Protein AF-0000000076240934 (afdb_homodimer)

Radius of gyration: 33.59 Å; Cα contacts (8 Å, |Δi|>4): 1795; chains: 2; bounding box: 86×98×80 Å

InterPro domains:
  IPR002656 Acyltransferase 3 domain [PF01757] (243-639)
  IPR006621 Nose resistant-to-fluoxetine protein, N-terminal [PF20146] (22-89)
  IPR006621 Nose resistant-to-fluoxetine protein, N-terminal [SM00703] (3-111)
  IPR052728 Oxygen and lipid transport regulator [PTHR11161] (20-657)

Nearest PDB structures (foldseek):
  6kkk-assembly3_C  TM=2.268E-01  e=8.476E-01  Escherichia coli K-12
  8xq9-assembly1_A  TM=1.835E-01  e=4.775E-01  Strongylocentrotus purpuratus
  8xq8-assembly1_A  TM=1.627E-01  e=5.400E-01  Strongylocentrotus purpuratus
  8pd5-assembly1_A  TM=1.616E-01  e=1.129E+00  Strongylocentrotus purpuratus
  8pdv-assembly1_A  TM=1.552E-01  e=1.633E+00  Strongylocentrotus purpuratus

Sequence (1326 aa):
QIPSKQHQAANSRFGTDWFFDVDAWGKPPANIFWGNLKWNGAFDMCNRIPNAKYCLADMRVLGNKNQTYGQFGTCLPSDCSESDVFQLLNLTTPYVKGMVTFPADGIFNHSYGTPVLCNDKKDLPTDSIVFIVVLSLLGLLCFFGTAFEALQDCLTPDNLVPPQSLYNHQEYDQDPEEKAMQRAVNHTEDDKNDFNYSRFGTDRPAPPKMTRGNGLIQFLVCFSILKNTRTLISTSAPKDSIRSINGIRAISMTWVILGHVYFFGILTAPDNIVGVFKVNERFTFQAIANAYVSVDSFFFLSGFLVAYITLKKMDKMNGSLNFFAFVLHRFIRLTPSYMFAIFIQTSLYPYIVNSPDGLLVRAGAKNDQCHTHWWSNLLYINNIYPWKMAEECLGWSWYLANDMQFFVISPLFLFFMYRYKLKGALISIGSGILLSTIATIAIVAGKGLPSLISIAWLPGVPANDRAQVGIFGDDVYVKPWTRINPYLIGLLFGFLFSRKIYLTRKPNFAITFMGWAVATAIGMSIIYGPYSVFKPGGQLFDTAQNVLYGAFSRLAWALALAWVVYACQYRMGGWVNSFLSWSLWIPIGRLTYGAYLLHPIILNYYYKTMEKPWHFQDDTAIFAYLSVLMMSYMFAFLLSLLIDLPVYNLETMVTKNLSGGKKQIPSKQHQAANSRFGTDWFFDVDAWGKPPANIFWGNLKWNGAFDMCNRIPNAKYCLADMRVLGNKNQTYGQFGTCLPSDCSESDVFQLLNLTTPYVKGMVTFPADGIFNHSYGTPVLCNDKKDLPTDSIVFIVVLSLLGLLCFFGTAFEALQDCLTPDNLVPPQSLYNHQEYDQDPEEKAMQRAVNHTEDDKNDFNYSRFGTDRPAPPKMTRGNGLIQFLVCFSILKNTRTLISTSAPKDSIRSINGIRAISMTWVILGHVYFFGILTAPDNIVGVFKVNERFTFQAIANAYVSVDSFFFLSGFLVAYITLKKMDKMNGSLNFFAFVLHRFIRLTPSYMFAIFIQTSLYPYIVNSPDGLLVRAGAKNDQCHTHWWSNLLYINNIYPWKMAEECLGWSWYLANDMQFFVISPLFLFFMYRYKLKGALISIGSGILLSTIATIAIVAGKGLPSLISIAWLPGVPANDRAQVGIFGDDVYVKPWTRINPYLIGLLFGFLFSRKIYLTRKPNFAITFMGWAVATAIGMSIIYGPYSVFKPGGQLFDTAQNVLYGAFSRLAWALALAWVVYACQYRMGGWVNSFLSWSLWIPIGRLTYGAYLLHPIILNYYYKTMEKPWHFQDDTAIFAYLSVLMMSYMFAFLLSLLIDLPVYNLETMVTKNLSGGKK

Foldseek 3Di:
DPPPVVQVVCCVVVNDVCVLQVQQWFADDPLVVLQQQERAGHQPSLVPPPQKWKKKAKKWWDDPPDIDIHIIIGIGGNPQDQVNVVVVVVVCQVVRCVVDVRPPGTDGDRPPPDTIFIPDPDDADPLLVVLVVVVVVLVVLQVVLQVVVVVVCVPPVVPPPPPPPPPDPPDPPPDPVVVVVVCVPPPPDPVQPCLCPPLLAPPDDDPPPPDPDDPVSLLSNLQHLVVLVCSLQDLDHDPPDLLLLLLLLLVLLLLVLLLVLLVVLLVLRFSRNVVSQVVLQDLVCLSNLLSLLSLLSVLLQLLQSLQQRVLLSCVVVVNDDDLVSQLVVVLLQQQFLLVSLLSCQQRPLLPVFDASLSSVSVVCSVVQLCVPCVVCVSVLNQLPPPLFLVNGRDSLCLSVSLSSVCSSCVVVLSSQCNPVNLVSLCVVLVVLLVQLLVQQLCVCLVVVAFQRLSCLSHPPDDPVNVVSSSVCVRRASRDNSNSNLLSSLSNSLSSCVNVVPAPDPDDDPVCLVVLLVQLVVLQCCLSSVCSQQSHVVHDGDDSVRRSCSSRPSSNSNSVSVSSQSNCLVRVSNPVSVVSSSPSSSSSSSSLSSQLSSCLVSLSCSVQSNDNDGDDDDPVVSVVSSVVSVVVSSVVSSVSCSSRNSSSVSVVVVVVVVVVVVVD/DPCPVVQVVCCVVVNDVCVLQVQQWFADDPLVVLQQQERAGHQPSLVPPPQKWKKKFKWWWDDPPDIDIHIIIGIGGNPQDQVNVVVVVVVCQVVRCVVDVRPPGTDGDRDPPDTIFIPDPDDADPLLVVLVVVVVVLVVLQVVLQVVVVVVCVPPVVPPPPPPPPPDPPDPPPDPVVVVVVVVPPPPDVVQPCLCPPLLAPPDDPDPPPDPDDPVSLLSNLQHLVVLVCSLQDLDHDPPDLLLLLLLLLVLLLLVLLLVLLVVLLVLRFSRNVVSQVVLQDLVCLSNLLSLLSLLSVLLQLLQSLQQRVLLSCVVVVNDDDLVSQLVVVLLQQQFLLVSLLSCQQRPLLPVFDASLSSVSVVCSVVQLCVPCVVCVSVLNQLPPPLFLVNGRDSLCLSVSLSSVCSSCVVVLSSQCNPVNPVSLCVVLVVLLVQLLVQQLCVCLVVVAFQRLSCLSHPPDDPVNVVSSSVCVRRASRDNSNSNLSSSLSNSLSSCVNVVPAPDPDDDPVCLVVLLVQLVVLVCCLSSVCSQQSHVVHDGDDSVRRSCSSRPSSNSNSVSVSSQSNCLVRVSNPVSVVSSSPSSSSSSSSLSSQLSSCLVSLSCSVQSNDNHGDDDDPVVSVVSSVVSVVVSSVVSSVSCSSRNSSSVSVVVVVVVVVVVVVD

Solvent-accessible surface area (backbone atoms only — not comparable to full-atom values): 69601 Å² total; per-residue (Å²): 135,67,62,56,58,58,48,40,48,45,26,69,72,67,39,79,80,47,60,62,32,59,36,16,22,36,43,80,58,34,26,47,91,33,43,28,39,67,22,44,34,23,60,69,62,22,63,69,38,81,68,34,26,33,31,39,32,56,30,30,46,23,43,85,88,50,79,41,78,29,35,39,16,37,37,41,51,56,84,58,48,61,67,50,52,52,52,51,49,63,66,41,43,66,54,53,53,70,72,40,88,52,58,96,51,38,39,78,42,61,59,87,81,56,73,56,44,59,69,63,93,68,80,80,53,68,62,30,50,50,48,51,50,52,51,48,51,51,48,48,42,26,49,51,8,31,50,50,53,53,49,50,54,65,71,48,56,81,74,48,62,60,81,62,52,93,54,65,77,70,75,73,83,61,59,75,69,60,52,54,51,54,57,60,56,73,65,54,76,74,73,69,74,66,76,64,80,40,72,71,54,80,48,62,71,76,71,73,83,68,70,87,72,64,69,63,56,58,56,32,47,35,26,12,52,65,62,45,49,53,61,51,64,41,58,72,67,51,88,88,55,72,47,44,55,26,25,53,48,39,52,29,50,54,48,44,52,51,36,44,48,56,53,56,45,58,73,67,56,21,34,32,43,56,62,56,31,56,47,60,40,37,76,77,36,24,67,45,62,46,37,71,58,36,59,42,53,51,36,17,50,51,22,19,49,51,33,30,52,49,51,56,45,18,65,76,47,80,63,58,74,63,62,66,61,54,52,48,52,54,47,64,69,48,43,61,59,50,54,48,47,52,45,40,59,65,38,41,51,38,76,68,35,77,26,70,53,14,53,53,43,42,69,42,42,85,70,36,41,40,80,77,37,43,66,28,53,76,68,40,40,31,35,65,40,48,52,48,54,90,52,24,45,56,68,79,49,28,57,56,15,36,52,51,52,52,55,70,51,41,59,62,52,50,48,34,27,67,76,47,38,70,64,26,37,52,51,50,43,50,49,51,41,49,54,26,34,50,50,35,39,51,52,33,60,71,68,66,38,55,57,62,64,56,55,63,54,39,82,87,57,53,70,67,59,39,54,32,33,55,48,28,45,35,68,38,69,41,27,54,64,52,54,45,44,15,23,43,52,12,29,52,50,11,42,33,59,61,68,66,58,67,93,61,93,60,83,43,69,67,58,46,48,49,51,51,51,51,28,48,49,49,46,47,42,62,33,51,54,59,42,60,41,42,30,87,89,39,54,76,72,52,72,66,55,28,36,50,49,56,43,38,42,57,43,50,43,33,51,28,50,49,47,54,56,49,26,38,72,61,74,54,26,65,68,58,25,56,57,23,38,34,50,73,25,46,30,49,32,46,29,44,64,40,22,62,66,42,32,62,60,48,47,48,48,62,63,33,40,38,64,60,70,54,64,77,41,76,65,52,49,50,40,50,36,44,22,48,52,52,48,20,46,53,51,11,50,50,46,35,50,69,41,49,48,23,51,51,42,48,50,53,51,52,52,50,53,59,61,56,62,77,111,129,70,67,55,57,59,48,41,48,44,29,69,70,67,41,79,81,47,60,63,33,57,35,16,21,36,43,79,58,35,25,47,91,32,44,27,37,69,21,44,34,23,59,70,63,22,62,68,38,82,68,35,27,34,32,40,31,56,30,30,46,24,43,86,88,51,80,41,79,29,36,40,16,38,36,42,52,56,86,57,49,60,67,49,52,51,52,50,50,62,67,41,43,66,56,52,53,67,72,40,87,50,56,95,52,37,39,78,42,58,58,84,83,56,74,56,47,59,70,65,94,68,80,79,54,68,62,29,50,50,48,50,50,52,51,48,50,52,49,48,43,25,49,52,9,30,50,49,52,53,49,50,53,67,71,47,56,81,74,49,61,59,80,62,52,93,55,64,78,69,75,71,84,61,60,74,68,61,52,55,53,55,58,60,56,73,66,54,77,76,74,69,75,66,77,64,80,40,72,71,54,80,47,62,70,76,70,72,82,69,69,91,71,64,69,62,58,60,55,31,48,35,26,13,51,64,64,45,49,54,61,51,64,41,58,71,67,51,88,87,53,71,47,46,56,26,24,53,48,39,53,30,49,53,49,43,50,49,36,46,49,56,53,55,45,58,73,66,57,20,35,32,44,56,60,57,31,54,45,58,38,36,74,77,36,24,67,45,61,45,37,72,56,37,60,41,52,52,36,18,50,50,21,19,49,51,31,29,52,49,51,56,46,18,65,75,48,79,64,56,74,62,61,66,62,55,51,48,53,53,47,64,66,48,43,61,60,51,52,49,46,52,46,41,61,63,35,41,50,36,75,69,34,76,24,69,52,13,52,54,41,41,70,42,42,83,70,36,41,40,80,78,36,43,66,27,55,75,68,39,38,30,35,64,40,48,53,46,54,89,51,25,47,57,70,77,47,29,58,58,14,36,52,50,50,51,56,69,51,40,59,61,51,49,49,35,29,66,76,47,37,69,65,24,37,53,50,48,42,48,49,50,41,50,54,26,36,50,48,33,38,49,52,32,60,70,67,66,36,55,57,63,65,56,53,62,54,40,82,88,57,53,70,68,60,38,53,31,34,54,49,27,43,34,69,39,69,42,26,54,65,53,54,47,46,14,23,44,53,13,28,52,52,11,43,34,58,60,68,66,58,67,93,62,94,60,81,42,70,66,57,44,50,50,51,50,52,50,28,49,51,50,45,45,40,63,34,51,51,61,43,60,40,40,29,88,89,39,54,75,71,51,73,67,56,30,38,50,48,56,42,39,42,58,44,47,43,32,52,26,49,48,47,54,53,48,26,39,72,61,73,54,25,66,68,58,26,56,56,22,39,34,50,74,25,44,32,50,32,46,29,41,65,40,22,62,65,40,31,62,58,50,48,50,48,61,63,33,40,37,64,60,70,54,64,77,41,76,64,52,49,49,39,50,36,45,21,48,54,52,49,19,46,52,50,12,50,50,46,36,50,69,41,50,47,23,51,50,44,47,50,53,51,51,50,50,52,60,62,56,63,76,112

Structure (mmCIF, N/CA/C/O backbone):
data_AF-0000000076240934-model_v1
#
loop_
_entity.id
_entity.type
_entity.pdbx_description
1 polymer 'Nose resistant-to-fluoxetine protein N-terminal domain-containing protein'
#
loop_
_atom_site.group_PDB
_atom_site.id
_atom_site.type_symbol
_atom_site.label_atom_id
_atom_site.label_alt_id
_atom_site.label_comp_id
_atom_site.label_asym_id
_atom_site.label_entity_id
_atom_site.label_seq_id
_atom_site.pdbx_PDB_ins_code
_atom_site.Cartn_x
_atom_site.Cartn_y
_atom_site.Cartn_z
_atom_site.occupancy
_atom_site.B_iso_or_equiv
_atom_site.auth_seq_id
_atom_site.auth_comp_id
_atom_site.auth_asym_id
_atom_site.auth_atom_id
_atom_site.pdbx_PDB_model_num
ATOM 1 N N . GLN A 1 1 ? 6.699 -46.719 -20.438 1 21.45 1 GLN A N 1
ATOM 2 C CA . GLN A 1 1 ? 6.531 -47.438 -19.172 1 21.45 1 GLN A CA 1
ATOM 3 C C . GLN A 1 1 ? 7.418 -46.812 -18.094 1 21.45 1 GLN A C 1
ATOM 5 O O . GLN A 1 1 ? 8.391 -47.438 -17.656 1 21.45 1 GLN A O 1
ATOM 10 N N . ILE A 1 2 ? 7.812 -45.688 -18.078 1 30.09 2 ILE A N 1
ATOM 11 C CA . ILE A 1 2 ? 8.914 -45 -17.406 1 30.09 2 ILE A CA 1
ATOM 12 C C . ILE A 1 2 ? 8.789 -45.188 -15.891 1 30.09 2 ILE A C 1
ATOM 14 O O . ILE A 1 2 ? 9.695 -45.719 -15.242 1 30.09 2 ILE A O 1
ATOM 18 N N . PRO A 1 3 ? 8.68 -44.125 -14.961 1 37.72 3 PRO A N 1
ATOM 19 C CA . PRO A 1 3 ? 9.211 -44.406 -13.625 1 37.72 3 PRO A CA 1
ATOM 20 C C . PRO A 1 3 ? 8.336 -45.344 -12.82 1 37.72 3 PRO A C 1
ATOM 22 O O . PRO A 1 3 ? 8.312 -45.281 -11.586 1 37.72 3 PRO A O 1
ATOM 25 N N . SER A 1 4 ? 7.824 -46.312 -13.297 1 39.31 4 SER A N 1
ATOM 26 C CA . SER A 1 4 ? 7.297 -47.406 -12.508 1 39.31 4 SER A CA 1
ATOM 27 C C . SER A 1 4 ? 8.352 -47.969 -11.555 1 39.31 4 SER A C 1
ATOM 29 O O . SER A 1 4 ? 8.047 -48.281 -10.406 1 39.31 4 SER A O 1
ATOM 31 N N . LYS A 1 5 ? 9.547 -48.125 -12.086 1 39.06 5 LYS A N 1
ATOM 32 C CA . LYS A 1 5 ? 10.625 -48.719 -11.289 1 39.06 5 LYS A CA 1
ATOM 33 C C . LYS A 1 5 ? 11.094 -47.75 -10.203 1 39.06 5 LYS A C 1
ATOM 35 O O . LYS A 1 5 ? 11.398 -48.188 -9.086 1 39.06 5 LYS A O 1
ATOM 40 N N . GLN A 1 6 ? 11.227 -46.531 -10.5 1 38.06 6 GLN A N 1
ATOM 41 C CA . GLN A 1 6 ? 11.586 -45.562 -9.477 1 38.06 6 GLN A CA 1
ATOM 42 C C . GLN A 1 6 ? 10.438 -45.344 -8.492 1 38.06 6 GLN A C 1
ATOM 44 O O . GLN A 1 6 ? 10.664 -45.188 -7.289 1 38.06 6 GLN A O 1
ATOM 49 N N . HIS A 1 7 ? 9.211 -45.406 -8.984 1 43.03 7 HIS A N 1
ATOM 50 C CA . HIS A 1 7 ? 8.047 -45.531 -8.109 1 43.03 7 HIS A CA 1
ATOM 51 C C . HIS A 1 7 ? 8.109 -46.844 -7.312 1 43.03 7 HIS A C 1
ATOM 53 O O . HIS A 1 7 ? 7.824 -46.844 -6.113 1 43.03 7 HIS A O 1
ATOM 59 N N . GLN A 1 8 ? 8.43 -47.875 -8.07 1 41.97 8 GLN A N 1
ATOM 60 C CA . GLN A 1 8 ? 8.578 -49.188 -7.422 1 41.97 8 GLN A CA 1
ATOM 61 C C . GLN A 1 8 ? 9.781 -49.188 -6.484 1 41.97 8 GLN A C 1
ATOM 63 O O . GLN A 1 8 ? 9.719 -49.75 -5.383 1 41.97 8 GLN A O 1
ATOM 68 N N . ALA A 1 9 ? 10.844 -48.656 -6.949 1 40.72 9 ALA A N 1
ATOM 69 C CA . ALA A 1 9 ? 12.008 -48.625 -6.07 1 40.72 9 ALA A CA 1
ATOM 70 C C . ALA A 1 9 ? 11.758 -47.719 -4.867 1 40.72 9 ALA A C 1
ATOM 72 O O . ALA A 1 9 ? 12.133 -48.031 -3.742 1 40.72 9 ALA A O 1
ATOM 73 N N . ALA A 1 10 ? 11.195 -46.5 -5.102 1 42.06 10 ALA A N 1
ATOM 74 C CA . ALA A 1 10 ? 10.797 -45.656 -3.975 1 42.06 10 ALA A CA 1
ATOM 75 C C . ALA A 1 10 ? 9.695 -46.344 -3.158 1 42.06 10 ALA A C 1
ATOM 77 O O . ALA A 1 10 ? 9.719 -46.312 -1.925 1 42.06 10 ALA A O 1
ATOM 78 N N . ASN A 1 11 ? 8.664 -46.906 -3.852 1 44.22 11 ASN A N 1
ATOM 79 C CA . ASN A 1 11 ? 7.656 -47.656 -3.137 1 44.22 11 ASN A CA 1
ATOM 80 C C . ASN A 1 11 ? 8.273 -48.875 -2.418 1 44.22 11 ASN A C 1
ATOM 82 O O . ASN A 1 11 ? 7.848 -49.219 -1.316 1 44.22 11 ASN A O 1
ATOM 86 N N . SER A 1 12 ? 8.969 -49.625 -3.162 1 44 12 SER A N 1
ATOM 87 C CA . SER A 1 12 ? 9.594 -50.781 -2.508 1 44 12 SER A CA 1
ATOM 88 C C . SER A 1 12 ? 10.438 -50.344 -1.312 1 44 12 SER A C 1
ATOM 90 O O . SER A 1 12 ? 10.453 -51 -0.281 1 44 12 SER A O 1
ATOM 92 N N . ARG A 1 13 ? 11.25 -49.406 -1.612 1 39.97 13 ARG A N 1
ATOM 93 C CA . ARG A 1 13 ? 12.125 -49 -0.511 1 39.97 13 ARG A CA 1
ATOM 94 C C . ARG A 1 13 ? 11.359 -48.219 0.533 1 39.97 13 ARG A C 1
ATOM 96 O O . ARG A 1 13 ? 11.609 -48.344 1.733 1 39.97 13 ARG A O 1
ATOM 103 N N . PHE A 1 14 ? 10.508 -47.188 0.098 1 44.03 14 PHE A N 1
ATOM 104 C CA . PHE A 1 14 ? 9.977 -46.312 1.131 1 44.03 14 PHE A CA 1
ATOM 105 C C . PHE A 1 14 ? 8.477 -46.5 1.285 1 44.03 14 PHE A C 1
ATOM 107 O O . PHE A 1 14 ? 7.836 -45.844 2.098 1 44.03 14 PHE A O 1
ATOM 114 N N . GLY A 1 15 ? 7.793 -47.469 0.881 1 42.09 15 GLY A N 1
ATOM 115 C CA . GLY A 1 15 ? 6.395 -47.812 1.022 1 42.09 15 GLY A CA 1
ATOM 116 C C . GLY A 1 15 ? 5.457 -46.906 0.248 1 42.09 15 GLY A C 1
ATOM 117 O O . GLY A 1 15 ? 5.859 -45.844 -0.206 1 42.09 15 GLY A O 1
ATOM 118 N N . THR A 1 16 ? 4.133 -47.281 -0.23 1 44.44 16 THR A N 1
ATOM 119 C CA . THR A 1 16 ? 3.049 -46.812 -1.091 1 44.44 16 THR A CA 1
ATOM 120 C C . THR A 1 16 ? 2.699 -45.375 -0.785 1 44.44 16 THR A C 1
ATOM 122 O O . THR A 1 16 ? 2.174 -44.656 -1.644 1 44.44 16 THR A O 1
ATOM 125 N N . ASP A 1 17 ? 2.738 -44.875 0.308 1 44.69 17 ASP A N 1
ATOM 126 C CA . ASP A 1 17 ? 2.209 -43.594 0.748 1 44.69 17 ASP A CA 1
ATOM 127 C C . ASP A 1 17 ? 3.068 -42.438 0.231 1 44.69 17 ASP A C 1
ATOM 129 O O . ASP A 1 17 ? 2.766 -41.281 0.48 1 44.69 17 ASP A O 1
ATOM 133 N N . TRP A 1 18 ? 4.133 -42.656 -0.503 1 48.31 18 TRP A N 1
ATOM 134 C CA . TRP A 1 18 ? 5.16 -41.656 -0.823 1 48.31 18 TRP A CA 1
ATOM 135 C C . TRP A 1 18 ? 4.844 -40.969 -2.139 1 48.31 18 TRP A C 1
ATOM 137 O O . TRP A 1 18 ? 5.574 -40.062 -2.557 1 48.31 18 TRP A O 1
ATOM 147 N N . PHE A 1 19 ? 3.703 -41.375 -2.803 1 49.16 19 PHE A N 1
ATOM 148 C CA . PHE A 1 19 ? 3.18 -40.656 -3.973 1 49.16 19 PHE A CA 1
ATOM 149 C C . PHE A 1 19 ? 3.084 -39.156 -3.717 1 49.16 19 PHE A C 1
ATOM 151 O O . PHE A 1 19 ? 3.414 -38.375 -4.59 1 49.16 19 PHE A O 1
ATOM 158 N N . PHE A 1 20 ? 2.66 -38.844 -2.6 1 53.16 20 PHE A N 1
ATOM 159 C CA . PHE A 1 20 ? 2.531 -37.438 -2.285 1 53.16 20 PHE A CA 1
ATOM 160 C C . PHE A 1 20 ? 3.9 -36.781 -2.188 1 53.16 20 PHE A C 1
ATOM 162 O O . PHE A 1 20 ? 4.047 -35.594 -2.48 1 53.16 20 PHE A O 1
ATOM 169 N N . ASP A 1 21 ? 4.809 -37.625 -1.983 1 58.75 21 ASP A N 1
ATOM 170 C CA . ASP A 1 21 ? 6.156 -37.062 -1.892 1 58.75 21 ASP A CA 1
ATOM 171 C C . ASP A 1 21 ? 6.699 -36.719 -3.273 1 58.75 21 ASP A C 1
ATOM 173 O O . ASP A 1 21 ? 7.328 -35.656 -3.453 1 58.75 21 ASP A O 1
ATOM 177 N N . VAL A 1 22 ? 6.141 -37.469 -4.184 1 68.06 22 VAL A N 1
ATOM 178 C CA . VAL A 1 22 ? 6.625 -37.219 -5.539 1 68.06 22 VAL A CA 1
ATOM 179 C C . VAL A 1 22 ? 5.938 -36 -6.121 1 68.06 22 VAL A C 1
ATOM 181 O O . VAL A 1 22 ? 6.559 -35.219 -6.844 1 68.06 22 VAL A O 1
ATOM 184 N N . ASP A 1 23 ? 4.777 -35.781 -5.645 1 79.88 23 ASP A N 1
ATOM 185 C CA . ASP A 1 23 ? 4.047 -34.625 -6.125 1 79.88 23 ASP A CA 1
ATOM 186 C C . ASP A 1 23 ? 4.656 -33.312 -5.578 1 79.88 23 ASP A C 1
ATOM 188 O O . ASP A 1 23 ? 4.504 -32.25 -6.18 1 79.88 23 ASP A O 1
ATOM 192 N N . ALA A 1 24 ? 5.406 -33.562 -4.508 1 87 24 ALA A N 1
ATOM 193 C CA . ALA A 1 24 ? 5.973 -32.375 -3.857 1 87 24 ALA A CA 1
ATOM 194 C C . ALA A 1 24 ? 7.344 -32.031 -4.438 1 87 24 ALA A C 1
ATOM 196 O O . ALA A 1 24 ? 7.875 -30.953 -4.191 1 87 24 ALA A O 1
ATOM 197 N N . TRP A 1 25 ? 7.926 -32.938 -5.277 1 83.94 25 TRP A N 1
ATOM 198 C CA . TRP A 1 25 ? 9.266 -32.719 -5.82 1 83.94 25 TRP A CA 1
ATOM 199 C C . TRP A 1 25 ? 9.258 -31.625 -6.883 1 83.94 25 TRP A C 1
ATOM 201 O O . TRP A 1 25 ? 8.258 -31.422 -7.578 1 83.94 25 TRP A O 1
ATOM 211 N N . GLY A 1 26 ? 10.391 -30.953 -6.898 1 86.06 26 GLY A N 1
ATOM 212 C CA . GLY A 1 26 ? 10.562 -30.016 -7.996 1 86.06 26 GLY A CA 1
ATOM 213 C C . GLY A 1 26 ? 10.484 -30.688 -9.359 1 86.06 26 GLY A C 1
ATOM 214 O O . GLY A 1 26 ? 10.922 -31.812 -9.531 1 86.06 26 GLY A O 1
ATOM 215 N N . LYS A 1 27 ? 9.875 -29.969 -10.328 1 82.5 27 LYS A N 1
ATOM 216 C CA . LYS A 1 27 ? 9.758 -30.406 -11.711 1 82.5 27 LYS A CA 1
ATOM 217 C C . LYS A 1 27 ? 10.289 -29.344 -12.672 1 82.5 27 LYS A C 1
ATOM 219 O O . LYS A 1 27 ? 10.242 -28.156 -12.375 1 82.5 27 LYS A O 1
ATOM 224 N N . PRO A 1 28 ? 10.859 -29.812 -13.82 1 80.81 28 PRO A N 1
ATOM 225 C CA . PRO A 1 28 ? 11.266 -28.797 -14.812 1 80.81 28 PRO A CA 1
ATOM 226 C C . PRO A 1 28 ? 10.086 -27.984 -15.32 1 80.81 28 PRO A C 1
ATOM 228 O O . PRO A 1 28 ? 9.125 -28.531 -15.867 1 80.81 28 PRO A O 1
ATOM 231 N N . PRO A 1 29 ? 10.219 -26.734 -15.141 1 87.69 29 PRO A N 1
ATOM 232 C CA . PRO A 1 29 ? 9.133 -25.844 -15.578 1 87.69 29 PRO A CA 1
ATOM 233 C C . PRO A 1 29 ? 9.328 -25.359 -17.016 1 87.69 29 PRO A C 1
ATOM 235 O O . PRO A 1 29 ? 10.273 -25.766 -17.688 1 87.69 29 PRO A O 1
ATOM 238 N N . ALA A 1 30 ? 8.305 -24.609 -17.469 1 85.25 30 ALA A N 1
ATOM 239 C CA . ALA A 1 30 ? 8.484 -23.859 -18.703 1 85.25 30 ALA A CA 1
ATOM 240 C C . ALA A 1 30 ? 9.43 -22.688 -18.5 1 85.25 30 ALA A C 1
ATOM 242 O O . ALA A 1 30 ? 9.734 -22.312 -17.359 1 85.25 30 ALA A O 1
ATOM 243 N N . ASN A 1 31 ? 9.984 -22.156 -19.531 1 86.88 31 ASN A N 1
ATOM 244 C CA . ASN A 1 31 ? 10.773 -20.922 -19.516 1 86.88 31 ASN A CA 1
ATOM 245 C C . ASN A 1 31 ? 12.172 -21.156 -18.953 1 86.88 31 ASN A C 1
ATOM 247 O O . ASN A 1 31 ? 12.734 -20.297 -18.281 1 86.88 31 ASN A O 1
ATOM 251 N N . ILE A 1 32 ? 12.703 -22.312 -19.125 1 81.12 32 ILE A N 1
ATOM 252 C CA . ILE A 1 32 ? 14.023 -22.656 -18.609 1 81.12 32 ILE A CA 1
ATOM 253 C C . ILE A 1 32 ? 15.078 -21.781 -19.297 1 81.12 32 ILE A C 1
ATOM 255 O O . ILE A 1 32 ? 15.992 -21.281 -18.641 1 81.12 32 ILE A O 1
ATOM 259 N N . PHE A 1 33 ? 14.875 -21.484 -20.531 1 77.56 33 PHE A N 1
ATOM 260 C CA . PHE A 1 33 ? 15.867 -20.75 -21.297 1 77.56 33 PHE A CA 1
ATOM 261 C C . PHE A 1 33 ? 15.781 -19.25 -21 1 77.56 33 PHE A C 1
ATOM 263 O O . PHE A 1 33 ? 16.672 -18.484 -21.375 1 77.56 33 PHE A O 1
ATOM 270 N N . TRP A 1 34 ? 14.75 -18.938 -20.312 1 81.5 34 TRP A N 1
ATOM 271 C CA . TRP A 1 34 ? 14.633 -17.547 -19.891 1 81.5 34 TRP A CA 1
ATOM 272 C C . TRP A 1 34 ? 14.977 -17.406 -18.406 1 81.5 34 TRP A C 1
ATOM 274 O O . TRP A 1 34 ? 14.656 -16.391 -17.781 1 81.5 34 TRP A O 1
ATOM 284 N N . GLY A 1 35 ? 15.531 -18.422 -17.828 1 80.75 35 GLY A N 1
ATOM 285 C CA . GLY A 1 35 ? 16.109 -18.266 -16.5 1 80.75 35 GLY A CA 1
ATOM 286 C C . GLY A 1 35 ? 15.289 -18.938 -15.414 1 80.75 35 GLY A C 1
ATOM 287 O O . GLY A 1 35 ? 15.539 -18.734 -14.227 1 80.75 35 GLY A O 1
ATOM 288 N N . ASN A 1 36 ? 14.266 -19.734 -15.805 1 89.25 36 ASN A N 1
ATOM 289 C CA . ASN A 1 36 ? 13.484 -20.453 -14.805 1 89.25 36 ASN A CA 1
ATOM 290 C C . ASN A 1 36 ? 14.242 -21.672 -14.266 1 89.25 36 ASN A C 1
ATOM 292 O O . ASN A 1 36 ? 14 -22.797 -14.688 1 89.25 36 ASN A O 1
ATOM 296 N N . LEU A 1 37 ? 15.102 -21.375 -13.297 1 86.75 37 LEU A N 1
ATOM 297 C CA . LEU A 1 37 ? 16 -22.438 -12.844 1 86.75 37 LEU A CA 1
ATOM 298 C C . LEU A 1 37 ? 15.789 -22.734 -11.359 1 86.75 37 LEU A C 1
ATOM 300 O O . LEU A 1 37 ? 16.625 -23.391 -10.734 1 86.75 37 LEU A O 1
ATOM 304 N N . LYS A 1 38 ? 14.719 -22.219 -10.812 1 91.19 38 LYS A N 1
ATOM 305 C CA . LYS A 1 38 ? 14.344 -22.562 -9.438 1 91.19 38 LYS A CA 1
ATOM 306 C C . LYS A 1 38 ? 13.188 -23.562 -9.414 1 91.19 38 LYS A C 1
ATOM 308 O O . LYS A 1 38 ? 12.023 -23.172 -9.422 1 91.19 38 LYS A O 1
ATOM 313 N N . TRP A 1 39 ? 13.594 -24.781 -9.336 1 89.69 39 TRP A N 1
ATOM 314 C CA . TRP A 1 39 ? 12.602 -25.844 -9.289 1 89.69 39 TRP A CA 1
ATOM 315 C C . TRP A 1 39 ? 12.305 -26.25 -7.852 1 89.69 39 TRP A C 1
ATOM 317 O O . TRP A 1 39 ? 12.656 -27.359 -7.43 1 89.69 39 TRP A O 1
ATOM 327 N N . ASN A 1 40 ? 11.555 -25.453 -7.145 1 92.69 40 ASN A N 1
ATOM 328 C CA . ASN A 1 40 ? 11.422 -25.516 -5.695 1 92.69 40 ASN A CA 1
ATOM 329 C C . ASN A 1 40 ? 10.422 -26.594 -5.273 1 92.69 40 ASN A C 1
ATOM 331 O O . ASN A 1 40 ? 10.375 -26.984 -4.105 1 92.69 40 ASN A O 1
ATOM 335 N N . GLY A 1 41 ? 9.625 -27.078 -6.184 1 92 41 GLY A N 1
ATOM 336 C CA . GLY A 1 41 ? 8.609 -28.047 -5.789 1 92 41 GLY A CA 1
ATOM 337 C C . GLY A 1 41 ? 7.559 -27.469 -4.859 1 92 41 GLY A C 1
ATOM 338 O O . GLY A 1 41 ? 7.242 -26.281 -4.945 1 92 41 GLY A O 1
ATOM 339 N N . ALA A 1 42 ? 6.895 -28.359 -4.09 1 92.75 42 ALA A N 1
ATOM 340 C CA . ALA A 1 42 ? 5.824 -27.922 -3.195 1 92.75 42 ALA A CA 1
ATOM 341 C C . ALA A 1 42 ? 6.301 -27.906 -1.746 1 92.75 42 ALA A C 1
ATOM 343 O O . ALA A 1 42 ? 6.059 -28.844 -0.989 1 92.75 42 ALA A O 1
ATOM 344 N N . PHE A 1 43 ? 6.816 -26.797 -1.332 1 93.12 43 PHE A N 1
ATOM 345 C CA . PHE A 1 43 ? 7.418 -26.609 -0.018 1 93.12 43 PHE A CA 1
ATOM 346 C C . PHE A 1 43 ? 6.387 -26.797 1.085 1 93.12 43 PHE A C 1
ATOM 348 O O . PHE A 1 43 ? 6.617 -27.562 2.033 1 93.12 43 PHE A O 1
ATOM 355 N N . ASP A 1 44 ? 5.25 -26.172 0.983 1 89.5 44 ASP A N 1
ATOM 356 C CA . ASP A 1 44 ? 4.211 -26.219 2.006 1 89.5 44 ASP A CA 1
ATOM 357 C C . ASP A 1 44 ? 3.623 -27.609 2.129 1 89.5 44 ASP A C 1
ATOM 359 O O . ASP A 1 44 ? 3.396 -28.109 3.238 1 89.5 44 ASP A O 1
ATOM 363 N N . MET A 1 45 ? 3.346 -28.234 1.005 1 87.44 45 MET A N 1
ATOM 364 C CA . MET A 1 45 ? 2.824 -29.594 1.005 1 87.44 45 MET A CA 1
ATOM 365 C C . MET A 1 45 ? 3.783 -30.547 1.716 1 87.44 45 MET A C 1
ATOM 367 O O . MET A 1 45 ? 3.363 -31.344 2.553 1 87.44 45 MET A O 1
ATOM 371 N N . CYS A 1 46 ? 5.059 -30.453 1.368 1 89.69 46 CYS A N 1
ATOM 372 C CA . CYS A 1 46 ? 6.07 -31.328 1.947 1 89.69 46 CYS A CA 1
ATOM 373 C C . CYS A 1 46 ? 6.121 -31.188 3.463 1 89.69 46 CYS A C 1
ATOM 375 O O . CYS A 1 46 ? 6.234 -32.188 4.188 1 89.69 46 CYS A O 1
ATOM 377 N N . ASN A 1 47 ? 6.051 -29.984 3.922 1 88.12 47 ASN A N 1
ATOM 378 C CA . ASN A 1 47 ? 6.176 -29.719 5.352 1 88.12 47 ASN A CA 1
ATOM 379 C C . ASN A 1 47 ? 4.953 -30.203 6.125 1 88.12 47 ASN A C 1
ATOM 381 O O . ASN A 1 47 ? 5.004 -30.359 7.344 1 88.12 47 ASN A O 1
ATOM 385 N N . ARG A 1 48 ? 3.879 -30.5 5.484 1 83.94 48 ARG A N 1
ATOM 386 C CA . ARG A 1 48 ? 2.664 -30.953 6.148 1 83.94 48 ARG A CA 1
ATOM 387 C C . ARG A 1 48 ? 2.557 -32.469 6.105 1 83.94 48 ARG A C 1
ATOM 389 O O . ARG A 1 48 ? 1.688 -33.062 6.758 1 83.94 48 ARG A O 1
ATOM 396 N N . ILE A 1 49 ? 3.424 -33.094 5.285 1 82.94 49 ILE A N 1
ATOM 397 C CA . ILE A 1 49 ? 3.484 -34.562 5.262 1 82.94 49 ILE A CA 1
ATOM 398 C C . ILE A 1 49 ? 4.215 -35.062 6.5 1 82.94 49 ILE A C 1
ATOM 400 O O . ILE A 1 49 ? 5.352 -34.656 6.762 1 82.94 49 ILE A O 1
ATOM 404 N N . PRO A 1 50 ? 3.521 -35.812 7.262 1 84 50 PRO A N 1
ATOM 405 C CA . PRO A 1 50 ? 4.184 -36.312 8.461 1 84 50 PRO A CA 1
ATOM 406 C C . PRO A 1 50 ? 5.465 -37.094 8.148 1 84 50 PRO A C 1
ATOM 408 O O . PRO A 1 50 ? 5.52 -37.844 7.172 1 84 50 PRO A O 1
ATOM 411 N N . ASN A 1 51 ? 6.48 -36.906 8.859 1 84.75 51 ASN A N 1
ATOM 412 C CA . ASN A 1 51 ? 7.766 -37.594 8.773 1 84.75 51 ASN A CA 1
ATOM 413 C C . ASN A 1 51 ? 8.477 -37.281 7.461 1 84.75 51 ASN A C 1
ATOM 415 O O . ASN A 1 51 ? 9.133 -38.156 6.895 1 84.75 51 ASN A O 1
ATOM 419 N N . ALA A 1 52 ? 8.148 -36.219 6.867 1 86.88 52 ALA A N 1
ATOM 420 C CA . ALA A 1 52 ? 8.852 -35.75 5.668 1 86.88 52 ALA A CA 1
ATOM 421 C C . ALA A 1 52 ? 9.594 -34.469 5.934 1 86.88 52 ALA A C 1
ATOM 423 O O . ALA A 1 52 ? 9.289 -33.75 6.891 1 86.88 52 ALA A O 1
ATOM 424 N N . LYS A 1 53 ? 10.578 -34.25 5.164 1 88.12 53 LYS A N 1
ATOM 425 C CA . LYS A 1 53 ? 11.305 -33 5.254 1 88.12 53 LYS A CA 1
ATOM 426 C C . LYS A 1 53 ? 11.633 -32.438 3.863 1 88.12 53 LYS A C 1
ATOM 428 O O . LYS A 1 53 ? 11.945 -33.219 2.951 1 88.12 53 LYS A O 1
ATOM 433 N N . TYR A 1 54 ? 11.508 -31.219 3.746 1 91.5 54 TYR A N 1
ATOM 434 C CA . TYR A 1 54 ? 11.859 -30.531 2.506 1 91.5 54 TYR A CA 1
ATOM 435 C C . TYR A 1 54 ? 13.352 -30.25 2.438 1 91.5 54 TYR A C 1
ATOM 437 O O . TYR A 1 54 ? 13.953 -29.812 3.418 1 91.5 54 TYR A O 1
ATOM 445 N N . CYS A 1 55 ? 13.953 -30.578 1.325 1 89.31 55 CYS A N 1
ATOM 446 C CA . CYS A 1 55 ? 15.367 -30.312 1.113 1 89.31 55 CYS A CA 1
ATOM 447 C C . CYS A 1 55 ? 15.602 -29.594 -0.21 1 89.31 55 CYS A C 1
ATOM 449 O O . CYS A 1 55 ? 14.898 -29.844 -1.19 1 89.31 55 CYS A O 1
ATOM 451 N N . LEU A 1 56 ? 16.5 -28.688 -0.186 1 89.25 56 LEU A N 1
ATOM 452 C CA . LEU A 1 56 ? 16.859 -27.891 -1.353 1 89.25 56 LEU A CA 1
ATOM 453 C C . LEU A 1 56 ? 18.297 -28.203 -1.797 1 89.25 56 LEU A C 1
ATOM 455 O O . LEU A 1 56 ? 19.234 -28.094 -1.005 1 89.25 56 LEU A O 1
ATOM 459 N N . ALA A 1 57 ? 18.422 -28.594 -3.064 1 83.62 57 ALA A N 1
ATOM 460 C CA . ALA A 1 57 ? 19.734 -28.906 -3.623 1 83.62 57 ALA A CA 1
ATOM 461 C C . ALA A 1 57 ? 20.125 -27.906 -4.707 1 83.62 57 ALA A C 1
ATOM 463 O O . ALA A 1 57 ? 19.25 -27.375 -5.406 1 83.62 57 ALA A O 1
ATOM 464 N N . ASP A 1 58 ? 21.359 -27.672 -4.824 1 79.06 58 ASP A N 1
ATOM 465 C CA . ASP A 1 58 ? 21.875 -26.828 -5.91 1 79.06 58 ASP A CA 1
ATOM 466 C C . ASP A 1 58 ? 21.938 -27.609 -7.219 1 79.06 58 ASP A C 1
ATOM 468 O O . ASP A 1 58 ? 22.219 -28.812 -7.223 1 79.06 58 ASP A O 1
ATOM 472 N N . MET A 1 59 ? 21.562 -26.891 -8.25 1 76 59 MET A N 1
ATOM 473 C CA . MET A 1 59 ? 21.562 -27.516 -9.57 1 76 59 MET A CA 1
ATOM 474 C C . MET A 1 59 ? 22.375 -26.672 -10.555 1 76 59 MET A C 1
ATOM 476 O O . MET A 1 59 ? 22.375 -25.438 -10.484 1 76 59 MET A O 1
ATOM 480 N N . ARG A 1 60 ? 23.188 -27.328 -11.305 1 72.06 60 ARG A N 1
ATOM 481 C CA . ARG A 1 60 ? 23.938 -26.672 -12.375 1 72.06 60 ARG A CA 1
ATOM 482 C C . ARG A 1 60 ? 23.438 -27.109 -13.742 1 72.06 60 ARG A C 1
ATOM 484 O O . ARG A 1 60 ? 23.344 -28.312 -14.016 1 72.06 60 ARG A O 1
ATOM 491 N N . VAL A 1 61 ? 22.891 -26.156 -14.492 1 64.56 61 VAL A N 1
ATOM 492 C CA . VAL A 1 61 ? 22.422 -26.438 -15.852 1 64.56 61 VAL A CA 1
ATOM 493 C C . VAL A 1 61 ? 23.453 -25.953 -16.859 1 64.56 61 VAL A C 1
ATOM 495 O O . VAL A 1 61 ? 23.906 -24.797 -16.797 1 64.56 61 VAL A O 1
ATOM 498 N N . LEU A 1 62 ? 24.391 -26.828 -17.422 1 54.78 62 LEU A N 1
ATOM 499 C CA . LEU A 1 62 ? 25.562 -26.516 -18.234 1 54.78 62 LEU A CA 1
ATOM 500 C C . LEU A 1 62 ? 25.188 -26.344 -19.703 1 54.78 62 LEU A C 1
ATOM 502 O O . LEU A 1 62 ? 24.391 -27.125 -20.234 1 54.78 62 LEU A O 1
ATOM 506 N N . GLY A 1 63 ? 25.094 -25.141 -20.188 1 51.09 63 GLY A N 1
ATOM 507 C CA . GLY A 1 63 ? 25.234 -25 -21.625 1 51.09 63 GLY A CA 1
ATOM 508 C C . GLY A 1 63 ? 26.672 -24.922 -22.078 1 51.09 63 GLY A C 1
ATOM 509 O O . GLY A 1 63 ? 27.594 -24.844 -21.25 1 51.09 63 GLY A O 1
ATOM 510 N N . ASN A 1 64 ? 27.109 -25.266 -23.281 1 49.12 64 ASN A N 1
ATOM 511 C CA . ASN A 1 64 ? 28.453 -25.297 -23.844 1 49.12 64 ASN A CA 1
ATOM 512 C C . ASN A 1 64 ? 29.312 -24.172 -23.281 1 49.12 64 ASN A C 1
ATOM 514 O O . ASN A 1 64 ? 30.5 -24.375 -22.984 1 49.12 64 ASN A O 1
ATOM 518 N N . LYS A 1 65 ? 28.891 -22.969 -23.219 1 53.38 65 LYS A N 1
ATOM 519 C CA . LYS A 1 65 ? 29.766 -21.828 -22.922 1 53.38 65 LYS A CA 1
ATOM 520 C C . LYS A 1 65 ? 29.422 -21.203 -21.578 1 53.38 65 LYS A C 1
ATOM 522 O O . LYS A 1 65 ? 30.234 -20.469 -21.016 1 53.38 65 LYS A O 1
ATOM 527 N N . ASN A 1 66 ? 28.094 -21.453 -21.078 1 55.84 66 ASN A N 1
ATOM 528 C CA . ASN A 1 66 ? 27.781 -20.703 -19.859 1 55.84 66 ASN A CA 1
ATOM 529 C C . ASN A 1 66 ? 27.031 -21.578 -18.844 1 55.84 66 ASN A C 1
ATOM 531 O O . ASN A 1 66 ? 26.016 -22.188 -19.172 1 55.84 66 ASN A O 1
ATOM 535 N N . GLN A 1 67 ? 27.797 -21.875 -17.734 1 61.56 67 GLN A N 1
ATOM 536 C CA . GLN A 1 67 ? 27.188 -22.594 -16.625 1 61.56 67 GLN A CA 1
ATOM 537 C C . GLN A 1 67 ? 26.219 -21.703 -15.859 1 61.56 67 GLN A C 1
ATOM 539 O O . GLN A 1 67 ? 26.5 -20.516 -15.617 1 61.56 67 GLN A O 1
ATOM 544 N N . THR A 1 68 ? 24.906 -22.203 -15.828 1 71.62 68 THR A N 1
ATOM 545 C CA . THR A 1 68 ? 23.953 -21.469 -15.008 1 71.62 68 THR A CA 1
ATOM 546 C C . THR A 1 68 ? 23.531 -22.281 -13.789 1 71.62 68 THR A C 1
ATOM 548 O O . THR A 1 68 ? 23.422 -23.516 -13.867 1 71.62 68 THR A O 1
ATOM 551 N N . TYR A 1 69 ? 23.438 -21.625 -12.672 1 76.62 69 TYR A N 1
ATOM 552 C CA . TYR A 1 69 ? 23.109 -22.266 -11.406 1 76.62 69 TYR A CA 1
ATOM 553 C C . TYR A 1 69 ? 21.625 -22.141 -11.086 1 76.62 69 TYR A C 1
ATOM 555 O O . TYR A 1 69 ? 21 -21.141 -11.445 1 76.62 69 TYR A O 1
ATOM 563 N N . GLY A 1 70 ? 21.062 -23.266 -10.609 1 83.38 70 GLY A N 1
ATOM 564 C CA . GLY A 1 70 ? 19.672 -23.297 -10.18 1 83.38 70 GLY A CA 1
ATOM 565 C C . GLY A 1 70 ? 19.453 -24.047 -8.891 1 83.38 70 GLY A C 1
ATOM 566 O O . GLY A 1 70 ? 20.406 -24.312 -8.148 1 83.38 70 GLY A O 1
ATOM 567 N N . GLN A 1 71 ? 18.219 -24.156 -8.531 1 85.94 71 GLN A N 1
ATOM 568 C CA . GLN A 1 71 ? 17.859 -24.859 -7.305 1 85.94 71 GLN A CA 1
ATOM 569 C C . GLN A 1 71 ? 16.812 -25.953 -7.582 1 85.94 71 GLN A C 1
ATOM 571 O O . GLN A 1 71 ? 15.969 -25.797 -8.469 1 85.94 71 GLN A O 1
ATOM 576 N N . PHE A 1 72 ? 16.938 -27.016 -6.852 1 85.88 72 PHE A N 1
ATOM 577 C CA . PHE A 1 72 ? 16.047 -28.156 -6.988 1 85.88 72 PHE A CA 1
ATOM 578 C C . PHE A 1 72 ? 15.492 -28.578 -5.629 1 85.88 72 PHE A C 1
ATOM 580 O O . PHE A 1 72 ? 16.25 -29.016 -4.758 1 85.88 72 PHE A O 1
ATOM 587 N N . GLY A 1 73 ? 14.18 -28.422 -5.48 1 88.69 73 GLY A N 1
ATOM 588 C CA . GLY A 1 73 ? 13.523 -28.781 -4.234 1 88.69 73 GLY A CA 1
ATOM 589 C C . GLY A 1 73 ? 13.016 -30.219 -4.23 1 88.69 73 GLY A C 1
ATOM 590 O O . GLY A 1 73 ? 12.508 -30.703 -5.246 1 88.69 73 GLY A O 1
ATOM 591 N N . THR A 1 74 ? 13.219 -30.938 -3.066 1 85.25 74 THR A N 1
ATOM 592 C CA . THR A 1 74 ? 12.758 -32.312 -2.92 1 85.25 74 THR A CA 1
ATOM 593 C C . THR A 1 74 ? 12.078 -32.531 -1.57 1 85.25 74 THR A C 1
ATOM 595 O O . THR A 1 74 ? 12.219 -31.688 -0.667 1 85.25 74 THR A O 1
ATOM 598 N N . CYS A 1 75 ? 11.242 -33.5 -1.542 1 87.88 75 CYS A N 1
ATOM 599 C CA . CYS A 1 75 ? 10.562 -33.906 -0.32 1 87.88 75 CYS A CA 1
ATOM 600 C C . CYS A 1 75 ? 10.891 -35.344 0.019 1 87.88 75 CYS A C 1
ATOM 602 O O . CYS A 1 75 ? 10.547 -36.281 -0.738 1 87.88 75 CYS A O 1
ATOM 604 N N . LEU A 1 76 ? 11.562 -35.531 1.147 1 83.56 76 LEU A N 1
ATOM 605 C CA . LEU A 1 76 ? 12.047 -36.875 1.512 1 83.56 76 LEU A CA 1
ATOM 606 C C . LEU A 1 76 ? 11.703 -37.188 2.959 1 83.56 76 LEU A C 1
ATOM 608 O O . LEU A 1 76 ? 11.344 -36.312 3.732 1 83.56 76 LEU A O 1
ATOM 612 N N . PRO A 1 77 ? 11.797 -38.469 3.258 1 81.94 77 PRO A N 1
ATOM 613 C CA . PRO A 1 77 ? 11.578 -38.812 4.66 1 81.94 77 PRO A CA 1
ATOM 614 C C . PRO A 1 77 ? 12.57 -38.156 5.605 1 81.94 77 PRO A C 1
ATOM 616 O O . PRO A 1 77 ? 13.734 -37.969 5.254 1 81.94 77 PRO A O 1
ATOM 619 N N . SER A 1 78 ? 12.039 -37.844 6.738 1 82.88 78 SER A N 1
ATOM 620 C CA . SER A 1 78 ? 12.828 -37.062 7.711 1 82.88 78 SER A CA 1
ATOM 621 C C . SER A 1 78 ? 14.102 -37.812 8.094 1 82.88 78 SER A C 1
ATOM 623 O O . SER A 1 78 ? 15.086 -37.188 8.492 1 82.88 78 SER A O 1
ATOM 625 N N . ASP A 1 79 ? 14.141 -39.125 7.891 1 81.25 79 ASP A N 1
ATOM 626 C CA . ASP A 1 79 ? 15.281 -39.938 8.297 1 81.25 79 ASP A CA 1
ATOM 627 C C . ASP A 1 79 ? 16.375 -39.938 7.23 1 81.25 79 ASP A C 1
ATOM 629 O O . ASP A 1 79 ? 17.5 -40.375 7.484 1 81.25 79 ASP A O 1
ATOM 633 N N . CYS A 1 80 ? 16.016 -39.406 6.082 1 78.19 80 CYS A N 1
ATOM 634 C CA . CYS A 1 80 ? 17.016 -39.344 5.008 1 78.19 80 CYS A CA 1
ATOM 635 C C . CYS A 1 80 ? 18.078 -38.312 5.312 1 78.19 80 CYS A C 1
ATOM 637 O O . CYS A 1 80 ? 17.766 -37.188 5.75 1 78.19 80 CYS A O 1
ATOM 639 N N . SER A 1 81 ? 19.297 -38.719 5.164 1 76.38 81 SER A N 1
ATOM 640 C CA . SER A 1 81 ? 20.406 -37.781 5.332 1 76.38 81 SER A CA 1
ATOM 641 C C . SER A 1 81 ? 20.641 -36.938 4.066 1 76.38 81 SER A C 1
ATOM 643 O O . SER A 1 81 ? 20.062 -37.25 3.018 1 76.38 81 SER A O 1
ATOM 645 N N . GLU A 1 82 ? 21.5 -35.969 4.152 1 76.19 82 GLU A N 1
ATOM 646 C CA . GLU A 1 82 ? 21.859 -35.156 3 1 76.19 82 GLU A CA 1
ATOM 647 C C . GLU A 1 82 ? 22.516 -36 1.909 1 76.19 82 GLU A C 1
ATOM 649 O O . GLU A 1 82 ? 22.297 -35.75 0.719 1 76.19 82 GLU A O 1
ATOM 654 N N . SER A 1 83 ? 23.25 -36.906 2.393 1 73.56 83 SER A N 1
ATOM 655 C CA . SER A 1 83 ? 23.906 -37.812 1.439 1 73.56 83 SER A CA 1
ATOM 656 C C . SER A 1 83 ? 22.875 -38.656 0.7 1 73.56 83 SER A C 1
ATOM 658 O O . SER A 1 83 ? 23.047 -38.938 -0.489 1 73.56 83 SER A O 1
ATOM 660 N N . ASP A 1 84 ? 21.828 -38.969 1.388 1 73.88 84 ASP A N 1
ATOM 661 C CA . ASP A 1 84 ? 20.75 -39.75 0.766 1 73.88 84 ASP A CA 1
ATOM 662 C C . ASP A 1 84 ? 20.062 -38.938 -0.33 1 73.88 84 ASP A C 1
ATOM 664 O O . ASP A 1 84 ? 19.766 -39.469 -1.401 1 73.88 84 ASP A O 1
ATOM 668 N N . VAL A 1 85 ? 19.938 -37.75 -0.05 1 74.56 85 VAL A N 1
ATOM 669 C CA . VAL A 1 85 ? 19.266 -36.844 -0.997 1 74.56 85 VAL A CA 1
ATOM 670 C C . VAL A 1 85 ? 20.125 -36.688 -2.252 1 74.56 85 VAL A C 1
ATOM 672 O O . VAL A 1 85 ? 19.609 -36.75 -3.371 1 74.56 85 VAL A O 1
ATOM 675 N N . PHE A 1 86 ? 21.344 -36.594 -1.988 1 71.75 86 PHE A N 1
ATOM 676 C CA . PHE A 1 86 ? 22.281 -36.438 -3.1 1 71.75 86 PHE A CA 1
ATOM 677 C C . PHE A 1 86 ? 22.266 -37.688 -3.986 1 71.75 86 PHE A C 1
ATOM 679 O O . PHE A 1 86 ? 22.266 -37.594 -5.215 1 71.75 86 PHE A O 1
ATOM 686 N N . GLN A 1 87 ? 22.234 -38.75 -3.4 1 69.69 87 GLN A N 1
ATOM 687 C CA . GLN A 1 87 ? 22.203 -40 -4.148 1 69.69 87 GLN A CA 1
ATOM 688 C C . GLN A 1 87 ? 20.906 -40.156 -4.938 1 69.69 87 GLN A C 1
ATOM 690 O O . GLN A 1 87 ? 20.922 -40.594 -6.082 1 69.69 87 GLN A O 1
ATOM 695 N N . LEU A 1 88 ? 19.953 -39.75 -4.328 1 70.31 88 LEU A N 1
ATOM 696 C CA . LEU A 1 88 ? 18.656 -39.844 -4.992 1 70.31 88 LEU A CA 1
ATOM 697 C C . LEU A 1 88 ? 18.609 -38.906 -6.199 1 70.31 88 LEU A C 1
ATOM 699 O O . LEU A 1 88 ? 18.047 -39.281 -7.238 1 70.31 88 LEU A O 1
ATOM 703 N N . LEU A 1 89 ? 19.125 -37.781 -6.09 1 70.88 89 LEU A N 1
ATOM 704 C CA . LEU A 1 89 ? 19.125 -36.812 -7.188 1 70.88 89 LEU A CA 1
ATOM 705 C C . LEU A 1 89 ? 19.969 -37.312 -8.352 1 70.88 89 LEU A C 1
ATOM 707 O O . LEU A 1 89 ? 19.625 -37.094 -9.516 1 70.88 89 LEU A O 1
ATOM 711 N N . ASN A 1 90 ? 21 -37.938 -8.008 1 67.56 90 ASN A N 1
ATOM 712 C CA . ASN A 1 90 ? 21.844 -38.531 -9.055 1 67.56 90 ASN A CA 1
ATOM 713 C C . ASN A 1 90 ? 21.109 -39.625 -9.82 1 67.56 90 ASN A C 1
ATOM 715 O O . ASN A 1 90 ? 21.312 -39.781 -11.023 1 67.56 90 ASN A O 1
ATOM 719 N N . LEU A 1 91 ? 20.266 -40.219 -9.102 1 64 91 LEU A N 1
ATOM 720 C CA . LEU A 1 91 ? 19.484 -41.312 -9.734 1 64 91 LEU A CA 1
ATOM 721 C C . LEU A 1 91 ? 18.422 -40.719 -10.648 1 64 91 LEU A C 1
ATOM 723 O O . LEU A 1 91 ? 18.031 -41.344 -11.625 1 64 91 LEU A O 1
ATOM 727 N N . THR A 1 92 ? 18 -39.5 -10.359 1 63.47 92 THR A N 1
ATOM 728 C CA . THR A 1 92 ? 16.891 -38.906 -11.102 1 63.47 92 THR A CA 1
ATOM 729 C C . THR A 1 92 ? 17.422 -38.062 -12.266 1 63.47 92 THR A C 1
ATOM 731 O O . THR A 1 92 ? 16.641 -37.594 -13.109 1 63.47 92 THR A O 1
ATOM 734 N N . THR A 1 93 ? 18.703 -37.875 -12.359 1 66.12 93 THR A N 1
ATOM 735 C CA . THR A 1 93 ? 19.328 -37 -13.359 1 66.12 93 THR A CA 1
ATOM 736 C C . THR A 1 93 ? 18.953 -37.438 -14.773 1 66.12 93 THR A C 1
ATOM 738 O O . THR A 1 93 ? 18.578 -36.625 -15.609 1 66.12 93 THR A O 1
ATOM 741 N N . PRO A 1 94 ? 18.969 -38.719 -15.023 1 61.22 94 PRO A N 1
ATOM 742 C CA . PRO A 1 94 ? 18.578 -39.125 -16.375 1 61.22 94 PRO A CA 1
ATOM 743 C C . PRO A 1 94 ? 17.125 -38.812 -16.703 1 61.22 94 PRO A C 1
ATOM 745 O O . PRO A 1 94 ? 16.797 -38.469 -17.844 1 61.22 94 PRO A O 1
ATOM 748 N N . TYR A 1 95 ? 16.375 -38.844 -15.719 1 57.84 95 TYR A N 1
ATOM 749 C CA . TYR A 1 95 ? 14.961 -38.531 -15.891 1 57.84 95 TYR A CA 1
ATOM 750 C C . TYR A 1 95 ? 14.734 -37.062 -16.172 1 57.84 95 TYR A C 1
ATOM 752 O O . TYR A 1 95 ? 13.984 -36.688 -17.078 1 57.84 95 TYR A O 1
ATOM 760 N N . VAL A 1 96 ? 15.367 -36.344 -15.43 1 62.47 96 VAL A N 1
ATOM 761 C CA . VAL A 1 96 ? 15.219 -34.906 -15.594 1 62.47 96 VAL A CA 1
ATOM 762 C C . VAL A 1 96 ? 15.758 -34.469 -16.953 1 62.47 96 VAL A C 1
ATOM 764 O O . VAL A 1 96 ? 15.164 -33.625 -17.625 1 62.47 96 VAL A O 1
ATOM 767 N N . LYS A 1 97 ? 16.844 -35.062 -17.312 1 61.72 97 LYS A N 1
ATOM 768 C CA . LYS A 1 97 ? 17.422 -34.75 -18.625 1 61.72 97 LYS A CA 1
ATOM 769 C C . LYS A 1 97 ? 16.453 -35.156 -19.75 1 61.72 97 LYS A C 1
ATOM 771 O O . LYS A 1 97 ? 16.438 -34.5 -20.797 1 61.72 97 LYS A O 1
ATOM 776 N N . GLY A 1 98 ? 15.703 -36.156 -19.484 1 58.16 98 GLY A N 1
ATOM 777 C CA . GLY A 1 98 ? 14.75 -36.594 -20.484 1 58.16 98 GLY A CA 1
ATOM 778 C C . GLY A 1 98 ? 13.547 -35.688 -20.609 1 58.16 98 GLY A C 1
ATOM 779 O O . GLY A 1 98 ? 12.891 -35.656 -21.656 1 58.16 98 GLY A O 1
ATOM 780 N N . MET A 1 99 ? 13.328 -34.938 -19.578 1 58.16 99 MET A N 1
ATOM 781 C CA . MET A 1 99 ? 12.156 -34.094 -19.578 1 58.16 99 MET A CA 1
ATOM 782 C C . MET A 1 99 ? 12.469 -32.75 -20.234 1 58.16 99 MET A C 1
ATOM 784 O O . MET A 1 99 ? 11.555 -32.031 -20.672 1 58.16 99 MET A O 1
ATOM 788 N N . VAL A 1 100 ? 13.75 -32.344 -20.156 1 58.12 100 VAL A N 1
ATOM 789 C CA . VAL A 1 100 ? 14.117 -31.031 -20.656 1 58.12 100 VAL A CA 1
ATOM 790 C C . VAL A 1 100 ? 15.008 -31.172 -21.891 1 58.12 100 VAL A C 1
ATOM 792 O O . VAL A 1 100 ? 15.875 -32.062 -21.938 1 58.12 100 VAL A O 1
ATOM 795 N N . THR A 1 101 ? 14.477 -30.781 -23.047 1 50.62 101 THR A N 1
ATOM 796 C CA . THR A 1 101 ? 15.398 -30.719 -24.188 1 50.62 101 THR A CA 1
ATOM 797 C C . THR A 1 101 ? 16.562 -29.781 -23.875 1 50.62 101 THR A C 1
ATOM 799 O O . THR A 1 101 ? 16.422 -28.562 -23.953 1 50.62 101 THR A O 1
ATOM 802 N N . PHE A 1 102 ? 17.438 -30.359 -23.031 1 50.59 102 PHE A N 1
ATOM 803 C CA . PHE A 1 102 ? 18.625 -29.547 -22.781 1 50.59 102 PHE A CA 1
ATOM 804 C C . PHE A 1 102 ? 19.406 -29.328 -24.078 1 50.59 102 PHE A C 1
ATOM 806 O O . PHE A 1 102 ? 19.344 -30.156 -24.984 1 50.59 102 PHE A O 1
ATOM 813 N N . PRO A 1 103 ? 19.797 -28.078 -24.266 1 46.47 103 PRO A N 1
ATOM 814 C CA . PRO A 1 103 ? 20.719 -28.016 -25.391 1 46.47 103 PRO A CA 1
ATOM 815 C C . PRO A 1 103 ? 21.734 -29.156 -25.375 1 46.47 103 PRO A C 1
ATOM 817 O O . PRO A 1 103 ? 21.984 -29.766 -24.344 1 46.47 103 PRO A O 1
ATOM 820 N N . ALA A 1 104 ? 21.969 -29.703 -26.516 1 43.41 104 ALA A N 1
ATOM 821 C CA . ALA A 1 104 ? 22.891 -30.812 -26.703 1 43.41 104 ALA A CA 1
ATOM 822 C C . ALA A 1 104 ? 23.969 -30.844 -25.609 1 43.41 104 ALA A C 1
ATOM 824 O O . ALA A 1 104 ? 24.391 -31.906 -25.188 1 43.41 104 ALA A O 1
ATOM 825 N N . ASP A 1 105 ? 24.375 -29.719 -25.172 1 40.78 105 ASP A N 1
ATOM 826 C CA . ASP A 1 105 ? 25.469 -29.594 -24.219 1 40.78 105 ASP A CA 1
ATOM 827 C C . ASP A 1 105 ? 24.953 -29.328 -22.812 1 40.78 105 ASP A C 1
ATOM 829 O O . ASP A 1 105 ? 25.734 -28.969 -21.922 1 40.78 105 ASP A O 1
ATOM 833 N N . GLY A 1 106 ? 23.75 -29.297 -22.609 1 46.84 106 GLY A N 1
ATOM 834 C CA . GLY A 1 106 ? 23.234 -28.969 -21.281 1 46.84 106 GLY A CA 1
ATOM 835 C C . GLY A 1 106 ? 23.453 -30.062 -20.266 1 46.84 106 GLY A C 1
ATOM 836 O O . GLY A 1 106 ? 23.234 -31.25 -20.562 1 46.84 106 GLY A O 1
ATOM 837 N N . ILE A 1 107 ? 24.516 -30.016 -19.453 1 47.97 107 ILE A N 1
ATOM 838 C CA . ILE A 1 107 ? 24.828 -30.969 -18.406 1 47.97 107 ILE A CA 1
ATOM 839 C C . ILE A 1 107 ? 24.094 -30.594 -17.109 1 47.97 107 ILE A C 1
ATOM 841 O O . ILE A 1 107 ? 24.078 -29.438 -16.719 1 47.97 107 ILE A O 1
ATOM 845 N N . PHE A 1 108 ? 23.062 -31.297 -16.75 1 51.69 108 PHE A N 1
ATOM 846 C CA . PHE A 1 108 ? 22.578 -31.25 -15.383 1 51.69 108 PHE A CA 1
ATOM 847 C C . PHE A 1 108 ? 23.594 -31.859 -14.422 1 51.69 108 PHE A C 1
ATOM 849 O O . PHE A 1 108 ? 23.906 -33.062 -14.523 1 51.69 108 PHE A O 1
ATOM 856 N N . ASN A 1 109 ? 24.656 -31.047 -14.055 1 51.5 109 ASN A N 1
ATOM 857 C CA . ASN A 1 109 ? 25.578 -31.578 -13.055 1 51.5 109 ASN A CA 1
ATOM 858 C C . ASN A 1 109 ? 25.203 -31.125 -11.648 1 51.5 109 ASN A C 1
ATOM 860 O O . ASN A 1 109 ? 25.047 -29.922 -11.406 1 51.5 109 ASN A O 1
ATOM 864 N N . HIS A 1 110 ? 24.469 -31.984 -10.969 1 50.41 110 HIS A N 1
ATOM 865 C CA . HIS A 1 110 ? 24.375 -31.688 -9.547 1 50.41 110 HIS A CA 1
ATOM 866 C C . HIS A 1 110 ? 25.75 -31.641 -8.898 1 50.41 110 HIS A C 1
ATOM 868 O O . HIS A 1 110 ? 26.562 -32.531 -9.094 1 50.41 110 HIS A O 1
ATOM 874 N N . SER A 1 111 ? 26.391 -30.578 -8.844 1 45.28 111 SER A N 1
ATOM 875 C CA . SER A 1 111 ? 27.719 -30.531 -8.242 1 45.28 111 SER A CA 1
ATOM 876 C C . SER A 1 111 ? 27.75 -31.25 -6.902 1 45.28 111 SER A C 1
ATOM 878 O O . SER A 1 111 ? 26.875 -31.047 -6.055 1 45.28 111 SER A O 1
ATOM 880 N N . TYR A 1 112 ? 28.297 -32.469 -6.793 1 42.38 112 TYR A N 1
ATOM 881 C CA . TYR A 1 112 ? 28.625 -33.25 -5.605 1 42.38 112 TYR A CA 1
ATOM 882 C C . TYR A 1 112 ? 28.938 -32.344 -4.426 1 42.38 112 TYR A C 1
ATOM 884 O O . TYR A 1 112 ? 28.672 -32.688 -3.273 1 42.38 112 TYR A O 1
ATOM 892 N N . GLY A 1 113 ? 29.547 -31.172 -4.531 1 43.94 113 GLY A N 1
ATOM 893 C CA . GLY A 1 113 ? 30.109 -30.438 -3.404 1 43.94 113 GLY A CA 1
ATOM 894 C C . GLY A 1 113 ? 29.109 -29.516 -2.738 1 43.94 113 GLY A C 1
ATOM 895 O O . GLY A 1 113 ? 29.438 -28.844 -1.758 1 43.94 113 GLY A O 1
ATOM 896 N N . THR A 1 114 ? 28.047 -29.234 -3.367 1 52.72 114 THR A N 1
ATOM 897 C CA . THR A 1 114 ? 27.281 -28.156 -2.75 1 52.72 114 THR A CA 1
ATOM 898 C C . THR A 1 114 ? 26.25 -28.719 -1.788 1 52.72 114 THR A C 1
ATOM 900 O O . THR A 1 114 ? 25.531 -29.672 -2.117 1 52.72 114 THR A O 1
ATOM 903 N N . PRO A 1 115 ? 26.219 -28.297 -0.59 1 63.22 115 PRO A N 1
ATOM 904 C CA . PRO A 1 115 ? 25.422 -28.719 0.563 1 63.22 115 PRO A CA 1
ATOM 905 C C . PRO A 1 115 ? 23.922 -28.703 0.279 1 63.22 115 PRO A C 1
ATOM 907 O O . PRO A 1 115 ? 23.438 -27.844 -0.471 1 63.22 115 PRO A O 1
ATOM 910 N N . VAL A 1 116 ? 23.234 -29.859 0.252 1 81.19 116 VAL A N 1
ATOM 911 C CA . VAL A 1 116 ? 21.797 -29.984 0.398 1 81.19 116 VAL A CA 1
ATOM 912 C C . VAL A 1 116 ? 21.359 -29.359 1.721 1 81.19 116 VAL A C 1
ATOM 914 O O . VAL A 1 116 ? 21.984 -29.594 2.76 1 81.19 116 VAL A O 1
ATOM 917 N N . LEU A 1 117 ? 20.438 -28.375 1.558 1 86.19 117 LEU A N 1
ATOM 918 C CA . LEU A 1 117 ? 19.875 -27.734 2.742 1 86.19 117 LEU A CA 1
ATOM 919 C C . LEU A 1 117 ? 18.484 -28.266 3.037 1 86.19 117 LEU A C 1
ATOM 921 O O . LEU A 1 117 ? 17.609 -28.234 2.172 1 86.19 117 LEU A O 1
ATOM 925 N N . CYS A 1 118 ? 18.281 -28.812 4.16 1 88.12 118 CYS A N 1
ATOM 926 C CA . CYS A 1 118 ? 16.969 -29.344 4.516 1 88.12 118 CYS A CA 1
ATOM 927 C C . CYS A 1 118 ? 16.312 -28.5 5.59 1 88.12 118 CYS A C 1
ATOM 929 O O . CYS A 1 118 ? 16.984 -27.781 6.336 1 88.12 118 CYS A O 1
ATOM 931 N N . ASN A 1 119 ? 14.984 -28.484 5.539 1 87.56 119 ASN A N 1
ATOM 932 C CA . ASN A 1 119 ? 14.195 -27.703 6.492 1 87.56 119 ASN A CA 1
ATOM 933 C C . ASN A 1 119 ? 14.078 -28.422 7.836 1 87.56 119 ASN A C 1
ATOM 935 O O . ASN A 1 119 ? 13.039 -29 8.141 1 87.56 119 ASN A O 1
ATOM 939 N N . ASP A 1 120 ? 15.125 -28.344 8.57 1 78.94 120 ASP A N 1
ATOM 940 C CA . ASP A 1 120 ? 15.133 -28.922 9.906 1 78.94 120 ASP A CA 1
ATOM 941 C C . ASP A 1 120 ? 14.766 -27.891 10.969 1 78.94 120 ASP A C 1
ATOM 943 O O . ASP A 1 120 ? 15.055 -26.703 10.812 1 78.94 120 ASP A O 1
ATOM 947 N N . LYS A 1 121 ? 13.781 -28.281 11.766 1 69.69 121 LYS A N 1
ATOM 948 C CA . LYS A 1 121 ? 13.414 -27.359 12.844 1 69.69 121 LYS A CA 1
ATOM 949 C C . LYS A 1 121 ? 14.633 -26.984 13.68 1 69.69 121 LYS A C 1
ATOM 951 O O . LYS A 1 121 ? 15.258 -27.844 14.297 1 69.69 121 LYS A O 1
ATOM 956 N N . LYS A 1 122 ? 15.203 -25.875 13.469 1 72.25 122 LYS A N 1
ATOM 957 C CA . LYS A 1 122 ? 16.359 -25.469 14.25 1 72.25 122 LYS A CA 1
ATOM 958 C C . LYS A 1 122 ? 15.969 -24.453 15.328 1 72.25 122 LYS A C 1
ATOM 960 O O . LYS A 1 122 ? 15.023 -23.688 15.156 1 72.25 122 LYS A O 1
ATOM 965 N N . ASP A 1 123 ? 16.703 -24.594 16.391 1 83.62 123 ASP A N 1
ATOM 966 C CA . ASP A 1 123 ? 16.562 -23.672 17.516 1 83.62 123 ASP A CA 1
ATOM 967 C C . ASP A 1 123 ? 17.047 -22.266 17.125 1 83.62 123 ASP A C 1
ATOM 969 O O . ASP A 1 123 ? 17.938 -22.125 16.281 1 83.62 123 ASP A O 1
ATOM 973 N N . LEU A 1 124 ? 16.469 -21.359 17.641 1 89.06 124 LEU A N 1
ATOM 974 C CA . LEU A 1 124 ? 16.891 -19.969 17.438 1 89.06 124 LEU A CA 1
ATOM 975 C C . LEU A 1 124 ? 18.25 -19.719 18.078 1 89.06 124 LEU A C 1
ATOM 977 O O . LEU A 1 124 ? 18.516 -20.141 19.203 1 89.06 124 LEU A O 1
ATOM 981 N N . PRO A 1 125 ? 19.188 -19.141 17.375 1 90.31 125 PRO A N 1
ATOM 982 C CA . PRO A 1 125 ? 20.484 -18.797 17.953 1 90.31 125 PRO A CA 1
ATOM 983 C C . PRO A 1 125 ? 20.375 -17.797 19.109 1 90.31 125 PRO A C 1
ATOM 985 O O . PRO A 1 125 ? 19.312 -17.188 19.281 1 90.31 125 PRO A O 1
ATOM 988 N N . THR A 1 126 ? 21.391 -17.625 19.859 1 91.69 126 THR A N 1
ATOM 989 C CA . THR A 1 126 ? 21.422 -16.797 21.062 1 91.69 126 THR A CA 1
ATOM 990 C C . THR A 1 126 ? 21.156 -15.336 20.719 1 91.69 126 THR A C 1
ATOM 992 O O . THR A 1 126 ? 20.484 -14.633 21.453 1 91.69 126 THR A O 1
ATOM 995 N N . ASP A 1 127 ? 21.703 -14.906 19.641 1 90.62 127 ASP A N 1
ATOM 996 C CA . ASP A 1 127 ? 21.516 -13.5 19.266 1 90.62 127 ASP A CA 1
ATOM 997 C C . ASP A 1 127 ? 20.062 -13.203 18.953 1 90.62 127 ASP A C 1
ATOM 999 O O . ASP A 1 127 ? 19.562 -12.117 19.25 1 90.62 127 ASP A O 1
ATOM 1003 N N . SER A 1 128 ? 19.422 -14.141 18.344 1 92.81 128 SER A N 1
ATOM 1004 C CA . SER A 1 128 ? 18 -13.969 18.047 1 92.81 128 SER A CA 1
ATOM 1005 C C . SER A 1 128 ? 17.188 -13.914 19.328 1 92.81 128 SER A C 1
ATOM 1007 O O . SER A 1 128 ? 16.266 -13.102 19.453 1 92.81 128 SER A O 1
ATOM 1009 N N . ILE A 1 129 ? 17.531 -14.742 20.266 1 95.5 129 ILE A N 1
ATOM 1010 C CA . ILE A 1 129 ? 16.812 -14.758 21.531 1 95.5 129 ILE A CA 1
ATOM 1011 C C . ILE A 1 129 ? 17.031 -13.438 22.266 1 95.5 129 ILE A C 1
ATOM 1013 O O . ILE A 1 129 ? 16.094 -12.859 22.812 1 95.5 129 ILE A O 1
ATOM 1017 N N . VAL A 1 130 ? 18.25 -13.031 22.25 1 95.19 130 VAL A N 1
ATOM 1018 C CA . VAL A 1 130 ? 18.578 -11.758 22.891 1 95.19 130 VAL A CA 1
ATOM 1019 C C . VAL A 1 130 ? 17.766 -10.633 22.25 1 95.19 130 VAL A C 1
ATOM 1021 O O . VAL A 1 130 ? 17.234 -9.766 22.953 1 95.19 130 VAL A O 1
ATOM 1024 N N . PHE A 1 131 ? 17.734 -10.648 20.969 1 93.56 131 PHE A N 1
ATOM 1025 C CA . PHE A 1 131 ? 17 -9.602 20.266 1 93.56 131 PHE A CA 1
ATOM 1026 C C . PHE A 1 131 ? 15.523 -9.648 20.641 1 93.56 131 PHE A C 1
ATOM 1028 O O . PHE A 1 131 ? 14.891 -8.609 20.844 1 93.56 131 PHE A O 1
ATOM 1035 N N . ILE A 1 132 ? 14.969 -10.82 20.719 1 94.88 132 ILE A N 1
ATOM 1036 C CA . ILE A 1 132 ? 13.562 -10.984 21.062 1 94.88 132 ILE A CA 1
ATOM 1037 C C . ILE A 1 132 ? 13.312 -10.477 22.484 1 94.88 132 ILE A C 1
ATOM 1039 O O . ILE A 1 132 ? 12.289 -9.836 22.75 1 94.88 132 ILE A O 1
ATOM 1043 N N . VAL A 1 133 ? 14.242 -10.711 23.359 1 96.31 133 VAL A N 1
ATOM 1044 C CA . VAL A 1 133 ? 14.133 -10.242 24.734 1 96.31 133 VAL A CA 1
ATOM 1045 C C . VAL A 1 133 ? 14.18 -8.711 24.75 1 96.31 133 VAL A C 1
ATOM 1047 O O . VAL A 1 133 ? 13.383 -8.07 25.438 1 96.31 133 VAL A O 1
ATOM 1050 N N . VAL A 1 134 ? 15.109 -8.148 23.984 1 95.25 134 VAL A N 1
ATOM 1051 C CA . VAL A 1 134 ? 15.242 -6.695 23.922 1 95.25 134 VAL A CA 1
ATOM 1052 C C . VAL A 1 134 ? 13.953 -6.09 23.359 1 95.25 134 VAL A C 1
ATOM 1054 O O . VAL A 1 134 ? 13.453 -5.09 23.875 1 95.25 134 VAL A O 1
ATOM 1057 N N . LEU A 1 135 ? 13.461 -6.68 22.328 1 95.06 135 LEU A N 1
ATOM 1058 C CA . LEU A 1 135 ? 12.219 -6.215 21.719 1 95.06 135 LEU A CA 1
ATOM 1059 C C . LEU A 1 135 ? 11.062 -6.309 22.719 1 95.06 135 LEU A C 1
ATOM 1061 O O . LEU A 1 135 ? 10.211 -5.418 22.766 1 95.06 135 LEU A O 1
ATOM 1065 N N . SER A 1 136 ? 11.047 -7.375 23.484 1 96.38 136 SER A N 1
ATOM 1066 C CA . SER A 1 136 ? 9.992 -7.57 24.469 1 96.38 136 SER A CA 1
ATOM 1067 C C . SER A 1 136 ? 10.09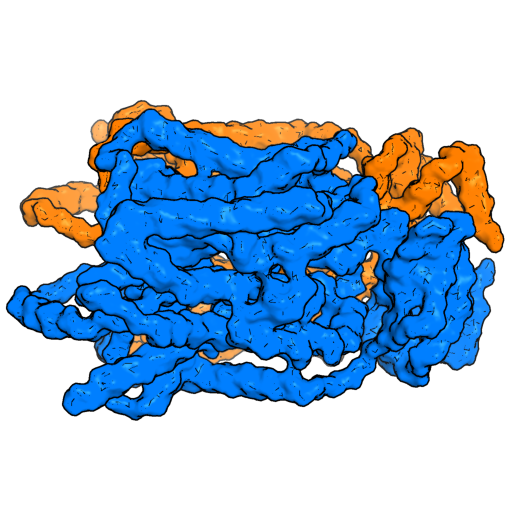4 -6.539 25.594 1 96.38 136 SER A C 1
ATOM 1069 O O . SER A 1 136 ? 9.078 -6.035 26.078 1 96.38 136 SER A O 1
ATOM 1071 N N . LEU A 1 137 ? 11.273 -6.289 25.984 1 96.19 137 LEU A N 1
ATOM 1072 C CA . LEU A 1 137 ? 11.484 -5.289 27.016 1 96.19 137 LEU A CA 1
ATOM 1073 C C . LEU A 1 137 ? 11.062 -3.906 26.531 1 96.19 137 LEU A C 1
ATOM 1075 O O . LEU A 1 137 ? 10.453 -3.143 27.281 1 96.19 137 LEU A O 1
ATOM 1079 N N . LEU A 1 138 ? 11.453 -3.584 25.312 1 95.75 138 LEU A N 1
ATOM 1080 C CA . LEU A 1 138 ? 11.023 -2.314 24.75 1 95.75 138 LEU A CA 1
ATOM 1081 C C . LEU A 1 138 ? 9.508 -2.254 24.641 1 95.75 138 LEU A C 1
ATOM 1083 O O . LEU A 1 138 ? 8.898 -1.208 24.891 1 95.75 138 LEU A O 1
ATOM 1087 N N . GLY A 1 139 ? 8.922 -3.396 24.234 1 95.94 139 GLY A N 1
ATOM 1088 C CA . GLY A 1 139 ? 7.473 -3.479 24.188 1 95.94 139 GLY A CA 1
ATOM 1089 C C . GLY A 1 139 ? 6.82 -3.271 25.531 1 95.94 139 GLY A C 1
ATOM 1090 O O . GLY A 1 139 ? 5.785 -2.611 25.641 1 95.94 139 GLY A O 1
ATOM 1091 N N . LEU A 1 140 ? 7.441 -3.789 26.562 1 96.12 140 LEU A N 1
ATOM 1092 C CA . LEU A 1 140 ? 6.934 -3.637 27.922 1 96.12 140 LEU A CA 1
ATOM 1093 C C . LEU A 1 140 ? 7.035 -2.186 28.375 1 96.12 140 LEU A C 1
ATOM 1095 O O . LEU A 1 140 ? 6.129 -1.676 29.047 1 96.12 140 LEU A O 1
ATOM 1099 N N . LEU A 1 141 ? 8.133 -1.561 28.031 1 95.56 141 LEU A N 1
ATOM 1100 C CA . LEU A 1 141 ? 8.289 -0.149 28.359 1 95.56 141 LEU A CA 1
ATOM 1101 C C . LEU A 1 141 ? 7.211 0.691 27.688 1 95.56 141 LEU A C 1
ATOM 1103 O O . LEU A 1 141 ? 6.637 1.591 28.297 1 95.56 141 LEU A O 1
ATOM 1107 N N . CYS A 1 142 ? 6.965 0.408 26.469 1 95.31 142 CYS A N 1
ATOM 1108 C CA . CYS A 1 142 ? 5.918 1.12 25.734 1 95.31 142 CYS A CA 1
ATOM 1109 C C . CYS A 1 142 ? 4.551 0.858 26.359 1 95.31 142 CYS A C 1
ATOM 1111 O O . CYS A 1 142 ? 3.725 1.767 26.453 1 95.31 142 CYS A O 1
ATOM 1113 N N . PHE A 1 143 ? 4.371 -0.427 26.766 1 94.88 143 PHE A N 1
ATOM 1114 C CA . PHE A 1 143 ? 3.1 -0.8 27.375 1 94.88 143 PHE A CA 1
ATOM 1115 C C . PHE A 1 143 ? 2.877 -0.035 28.688 1 94.88 143 PHE A C 1
ATOM 1117 O O . PHE A 1 143 ? 1.817 0.562 28.875 1 94.88 143 PHE A O 1
ATOM 1124 N N . PHE A 1 144 ? 3.818 0.017 29.531 1 93.69 144 PHE A N 1
ATOM 1125 C CA . PHE A 1 144 ? 3.688 0.683 30.812 1 93.69 144 PHE A CA 1
ATOM 1126 C C . PHE A 1 144 ? 3.637 2.197 30.641 1 93.69 144 PHE A C 1
ATOM 1128 O O . PHE A 1 144 ? 2.895 2.883 31.344 1 93.69 144 PHE A O 1
ATOM 1135 N N . GLY A 1 145 ? 4.504 2.697 29.719 1 92.44 145 GLY A N 1
ATOM 1136 C CA . GLY A 1 145 ? 4.43 4.121 29.438 1 92.44 145 GLY A CA 1
ATOM 1137 C C . GLY A 1 145 ? 3.062 4.559 28.953 1 92.44 145 GLY A C 1
ATOM 1138 O O . GLY A 1 145 ? 2.553 5.602 29.359 1 92.44 145 GLY A O 1
ATOM 1139 N N . THR A 1 146 ? 2.467 3.762 28.141 1 91.69 146 THR A N 1
ATOM 1140 C CA . THR A 1 146 ? 1.147 4.059 27.594 1 91.69 146 THR A CA 1
ATOM 1141 C C . THR A 1 146 ? 0.071 3.92 28.672 1 91.69 146 THR A C 1
ATOM 1143 O O . THR A 1 146 ? -0.842 4.746 28.75 1 91.69 146 THR A O 1
ATOM 1146 N N . ALA A 1 147 ? 0.162 2.846 29.469 1 88.62 147 ALA A N 1
ATOM 1147 C CA . ALA A 1 147 ? -0.806 2.598 30.531 1 88.62 147 ALA A CA 1
ATOM 1148 C C . ALA A 1 147 ? -0.798 3.732 31.547 1 88.62 147 ALA A C 1
ATOM 1150 O O . ALA A 1 147 ? -1.855 4.168 32 1 88.62 147 ALA A O 1
ATOM 1151 N N . PHE A 1 148 ? 0.316 4.191 31.859 1 86.5 148 PHE A N 1
ATOM 1152 C CA . PHE A 1 148 ? 0.436 5.266 32.844 1 86.5 148 PHE A CA 1
ATOM 1153 C C . PHE A 1 148 ? -0.175 6.555 32.312 1 86.5 148 PHE A C 1
ATOM 1155 O O . PHE A 1 148 ? -0.853 7.277 33.031 1 86.5 148 PHE A O 1
ATOM 1162 N N . GLU A 1 149 ? 0.171 6.844 31.078 1 83.81 149 GLU A N 1
ATOM 1163 C CA . GLU A 1 149 ? -0.412 8.039 30.469 1 83.81 149 GLU A CA 1
ATOM 1164 C C . GLU A 1 149 ? -1.932 7.938 30.391 1 83.81 149 GLU A C 1
ATOM 1166 O O . GLU A 1 149 ? -2.643 8.906 30.656 1 83.81 149 GLU A O 1
ATOM 1171 N N . ALA A 1 150 ? -2.434 6.797 30.047 1 79.81 150 ALA A N 1
ATOM 1172 C CA . ALA A 1 150 ? -3.873 6.578 29.953 1 79.81 150 ALA A CA 1
ATOM 1173 C C . ALA A 1 150 ? -4.539 6.703 31.312 1 79.81 150 ALA A C 1
ATOM 1175 O O . ALA A 1 150 ? -5.637 7.258 31.422 1 79.81 150 ALA A O 1
ATOM 1176 N N . LEU A 1 151 ? -3.893 6.152 32.312 1 76.38 151 LEU A N 1
ATOM 1177 C CA . LEU A 1 151 ? -4.418 6.223 33.688 1 76.38 151 LEU A CA 1
ATOM 1178 C C . LEU A 1 151 ? -4.418 7.66 34.188 1 76.38 151 LEU A C 1
ATOM 1180 O O . LEU A 1 151 ? -5.348 8.086 34.875 1 76.38 151 LEU A O 1
ATOM 1184 N N . GLN A 1 152 ? -3.408 8.367 33.906 1 74.62 152 GLN A N 1
ATOM 1185 C CA . GLN A 1 152 ? -3.332 9.773 34.281 1 74.62 152 GLN A CA 1
ATOM 1186 C C . GLN A 1 152 ? -4.434 10.594 33.625 1 74.62 152 GLN A C 1
ATOM 1188 O O . GLN A 1 152 ? -5.008 11.492 34.25 1 74.62 152 GLN A O 1
ATOM 1193 N N . ASP A 1 153 ? -4.672 10.281 32.375 1 69.75 153 ASP A N 1
ATOM 1194 C CA . ASP A 1 153 ? -5.727 10.969 31.641 1 69.75 153 ASP A CA 1
ATOM 1195 C C . ASP A 1 153 ? -7.098 10.672 32.25 1 69.75 153 ASP A C 1
ATOM 1197 O O . ASP A 1 153 ? -7.984 11.531 32.25 1 69.75 153 ASP A O 1
ATOM 1201 N N . CYS A 1 154 ? -7.289 9.469 32.719 1 64.25 154 CYS A N 1
ATOM 1202 C CA . CYS A 1 154 ? -8.562 9.062 33.312 1 64.25 154 CYS A CA 1
ATOM 1203 C C . CYS A 1 154 ? -8.758 9.695 34.688 1 64.25 154 CYS A C 1
ATOM 1205 O O . CYS A 1 154 ? -9.883 10.055 35.062 1 64.25 154 CYS A O 1
ATOM 1207 N N . LEU A 1 155 ? -7.711 9.789 35.531 1 61.53 155 LEU A N 1
ATOM 1208 C CA . LEU A 1 155 ? -7.805 10.258 36.906 1 61.53 155 LEU A CA 1
ATOM 1209 C C . LEU A 1 155 ? -7.867 11.781 36.938 1 61.53 155 LEU A C 1
ATOM 1211 O O . LEU A 1 155 ? -8.398 12.359 37.906 1 61.53 155 LEU A O 1
ATOM 1215 N N . THR A 1 156 ? -7.176 12.57 36.219 1 53.78 156 THR A N 1
ATOM 1216 C CA . THR A 1 156 ? -7.246 14.031 36.219 1 53.78 156 THR A CA 1
ATOM 1217 C C . THR A 1 156 ? -8.109 14.539 35.062 1 53.78 156 THR A C 1
ATOM 1219 O O . THR A 1 156 ? -7.586 15.016 34.062 1 53.78 156 THR A O 1
ATOM 1222 N N . PRO A 1 157 ? -9.367 14.188 35.219 1 46.91 157 PRO A N 1
ATOM 1223 C CA . PRO A 1 157 ? -10.242 14.547 34.125 1 46.91 157 PRO A CA 1
ATOM 1224 C C . PRO A 1 157 ? -10.195 16.031 33.781 1 46.91 157 PRO A C 1
ATOM 1226 O O . PRO A 1 157 ? -10.445 16.422 32.625 1 46.91 157 PRO A O 1
ATOM 1229 N N . ASP A 1 158 ? -10.227 17 34.875 1 42.22 158 ASP A N 1
ATOM 1230 C CA . ASP A 1 158 ? -10.438 18.438 34.688 1 42.22 158 ASP A CA 1
ATOM 1231 C C . ASP A 1 158 ? -9.359 19.031 33.781 1 42.22 158 ASP A C 1
ATOM 1233 O O . ASP A 1 158 ? -9.539 20.125 33.219 1 42.22 158 ASP A O 1
ATOM 1237 N N . ASN A 1 159 ? -8.203 18.75 34.125 1 34.25 159 ASN A N 1
ATOM 1238 C CA . ASN A 1 159 ? -7.137 19.453 33.406 1 34.25 159 ASN A CA 1
ATOM 1239 C C . ASN A 1 159 ? -7.09 19.031 31.938 1 34.25 159 ASN A C 1
ATOM 1241 O O . ASN A 1 159 ? -6.055 19.172 31.281 1 34.25 159 ASN A O 1
ATOM 1245 N N . LEU A 1 160 ? -7.844 18.125 31.703 1 34.41 160 LEU A N 1
ATOM 1246 C CA . LEU A 1 160 ? -7.773 17.75 30.297 1 34.41 160 LEU A CA 1
ATOM 1247 C C . LEU A 1 160 ? -8.117 18.938 29.391 1 34.41 160 LEU A C 1
ATOM 1249 O O . LEU A 1 160 ? -9.234 19.453 29.453 1 34.41 160 LEU A O 1
ATOM 1253 N N . VAL A 1 161 ? -7.18 19.797 29.25 1 32.5 161 VAL A N 1
ATOM 1254 C CA . VAL A 1 161 ? -7.277 20.75 28.156 1 32.5 161 VAL A CA 1
ATOM 1255 C C . VAL A 1 161 ? -8.156 20.172 27.047 1 32.5 161 VAL A C 1
ATOM 1257 O O . VAL A 1 161 ? -7.977 19.031 26.641 1 32.5 161 VAL A O 1
ATOM 1260 N N . PRO A 1 162 ? -9.469 20.484 27.078 1 31.31 162 PRO A N 1
ATOM 1261 C CA . PRO A 1 162 ? -10.141 20.016 25.859 1 31.31 162 PRO A CA 1
ATOM 1262 C C . PRO A 1 162 ? -9.172 19.75 24.719 1 31.31 162 PRO A C 1
ATOM 1264 O O . PRO A 1 162 ? -8.117 20.391 24.641 1 31.31 162 PRO A O 1
ATOM 1267 N N . PRO A 1 163 ? -9.078 18.5 24.359 1 30.67 163 PRO A N 1
ATOM 1268 C CA . PRO A 1 163 ? -8.18 18.5 23.203 1 30.67 163 PRO A CA 1
ATOM 1269 C C . PRO A 1 163 ? -8.203 19.812 22.438 1 30.67 163 PRO A C 1
ATOM 1271 O O . PRO A 1 163 ? -9.266 20.234 21.969 1 30.67 163 PRO A O 1
ATOM 1274 N N . GLN A 1 164 ? -7.656 20.938 22.984 1 28.02 164 GLN A N 1
ATOM 1275 C CA . GLN A 1 164 ? -7.43 22.078 22.109 1 28.02 164 GLN A CA 1
ATOM 1276 C C . GLN A 1 164 ? -7.352 21.641 20.656 1 28.02 164 GLN A C 1
ATOM 1278 O O . GLN A 1 164 ? -6.648 20.688 20.312 1 28.02 164 GLN A O 1
ATOM 1283 N N . SER A 1 165 ? -8.445 21.734 19.984 1 29.98 165 SER A N 1
ATOM 1284 C CA . SER A 1 165 ? -8.398 21.703 18.516 1 29.98 165 SER A CA 1
ATOM 1285 C C . SER A 1 165 ? -7.012 22.062 18 1 29.98 165 SER A C 1
ATOM 1287 O O . SER A 1 165 ? -6.465 23.109 18.359 1 29.98 165 SER A O 1
ATOM 1289 N N . LEU A 1 166 ? -6.109 21.078 17.891 1 30.28 166 LEU A N 1
ATOM 1290 C CA . LEU A 1 166 ? -4.844 21.406 17.234 1 30.28 166 LEU A CA 1
ATOM 1291 C C . LEU A 1 166 ? -4.977 22.688 16.422 1 30.28 166 LEU A C 1
ATOM 1293 O O . LEU A 1 166 ? -3.992 23.172 15.852 1 30.28 166 LEU A O 1
ATOM 1297 N N . TYR A 1 167 ? -6.23 23.031 16.031 1 27.78 167 TYR A N 1
ATOM 1298 C CA . TYR A 1 167 ? -6.422 24.219 15.211 1 27.78 167 TYR A CA 1
ATOM 1299 C C . TYR A 1 167 ? -6.551 25.469 16.078 1 27.78 167 TYR A C 1
ATOM 1301 O O . TYR A 1 167 ? -6.277 26.578 15.609 1 27.78 167 TYR A O 1
ATOM 1309 N N . ASN A 1 168 ? -7.441 25.562 17.172 1 27.45 168 ASN A N 1
ATOM 1310 C CA . ASN A 1 168 ? -7.832 26.906 17.609 1 27.45 168 ASN A CA 1
ATOM 1311 C C . ASN A 1 168 ? -6.754 27.547 18.469 1 27.45 168 ASN A C 1
ATOM 1313 O O . ASN A 1 168 ? -6.461 27.062 19.562 1 27.45 168 ASN A O 1
ATOM 1317 N N . HIS A 1 169 ? -5.801 28.203 17.938 1 27.28 169 HIS A N 1
ATOM 1318 C CA . HIS A 1 169 ? -5.023 29.266 18.578 1 27.28 169 HIS A CA 1
ATOM 1319 C C . HIS A 1 169 ? -5.93 30.219 19.344 1 27.28 169 HIS A C 1
ATOM 1321 O O . HIS A 1 169 ? -6.137 31.359 18.906 1 27.28 169 HIS A O 1
ATOM 1327 N N . GLN A 1 170 ? -7.023 29.922 19.875 1 26.27 170 GLN A N 1
ATOM 1328 C CA . GLN A 1 170 ? -7.586 31.031 20.641 1 26.27 170 GLN A CA 1
ATOM 1329 C C . GLN A 1 170 ? -6.629 31.484 21.734 1 26.27 170 GLN A C 1
ATOM 1331 O O . GLN A 1 170 ? -6.141 30.672 22.516 1 26.27 170 GLN A O 1
ATOM 1336 N N . GLU A 1 171 ? -6.078 32.719 21.547 1 26.88 171 GLU A N 1
ATOM 1337 C CA . GLU A 1 171 ? -5.434 33.594 22.5 1 26.88 171 GLU A CA 1
ATOM 1338 C C . GLU A 1 171 ? -6.23 33.688 23.797 1 26.88 171 GLU A C 1
ATOM 1340 O O . GLU A 1 171 ? -7.387 34.125 23.797 1 26.88 171 GLU A O 1
ATOM 1345 N N . TYR A 1 172 ? -6.266 32.844 24.672 1 26.67 172 TYR A N 1
ATOM 1346 C CA . TYR A 1 172 ? -6.707 33.25 26 1 26.67 172 TYR A CA 1
ATOM 1347 C C . TYR A 1 172 ? -6.285 34.688 26.328 1 26.67 172 TYR A C 1
ATOM 1349 O O . TYR A 1 172 ? -5.133 35.062 26.094 1 26.67 172 TYR A O 1
ATOM 1357 N N . ASP A 1 173 ? -7.219 35.656 26.375 1 26.67 173 ASP A N 1
ATOM 1358 C CA . ASP A 1 173 ? -7.121 37 26.891 1 26.67 173 ASP A CA 1
ATOM 1359 C C . ASP A 1 173 ? -6.387 37.031 28.234 1 26.67 173 ASP A C 1
ATOM 1361 O O . ASP A 1 173 ? -7.012 36.969 29.297 1 26.67 173 ASP A O 1
ATOM 1365 N N . GLN A 1 174 ? -5.469 36.156 28.469 1 27.83 174 GLN A N 1
ATOM 1366 C CA . GLN A 1 174 ? -4.727 36.562 29.656 1 27.83 174 GLN A CA 1
ATOM 1367 C C . GLN A 1 174 ? -4.242 38 29.516 1 27.83 174 GLN A C 1
ATOM 1369 O O . GLN A 1 174 ? -4.055 38.5 28.406 1 27.83 174 GLN A O 1
ATOM 1374 N N . ASP A 1 175 ? -4.434 38.812 30.594 1 27.91 175 ASP A N 1
ATOM 1375 C CA . ASP A 1 175 ? -4.051 40.219 30.719 1 27.91 175 ASP A CA 1
ATOM 1376 C C . ASP A 1 175 ? -2.736 40.5 30 1 27.91 175 ASP A C 1
ATOM 1378 O O . ASP A 1 175 ? -1.857 39.625 29.938 1 27.91 175 ASP A O 1
ATOM 1382 N N . PRO A 1 176 ? -2.773 41.531 29.078 1 31.59 176 PRO A N 1
ATOM 1383 C CA . PRO A 1 176 ? -1.59 41.938 28.328 1 31.59 176 PRO A CA 1
ATOM 1384 C C . PRO A 1 176 ? -0.312 41.906 29.156 1 31.59 176 PRO A C 1
ATOM 1386 O O . PRO A 1 176 ? 0.775 41.688 28.625 1 31.59 176 PRO A O 1
ATOM 1389 N N . GLU A 1 177 ? -0.476 42.281 30.422 1 28.19 177 GLU A N 1
ATOM 1390 C CA . GLU A 1 177 ? 0.69 42.469 31.281 1 28.19 177 GLU A CA 1
ATOM 1391 C C . GLU A 1 177 ? 1.412 41.156 31.547 1 28.19 177 GLU A C 1
ATOM 1393 O O . GLU A 1 177 ? 2.645 41.125 31.578 1 28.19 177 GLU A O 1
ATOM 1398 N N . GLU A 1 178 ? 0.571 40.125 31.891 1 28.81 178 GLU A N 1
ATOM 1399 C CA . GLU A 1 178 ? 1.28 38.938 32.344 1 28.81 178 GLU A CA 1
ATOM 1400 C C . GLU A 1 178 ? 1.867 38.156 31.156 1 28.81 178 GLU A C 1
ATOM 1402 O O . GLU A 1 178 ? 2.756 37.312 31.344 1 28.81 178 GLU A O 1
ATOM 1407 N N . LYS A 1 179 ? 1.38 38.219 29.953 1 35.88 179 LYS A N 1
ATOM 1408 C CA . LYS A 1 179 ? 1.988 37.594 28.781 1 35.88 179 LYS A CA 1
ATOM 1409 C C . LYS A 1 179 ? 3.328 38.219 28.438 1 35.88 179 LYS A C 1
ATOM 1411 O O . LYS A 1 179 ? 4.223 37.562 27.922 1 35.88 179 LYS A O 1
ATOM 1416 N N . ALA A 1 180 ? 3.447 39.469 28.531 1 30.28 180 ALA A N 1
ATOM 1417 C CA . ALA A 1 180 ? 4.727 40.156 28.328 1 30.28 180 ALA A CA 1
ATOM 1418 C C . ALA A 1 180 ? 5.797 39.594 29.266 1 30.28 180 ALA A C 1
ATOM 1420 O O . ALA A 1 180 ? 6.953 39.438 28.875 1 30.28 180 ALA A O 1
ATOM 1421 N N . MET A 1 181 ? 5.375 39.375 30.562 1 26.61 181 MET A N 1
ATOM 1422 C CA . MET A 1 181 ? 6.383 38.875 31.484 1 26.61 181 MET A CA 1
ATOM 1423 C C . MET A 1 181 ? 6.75 37.438 31.172 1 26.61 181 MET A C 1
ATOM 1425 O O . MET A 1 181 ? 7.918 37.062 31.281 1 26.61 181 MET A O 1
ATOM 1429 N N . GLN A 1 182 ? 5.695 36.562 30.875 1 27.78 182 GLN A N 1
ATOM 1430 C CA . GLN A 1 182 ? 6.082 35.156 30.703 1 27.78 182 GLN A CA 1
ATOM 1431 C C . GLN A 1 182 ? 6.762 34.938 29.359 1 27.78 182 GLN A C 1
ATOM 1433 O O . GLN A 1 182 ? 7.492 33.969 29.172 1 27.78 182 GLN A O 1
ATOM 1438 N N . ARG A 1 183 ? 6.406 35.562 28.188 1 31.11 183 ARG A N 1
ATOM 1439 C CA . ARG A 1 183 ? 7.211 35.531 26.969 1 31.11 183 ARG A CA 1
ATOM 1440 C C . ARG A 1 183 ? 8.633 36.031 27.234 1 31.11 183 ARG A C 1
ATOM 1442 O O . ARG A 1 183 ? 9.57 35.625 26.547 1 31.11 183 ARG A O 1
ATOM 1449 N N . ALA A 1 184 ? 8.828 37.125 27.953 1 29.27 184 ALA A N 1
ATOM 1450 C CA . ALA A 1 184 ? 10.141 37.688 28.266 1 29.27 184 ALA A CA 1
ATOM 1451 C C . ALA A 1 184 ? 10.984 36.688 29.062 1 29.27 184 ALA A C 1
ATOM 1453 O O . ALA A 1 184 ? 12.211 36.688 28.969 1 29.27 184 ALA A O 1
ATOM 1454 N N . VAL A 1 185 ? 10.375 36 30.125 1 27.58 185 VAL A N 1
ATOM 1455 C CA . VAL A 1 185 ? 11.258 35.156 30.922 1 27.58 185 VAL A CA 1
ATOM 1456 C C . VAL A 1 185 ? 11.672 33.938 30.109 1 27.58 185 VAL A C 1
ATOM 1458 O O . VAL A 1 185 ? 12.828 33.531 30.156 1 27.58 185 VAL A O 1
ATOM 1461 N N . ASN A 1 186 ? 10.695 33.094 29.562 1 27.38 186 ASN A N 1
ATOM 1462 C CA . ASN A 1 186 ? 11.172 31.797 29.125 1 27.38 186 ASN A CA 1
ATOM 1463 C C . ASN A 1 186 ? 11.859 31.859 27.766 1 27.38 186 ASN A C 1
ATOM 1465 O O . ASN A 1 186 ? 12.18 30.828 27.172 1 27.38 186 ASN A O 1
ATOM 1469 N N . HIS A 1 187 ? 11.711 32.844 26.922 1 28.73 187 HIS A N 1
ATOM 1470 C CA . HIS A 1 187 ? 12.523 33 25.734 1 28.73 187 HIS A CA 1
ATOM 1471 C C . HIS A 1 187 ? 14 33.156 26.078 1 28.73 187 HIS A C 1
ATOM 1473 O O . HIS A 1 187 ? 14.805 33.531 25.234 1 28.73 187 HIS A O 1
ATOM 1479 N N . THR A 1 188 ? 14.305 33.344 27.391 1 27.77 188 THR A N 1
ATOM 1480 C CA . THR A 1 188 ? 15.719 33.656 27.562 1 27.77 188 THR A CA 1
ATOM 1481 C C . THR A 1 188 ? 16.578 32.562 26.875 1 27.77 188 THR A C 1
ATOM 1483 O O . THR A 1 188 ? 17.406 32.906 26.016 1 27.77 188 THR A O 1
ATOM 1486 N N . GLU A 1 189 ? 17.594 31.953 27.766 1 29.2 189 GLU A N 1
ATOM 1487 C CA . GLU A 1 189 ? 18.859 31.297 27.547 1 29.2 189 GLU A CA 1
ATOM 1488 C C . GLU A 1 189 ? 18.672 29.906 26.938 1 29.2 189 GLU A C 1
ATOM 1490 O O . GLU A 1 189 ? 19.625 29.25 26.516 1 29.2 189 GLU A O 1
ATOM 1495 N N . ASP A 1 190 ? 17.516 29.312 27.062 1 31.14 190 ASP A N 1
ATOM 1496 C CA . ASP A 1 190 ? 17.375 27.875 26.828 1 31.14 190 ASP A CA 1
ATOM 1497 C C . ASP A 1 190 ? 17.297 27.578 25.328 1 31.14 190 ASP A C 1
ATOM 1499 O O . ASP A 1 190 ? 17.266 26.406 24.922 1 31.14 190 ASP A O 1
ATOM 1503 N N . ASP A 1 191 ? 16.922 28.469 24.531 1 33.94 191 ASP A N 1
ATOM 1504 C CA . ASP A 1 191 ? 16.859 28.266 23.078 1 33.94 191 ASP A CA 1
ATOM 1505 C C . ASP A 1 191 ? 18.25 28.219 22.469 1 33.94 191 ASP A C 1
ATOM 1507 O O . ASP A 1 191 ? 18.406 28.109 21.25 1 33.94 191 ASP A O 1
ATOM 1511 N N . LYS A 1 192 ? 19.234 28.531 23.188 1 34.47 192 LYS A N 1
ATOM 1512 C CA . LYS A 1 192 ? 20.562 28.641 22.609 1 34.47 192 LYS A CA 1
ATOM 1513 C C . LYS A 1 192 ? 21.062 27.297 22.078 1 34.47 192 LYS A C 1
ATOM 1515 O O . LYS A 1 192 ? 21.875 27.25 21.156 1 34.47 192 LYS A O 1
ATOM 1520 N N . ASN A 1 193 ? 20.984 26.203 22.844 1 32.12 193 ASN A N 1
ATOM 1521 C CA . ASN A 1 193 ? 21.766 25.031 22.469 1 32.12 193 ASN A CA 1
ATOM 1522 C C . ASN A 1 193 ? 20.922 24.031 21.688 1 32.12 193 ASN A C 1
ATOM 1524 O O . ASN A 1 193 ? 21.297 22.859 21.531 1 32.12 193 ASN A O 1
ATOM 1528 N N . ASP A 1 194 ? 19.672 24.328 21.453 1 34.97 194 ASP A N 1
ATOM 1529 C CA . ASP A 1 194 ? 19 23.156 20.891 1 34.97 194 ASP A CA 1
ATOM 1530 C C . ASP A 1 194 ? 19.219 23.062 19.391 1 34.97 194 ASP A C 1
ATOM 1532 O O . ASP A 1 194 ? 18.781 23.922 18.625 1 34.97 194 ASP A O 1
ATOM 1536 N N . PHE A 1 195 ? 20.312 22.516 19 1 33.41 195 PHE A N 1
ATOM 1537 C CA . PHE A 1 195 ? 20.562 22.109 17.625 1 33.41 195 PHE A CA 1
ATOM 1538 C C . PHE A 1 195 ? 19.484 21.125 17.156 1 33.41 195 PHE A C 1
ATOM 1540 O O . PHE A 1 195 ? 19.719 19.922 17.109 1 33.41 195 PHE A O 1
ATOM 1547 N N . ASN A 1 196 ? 18.219 21.297 17.484 1 35.28 196 ASN A N 1
ATOM 1548 C CA . ASN A 1 196 ? 17.297 20.219 17.125 1 35.28 196 ASN A CA 1
ATOM 1549 C C . ASN A 1 196 ? 17.109 20.109 15.617 1 35.28 196 ASN A C 1
ATOM 1551 O O . ASN A 1 196 ? 16.328 20.859 15.023 1 35.28 196 ASN A O 1
ATOM 1555 N N . TYR A 1 197 ? 18.203 19.766 14.953 1 35.94 197 TYR A N 1
ATOM 1556 C CA . TYR A 1 197 ? 18.047 19.297 13.586 1 35.94 197 TYR A CA 1
ATOM 1557 C C . TYR A 1 197 ? 17.031 18.172 13.516 1 35.94 197 TYR A C 1
ATOM 1559 O O . TYR A 1 197 ? 17.391 17 13.438 1 35.94 197 TYR A O 1
ATOM 1567 N N . SER A 1 198 ? 15.953 18.156 14.32 1 40.66 198 SER A N 1
ATOM 1568 C CA . SER A 1 198 ? 15.164 16.938 14.508 1 40.66 198 SER A CA 1
ATOM 1569 C C . SER A 1 198 ? 14.445 16.547 13.227 1 40.66 198 SER A C 1
ATOM 1571 O O . SER A 1 198 ? 13.922 17.391 12.508 1 40.66 198 SER A O 1
ATOM 1573 N N . ARG A 1 199 ? 14.938 15.477 12.75 1 43.16 199 ARG A N 1
ATOM 1574 C CA . ARG A 1 199 ? 14.125 14.789 11.75 1 43.16 199 ARG A CA 1
ATOM 1575 C C . ARG A 1 199 ? 12.641 15.016 12 1 43.16 199 ARG A C 1
ATOM 1577 O O . ARG A 1 199 ? 11.82 14.852 11.094 1 43.16 199 ARG A O 1
ATOM 1584 N N . PHE A 1 200 ? 12.312 15.305 13.258 1 41.75 200 PHE A N 1
ATOM 1585 C CA . PHE A 1 200 ? 10.914 15.469 13.625 1 41.75 200 PHE A CA 1
ATOM 1586 C C . PHE A 1 200 ? 10.531 16.938 13.672 1 41.75 200 PHE A C 1
ATOM 1588 O O . PHE A 1 200 ? 9.438 17.297 14.109 1 41.75 200 PHE A O 1
ATOM 1595 N N . GLY A 1 201 ? 11.211 17.797 12.945 1 38.81 201 GLY A N 1
ATOM 1596 C CA . GLY A 1 201 ? 10.867 19.203 12.812 1 38.81 201 GLY A CA 1
ATOM 1597 C C . GLY A 1 201 ? 10.859 19.938 14.141 1 38.81 201 GLY A C 1
ATOM 1598 O O . GLY A 1 201 ? 10.961 19.312 15.203 1 38.81 201 GLY A O 1
ATOM 1599 N N . THR A 1 202 ? 11.117 21.312 14.219 1 35.47 202 THR A N 1
ATOM 1600 C CA . THR A 1 202 ? 11.195 22.219 15.359 1 35.47 202 THR A CA 1
ATOM 1601 C C . THR A 1 202 ? 9.836 22.328 16.047 1 35.47 202 THR A C 1
ATOM 1603 O O . THR A 1 202 ? 9.695 23.062 17.031 1 35.47 202 THR A O 1
ATOM 1606 N N . ASP A 1 203 ? 8.766 21.984 15.445 1 35.34 203 ASP A N 1
ATOM 1607 C CA . ASP A 1 203 ? 7.449 22.359 15.938 1 35.34 203 ASP A CA 1
ATOM 1608 C C . ASP A 1 203 ? 7.016 21.469 17.094 1 35.34 203 ASP A C 1
ATOM 1610 O O . ASP A 1 203 ? 6.32 20.469 16.891 1 35.34 203 ASP A O 1
ATOM 1614 N N . ARG A 1 204 ? 7.758 21.484 18.094 1 38.44 204 ARG A N 1
ATOM 1615 C CA . ARG A 1 204 ? 7.398 20.672 19.25 1 38.44 204 ARG A CA 1
ATOM 1616 C C . ARG A 1 204 ? 6.105 21.172 19.891 1 38.44 204 ARG A C 1
ATOM 1618 O O . ARG A 1 204 ? 5.98 22.359 20.219 1 38.44 204 ARG A O 1
ATOM 1625 N N . PRO A 1 205 ? 5.035 20.594 19.75 1 35.91 205 PRO A N 1
ATOM 1626 C CA . PRO A 1 205 ? 4.082 21.016 20.781 1 35.91 205 PRO A CA 1
ATOM 1627 C C . PRO A 1 205 ? 4.715 21.094 22.172 1 35.91 205 PRO A C 1
ATOM 1629 O O . PRO A 1 205 ? 5.707 20.406 22.438 1 35.91 205 PRO A O 1
ATOM 1632 N N . ALA A 1 206 ? 4.41 22.172 22.969 1 33.75 206 ALA A N 1
ATOM 1633 C CA . ALA A 1 206 ? 4.887 22.375 24.344 1 33.75 206 ALA A CA 1
ATOM 1634 C C . ALA A 1 206 ? 4.902 21.047 25.109 1 33.75 206 ALA A C 1
ATOM 1636 O O . ALA A 1 206 ? 3.965 20.25 25 1 33.75 206 ALA A O 1
ATOM 1637 N N . PRO A 1 207 ? 6.09 20.531 25.375 1 36.03 207 PRO A N 1
ATOM 1638 C CA . PRO A 1 207 ? 6.066 19.328 26.219 1 36.03 207 PRO A CA 1
ATOM 1639 C C . PRO A 1 207 ? 4.965 19.359 27.266 1 36.03 207 PRO A C 1
ATOM 1641 O O . PRO A 1 207 ? 4.633 20.438 27.797 1 36.03 207 PRO A O 1
ATOM 1644 N N . PRO A 1 208 ? 4.008 18.5 27.234 1 35.53 208 PRO A N 1
ATOM 1645 C CA . PRO A 1 208 ? 3.109 18.562 28.391 1 35.53 208 PRO A CA 1
ATOM 1646 C C . PRO A 1 208 ? 3.846 18.875 29.688 1 35.53 208 PRO A C 1
ATOM 1648 O O . PRO A 1 208 ? 5 18.469 29.859 1 35.53 208 PRO A O 1
ATOM 1651 N N . LYS A 1 209 ? 3.461 19.984 30.375 1 36.31 209 LYS A N 1
ATOM 1652 C CA . LYS A 1 209 ? 3.967 20.312 31.703 1 36.31 209 LYS A CA 1
ATOM 1653 C C . LYS A 1 209 ? 4.16 19.062 32.531 1 36.31 209 LYS A C 1
ATOM 1655 O O . LYS A 1 209 ? 3.188 18.453 33 1 36.31 209 LYS A O 1
ATOM 1660 N N . MET A 1 210 ? 5.113 18.297 32.156 1 39.38 210 MET A N 1
ATOM 1661 C CA . MET A 1 210 ? 5.422 17.219 33.094 1 39.38 210 MET A CA 1
ATOM 1662 C C . MET A 1 210 ? 5.539 17.75 34.531 1 39.38 210 MET A C 1
ATOM 1664 O O . MET A 1 210 ? 6.332 18.641 34.781 1 39.38 210 MET A O 1
ATOM 1668 N N . THR A 1 211 ? 4.594 17.75 35.281 1 39.5 211 THR A N 1
ATOM 1669 C CA . THR A 1 211 ? 4.684 18.047 36.719 1 39.5 211 THR A CA 1
ATOM 1670 C C . THR A 1 211 ? 6.008 17.562 37.281 1 39.5 211 THR A C 1
ATOM 1672 O O . THR A 1 211 ? 6.574 16.578 36.812 1 39.5 211 THR A O 1
ATOM 1675 N N . ARG A 1 212 ? 6.809 18.312 38.094 1 41.41 212 ARG A N 1
ATOM 1676 C CA . ARG A 1 212 ? 8.016 18.188 38.906 1 41.41 212 ARG A CA 1
ATOM 1677 C C . ARG A 1 212 ? 8.211 16.75 39.375 1 41.41 212 ARG A C 1
ATOM 1679 O O . ARG A 1 212 ? 9.141 16.469 40.125 1 41.41 212 ARG A O 1
ATOM 1686 N N . GLY A 1 213 ? 7.234 15.781 39.438 1 49.81 213 GLY A N 1
ATOM 1687 C CA . GLY A 1 213 ? 7.48 14.742 40.438 1 49.81 213 GLY A CA 1
ATOM 1688 C C . GLY A 1 213 ? 8.484 13.703 39.969 1 49.81 213 GLY A C 1
ATOM 1689 O O . GLY A 1 213 ? 9.352 14 39.156 1 49.81 213 GLY A O 1
ATOM 1690 N N . ASN A 1 214 ? 8.164 12.148 39.875 1 68.75 214 ASN A N 1
ATOM 1691 C CA . ASN A 1 214 ? 8.906 10.898 40.031 1 68.75 214 ASN A CA 1
ATOM 1692 C C . ASN A 1 214 ? 9.633 10.531 38.719 1 68.75 214 ASN A C 1
ATOM 1694 O O . ASN A 1 214 ? 9.016 10.484 37.656 1 68.75 214 ASN A O 1
ATOM 1698 N N . GLY A 1 215 ? 10.977 10.844 38.656 1 80.12 215 GLY A N 1
ATOM 1699 C CA . GLY A 1 215 ? 11.914 10.484 37.594 1 80.12 215 GLY A CA 1
ATOM 1700 C C . GLY A 1 215 ? 11.516 9.227 36.844 1 80.12 215 GLY A C 1
ATOM 1701 O O . GLY A 1 215 ? 11.648 9.156 35.625 1 80.12 215 GLY A O 1
ATOM 1702 N N . LEU A 1 216 ? 10.914 8.383 37.531 1 85.25 216 LEU A N 1
ATOM 1703 C CA . LEU A 1 216 ? 10.531 7.109 36.938 1 85.25 216 LEU A CA 1
ATOM 1704 C C . LEU A 1 216 ? 9.328 7.285 36 1 85.25 216 LEU A C 1
ATOM 1706 O O . LEU A 1 216 ? 9.258 6.672 34.938 1 85.25 216 LEU A O 1
ATOM 1710 N N . ILE A 1 217 ? 8.492 8.07 36.406 1 84.06 217 ILE A N 1
ATOM 1711 C CA . ILE A 1 217 ? 7.301 8.289 35.625 1 84.06 217 ILE A CA 1
ATOM 1712 C C . ILE A 1 217 ? 7.672 9.047 34.344 1 84.06 217 ILE A C 1
ATOM 1714 O O . ILE A 1 217 ? 7.168 8.727 33.25 1 84.06 217 ILE A O 1
ATOM 1718 N N . GLN A 1 218 ? 8.57 9.945 34.5 1 86.69 218 GLN A N 1
ATOM 1719 C CA . GLN A 1 218 ? 9.016 10.703 33.344 1 86.69 218 GLN A CA 1
ATOM 1720 C C . GLN A 1 218 ? 9.742 9.805 32.344 1 86.69 218 GLN A C 1
ATO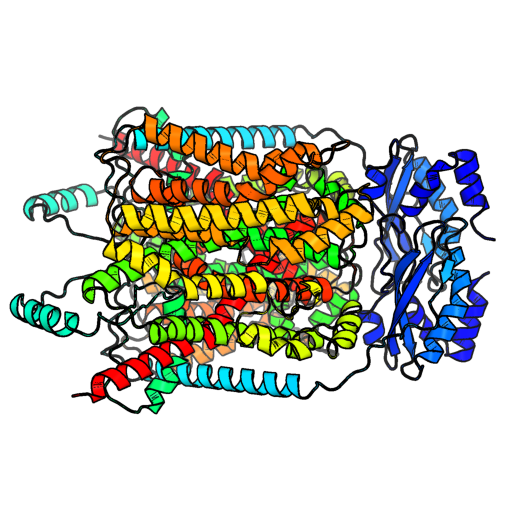M 1722 O O . GLN A 1 218 ? 9.586 9.961 31.125 1 86.69 218 GLN A O 1
ATOM 1727 N N . PHE A 1 219 ? 10.414 8.93 32.969 1 91.25 219 PHE A N 1
ATOM 1728 C CA . PHE A 1 219 ? 11.141 7.977 32.156 1 91.25 219 PHE A CA 1
ATOM 1729 C C . PHE A 1 219 ? 10.172 7.094 31.359 1 91.25 219 PHE A C 1
ATOM 1731 O O . PHE A 1 219 ? 10.336 6.895 30.156 1 91.25 219 PHE A O 1
ATOM 1738 N N . LEU A 1 220 ? 9.148 6.613 31.984 1 90.81 220 LEU A N 1
ATOM 1739 C CA . LEU A 1 220 ? 8.211 5.695 31.359 1 90.81 220 LEU A CA 1
ATOM 1740 C C . LEU A 1 220 ? 7.375 6.414 30.297 1 90.81 220 LEU A C 1
ATOM 1742 O O . LEU A 1 220 ? 7.047 5.832 29.266 1 90.81 220 LEU A O 1
ATOM 1746 N N . VAL A 1 221 ? 7.121 7.625 30.484 1 89.81 221 VAL A N 1
ATOM 1747 C CA . VAL A 1 221 ? 6.266 8.383 29.578 1 89.81 221 VAL A CA 1
ATOM 1748 C C . VAL A 1 221 ? 7.016 8.664 28.266 1 89.81 221 VAL A C 1
ATOM 1750 O O . VAL A 1 221 ? 6.398 8.914 27.234 1 89.81 221 VAL A O 1
ATOM 1753 N N . CYS A 1 222 ? 8.328 8.648 28.359 1 93.06 222 CYS A N 1
ATOM 1754 C CA . CYS A 1 222 ? 9.125 8.805 27.141 1 93.06 222 CYS A CA 1
ATOM 1755 C C . CYS A 1 222 ? 8.812 7.711 26.141 1 93.06 222 CYS A C 1
ATOM 1757 O O . CYS A 1 222 ? 9.016 7.891 24.938 1 93.06 222 CYS A O 1
ATOM 1759 N N . PHE A 1 223 ? 8.219 6.582 26.688 1 95.69 223 PHE A N 1
ATOM 1760 C CA . PHE A 1 223 ? 7.957 5.426 25.844 1 95.69 223 PHE A CA 1
ATOM 1761 C C . PHE A 1 223 ? 6.473 5.305 25.531 1 95.69 223 PHE A C 1
ATOM 1763 O O . PHE A 1 223 ? 6.035 4.316 24.938 1 95.69 223 PHE A O 1
ATOM 1770 N N . SER A 1 224 ? 5.695 6.293 25.906 1 93.88 224 SER A N 1
ATOM 1771 C CA . SER A 1 224 ? 4.25 6.223 25.703 1 93.88 224 SER A CA 1
ATOM 1772 C C . SER A 1 224 ? 3.9 6.27 24.219 1 93.88 224 SER A C 1
ATOM 1774 O O . SER A 1 224 ? 4.262 7.223 23.516 1 93.88 224 SER A O 1
ATOM 1776 N N . ILE A 1 225 ? 3.148 5.262 23.781 1 93.31 225 ILE A N 1
ATOM 1777 C CA . ILE A 1 225 ? 2.756 5.164 22.375 1 93.31 225 ILE A CA 1
ATOM 1778 C C . ILE A 1 225 ? 1.76 6.27 22.047 1 93.31 225 ILE A C 1
ATOM 1780 O O . ILE A 1 225 ? 1.774 6.812 20.938 1 93.31 225 ILE A O 1
ATOM 1784 N N . LEU A 1 226 ? 0.979 6.684 22.922 1 87 226 LEU A N 1
ATOM 1785 C CA . LEU A 1 226 ? -0.032 7.711 22.703 1 87 226 LEU A CA 1
ATOM 1786 C C . LEU A 1 226 ? 0.617 9.062 22.438 1 87 226 LEU A C 1
ATOM 1788 O O . LEU A 1 226 ? 0.343 9.695 21.406 1 87 226 LEU A O 1
ATOM 1792 N N . LYS A 1 227 ? 1.46 9.414 23.281 1 87.38 227 LYS A N 1
ATOM 1793 C CA . LYS A 1 227 ? 2.162 10.688 23.156 1 87.38 227 LYS A CA 1
ATOM 1794 C C . LYS A 1 227 ? 3.014 10.711 21.891 1 87.38 227 LYS A C 1
ATOM 1796 O O . LYS A 1 227 ? 2.971 11.68 21.125 1 87.38 227 LYS A O 1
ATOM 1801 N N . ASN A 1 228 ? 3.691 9.641 21.703 1 93.19 228 ASN A N 1
ATOM 1802 C CA . ASN A 1 228 ? 4.629 9.578 20.578 1 93.19 228 ASN A CA 1
ATOM 1803 C C . ASN A 1 228 ? 3.902 9.516 19.25 1 93.19 228 ASN A C 1
ATOM 1805 O O . ASN A 1 228 ? 4.387 10.039 18.25 1 93.19 228 ASN A O 1
ATOM 1809 N N . THR A 1 229 ? 2.752 8.852 19.219 1 90.88 229 THR A N 1
ATOM 1810 C CA . THR A 1 229 ? 1.97 8.805 17.984 1 90.88 229 THR A CA 1
ATOM 1811 C C . THR A 1 229 ? 1.448 10.188 17.609 1 90.88 229 THR A C 1
ATOM 1813 O O . THR A 1 229 ? 1.476 10.578 16.453 1 90.88 229 THR A O 1
ATOM 1816 N N . ARG A 1 230 ? 1.059 10.945 18.578 1 84.69 230 ARG A N 1
ATOM 1817 C CA . ARG A 1 230 ? 0.575 12.297 18.344 1 84.69 230 ARG A CA 1
ATOM 1818 C C . ARG A 1 230 ? 1.683 13.188 17.781 1 84.69 230 ARG A C 1
ATOM 1820 O O . ARG A 1 230 ? 1.444 13.992 16.891 1 84.69 230 ARG A O 1
ATOM 1827 N N . THR A 1 231 ? 2.791 12.93 18.312 1 88 231 THR A N 1
ATOM 1828 C CA . THR A 1 231 ? 3.941 13.695 17.859 1 88 231 THR A CA 1
ATOM 1829 C C . THR A 1 231 ? 4.309 13.32 16.422 1 88 231 THR A C 1
ATOM 1831 O O . THR A 1 231 ? 4.598 14.195 15.602 1 88 231 THR A O 1
ATOM 1834 N N . LEU A 1 232 ? 4.254 12.133 16.172 1 90.62 232 LEU A N 1
ATOM 1835 C CA . LEU A 1 232 ? 4.68 11.617 14.875 1 90.62 232 LEU A CA 1
ATOM 1836 C C . LEU A 1 232 ? 3.703 12.023 13.781 1 90.62 232 LEU A C 1
ATOM 1838 O O . LEU A 1 232 ? 4.109 12.312 12.656 1 90.62 232 LEU A O 1
ATOM 1842 N N . ILE A 1 233 ? 2.43 12.102 14.094 1 87.25 233 ILE A N 1
ATOM 1843 C CA . ILE A 1 233 ? 1.429 12.297 13.047 1 87.25 233 ILE A CA 1
ATOM 1844 C C . ILE A 1 233 ? 1.042 13.773 12.977 1 87.25 233 ILE A C 1
ATOM 1846 O O . ILE A 1 233 ? 0.241 14.172 12.133 1 87.25 233 ILE A O 1
ATOM 1850 N N . SER A 1 234 ? 1.629 14.586 13.781 1 84.31 234 SER A N 1
ATOM 1851 C CA . SER A 1 234 ? 1.324 16.016 13.781 1 84.31 234 SER A CA 1
ATOM 1852 C C . SER A 1 234 ? 1.693 16.672 12.453 1 84.31 234 SER A C 1
ATOM 1854 O O . SER A 1 234 ? 2.727 16.344 11.867 1 84.31 234 SER A O 1
ATOM 1856 N N . THR A 1 235 ? 0.827 17.531 11.953 1 82.94 235 THR A N 1
ATOM 1857 C CA . THR A 1 235 ? 1.078 18.219 10.695 1 82.94 235 THR A CA 1
ATOM 1858 C C . THR A 1 235 ? 1.414 19.688 10.938 1 82.94 235 THR A C 1
ATOM 1860 O O . THR A 1 235 ? 1.45 20.484 10 1 82.94 235 THR A O 1
ATOM 1863 N N . SER A 1 236 ? 1.696 20.016 12.148 1 78.88 236 SER A N 1
ATOM 1864 C CA . SER A 1 236 ? 2.043 21.375 12.5 1 78.88 236 SER A CA 1
ATOM 1865 C C . SER A 1 236 ? 3.514 21.672 12.219 1 78.88 236 SER A C 1
ATOM 1867 O O . SER A 1 236 ? 4.367 20.797 12.398 1 78.88 236 SER A O 1
ATOM 1869 N N . ALA A 1 237 ? 3.801 22.797 11.602 1 79.75 237 ALA A N 1
ATOM 1870 C CA . ALA A 1 237 ? 5.168 23.234 11.328 1 79.75 237 ALA A CA 1
ATOM 1871 C C . ALA A 1 237 ? 5.359 24.703 11.719 1 79.75 237 ALA A C 1
ATOM 1873 O O . ALA A 1 237 ? 4.422 25.5 11.648 1 79.75 237 ALA A O 1
ATOM 1874 N N . PRO A 1 238 ? 6.57 24.938 12.148 1 76.19 238 PRO A N 1
ATOM 1875 C CA . PRO A 1 238 ? 6.836 26.344 12.461 1 76.19 238 PRO A CA 1
ATOM 1876 C C . PRO A 1 238 ? 6.676 27.25 11.25 1 76.19 238 PRO A C 1
ATOM 1878 O O . PRO A 1 238 ? 6.785 26.797 10.109 1 76.19 238 PRO A O 1
ATOM 1881 N N . LYS A 1 239 ? 6.426 28.484 11.539 1 72.5 239 LYS A N 1
ATOM 1882 C CA . LYS A 1 239 ? 6.164 29.484 10.508 1 72.5 239 LYS A CA 1
ATOM 1883 C C . LYS A 1 239 ? 7.367 29.641 9.578 1 72.5 239 LYS A C 1
ATOM 1885 O O . LYS A 1 239 ? 7.207 29.828 8.375 1 72.5 239 LYS A O 1
ATOM 1890 N N . ASP A 1 240 ? 8.578 29.484 10.086 1 76.56 240 ASP A N 1
ATOM 1891 C CA . ASP A 1 240 ? 9.773 29.734 9.289 1 76.56 240 ASP A CA 1
ATOM 1892 C C . ASP A 1 240 ? 10.305 28.438 8.672 1 76.56 240 ASP A C 1
ATOM 1894 O O . ASP A 1 240 ? 11.406 28.422 8.117 1 76.56 240 ASP A O 1
ATOM 1898 N N . SER A 1 241 ? 9.469 27.5 8.633 1 83.88 241 SER A N 1
ATOM 1899 C CA . SER A 1 241 ? 9.945 26.234 8.102 1 83.88 241 SER A CA 1
ATOM 1900 C C . SER A 1 241 ? 9.805 26.172 6.586 1 83.88 241 SER A C 1
ATOM 1902 O O . SER A 1 241 ? 8.883 26.766 6.02 1 83.88 241 SER A O 1
ATOM 1904 N N . ILE A 1 242 ? 10.812 25.656 5.973 1 90 242 ILE A N 1
ATOM 1905 C CA . ILE A 1 242 ? 10.758 25.422 4.535 1 90 242 ILE A CA 1
ATOM 1906 C C . ILE A 1 242 ? 9.977 24.141 4.25 1 90 242 ILE A C 1
ATOM 1908 O O . ILE A 1 242 ? 10.562 23.047 4.176 1 90 242 ILE A O 1
ATOM 1912 N N . ARG A 1 243 ? 8.797 24.234 3.951 1 89 243 ARG A N 1
ATOM 1913 C CA . ARG A 1 243 ? 7.867 23.109 3.922 1 89 243 ARG A CA 1
ATOM 1914 C C . ARG A 1 243 ? 8.07 22.266 2.668 1 89 243 ARG A C 1
ATOM 1916 O O . ARG A 1 243 ? 7.762 21.062 2.664 1 89 243 ARG A O 1
ATOM 1923 N N . SER A 1 244 ? 8.594 22.891 1.593 1 94.31 244 SER A N 1
ATOM 1924 C CA . SER A 1 244 ? 8.742 22.172 0.332 1 94.31 244 SER A CA 1
ATOM 1925 C C . SER A 1 244 ? 9.734 21.016 0.468 1 94.31 244 SER A C 1
ATOM 1927 O O . SER A 1 244 ? 9.672 20.047 -0.289 1 94.31 244 SER A O 1
ATOM 1929 N N . ILE A 1 245 ? 10.586 21.078 1.41 1 95.12 245 ILE A N 1
ATOM 1930 C CA . ILE A 1 245 ? 11.617 20.062 1.623 1 95.12 245 ILE A CA 1
ATOM 1931 C C . ILE A 1 245 ? 10.969 18.734 2.02 1 95.12 245 ILE A C 1
ATOM 1933 O O . ILE A 1 245 ? 11.445 17.672 1.641 1 95.12 245 ILE A O 1
ATOM 1937 N N . ASN A 1 246 ? 9.844 18.844 2.723 1 94.31 246 ASN A N 1
ATOM 1938 C CA . ASN A 1 246 ? 9.156 17.641 3.156 1 94.31 246 ASN A CA 1
ATOM 1939 C C . ASN A 1 246 ? 8.625 16.828 1.971 1 94.31 246 ASN A C 1
ATOM 1941 O O . ASN A 1 246 ? 8.719 15.602 1.951 1 94.31 246 ASN A O 1
ATOM 1945 N N . GLY A 1 247 ? 8.109 17.516 1.046 1 95.94 247 GLY A N 1
ATOM 1946 C CA . GLY A 1 247 ? 7.641 16.844 -0.154 1 95.94 247 GLY A CA 1
ATOM 1947 C C . GLY A 1 247 ? 8.758 16.188 -0.951 1 95.94 247 GLY A C 1
ATOM 1948 O O . GLY A 1 247 ? 8.609 15.07 -1.438 1 95.94 247 GLY A O 1
ATOM 1949 N N . ILE A 1 248 ? 9.883 16.875 -1.044 1 97.25 248 ILE A N 1
ATOM 1950 C CA . ILE A 1 248 ? 11.023 16.359 -1.79 1 97.25 248 ILE A CA 1
ATOM 1951 C C . ILE A 1 248 ? 11.555 15.102 -1.119 1 97.25 248 ILE A C 1
ATOM 1953 O O . ILE A 1 248 ? 11.859 14.109 -1.793 1 97.25 248 ILE A O 1
ATOM 1957 N N . ARG A 1 249 ? 11.578 15.109 0.181 1 96.56 249 ARG A N 1
ATOM 1958 C CA . ARG A 1 249 ? 12.047 13.945 0.935 1 96.56 249 ARG A CA 1
ATOM 1959 C C . ARG A 1 249 ? 11.156 12.734 0.688 1 96.56 249 ARG A C 1
ATOM 1961 O O . ARG A 1 249 ? 11.648 11.641 0.407 1 96.56 249 ARG A O 1
ATOM 1968 N N . ALA A 1 250 ? 9.891 12.992 0.842 1 96.38 250 ALA A N 1
ATOM 1969 C CA . ALA A 1 250 ? 8.93 11.898 0.71 1 96.38 250 ALA A CA 1
ATOM 1970 C C . ALA A 1 250 ? 8.961 11.305 -0.694 1 96.38 250 ALA A C 1
ATOM 1972 O O . ALA A 1 250 ? 9.016 10.078 -0.854 1 96.38 250 ALA A O 1
ATOM 1973 N N . ILE A 1 251 ? 9 12.117 -1.691 1 96.69 251 ILE A N 1
ATOM 1974 C CA . ILE A 1 251 ? 8.969 11.656 -3.076 1 96.69 251 ILE A CA 1
ATOM 1975 C C . ILE A 1 251 ? 10.273 10.953 -3.418 1 96.69 251 ILE A C 1
ATOM 1977 O O . ILE A 1 251 ? 10.273 9.93 -4.105 1 96.69 251 ILE A O 1
ATOM 1981 N N . SER A 1 252 ? 11.352 11.477 -2.941 1 97.69 252 SER A N 1
ATOM 1982 C CA . SER A 1 252 ? 12.648 10.859 -3.197 1 97.69 252 SER A CA 1
ATOM 1983 C C . SER A 1 252 ? 12.734 9.477 -2.57 1 97.69 252 SER A C 1
ATOM 1985 O O . SER A 1 252 ? 13.289 8.547 -3.168 1 97.69 252 SER A O 1
ATOM 1987 N N . MET A 1 253 ? 12.172 9.336 -1.381 1 97.88 253 MET A N 1
ATOM 1988 C CA . MET A 1 253 ? 12.211 8.039 -0.718 1 97.88 253 MET A CA 1
ATOM 1989 C C . MET A 1 253 ? 11.359 7.016 -1.467 1 97.88 253 MET A C 1
ATOM 1991 O O . MET A 1 253 ? 11.75 5.852 -1.591 1 97.88 253 MET A O 1
ATOM 1995 N N . THR A 1 254 ? 10.219 7.457 -1.923 1 97.44 254 THR A N 1
ATOM 1996 C CA . THR A 1 254 ? 9.375 6.574 -2.721 1 97.44 254 THR A CA 1
ATOM 1997 C C . THR A 1 254 ? 10.102 6.137 -3.99 1 97.44 254 THR A C 1
ATOM 1999 O O . THR A 1 254 ? 9.961 4.992 -4.426 1 97.44 254 THR A O 1
ATOM 2002 N N . TRP A 1 255 ? 10.844 7.043 -4.539 1 98 255 TRP A N 1
ATOM 2003 C CA . TRP A 1 255 ? 11.617 6.773 -5.75 1 98 255 TRP A CA 1
ATOM 2004 C C . TRP A 1 255 ? 12.734 5.773 -5.473 1 98 255 TRP A C 1
ATOM 2006 O O . TRP A 1 255 ? 12.969 4.859 -6.27 1 98 255 TRP A O 1
ATOM 2016 N N . VAL A 1 256 ? 13.367 5.887 -4.344 1 97.88 256 VAL A N 1
ATOM 2017 C CA . VAL A 1 256 ? 14.414 4.957 -3.936 1 97.88 256 VAL A CA 1
ATOM 2018 C C . VAL A 1 256 ? 13.828 3.553 -3.785 1 97.88 256 VAL A C 1
ATOM 2020 O O . VAL A 1 256 ? 14.398 2.58 -4.289 1 97.88 256 VAL A O 1
ATOM 2023 N N . ILE A 1 257 ? 12.719 3.463 -3.168 1 98.19 257 ILE A N 1
ATOM 2024 C CA . ILE A 1 257 ? 12.086 2.168 -2.949 1 98.19 257 ILE A CA 1
ATOM 2025 C C . ILE A 1 257 ? 11.703 1.548 -4.293 1 98.19 257 ILE A C 1
ATOM 2027 O O . ILE A 1 257 ? 11.891 0.348 -4.504 1 98.19 257 ILE A O 1
ATOM 2031 N N . LEU A 1 258 ? 11.25 2.41 -5.188 1 97.69 258 LEU A N 1
ATOM 2032 C CA . LEU A 1 258 ? 10.875 1.934 -6.516 1 97.69 258 LEU A CA 1
ATOM 2033 C C . LEU A 1 258 ? 12.07 1.316 -7.234 1 97.69 258 LEU A C 1
ATOM 2035 O O . LEU A 1 258 ? 11.961 0.227 -7.801 1 97.69 258 LEU A O 1
ATOM 2039 N N . GLY A 1 259 ? 13.156 2.021 -7.234 1 95.69 259 GLY A N 1
ATOM 2040 C CA . GLY A 1 259 ? 14.359 1.485 -7.848 1 95.69 259 GLY A CA 1
ATOM 2041 C C . GLY A 1 259 ? 14.82 0.185 -7.223 1 95.69 259 GLY A C 1
ATOM 2042 O O . GLY A 1 259 ? 15.227 -0.743 -7.926 1 95.69 259 GLY A O 1
ATOM 2043 N N . HIS A 1 260 ? 14.695 0.07 -5.934 1 97.06 260 HIS A N 1
ATOM 2044 C CA . HIS A 1 260 ? 15.188 -1.098 -5.211 1 97.06 260 HIS A CA 1
ATOM 2045 C C . HIS A 1 260 ? 14.258 -2.293 -5.398 1 97.06 260 HIS A C 1
ATOM 2047 O O . HIS A 1 260 ? 14.688 -3.441 -5.246 1 97.06 260 HIS A O 1
ATOM 2053 N N . VAL A 1 261 ? 13.031 -2.055 -5.727 1 96.5 261 VAL A N 1
ATOM 2054 C CA . VAL A 1 261 ? 12.141 -3.162 -6.043 1 96.5 261 VAL A CA 1
ATOM 2055 C C . VAL A 1 261 ? 12.68 -3.938 -7.242 1 96.5 261 VAL A C 1
ATOM 2057 O O . VAL A 1 261 ? 12.711 -5.172 -7.227 1 96.5 261 VAL A O 1
ATOM 2060 N N . TYR A 1 262 ? 13.117 -3.201 -8.25 1 93.06 262 TYR A N 1
ATOM 2061 C CA . TYR A 1 262 ? 13.656 -3.83 -9.445 1 93.06 262 TYR A CA 1
ATOM 2062 C C . TYR A 1 262 ? 15.039 -4.41 -9.188 1 93.06 262 TYR A C 1
ATOM 2064 O O . TYR A 1 262 ? 15.336 -5.535 -9.602 1 93.06 262 TYR A O 1
ATOM 2072 N N . PHE A 1 263 ? 15.828 -3.701 -8.461 1 91.94 263 PHE A N 1
ATOM 2073 C CA . PHE A 1 263 ? 17.188 -4.141 -8.195 1 91.94 263 PHE A CA 1
ATOM 2074 C C . PHE A 1 263 ? 17.188 -5.434 -7.383 1 91.94 263 PHE A C 1
ATOM 2076 O O . PHE A 1 263 ? 17.844 -6.41 -7.766 1 91.94 263 PHE A O 1
ATOM 2083 N N . PHE A 1 264 ? 16.484 -5.457 -6.293 1 93.56 264 PHE A N 1
ATOM 2084 C CA . PHE A 1 264 ? 16.422 -6.641 -5.449 1 93.56 264 PHE A CA 1
ATOM 2085 C C . PHE A 1 264 ? 15.688 -7.773 -6.148 1 93.56 264 PHE A C 1
ATOM 2087 O O . PHE A 1 264 ? 15.969 -8.953 -5.91 1 93.56 264 PHE A O 1
ATOM 2094 N N . GLY A 1 265 ? 14.742 -7.41 -6.984 1 91.81 265 GLY A N 1
ATOM 2095 C CA . GLY A 1 265 ? 14.055 -8.422 -7.777 1 91.81 265 GLY A CA 1
ATOM 2096 C C . GLY A 1 265 ? 14.984 -9.18 -8.703 1 91.81 265 GLY A C 1
ATOM 2097 O O . GLY A 1 265 ? 14.875 -10.398 -8.836 1 91.81 265 GLY A O 1
ATOM 2098 N N . ILE A 1 266 ? 15.898 -8.516 -9.273 1 87 266 ILE A N 1
ATOM 2099 C CA . ILE A 1 266 ? 16.859 -9.133 -10.18 1 87 266 ILE A CA 1
ATOM 2100 C C . ILE A 1 266 ? 17.797 -10.039 -9.391 1 87 266 ILE A C 1
ATOM 2102 O O . ILE A 1 266 ? 18.141 -11.133 -9.852 1 87 266 ILE A O 1
ATOM 2106 N N . LEU A 1 267 ? 18.094 -9.617 -8.203 1 86.5 267 LEU A N 1
ATOM 2107 C CA . LEU A 1 267 ? 19.047 -10.352 -7.383 1 86.5 267 LEU A CA 1
ATOM 2108 C C . LEU A 1 267 ? 18.453 -11.672 -6.914 1 86.5 267 LEU A C 1
ATOM 2110 O O . LEU A 1 267 ? 19.188 -12.578 -6.512 1 86.5 267 LEU A O 1
ATOM 2114 N N . THR A 1 268 ? 17.109 -11.828 -6.957 1 87.06 268 THR A N 1
ATOM 2115 C CA . THR A 1 268 ? 16.484 -13.055 -6.496 1 87.06 268 THR A CA 1
ATOM 2116 C C . THR A 1 268 ? 16.422 -14.086 -7.621 1 87.06 268 THR A C 1
ATOM 2118 O O . THR A 1 268 ? 15.938 -15.203 -7.418 1 87.06 268 THR A O 1
ATOM 2121 N N . ALA A 1 269 ? 16.859 -13.805 -8.742 1 83.56 269 ALA A N 1
ATOM 2122 C CA . ALA A 1 269 ? 16.828 -14.711 -9.891 1 83.56 269 ALA A CA 1
ATOM 2123 C C . ALA A 1 269 ? 15.391 -15.094 -10.242 1 83.56 269 ALA A C 1
ATOM 2125 O O . ALA A 1 269 ? 14.992 -16.25 -10.086 1 83.56 269 ALA A O 1
ATOM 2126 N N . PRO A 1 270 ? 14.68 -14.141 -10.766 1 90.5 270 PRO A N 1
ATOM 2127 C CA . PRO A 1 270 ? 13.305 -14.43 -11.172 1 90.5 270 PRO A CA 1
ATOM 2128 C C . PRO A 1 270 ? 13.219 -15.547 -12.211 1 90.5 270 PRO A C 1
ATOM 2130 O O . PRO A 1 270 ? 14.234 -15.922 -12.805 1 90.5 270 PRO A O 1
ATOM 2133 N N . ASP A 1 271 ? 12.047 -16.125 -12.375 1 92.44 271 ASP A N 1
ATOM 2134 C CA . ASP A 1 271 ? 11.875 -17.266 -13.273 1 92.44 271 ASP A CA 1
ATOM 2135 C C . ASP A 1 271 ? 11.852 -16.812 -14.734 1 92.44 271 ASP A C 1
ATOM 2137 O O . ASP A 1 271 ? 11.758 -17.641 -15.641 1 92.44 271 ASP A O 1
ATOM 2141 N N . ASN A 1 272 ? 11.953 -15.516 -15 1 90.56 272 ASN A N 1
ATOM 2142 C CA . ASN A 1 272 ? 12.008 -14.953 -16.344 1 90.56 272 ASN A CA 1
ATOM 2143 C C . ASN A 1 272 ? 12.953 -13.758 -16.406 1 90.56 272 ASN A C 1
ATOM 2145 O O . ASN A 1 272 ? 12.57 -12.68 -16.859 1 90.56 272 ASN A O 1
ATOM 2149 N N . ILE A 1 273 ? 14.148 -13.961 -16.016 1 85.06 273 ILE A N 1
ATOM 2150 C CA . ILE A 1 273 ? 15.141 -12.914 -15.852 1 85.06 273 ILE A CA 1
ATOM 2151 C C . ILE A 1 273 ? 15.336 -12.172 -17.172 1 85.06 273 ILE A C 1
ATOM 2153 O O . ILE A 1 273 ? 15.617 -10.969 -17.188 1 85.06 273 ILE A O 1
ATOM 2157 N N . VAL A 1 274 ? 15.172 -12.812 -18.281 1 80.38 274 VAL A N 1
ATOM 2158 C CA . VAL A 1 274 ? 15.312 -12.18 -19.594 1 80.38 274 VAL A CA 1
ATOM 2159 C C . VAL A 1 274 ? 14.266 -11.086 -19.75 1 80.38 274 VAL A C 1
ATOM 2161 O O . VAL A 1 274 ? 14.539 -10.031 -20.328 1 80.38 274 VAL A O 1
ATOM 2164 N N . GLY A 1 275 ? 13.086 -11.398 -19.234 1 78.25 275 GLY A N 1
ATOM 2165 C CA . GLY A 1 275 ? 12.039 -10.391 -19.266 1 78.25 275 GLY A CA 1
ATOM 2166 C C . GLY A 1 275 ? 12.391 -9.141 -18.484 1 78.25 275 GLY A C 1
ATOM 2167 O O . GLY A 1 275 ? 12.039 -8.031 -18.891 1 78.25 275 GLY A O 1
ATOM 2168 N N . VAL A 1 276 ? 13.164 -9.289 -17.469 1 81.25 276 VAL A N 1
ATOM 2169 C CA . VAL A 1 276 ? 13.57 -8.164 -16.625 1 81.25 276 VAL A CA 1
ATOM 2170 C C . VAL A 1 276 ? 14.586 -7.301 -17.375 1 81.25 276 VAL A C 1
ATOM 2172 O O . VAL A 1 276 ? 14.508 -6.07 -17.328 1 81.25 276 VAL A O 1
ATOM 2175 N N . PHE A 1 277 ? 15.469 -7.957 -18.078 1 79.75 277 PHE A N 1
ATOM 2176 C CA . PHE A 1 277 ? 16.516 -7.23 -18.797 1 79.75 277 PHE A CA 1
ATOM 2177 C C . PHE A 1 277 ? 15.922 -6.43 -19.953 1 79.75 277 PHE A C 1
ATOM 2179 O O . PHE A 1 277 ? 16.391 -5.332 -20.25 1 79.75 277 PHE A O 1
ATOM 2186 N N . LYS A 1 278 ? 14.891 -6.895 -20.469 1 82.5 278 LYS A N 1
ATOM 2187 C CA . LYS A 1 278 ? 14.281 -6.23 -21.625 1 82.5 278 LYS A CA 1
ATOM 2188 C C . LYS A 1 278 ? 13.594 -4.93 -21.219 1 82.5 278 LYS A C 1
ATOM 2190 O O . LYS A 1 278 ? 13.461 -4.008 -22.016 1 82.5 278 LYS A O 1
ATOM 2195 N N . VAL A 1 279 ? 13.25 -4.867 -20.031 1 86.69 279 VAL A N 1
ATOM 2196 C CA . VAL A 1 279 ? 12.562 -3.67 -19.547 1 86.69 279 VAL A CA 1
ATOM 2197 C C . VAL A 1 279 ? 13.539 -2.498 -19.5 1 86.69 279 VAL A C 1
ATOM 2199 O O . VAL A 1 279 ? 13.141 -1.341 -19.656 1 86.69 279 VAL A O 1
ATOM 2202 N N . ASN A 1 280 ? 14.812 -2.826 -19.344 1 87 280 ASN A N 1
ATOM 2203 C CA . ASN A 1 280 ? 15.852 -1.807 -19.266 1 87 280 ASN A CA 1
ATOM 2204 C C . ASN A 1 280 ? 16 -1.051 -20.578 1 87 280 ASN A C 1
ATOM 2206 O O . ASN A 1 280 ? 16.578 0.035 -20.609 1 87 280 ASN A O 1
ATOM 2210 N N . GLU A 1 281 ? 15.445 -1.608 -21.641 1 89.69 281 GLU A N 1
ATOM 2211 C CA . GLU A 1 281 ? 15.57 -1.002 -22.953 1 89.69 281 GLU A CA 1
ATOM 2212 C C . GLU A 1 281 ? 14.43 -0.017 -23.219 1 89.69 281 GLU A C 1
ATOM 2214 O O . GLU A 1 281 ? 14.461 0.729 -24.203 1 89.69 281 GLU A O 1
ATOM 2219 N N . ARG A 1 282 ? 13.531 0.003 -22.328 1 92 282 ARG A N 1
ATOM 2220 C CA . ARG A 1 282 ? 12.375 0.875 -22.516 1 92 282 ARG A CA 1
ATOM 2221 C C . ARG A 1 282 ? 12.711 2.314 -22.141 1 92 282 ARG A C 1
ATOM 2223 O O . ARG A 1 282 ? 13.422 2.557 -21.156 1 92 282 ARG A O 1
ATOM 2230 N N . PHE A 1 283 ? 12.219 3.248 -22.859 1 94.94 283 PHE A N 1
ATOM 2231 C CA . PHE A 1 283 ? 12.43 4.668 -22.609 1 94.94 283 PHE A CA 1
ATOM 2232 C C . PHE A 1 283 ? 11.883 5.059 -21.234 1 94.94 283 PHE A C 1
ATOM 2234 O O . PHE A 1 283 ? 12.547 5.77 -20.484 1 94.94 283 PHE A O 1
ATOM 2241 N N . THR A 1 284 ? 10.719 4.523 -20.953 1 93.94 284 THR A N 1
ATOM 2242 C CA . THR A 1 284 ? 10.055 4.887 -19.703 1 93.94 284 THR A CA 1
ATOM 2243 C C . THR A 1 284 ? 10.828 4.336 -18.5 1 93.94 284 THR A C 1
ATOM 2245 O O . THR A 1 284 ? 10.727 4.867 -17.391 1 93.94 284 THR A O 1
ATOM 2248 N N . PHE A 1 285 ? 11.594 3.346 -18.703 1 94.5 285 PHE A N 1
ATOM 2249 C CA . PHE A 1 285 ? 12.289 2.682 -17.609 1 94.5 285 PHE A CA 1
ATOM 2250 C C . PHE A 1 285 ? 13.523 3.467 -17.188 1 94.5 285 PHE A C 1
ATOM 2252 O O . PHE A 1 285 ? 14.117 3.191 -16.141 1 94.5 285 PHE A O 1
ATOM 2259 N N . GLN A 1 286 ? 13.875 4.5 -17.969 1 95.12 286 GLN A N 1
ATOM 2260 C CA . GLN A 1 286 ? 15.008 5.344 -17.609 1 95.12 286 GLN A CA 1
ATOM 2261 C C . GLN A 1 286 ? 14.789 6.016 -16.25 1 95.12 286 GLN A C 1
ATOM 2263 O O . GLN A 1 286 ? 15.734 6.242 -15.508 1 95.12 286 GLN A O 1
ATOM 2268 N N . ALA A 1 287 ? 13.523 6.266 -15.969 1 95.25 287 ALA A N 1
ATOM 2269 C CA . ALA A 1 287 ? 13.172 6.895 -14.695 1 95.25 287 ALA A CA 1
ATOM 2270 C C . ALA A 1 287 ? 13.484 5.973 -13.523 1 95.25 287 ALA A C 1
ATOM 2272 O O . ALA A 1 287 ? 13.641 6.43 -12.391 1 95.25 287 ALA A O 1
ATOM 2273 N N . ILE A 1 288 ? 13.609 4.742 -13.82 1 94.25 288 ILE A N 1
ATOM 2274 C CA . ILE A 1 288 ? 13.914 3.762 -12.781 1 94.25 288 ILE A CA 1
ATOM 2275 C C . ILE A 1 288 ? 15.391 3.365 -12.859 1 94.25 288 ILE A C 1
ATOM 2277 O O . ILE A 1 288 ? 16.078 3.344 -11.844 1 94.25 288 ILE A O 1
ATOM 2281 N N . ALA A 1 289 ? 15.859 3.156 -14.062 1 91.69 289 ALA A N 1
ATOM 2282 C CA . ALA A 1 289 ? 17.234 2.703 -14.273 1 91.69 289 ALA A CA 1
ATOM 2283 C C . ALA A 1 289 ? 18.234 3.764 -13.828 1 91.69 289 ALA A C 1
ATOM 2285 O O . ALA A 1 289 ? 19.344 3.438 -13.398 1 91.69 289 ALA A O 1
ATOM 2286 N N . ASN A 1 290 ? 17.828 5.016 -13.867 1 91.38 290 ASN A N 1
ATOM 2287 C CA . ASN A 1 290 ? 18.734 6.105 -13.539 1 91.38 290 ASN A CA 1
ATOM 2288 C C . ASN A 1 290 ? 18.297 6.848 -12.281 1 91.38 290 ASN A C 1
ATOM 2290 O O . ASN A 1 290 ? 18.609 8.023 -12.102 1 91.38 290 ASN A O 1
ATOM 2294 N N . ALA A 1 291 ? 17.594 6.145 -11.477 1 89.56 291 ALA A N 1
ATOM 2295 C CA . ALA A 1 291 ? 17.047 6.738 -10.266 1 89.56 291 ALA A CA 1
ATOM 2296 C C . ALA A 1 291 ? 18.125 6.898 -9.195 1 89.56 291 ALA A C 1
ATOM 2298 O O . ALA A 1 291 ? 17.828 7.27 -8.055 1 89.56 291 ALA A O 1
ATOM 2299 N N . TYR A 1 292 ? 19.344 6.734 -9.484 1 91.19 292 TYR A N 1
ATOM 2300 C CA . TYR A 1 292 ? 20.422 6.801 -8.508 1 91.19 292 TYR A CA 1
ATOM 2301 C C . TYR A 1 292 ? 20.578 8.211 -7.949 1 91.19 292 TYR A C 1
ATOM 2303 O O . TYR A 1 292 ? 21.078 8.398 -6.84 1 91.19 292 TYR A O 1
ATOM 2311 N N . VAL A 1 293 ? 20.062 9.164 -8.656 1 94.38 293 VAL A N 1
ATOM 2312 C CA . VAL A 1 293 ? 20.172 10.555 -8.234 1 94.38 293 VAL A CA 1
ATOM 2313 C C . VAL A 1 293 ? 19.188 10.828 -7.098 1 94.38 293 VAL A C 1
ATOM 2315 O O . VAL A 1 293 ? 19.266 11.867 -6.434 1 94.38 293 VAL A O 1
ATOM 2318 N N . SER A 1 294 ? 18.266 9.883 -6.848 1 95.44 294 SER A N 1
ATOM 2319 C CA . SER A 1 294 ? 17.328 10.055 -5.742 1 95.44 294 SER A CA 1
ATOM 2320 C C . SER A 1 294 ? 18.047 10.195 -4.41 1 95.44 294 SER A C 1
ATOM 2322 O O . SER A 1 294 ? 17.625 10.953 -3.541 1 95.44 294 SER A O 1
ATOM 2324 N N . VAL A 1 295 ? 19.172 9.531 -4.27 1 96.25 295 VAL A N 1
ATOM 2325 C CA . VAL A 1 295 ? 19.969 9.602 -3.049 1 96.25 295 VAL A CA 1
ATOM 2326 C C . VAL A 1 295 ? 20.641 10.969 -2.957 1 96.25 295 VAL A C 1
ATOM 2328 O O . VAL A 1 295 ? 20.812 11.508 -1.862 1 96.25 295 VAL A O 1
ATOM 2331 N N . ASP A 1 296 ? 21 11.523 -4.066 1 97.88 296 ASP A N 1
ATOM 2332 C CA . ASP A 1 296 ? 21.656 12.836 -4.109 1 97.88 296 ASP A CA 1
ATOM 2333 C C . ASP A 1 296 ? 20.703 13.93 -3.633 1 97.88 296 ASP A C 1
ATOM 2335 O O . ASP A 1 296 ? 21.156 14.953 -3.096 1 97.88 296 ASP A O 1
ATOM 2339 N N . SER A 1 297 ? 19.406 13.68 -3.811 1 98.19 297 SER A N 1
ATOM 2340 C CA . SER A 1 297 ? 18.438 14.617 -3.262 1 98.19 297 SER A CA 1
ATOM 2341 C C . SER A 1 297 ? 18.562 14.719 -1.746 1 98.19 297 SER A C 1
ATOM 2343 O O . SER A 1 297 ? 18.422 15.805 -1.18 1 98.19 297 SER A O 1
ATOM 2345 N N . PHE A 1 298 ? 18.859 13.648 -1.142 1 97.88 298 PHE A N 1
ATOM 2346 C CA . PHE A 1 298 ? 18.984 13.633 0.312 1 97.88 298 PHE A CA 1
ATOM 2347 C C . PHE A 1 298 ? 20.266 14.328 0.759 1 97.88 298 PHE A C 1
ATOM 2349 O O . PHE A 1 298 ? 20.281 15 1.789 1 97.88 298 PHE A O 1
ATOM 2356 N N . PHE A 1 299 ? 21.359 14.148 -0.003 1 98.5 299 PHE A N 1
ATOM 2357 C CA . PHE A 1 299 ? 22.594 14.867 0.311 1 98.5 299 PHE A CA 1
ATOM 2358 C C . PHE A 1 299 ? 22.375 16.375 0.223 1 98.5 299 PHE A C 1
ATOM 2360 O O . PHE A 1 299 ? 22.812 17.125 1.101 1 98.5 299 PHE A O 1
ATOM 2367 N N . PHE A 1 300 ? 21.688 16.766 -0.845 1 98.38 300 PHE A N 1
ATOM 2368 C CA . PHE A 1 300 ? 21.391 18.172 -1.027 1 98.38 300 PHE A CA 1
ATOM 2369 C C . PHE A 1 300 ? 20.594 18.719 0.154 1 98.38 300 PHE A C 1
ATOM 2371 O O . PHE A 1 300 ? 20.922 19.766 0.704 1 98.38 300 PHE A O 1
ATOM 2378 N N . LEU A 1 301 ? 19.578 17.969 0.578 1 97.75 301 LEU A N 1
ATOM 2379 C CA . LEU A 1 301 ? 18.703 18.406 1.658 1 97.75 301 LEU A CA 1
ATOM 2380 C C . LEU A 1 301 ? 19.453 18.438 2.986 1 97.75 301 LEU A C 1
ATOM 2382 O O . LEU A 1 301 ? 19.25 19.344 3.799 1 97.75 301 LEU A O 1
ATOM 2386 N N . SER A 1 302 ? 20.281 17.484 3.201 1 97.56 302 SER A N 1
ATOM 2387 C CA . SER A 1 302 ? 21.078 17.438 4.426 1 97.56 302 SER A CA 1
ATOM 2388 C C . SER A 1 302 ? 22 18.641 4.527 1 97.56 302 SER A C 1
ATOM 2390 O O . SER A 1 302 ? 22.047 19.297 5.57 1 97.56 302 SER A O 1
ATOM 2392 N N . GLY A 1 303 ? 22.703 18.906 3.434 1 98.31 303 GLY A N 1
ATOM 2393 C CA . GLY A 1 303 ? 23.562 20.078 3.422 1 98.31 303 GLY A CA 1
ATOM 2394 C C . GLY A 1 303 ? 22.797 21.375 3.625 1 98.31 303 GLY A C 1
ATOM 2395 O O . GLY A 1 303 ? 23.234 22.25 4.379 1 98.31 303 GLY A O 1
ATOM 2396 N N . PHE A 1 304 ? 21.688 21.453 2.971 1 97.69 304 PHE A N 1
ATOM 2397 C CA . PHE A 1 304 ? 20.844 22.641 3.053 1 97.69 304 PHE A CA 1
ATOM 2398 C C . PHE A 1 304 ? 20.422 22.891 4.492 1 97.69 304 PHE A C 1
ATOM 2400 O O . PHE A 1 304 ? 20.547 24.016 4.992 1 97.69 304 PHE A O 1
ATOM 2407 N N . LEU A 1 305 ? 19.969 21.906 5.164 1 95.12 305 LEU A N 1
ATOM 2408 C CA . LEU A 1 305 ? 19.422 22.047 6.512 1 95.12 305 LEU A CA 1
ATOM 2409 C C . LEU A 1 305 ? 20.531 22.344 7.516 1 95.12 305 LEU A C 1
ATOM 2411 O O . LEU A 1 305 ? 20.344 23.125 8.453 1 95.12 305 LEU A O 1
ATOM 2415 N N . VAL A 1 306 ? 21.656 21.672 7.301 1 96.75 306 VAL A N 1
ATOM 2416 C CA . VAL A 1 306 ? 22.781 21.906 8.203 1 96.75 306 VAL A CA 1
ATOM 2417 C C . VAL A 1 306 ? 23.188 23.375 8.164 1 96.75 306 VAL A C 1
ATOM 2419 O O . VAL A 1 306 ? 23.344 24 9.211 1 96.75 306 VAL A O 1
ATOM 2422 N N . ALA A 1 307 ? 23.328 23.891 7 1 97.25 307 ALA A N 1
ATOM 2423 C CA . ALA A 1 307 ? 23.75 25.281 6.867 1 97.25 307 ALA A CA 1
ATOM 2424 C C . ALA A 1 307 ? 22.641 26.234 7.34 1 97.25 307 ALA A C 1
ATOM 2426 O O . ALA A 1 307 ? 22.906 27.172 8.078 1 97.25 307 ALA A O 1
ATOM 2427 N N . TYR A 1 308 ? 21.438 26 6.973 1 94.75 308 TYR A N 1
ATOM 2428 C CA . TYR A 1 308 ? 20.312 26.875 7.281 1 94.75 308 TYR A CA 1
ATOM 2429 C C . TYR A 1 308 ? 20.109 26.984 8.789 1 94.75 308 TYR A C 1
ATOM 2431 O O . TYR A 1 308 ? 19.984 28.078 9.32 1 94.75 308 TYR A O 1
ATOM 2439 N N . ILE A 1 309 ? 20.156 25.906 9.461 1 91.88 309 ILE A N 1
ATOM 2440 C CA . ILE A 1 309 ? 19.828 25.844 10.883 1 91.88 309 ILE A CA 1
ATOM 2441 C C . ILE A 1 309 ? 21.047 26.266 11.711 1 91.88 309 ILE A C 1
ATOM 2443 O O . ILE A 1 309 ? 20.938 27.062 12.633 1 91.88 309 ILE A O 1
ATOM 2447 N N . THR A 1 310 ? 22.188 25.75 11.398 1 94.5 310 THR A N 1
ATOM 2448 C CA . THR A 1 310 ? 23.375 25.969 12.211 1 94.5 310 THR A CA 1
ATOM 2449 C C . THR A 1 310 ? 23.844 27.422 12.109 1 94.5 310 THR A C 1
ATOM 2451 O O . THR A 1 310 ? 24.297 28 13.094 1 94.5 310 THR A O 1
ATOM 2454 N N . LEU A 1 311 ? 23.75 28 10.984 1 95 311 LEU A N 1
ATOM 2455 C CA . LEU A 1 311 ? 24.172 29.391 10.844 1 95 311 LEU A CA 1
ATOM 2456 C C . LEU A 1 311 ? 23.25 30.312 11.633 1 95 311 LEU A C 1
ATOM 2458 O O . LEU A 1 311 ? 23.719 31.297 12.234 1 95 311 LEU A O 1
ATOM 2462 N N . LYS A 1 312 ? 22 30.047 11.609 1 90.75 312 LYS A N 1
ATOM 2463 C CA . LYS A 1 312 ? 21.062 30.828 12.422 1 90.75 312 LYS A CA 1
ATOM 2464 C C . LYS A 1 312 ? 21.375 30.688 13.906 1 90.75 312 LYS A C 1
ATOM 2466 O O . LYS A 1 312 ? 21.266 31.656 14.664 1 90.75 312 LYS A O 1
ATOM 2471 N N . LYS A 1 313 ? 21.781 29.562 14.258 1 90.25 313 LYS A N 1
ATOM 2472 C CA . LYS A 1 313 ? 22.156 29.312 15.641 1 90.25 313 LYS A CA 1
ATOM 2473 C C . LYS A 1 313 ? 23.469 30.016 15.984 1 90.25 313 LYS A C 1
ATOM 2475 O O . LYS A 1 313 ? 23.625 30.562 17.078 1 90.25 313 LYS A O 1
ATOM 2480 N N . MET A 1 314 ? 24.391 29.953 15.125 1 92.88 314 MET A N 1
ATOM 2481 C CA . MET A 1 314 ? 25.672 30.625 15.328 1 92.88 314 MET A CA 1
ATOM 2482 C C . MET A 1 314 ? 25.484 32.125 15.477 1 92.88 314 MET A C 1
ATOM 2484 O O . MET A 1 314 ? 26.203 32.781 16.234 1 92.88 314 MET A O 1
ATOM 2488 N N . ASP A 1 315 ? 24.531 32.625 14.75 1 92.12 315 ASP A N 1
ATOM 2489 C CA . ASP A 1 315 ? 24.219 34.031 14.875 1 92.12 315 ASP A CA 1
ATOM 2490 C C . ASP A 1 315 ? 23.766 34.375 16.297 1 92.12 315 ASP A C 1
ATOM 2492 O O . ASP A 1 315 ? 24.125 35.438 16.828 1 92.12 315 ASP A O 1
ATOM 2496 N N . LYS A 1 316 ? 23.047 33.531 16.844 1 89.94 316 LYS A N 1
ATOM 2497 C CA . LYS A 1 316 ? 22.531 33.719 18.203 1 89.94 316 LYS A CA 1
ATOM 2498 C C . LYS A 1 316 ? 23.625 33.5 19.234 1 89.94 316 LYS A C 1
ATOM 2500 O O . LYS A 1 316 ? 23.562 34.062 20.344 1 89.94 316 LYS A O 1
ATOM 2505 N N . MET A 1 317 ? 24.672 32.75 18.906 1 91.31 317 MET A N 1
ATOM 2506 C CA . MET A 1 317 ? 25.734 32.406 19.844 1 91.31 317 MET A CA 1
ATOM 2507 C C . MET A 1 317 ? 27.031 33.125 19.5 1 91.31 317 MET A C 1
ATOM 2509 O O . MET A 1 317 ? 28.109 32.625 19.812 1 91.31 317 MET A O 1
ATOM 2513 N N . ASN A 1 318 ? 26.969 34.125 18.953 1 90.69 318 ASN A N 1
ATOM 2514 C CA . ASN A 1 318 ? 28.109 34.969 18.578 1 90.69 318 ASN A CA 1
ATOM 2515 C C . ASN A 1 318 ? 29.172 34.156 17.812 1 90.69 318 ASN A C 1
ATOM 2517 O O . ASN A 1 318 ? 30.359 34.281 18.094 1 90.69 318 ASN A O 1
ATOM 2521 N N . GLY A 1 319 ? 28.703 33.188 17.031 1 87.25 319 GLY A N 1
ATOM 2522 C CA . GLY A 1 319 ? 29.578 32.438 16.141 1 87.25 319 GLY A CA 1
ATOM 2523 C C . GLY A 1 319 ? 30.156 31.188 16.75 1 87.25 319 GLY A C 1
ATOM 2524 O O . GLY A 1 319 ? 30.828 30.406 16.062 1 87.25 319 GLY A O 1
ATOM 2525 N N . SER A 1 320 ? 29.922 30.953 17.953 1 89.31 320 SER A N 1
ATOM 2526 C CA . SER A 1 320 ? 30.484 29.781 18.625 1 89.31 320 SER A CA 1
ATOM 2527 C C . SER A 1 320 ? 29.688 28.516 18.297 1 89.31 320 SER A C 1
ATOM 2529 O O . SER A 1 320 ? 28.469 28.562 18.188 1 89.31 320 SER A O 1
ATOM 2531 N N . LEU A 1 321 ? 30.422 27.453 17.922 1 90.38 321 LEU A N 1
ATOM 2532 C CA . LEU A 1 321 ? 29.859 26.141 17.656 1 90.38 321 LEU A CA 1
ATOM 2533 C C . LEU A 1 321 ? 30.594 25.062 18.438 1 90.38 321 LEU A C 1
ATOM 2535 O O . LEU A 1 321 ? 31.797 24.875 18.266 1 90.38 321 LEU A O 1
ATOM 2539 N N . ASN A 1 322 ? 29.906 24.422 19.406 1 90.56 322 ASN A N 1
ATOM 2540 C CA . ASN A 1 322 ? 30.484 23.281 20.094 1 90.56 322 ASN A CA 1
ATOM 2541 C C . ASN A 1 322 ? 30.516 22.031 19.219 1 90.56 322 ASN A C 1
ATOM 2543 O O . ASN A 1 322 ? 29.516 21.312 19.125 1 90.56 322 ASN A O 1
ATOM 2547 N N . PHE A 1 323 ? 31.656 21.766 18.703 1 92.75 323 PHE A N 1
ATOM 2548 C CA . PHE A 1 323 ? 31.812 20.703 17.734 1 92.75 323 PHE A CA 1
ATOM 2549 C C . PHE A 1 323 ? 31.391 19.359 18.312 1 92.75 323 PHE A C 1
ATOM 2551 O O . PHE A 1 323 ? 30.703 18.578 17.641 1 92.75 323 PHE A O 1
ATOM 2558 N N . PHE A 1 324 ? 31.797 19.047 19.469 1 93.38 324 PHE A N 1
ATOM 2559 C CA . PHE A 1 324 ? 31.516 17.766 20.078 1 93.38 324 PHE A CA 1
ATOM 2560 C C . PHE A 1 324 ? 30.031 17.578 20.312 1 93.38 324 PHE A C 1
ATOM 2562 O O . PHE A 1 324 ? 29.469 16.531 20 1 93.38 324 PHE A O 1
ATOM 2569 N N . ALA A 1 325 ? 29.406 18.562 20.844 1 89.44 325 ALA A N 1
ATOM 2570 C CA . ALA A 1 325 ? 27.969 18.5 21.047 1 89.44 325 ALA A CA 1
ATOM 2571 C C . ALA A 1 325 ? 27.219 18.391 19.734 1 89.44 325 ALA A C 1
ATOM 2573 O O . ALA A 1 325 ? 26.203 17.703 19.625 1 89.44 325 ALA A O 1
ATOM 2574 N N . PHE A 1 326 ? 27.859 19.125 18.797 1 92.19 326 PHE A N 1
ATOM 2575 C CA . PHE A 1 326 ? 27.281 19.141 17.453 1 92.19 326 PHE A CA 1
ATOM 2576 C C . PHE A 1 326 ? 27.266 17.734 16.859 1 92.19 326 PHE A C 1
ATOM 2578 O O . PHE A 1 326 ? 26.219 17.266 16.422 1 92.19 326 PHE A O 1
ATOM 2585 N N . VAL A 1 327 ? 28.281 17.016 16.938 1 94.69 327 VAL A N 1
ATOM 2586 C CA . VAL A 1 327 ? 28.422 15.695 16.344 1 94.69 327 VAL A CA 1
ATOM 2587 C C . VAL A 1 327 ? 27.703 14.656 17.219 1 94.69 327 VAL A C 1
ATOM 2589 O O . VAL A 1 327 ? 27.078 13.734 16.703 1 94.69 327 VAL A O 1
ATOM 2592 N N . LEU A 1 328 ? 27.766 14.797 18.5 1 92.75 328 LEU A N 1
ATOM 2593 C CA . LEU A 1 328 ? 27.156 13.844 19.422 1 92.75 328 LEU A CA 1
ATOM 2594 C C . LEU A 1 328 ? 25.641 13.82 19.281 1 92.75 328 LEU A C 1
ATOM 2596 O O . LEU A 1 328 ? 25.031 12.758 19.344 1 92.75 328 LEU A O 1
ATOM 2600 N N . HIS A 1 329 ? 25.094 14.938 19.141 1 90.38 329 HIS A N 1
ATOM 2601 C CA . HIS A 1 329 ? 23.656 15.039 18.969 1 90.38 329 HIS A CA 1
ATOM 2602 C C . HIS A 1 329 ? 23.172 14.242 17.75 1 90.38 329 HIS A C 1
ATOM 2604 O O . HIS A 1 329 ? 22.219 13.477 17.844 1 90.38 329 HIS A O 1
ATOM 2610 N N . ARG A 1 330 ? 23.797 14.438 16.703 1 92.81 330 ARG A N 1
ATOM 2611 C CA . ARG A 1 330 ? 23.422 13.711 15.484 1 92.81 330 ARG A CA 1
ATOM 2612 C C . ARG A 1 330 ? 23.672 12.219 15.641 1 92.81 330 ARG A C 1
ATOM 2614 O O . ARG A 1 330 ? 22.859 11.398 15.188 1 92.81 330 ARG A O 1
ATOM 2621 N N . PHE A 1 331 ? 24.797 11.898 16.297 1 95.62 331 PHE A N 1
ATOM 2622 C CA . PHE A 1 331 ? 25.141 10.5 16.531 1 95.62 331 PHE A CA 1
ATOM 2623 C C . PHE A 1 331 ? 24.047 9.797 17.328 1 95.62 331 PHE A C 1
ATOM 2625 O O . PHE A 1 331 ? 23.625 8.695 16.984 1 95.62 331 PHE A O 1
ATOM 2632 N N . ILE A 1 332 ? 23.547 10.445 18.328 1 94.19 332 ILE A N 1
ATOM 2633 C CA . ILE A 1 332 ? 22.547 9.867 19.219 1 94.19 332 ILE A CA 1
ATOM 2634 C C . ILE A 1 332 ? 21.203 9.773 18.484 1 94.19 332 ILE A C 1
ATOM 2636 O O . ILE A 1 332 ? 20.438 8.828 18.688 1 94.19 332 ILE A O 1
ATOM 2640 N N . ARG A 1 333 ? 21.031 10.625 17.562 1 91.62 333 ARG A N 1
ATOM 2641 C CA . ARG A 1 333 ? 19.75 10.688 16.844 1 91.62 333 ARG A CA 1
ATOM 2642 C C . ARG A 1 333 ? 19.672 9.609 15.773 1 91.62 333 ARG A C 1
ATOM 2644 O O . ARG A 1 333 ? 18.594 9.086 15.484 1 91.62 333 ARG A O 1
ATOM 2651 N N . LEU A 1 334 ? 20.734 9.203 15.258 1 95.5 334 LEU A N 1
ATOM 2652 C CA . LEU A 1 334 ? 20.719 8.32 14.102 1 95.5 334 LEU A CA 1
ATOM 2653 C C . LEU A 1 334 ? 21.078 6.891 14.5 1 95.5 334 LEU A C 1
ATOM 2655 O O . LEU A 1 334 ? 20.516 5.934 13.977 1 95.5 334 LEU A O 1
ATOM 2659 N N . THR A 1 335 ? 21.922 6.719 15.414 1 97.5 335 THR A N 1
ATOM 2660 C CA . THR A 1 335 ? 22.656 5.469 15.625 1 97.5 335 THR A CA 1
ATOM 2661 C C . THR A 1 335 ? 21.734 4.41 16.234 1 97.5 335 THR A C 1
ATOM 2663 O O . THR A 1 335 ? 21.781 3.238 15.852 1 97.5 335 THR A O 1
ATOM 2666 N N . PRO A 1 336 ? 20.891 4.762 17.219 1 96.56 336 PRO A N 1
ATOM 2667 C CA . PRO A 1 336 ? 20.062 3.709 17.812 1 96.56 336 PRO A CA 1
ATOM 2668 C C . PRO A 1 336 ? 19.203 2.977 16.797 1 96.56 336 PRO A C 1
ATOM 2670 O O . PRO A 1 336 ? 19.203 1.742 16.766 1 96.56 336 PRO A O 1
ATOM 2673 N N . SER A 1 337 ? 18.516 3.648 15.969 1 97.25 337 SER A N 1
ATOM 2674 C CA . SER A 1 337 ? 17.703 3.016 14.938 1 97.25 337 SER A CA 1
ATOM 2675 C C . SER A 1 337 ? 18.562 2.271 13.922 1 97.25 337 SER A C 1
ATOM 2677 O O . SER A 1 337 ? 18.172 1.228 13.406 1 97.25 337 SER A O 1
ATOM 2679 N N . TYR A 1 338 ? 19.766 2.824 13.648 1 97.75 338 TYR A N 1
ATOM 2680 C CA . TYR A 1 338 ? 20.703 2.201 12.727 1 97.75 338 TYR A CA 1
ATOM 2681 C C . TYR A 1 338 ? 21.156 0.847 13.258 1 97.75 338 TYR A C 1
ATOM 2683 O O . TYR A 1 338 ? 21.125 -0.151 12.531 1 97.75 338 TYR A O 1
ATOM 2691 N N . MET A 1 339 ? 21.5 0.803 14.484 1 96.5 339 MET A N 1
ATOM 2692 C CA . MET A 1 339 ? 21.938 -0.44 15.109 1 96.5 339 MET A CA 1
ATOM 2693 C C . MET A 1 339 ? 20.781 -1.432 15.227 1 96.5 339 MET A C 1
ATOM 2695 O O . MET A 1 339 ? 20.984 -2.639 15.078 1 96.5 339 MET A O 1
ATOM 2699 N N . PHE A 1 340 ? 19.656 -0.914 15.508 1 96.06 340 PHE A N 1
ATOM 2700 C CA . PHE A 1 340 ? 18.484 -1.772 15.578 1 96.06 340 PHE A CA 1
ATOM 2701 C C . PHE A 1 340 ? 18.219 -2.436 14.234 1 96.06 340 PHE A C 1
ATOM 2703 O O . PHE A 1 340 ? 17.875 -3.619 14.172 1 96.06 340 PHE A O 1
ATOM 2710 N N . ALA A 1 341 ? 18.328 -1.703 13.188 1 96.75 341 ALA A N 1
ATOM 2711 C CA . ALA A 1 341 ? 18.141 -2.254 11.844 1 96.75 341 ALA A CA 1
ATOM 2712 C C . ALA A 1 341 ? 19.156 -3.359 11.562 1 96.75 341 ALA A C 1
ATOM 2714 O O . ALA A 1 341 ? 18.828 -4.375 10.945 1 96.75 341 ALA A O 1
ATOM 2715 N N . ILE A 1 342 ? 20.391 -3.127 11.977 1 96.31 342 ILE A N 1
ATOM 2716 C CA . ILE A 1 342 ? 21.422 -4.137 11.805 1 96.31 342 ILE A CA 1
ATOM 2717 C C . ILE A 1 342 ? 21.047 -5.402 12.57 1 96.31 342 ILE A C 1
ATOM 2719 O O . ILE A 1 342 ? 21.203 -6.512 12.062 1 96.31 342 ILE A O 1
ATOM 2723 N N . PHE A 1 343 ? 20.531 -5.195 13.719 1 94.62 343 PHE A N 1
ATOM 2724 C CA . PHE A 1 343 ? 20.125 -6.328 14.547 1 94.62 343 PHE A CA 1
ATOM 2725 C C . PHE A 1 343 ? 18.969 -7.082 13.906 1 94.62 343 PHE A C 1
ATOM 2727 O O . PHE A 1 343 ? 18.906 -8.312 13.961 1 94.62 343 PHE A O 1
ATOM 2734 N N . ILE A 1 344 ? 18.016 -6.395 13.344 1 95.19 344 ILE A N 1
ATOM 2735 C CA . ILE A 1 344 ? 16.906 -7.031 12.633 1 95.19 344 ILE A CA 1
ATOM 2736 C C . ILE A 1 344 ? 17.453 -7.863 11.469 1 95.19 344 ILE A C 1
ATOM 2738 O O . ILE A 1 344 ? 17.047 -9.008 11.273 1 95.19 344 ILE A O 1
ATOM 2742 N N . GLN A 1 345 ? 18.406 -7.316 10.781 1 94.19 345 GLN A N 1
ATOM 2743 C CA . GLN A 1 345 ? 18.969 -7.953 9.602 1 94.19 345 GLN A CA 1
ATOM 2744 C C . GLN A 1 345 ? 19.719 -9.234 9.969 1 94.19 345 GLN A C 1
ATOM 2746 O O . GLN A 1 345 ? 19.656 -10.227 9.25 1 94.19 345 GLN A O 1
ATOM 2751 N N . THR A 1 346 ? 20.359 -9.266 11.086 1 93 346 THR A N 1
ATOM 2752 C CA . THR A 1 346 ? 21.266 -10.359 11.422 1 93 346 THR A CA 1
ATOM 2753 C C . THR A 1 346 ? 20.562 -11.391 12.305 1 93 346 THR A C 1
ATOM 2755 O O . THR A 1 346 ? 20.797 -12.594 12.18 1 93 346 THR A O 1
ATOM 2758 N N . SER A 1 347 ? 19.672 -10.922 13.148 1 92.69 347 SER A N 1
ATOM 2759 C CA . SER A 1 347 ? 19.219 -11.805 14.219 1 92.69 347 SER A CA 1
ATOM 2760 C C . SER A 1 347 ? 17.75 -12.164 14.047 1 92.69 347 SER A C 1
ATOM 2762 O O . SER A 1 347 ? 17.25 -13.125 14.648 1 92.69 347 SER A O 1
ATOM 2764 N N . LEU A 1 348 ? 17.062 -11.477 13.312 1 92.5 348 LEU A N 1
ATOM 2765 C CA . LEU A 1 348 ? 15.633 -11.75 13.211 1 92.5 348 LEU A CA 1
ATOM 2766 C C . LEU A 1 348 ? 15.273 -12.211 11.797 1 92.5 348 LEU A C 1
ATOM 2768 O O . LEU A 1 348 ? 14.695 -13.281 11.617 1 92.5 348 LEU A O 1
ATOM 2772 N N . TYR A 1 349 ? 15.703 -11.469 10.797 1 92.81 349 TYR A N 1
ATOM 2773 C CA . TYR A 1 349 ? 15.312 -11.664 9.406 1 92.81 349 TYR A CA 1
ATOM 2774 C C . TYR A 1 349 ? 15.617 -13.086 8.945 1 92.81 349 TYR A C 1
ATOM 2776 O O . TYR A 1 349 ? 14.742 -13.773 8.414 1 92.81 349 TYR A O 1
ATOM 2784 N N . PRO A 1 350 ? 16.766 -13.664 9.203 1 92.44 350 PRO A N 1
ATOM 2785 C CA . PRO A 1 350 ? 17.078 -14.992 8.672 1 92.44 350 PRO A CA 1
ATOM 2786 C C . PRO A 1 350 ? 16.203 -16.094 9.281 1 92.44 350 PRO A C 1
ATOM 2788 O O . PRO A 1 350 ? 16.047 -17.156 8.688 1 92.44 350 PRO A O 1
ATOM 2791 N N . TYR A 1 351 ? 15.539 -15.773 10.398 1 91.19 351 TYR A N 1
ATOM 2792 C CA . TYR A 1 351 ? 14.859 -16.844 11.117 1 91.19 351 TYR A CA 1
ATOM 2793 C C . TYR A 1 351 ? 13.352 -16.672 11.031 1 91.19 351 TYR A C 1
ATOM 2795 O O . TYR A 1 351 ? 12.594 -17.516 11.523 1 91.19 351 TYR A O 1
ATOM 2803 N N . ILE A 1 352 ? 12.938 -15.68 10.375 1 91 352 ILE A N 1
ATOM 2804 C CA . ILE A 1 352 ? 11.5 -15.5 10.195 1 91 352 ILE A CA 1
ATOM 2805 C C . ILE A 1 352 ? 11.102 -15.938 8.789 1 91 352 ILE A C 1
ATOM 2807 O O . ILE A 1 352 ? 9.922 -16.203 8.531 1 91 352 ILE A O 1
ATOM 2811 N N . VAL A 1 353 ? 12.023 -16.016 7.863 1 91.81 353 VAL A N 1
ATOM 2812 C CA . VAL A 1 353 ? 11.75 -16.422 6.488 1 91.81 353 VAL A CA 1
ATOM 2813 C C . VAL A 1 353 ? 11.711 -17.953 6.398 1 91.81 353 VAL A C 1
ATOM 2815 O O . VAL A 1 353 ? 12.695 -18.625 6.695 1 91.81 353 VAL A O 1
ATOM 2818 N N . ASN A 1 354 ? 10.57 -18.484 6.137 1 90.56 354 ASN A N 1
ATOM 2819 C CA . ASN A 1 354 ? 10.383 -19.922 5.977 1 90.56 354 ASN A CA 1
ATOM 2820 C C . ASN A 1 354 ? 9.93 -20.266 4.562 1 90.56 354 ASN A C 1
ATOM 2822 O O . ASN A 1 354 ? 8.734 -20.359 4.293 1 90.56 354 ASN A O 1
ATOM 2826 N N . SER A 1 355 ? 10.805 -20.547 3.695 1 94.44 355 SER A N 1
ATOM 2827 C CA . SER A 1 355 ? 10.633 -20.828 2.273 1 94.44 355 SER A CA 1
ATOM 2828 C C . SER A 1 355 ? 11.867 -21.5 1.691 1 94.44 355 SER A C 1
ATOM 2830 O O . SER A 1 355 ? 12.883 -21.641 2.375 1 94.44 355 SER A O 1
ATOM 2832 N N . PRO A 1 356 ? 11.789 -22 0.485 1 93.56 356 PRO A N 1
ATOM 2833 C CA . PRO A 1 356 ? 13 -22.578 -0.113 1 93.56 356 PRO A CA 1
ATOM 2834 C C . PRO A 1 356 ? 14.188 -21.609 -0.09 1 93.56 356 PRO A C 1
ATOM 2836 O O . PRO A 1 356 ? 15.281 -21.984 0.35 1 93.56 356 PRO A O 1
ATOM 2839 N N . ASP A 1 357 ? 13.969 -20.344 -0.481 1 93.12 357 ASP A N 1
ATOM 2840 C CA . ASP A 1 357 ? 15.031 -19.344 -0.411 1 93.12 357 ASP A CA 1
ATOM 2841 C C . ASP A 1 357 ? 15.391 -19.031 1.038 1 93.12 357 ASP A C 1
ATOM 2843 O O . ASP A 1 357 ? 16.516 -18.609 1.324 1 93.12 357 ASP A O 1
ATOM 2847 N N . GLY A 1 358 ? 14.422 -19.234 1.912 1 92.06 358 GLY A N 1
ATOM 2848 C CA . GLY A 1 358 ? 14.68 -19.016 3.328 1 92.06 358 GLY A CA 1
ATOM 2849 C C . GLY A 1 358 ? 15.75 -19.953 3.881 1 92.06 358 GLY A C 1
ATOM 2850 O O . GLY A 1 358 ? 16.5 -19.578 4.789 1 92.06 358 GLY A O 1
ATOM 2851 N N . LEU A 1 359 ? 15.844 -21.156 3.348 1 91.12 359 LEU A N 1
ATOM 2852 C CA . LEU A 1 359 ? 16.875 -22.109 3.754 1 91.12 359 LEU A CA 1
ATOM 2853 C C . LEU A 1 359 ? 18.266 -21.578 3.414 1 91.12 359 LEU A C 1
ATOM 2855 O O . LEU A 1 359 ? 19.203 -21.734 4.195 1 91.12 359 LEU A O 1
ATOM 2859 N N . LEU A 1 360 ? 18.281 -20.953 2.254 1 89.69 360 LEU A N 1
ATOM 2860 C CA . LEU A 1 360 ? 19.547 -20.359 1.834 1 89.69 360 LEU A CA 1
ATOM 2861 C C . LEU A 1 360 ? 19.922 -19.172 2.729 1 89.69 360 LEU A C 1
ATOM 2863 O O . LEU A 1 360 ? 21.078 -19.016 3.09 1 89.69 360 LEU A O 1
ATOM 2867 N N . VAL A 1 361 ? 18.953 -18.391 3.033 1 91.44 361 VAL A N 1
ATOM 2868 C CA . VAL A 1 361 ? 19.172 -17.219 3.895 1 91.44 361 VAL A CA 1
ATOM 2869 C C . VAL A 1 361 ? 19.641 -17.688 5.27 1 91.44 361 VAL A C 1
ATOM 2871 O O . VAL A 1 361 ? 20.594 -17.125 5.82 1 91.44 361 VAL A O 1
ATOM 2874 N N . ARG A 1 362 ? 19.031 -18.688 5.805 1 89.94 362 ARG A N 1
ATOM 2875 C CA . ARG A 1 362 ? 19.375 -19.203 7.121 1 89.94 362 ARG A CA 1
ATOM 2876 C C . ARG A 1 362 ? 20.781 -19.797 7.117 1 89.94 362 ARG A C 1
ATOM 2878 O O . ARG A 1 362 ? 21.547 -19.625 8.062 1 89.94 362 ARG A O 1
ATOM 2885 N N . ALA A 1 363 ? 21.062 -20.531 6.047 1 86.69 363 ALA A N 1
ATOM 2886 C CA . ALA A 1 363 ? 22.375 -21.156 5.922 1 86.69 363 ALA A CA 1
ATOM 2887 C C . ALA A 1 363 ? 23.484 -20.094 5.863 1 86.69 363 ALA A C 1
ATOM 2889 O O . ALA A 1 363 ? 24.594 -20.312 6.355 1 86.69 363 ALA A O 1
ATOM 2890 N N . GLY A 1 364 ? 23.125 -18.938 5.273 1 86.31 364 GLY A N 1
ATOM 2891 C CA . GLY A 1 364 ? 24.109 -17.875 5.137 1 86.31 364 GLY A CA 1
ATOM 2892 C C . GLY A 1 364 ? 24.125 -16.922 6.312 1 86.31 364 GLY A C 1
ATOM 2893 O O . GLY A 1 364 ? 24.969 -16.016 6.375 1 86.31 364 GLY A O 1
ATOM 2894 N N . ALA A 1 365 ? 23.281 -17.141 7.219 1 85 365 ALA A N 1
ATOM 2895 C CA . ALA A 1 365 ? 23.094 -16.188 8.305 1 85 365 ALA A CA 1
ATOM 2896 C C . ALA A 1 365 ? 24.359 -16.047 9.148 1 85 365 ALA A C 1
ATOM 2898 O O . ALA A 1 365 ? 24.719 -14.938 9.539 1 85 365 ALA A O 1
ATOM 2899 N N . LYS A 1 366 ? 25.047 -17.141 9.383 1 80.25 366 LYS A N 1
ATOM 2900 C CA . LYS A 1 366 ? 26.234 -17.109 10.234 1 80.25 366 LYS A CA 1
ATOM 2901 C C . LYS A 1 366 ? 27.406 -16.422 9.531 1 80.25 366 LYS A C 1
ATOM 2903 O O . LYS A 1 366 ? 28.281 -15.859 10.188 1 80.25 366 LYS A O 1
ATOM 2908 N N . ASN A 1 367 ? 27.312 -16.391 8.234 1 80.06 367 ASN A N 1
ATOM 2909 C CA . ASN A 1 367 ? 28.391 -15.797 7.461 1 80.06 367 ASN A CA 1
ATOM 2910 C C . ASN A 1 367 ? 28.016 -14.406 6.949 1 80.06 367 ASN A C 1
ATOM 2912 O O . ASN A 1 367 ? 28.688 -13.875 6.055 1 80.06 367 ASN A O 1
ATOM 2916 N N . ASP A 1 368 ? 27.016 -13.922 7.496 1 85.38 368 ASP A N 1
ATOM 2917 C CA . ASP A 1 368 ? 26.609 -12.578 7.105 1 85.38 368 ASP A CA 1
ATOM 2918 C C . ASP A 1 368 ? 27.703 -11.562 7.398 1 85.38 368 ASP A C 1
ATOM 2920 O O . ASP A 1 368 ? 28.375 -11.648 8.43 1 85.38 368 ASP A O 1
ATOM 2924 N N . GLN A 1 369 ? 27.891 -10.562 6.555 1 88.5 369 GLN A N 1
ATOM 2925 C CA . GLN A 1 369 ? 28.938 -9.547 6.66 1 88.5 369 GLN A CA 1
ATOM 2926 C C . GLN A 1 369 ? 28.766 -8.711 7.926 1 88.5 369 GLN A C 1
ATOM 2928 O O . GLN A 1 369 ? 29.734 -8.148 8.438 1 88.5 369 GLN A O 1
ATOM 2933 N N . CYS A 1 370 ? 27.625 -8.664 8.398 1 91.12 370 CYS A N 1
ATOM 2934 C CA . CYS A 1 370 ? 27.344 -7.816 9.555 1 91.12 370 CYS A CA 1
ATOM 2935 C C . CYS A 1 370 ? 27.953 -8.391 10.82 1 91.12 370 CYS A C 1
ATOM 2937 O O . CYS A 1 370 ? 28.219 -7.656 11.773 1 91.12 370 CYS A O 1
ATOM 2939 N N . HIS A 1 371 ? 28.234 -9.68 10.891 1 89.5 371 HIS A N 1
ATOM 2940 C CA . HIS A 1 371 ? 28.875 -10.273 12.062 1 89.5 371 HIS A CA 1
ATOM 2941 C C . HIS A 1 371 ? 30.312 -9.82 12.188 1 89.5 371 HIS A C 1
ATOM 2943 O O . HIS A 1 371 ? 30.828 -9.656 13.297 1 89.5 371 HIS A O 1
ATOM 2949 N N . THR A 1 372 ? 30.844 -9.508 11.086 1 90.44 372 THR A N 1
ATOM 2950 C CA . THR A 1 372 ? 32.25 -9.156 11.078 1 90.44 372 THR A CA 1
ATOM 2951 C C . THR A 1 372 ? 32.438 -7.641 11.031 1 90.44 372 THR A C 1
ATOM 2953 O O . THR A 1 372 ? 33.375 -7.105 11.617 1 90.44 372 THR A O 1
ATOM 2956 N N . HIS A 1 373 ? 31.547 -6.945 10.344 1 94.25 373 HIS A N 1
ATOM 2957 C CA . HIS A 1 373 ? 31.859 -5.559 10.008 1 94.25 373 HIS A CA 1
ATOM 2958 C C . HIS A 1 373 ? 30.844 -4.605 10.633 1 94.25 373 HIS A C 1
ATOM 2960 O O . HIS A 1 373 ? 30.797 -3.424 10.281 1 94.25 373 HIS A O 1
ATOM 2966 N N . TRP A 1 374 ? 30.016 -5.023 11.562 1 93.5 374 TRP A N 1
ATOM 2967 C CA . TRP A 1 374 ? 29 -4.16 12.141 1 93.5 374 TRP A CA 1
ATOM 2968 C C . TRP A 1 374 ? 29.625 -2.928 12.781 1 93.5 374 TRP A C 1
ATOM 2970 O O . TRP A 1 374 ? 29.016 -1.852 12.805 1 93.5 374 TRP A O 1
ATOM 2980 N N . TRP A 1 375 ? 30.844 -2.996 13.367 1 95.5 375 TRP A N 1
ATOM 2981 C CA . TRP A 1 375 ? 31.5 -1.908 14.078 1 95.5 375 TRP A CA 1
ATOM 2982 C C . TRP A 1 375 ? 31.844 -0.762 13.133 1 95.5 375 TRP A C 1
ATOM 2984 O O . TRP A 1 375 ? 31.891 0.399 13.547 1 95.5 375 TRP A O 1
ATOM 2994 N N . SER A 1 376 ? 32.125 -1.083 11.867 1 97.19 376 SER A N 1
ATOM 2995 C CA . SER A 1 376 ? 32.375 -0.026 10.891 1 97.19 376 SER A CA 1
ATOM 2996 C C . SER A 1 376 ? 31.109 0.829 10.68 1 97.19 376 SER A C 1
ATOM 2998 O O . SER A 1 376 ? 31.219 2.027 10.406 1 97.19 376 SER A O 1
ATOM 3000 N N . ASN A 1 377 ? 29.984 0.153 10.742 1 97.44 377 ASN A N 1
ATOM 3001 C CA . ASN A 1 377 ? 28.719 0.888 10.648 1 97.44 377 ASN A CA 1
ATOM 3002 C C . ASN A 1 377 ? 28.5 1.776 11.867 1 97.44 377 ASN A C 1
ATOM 3004 O O . ASN A 1 377 ? 28 2.896 11.742 1 97.44 377 ASN A O 1
ATOM 3008 N N . LEU A 1 378 ? 28.875 1.293 13.008 1 96.88 378 LEU A N 1
ATOM 3009 C CA . LEU A 1 378 ? 28.75 2.07 14.234 1 96.88 378 LEU A CA 1
ATOM 3010 C C . LEU A 1 378 ? 29.594 3.338 14.164 1 96.88 378 LEU A C 1
ATOM 3012 O O . LEU A 1 378 ? 29.188 4.395 14.648 1 96.88 378 LEU A O 1
ATOM 3016 N N . LEU A 1 379 ? 30.703 3.244 13.492 1 97.38 379 LEU A N 1
ATOM 3017 C CA . LEU A 1 379 ? 31.625 4.371 13.391 1 97.38 379 LEU A CA 1
ATOM 3018 C C . LEU A 1 379 ? 31.359 5.188 12.133 1 97.38 379 LEU A C 1
ATOM 3020 O O . LEU A 1 379 ? 32 6.207 11.891 1 97.38 379 LEU A O 1
ATOM 3024 N N . TYR A 1 380 ? 30.453 4.77 11.328 1 97.94 380 TYR A N 1
ATOM 3025 C CA . TYR A 1 380 ? 30.062 5.441 10.094 1 97.94 380 TYR A CA 1
ATOM 3026 C C . TYR A 1 380 ? 31.25 5.523 9.125 1 97.94 380 TYR A C 1
ATOM 3028 O O . TYR A 1 380 ? 31.5 6.578 8.539 1 97.94 380 TYR A O 1
ATOM 3036 N N . ILE A 1 381 ? 32.031 4.422 8.992 1 97.88 381 ILE A N 1
ATOM 3037 C CA . ILE A 1 381 ? 33.125 4.352 8.039 1 97.88 381 ILE A CA 1
ATOM 3038 C C . ILE A 1 381 ? 32.969 3.117 7.156 1 97.88 381 ILE A C 1
ATOM 3040 O O . ILE A 1 381 ? 33.938 2.611 6.598 1 97.88 381 ILE A O 1
ATOM 3044 N N . ASN A 1 382 ? 31.766 2.572 7.125 1 97 382 ASN A N 1
ATOM 3045 C CA . ASN A 1 382 ? 31.5 1.333 6.398 1 97 382 ASN A CA 1
ATOM 3046 C C . ASN A 1 382 ? 31.703 1.511 4.895 1 97 382 ASN A C 1
ATOM 3048 O O . ASN A 1 382 ? 31.844 0.529 4.164 1 97 382 ASN A O 1
ATOM 3052 N N . ASN A 1 383 ? 31.672 2.76 4.367 1 96.62 383 ASN A N 1
ATOM 3053 C CA . ASN A 1 383 ? 31.922 3.004 2.949 1 96.62 383 ASN A CA 1
ATOM 3054 C C . ASN A 1 383 ? 33.406 3.029 2.641 1 96.62 383 ASN A C 1
ATOM 3056 O O . ASN A 1 383 ? 33.812 3.014 1.475 1 96.62 383 ASN A O 1
ATOM 3060 N N . ILE A 1 384 ? 34.25 3.055 3.666 1 96.69 384 ILE A N 1
ATOM 3061 C CA . ILE A 1 384 ? 35.719 3.082 3.518 1 96.69 384 ILE A CA 1
ATOM 3062 C C . ILE A 1 384 ? 36.281 1.745 3.959 1 96.69 384 ILE A C 1
ATOM 3064 O O . ILE A 1 384 ? 37.25 1.26 3.367 1 96.69 384 ILE A O 1
ATOM 3068 N N . TYR A 1 385 ? 35.594 1.209 4.949 1 95.62 385 TYR A N 1
ATOM 3069 C CA . TYR A 1 385 ? 36 -0.104 5.43 1 95.62 385 TYR A CA 1
ATOM 3070 C C . TYR A 1 385 ? 34.812 -0.973 5.766 1 95.62 385 TYR A C 1
ATOM 3072 O O . TYR A 1 385 ? 34.031 -0.653 6.672 1 95.62 385 TYR A O 1
ATOM 3080 N N . PRO A 1 386 ? 34.812 -2.164 5.191 1 94.94 386 PRO A N 1
ATOM 3081 C CA . PRO A 1 386 ? 35.656 -2.699 4.109 1 94.94 386 PRO A CA 1
ATOM 3082 C C . PRO A 1 386 ? 35.531 -1.886 2.822 1 94.94 386 PRO A C 1
ATOM 3084 O O . PRO A 1 386 ? 34.562 -1.133 2.646 1 94.94 386 PRO A O 1
ATOM 3087 N N . TRP A 1 387 ? 36.469 -2.062 1.996 1 94.31 387 TRP A N 1
ATOM 3088 C CA . TRP A 1 387 ? 36.562 -1.23 0.801 1 94.31 387 TRP A CA 1
ATOM 3089 C C . TRP A 1 387 ? 35.5 -1.61 -0.213 1 94.31 387 TRP A C 1
ATOM 3091 O O . TRP A 1 387 ? 34.906 -0.742 -0.876 1 94.31 387 TRP A O 1
ATOM 3101 N N . LYS A 1 388 ? 35.25 -2.914 -0.278 1 93.38 388 LYS A N 1
ATOM 3102 C CA . LYS A 1 388 ? 34.312 -3.416 -1.26 1 93.38 388 LYS A CA 1
ATOM 3103 C C . LYS A 1 388 ? 32.875 -3.293 -0.747 1 93.38 388 LYS A C 1
ATOM 3105 O O . LYS A 1 388 ? 32.562 -3.664 0.392 1 93.38 388 LYS A O 1
ATOM 3110 N N . MET A 1 389 ? 32 -2.854 -1.585 1 90.75 389 MET A N 1
ATOM 3111 C CA . MET A 1 389 ? 30.609 -2.666 -1.233 1 90.75 389 MET A CA 1
ATOM 3112 C C . MET A 1 389 ? 29.969 -3.992 -0.837 1 90.75 389 MET A C 1
ATOM 3114 O O . MET A 1 389 ? 29.125 -4.035 0.072 1 90.75 389 MET A O 1
ATOM 3118 N N . ALA A 1 390 ? 30.344 -5.07 -1.493 1 88 390 ALA A N 1
ATOM 3119 C CA . ALA A 1 390 ? 29.766 -6.391 -1.274 1 88 390 ALA A CA 1
ATOM 3120 C C . ALA A 1 390 ? 30.078 -6.902 0.131 1 88 390 ALA A C 1
ATOM 3122 O O . ALA A 1 390 ? 29.391 -7.789 0.64 1 88 390 ALA A O 1
ATOM 3123 N N . GLU A 1 391 ? 31.047 -6.254 0.771 1 91.94 391 GLU A N 1
ATOM 3124 C CA . GLU A 1 391 ? 31.469 -6.715 2.084 1 91.94 391 GLU A CA 1
ATOM 3125 C C . GLU A 1 391 ? 30.891 -5.855 3.197 1 91.94 391 GLU A C 1
ATOM 3127 O O . GLU A 1 391 ? 31.094 -6.133 4.379 1 91.94 391 GLU A O 1
ATOM 3132 N N . GLU A 1 392 ? 30.125 -4.93 2.797 1 93.12 392 GLU A N 1
ATOM 3133 C CA . GLU A 1 392 ? 29.516 -4.07 3.799 1 93.12 392 GLU A CA 1
ATOM 3134 C C . GLU A 1 392 ? 28.391 -4.797 4.539 1 93.12 392 GLU A C 1
ATOM 3136 O O . GLU A 1 392 ? 27.75 -5.684 3.98 1 93.12 392 GLU A O 1
ATOM 3141 N N . CYS A 1 393 ? 28.156 -4.488 5.789 1 93.31 393 CYS A N 1
ATOM 3142 C CA . CYS A 1 393 ? 27.094 -5.078 6.594 1 93.31 393 CYS A CA 1
ATOM 3143 C C . CYS A 1 393 ? 25.734 -4.781 5.992 1 93.31 393 CYS A C 1
ATOM 3145 O O . CYS A 1 393 ? 25.016 -5.699 5.59 1 93.31 393 CYS A O 1
ATOM 3147 N N . LEU A 1 394 ? 25.328 -3.594 5.949 1 94.06 394 LEU A N 1
ATOM 3148 C CA . LEU A 1 394 ? 24.125 -3.129 5.25 1 94.06 394 LEU A CA 1
ATOM 3149 C C . LEU A 1 394 ? 24.5 -2.395 3.967 1 94.06 394 LEU A C 1
ATOM 3151 O O . LEU A 1 394 ? 24.828 -1.207 4 1 94.06 394 LEU A O 1
ATOM 3155 N N . GLY A 1 395 ? 24.359 -3.107 2.873 1 91.88 395 GLY A N 1
ATOM 3156 C CA . GLY A 1 395 ? 24.828 -2.613 1.592 1 91.88 395 GLY A CA 1
ATOM 3157 C C . GLY A 1 395 ? 24.312 -1.232 1.249 1 91.88 395 GLY A C 1
ATOM 3158 O O . GLY A 1 395 ? 24.969 -0.466 0.55 1 91.88 395 GLY A O 1
ATOM 3159 N N . TRP A 1 396 ? 23.156 -0.813 1.724 1 94.62 396 TRP A N 1
ATOM 3160 C CA . TRP A 1 396 ? 22.562 0.467 1.357 1 94.62 396 TRP A CA 1
ATOM 3161 C C . TRP A 1 396 ? 22.938 1.55 2.361 1 94.62 396 TRP A C 1
ATOM 3163 O O . TRP A 1 396 ? 22.641 2.729 2.154 1 94.62 396 TRP A O 1
ATOM 3173 N N . SER A 1 397 ? 23.719 1.215 3.398 1 96.88 397 SER A N 1
ATOM 3174 C CA . SER A 1 397 ? 24 2.17 4.465 1 96.88 397 SER A CA 1
ATOM 3175 C C . SER A 1 397 ? 25.234 3.01 4.141 1 96.88 397 SER A C 1
ATOM 3177 O O . SER A 1 397 ? 25.656 3.838 4.949 1 96.88 397 SER A O 1
ATOM 3179 N N . TRP A 1 398 ? 25.828 2.836 2.965 1 97.19 398 TRP A N 1
ATOM 3180 C CA . TRP A 1 398 ? 26.922 3.709 2.557 1 97.19 398 TRP A CA 1
ATOM 3181 C C . TRP A 1 398 ? 26.484 5.172 2.584 1 97.19 398 TRP A C 1
ATOM 3183 O O . TRP A 1 398 ? 27.297 6.059 2.881 1 97.19 398 TRP A O 1
ATOM 3193 N N . TYR A 1 399 ? 25.297 5.43 2.221 1 97.19 399 TYR A N 1
ATOM 3194 C CA . TYR A 1 399 ? 24.75 6.785 2.242 1 97.19 399 TYR A CA 1
ATOM 3195 C C . TYR A 1 399 ? 24.891 7.406 3.629 1 97.19 399 TYR A C 1
ATOM 3197 O O . TYR A 1 399 ? 25.266 8.57 3.758 1 97.19 399 TYR A O 1
ATOM 3205 N N . LEU A 1 400 ? 24.562 6.648 4.664 1 97.19 400 LEU A N 1
ATOM 3206 C CA . LEU A 1 400 ? 24.609 7.152 6.031 1 97.19 400 LEU A CA 1
ATOM 3207 C C . LEU A 1 400 ? 26.047 7.488 6.434 1 97.19 400 LEU A C 1
ATOM 3209 O O . LEU A 1 400 ? 26.281 8.453 7.16 1 97.19 400 LEU A O 1
ATOM 3213 N N . ALA A 1 401 ? 26.922 6.645 6.027 1 98.12 401 ALA A N 1
ATOM 3214 C CA . ALA A 1 401 ? 28.328 6.918 6.289 1 98.12 401 ALA A CA 1
ATOM 3215 C C . ALA A 1 401 ? 28.766 8.234 5.648 1 98.12 401 ALA A C 1
ATOM 3217 O O . ALA A 1 401 ? 29.375 9.078 6.305 1 98.12 401 ALA A O 1
ATOM 3218 N N . ASN A 1 402 ? 28.406 8.406 4.414 1 98.31 402 ASN A N 1
ATOM 3219 C CA . ASN A 1 402 ? 28.719 9.656 3.719 1 98.31 402 ASN A CA 1
ATOM 3220 C C . ASN A 1 402 ? 28.062 10.852 4.406 1 98.31 402 ASN A C 1
ATOM 3222 O O . ASN A 1 402 ? 28.719 11.875 4.621 1 98.31 402 ASN A O 1
ATOM 3226 N N . ASP A 1 403 ? 26.844 10.719 4.719 1 97.69 403 ASP A N 1
ATOM 3227 C CA . ASP A 1 403 ? 26.094 11.82 5.328 1 97.69 403 ASP A CA 1
ATOM 3228 C C . ASP A 1 403 ? 26.734 12.25 6.648 1 97.69 403 ASP A C 1
ATOM 3230 O O . ASP A 1 403 ? 26.859 13.445 6.926 1 97.69 403 ASP A O 1
ATOM 3234 N N . MET A 1 404 ? 27.094 11.266 7.449 1 97.88 404 MET A N 1
ATOM 3235 C CA . MET A 1 404 ? 27.75 11.562 8.719 1 97.88 404 MET A CA 1
ATOM 3236 C C . MET A 1 404 ? 29.109 12.188 8.5 1 97.88 404 MET A C 1
ATOM 3238 O O . MET A 1 404 ? 29.5 13.133 9.195 1 97.88 404 MET A O 1
ATOM 3242 N N . GLN A 1 405 ? 29.828 11.68 7.586 1 98.19 405 GLN A N 1
ATOM 3243 C CA . GLN A 1 405 ? 31.156 12.227 7.277 1 98.19 405 GLN A CA 1
ATOM 3244 C C . GLN A 1 405 ? 31.047 13.664 6.785 1 98.19 405 GLN A C 1
ATOM 3246 O O . GLN A 1 405 ? 31.828 14.523 7.199 1 98.19 405 GLN A O 1
ATOM 3251 N N . PHE A 1 406 ? 30.125 13.922 5.883 1 98.44 406 PHE A N 1
ATOM 3252 C CA . PHE A 1 406 ? 29.891 15.281 5.418 1 98.44 406 PHE A CA 1
ATOM 3253 C C . PHE A 1 406 ? 29.484 16.188 6.574 1 98.44 406 PHE A C 1
ATOM 3255 O O . PHE A 1 406 ? 29.922 17.328 6.656 1 98.44 406 PHE A O 1
ATOM 3262 N N . PHE A 1 407 ? 28.688 15.664 7.461 1 97.62 407 PHE A N 1
ATOM 3263 C CA . PHE A 1 407 ? 28.219 16.406 8.625 1 97.62 407 PHE A CA 1
ATOM 3264 C C . PHE A 1 407 ? 29.375 16.797 9.531 1 97.62 407 PHE A C 1
ATOM 3266 O O . PHE A 1 407 ? 29.453 17.922 10.008 1 97.62 407 PHE A O 1
ATOM 3273 N N . VAL A 1 408 ? 30.25 15.898 9.727 1 97.5 408 VAL A N 1
ATOM 3274 C CA . VAL A 1 408 ? 31.406 16.094 10.609 1 97.5 408 VAL A CA 1
ATOM 3275 C C . VAL A 1 408 ? 32.312 17.156 10.031 1 97.5 408 VAL A C 1
ATOM 3277 O O . VAL A 1 408 ? 32.938 17.938 10.773 1 97.5 408 VAL A O 1
ATOM 3280 N N . ILE A 1 409 ? 32.375 17.25 8.742 1 97.06 409 ILE A N 1
ATOM 3281 C CA . ILE A 1 409 ? 33.312 18.188 8.109 1 97.06 409 ILE A CA 1
ATOM 3282 C C . ILE A 1 409 ? 32.594 19.516 7.871 1 97.06 409 ILE A C 1
ATOM 3284 O O . ILE A 1 409 ? 33.25 20.547 7.617 1 97.06 409 ILE A O 1
ATOM 3288 N N . SER A 1 410 ? 31.359 19.578 7.969 1 97.56 410 SER A N 1
ATOM 3289 C CA . SER A 1 410 ? 30.547 20.734 7.602 1 97.56 410 SER A CA 1
ATOM 3290 C C . SER A 1 410 ? 30.938 21.969 8.406 1 97.56 410 SER A C 1
ATOM 3292 O O . SER A 1 410 ? 30.859 23.094 7.914 1 97.56 410 SER A O 1
ATOM 3294 N N . PRO A 1 411 ? 31.406 21.828 9.75 1 96.38 411 PRO A N 1
ATOM 3295 C CA . PRO A 1 411 ? 31.781 23.016 10.523 1 96.38 411 PRO A CA 1
ATOM 3296 C C . PRO A 1 411 ? 32.906 23.812 9.875 1 96.38 411 PRO A C 1
ATOM 3298 O O . PRO A 1 411 ? 33 25.031 10.055 1 96.38 411 PRO A O 1
ATOM 3301 N N . LEU A 1 412 ? 33.688 23.109 9.094 1 96 412 LEU A N 1
ATOM 3302 C CA . LEU A 1 412 ? 34.75 23.812 8.367 1 96 412 LEU A CA 1
ATOM 3303 C C . LEU A 1 412 ? 34.156 24.797 7.363 1 96 412 LEU A C 1
ATOM 3305 O O . LEU A 1 412 ? 34.594 25.938 7.289 1 96 412 LEU A O 1
ATOM 3309 N N . PHE A 1 413 ? 33.219 24.406 6.629 1 97.75 413 PHE A N 1
ATOM 3310 C CA . PHE A 1 413 ? 32.562 25.25 5.645 1 97.75 413 PHE A CA 1
ATOM 3311 C C . PHE A 1 413 ? 31.719 26.328 6.332 1 97.75 413 PHE A C 1
ATOM 3313 O O . PHE A 1 413 ? 31.719 27.484 5.895 1 97.75 413 PHE A O 1
ATOM 3320 N N . LEU A 1 414 ? 31.062 25.953 7.387 1 97.25 414 LEU A N 1
ATOM 3321 C CA . LEU A 1 414 ? 30.203 26.875 8.125 1 97.25 414 LEU A CA 1
ATOM 3322 C C . LEU A 1 414 ? 31.016 28.016 8.727 1 97.25 414 LEU A C 1
ATOM 3324 O O . LEU A 1 414 ? 30.562 29.156 8.781 1 97.25 414 LEU A O 1
ATOM 3328 N N . PHE A 1 415 ? 32.219 27.641 9.141 1 95.69 415 PHE A N 1
ATOM 3329 C CA . PHE A 1 415 ? 33.094 28.656 9.703 1 95.69 415 PHE A CA 1
ATOM 3330 C C . PHE A 1 415 ? 33.438 29.719 8.672 1 95.69 415 PHE A C 1
ATOM 3332 O O . PHE A 1 415 ? 33.344 30.922 8.953 1 95.69 415 PHE A O 1
ATOM 3339 N N . PHE A 1 416 ? 33.781 29.281 7.512 1 96.44 416 PHE A N 1
ATOM 3340 C CA . PHE A 1 416 ? 34.125 30.219 6.453 1 96.44 416 PHE A CA 1
ATOM 3341 C C . PHE A 1 416 ? 32.906 31.031 6.035 1 96.44 416 PHE A C 1
ATOM 3343 O O . PHE A 1 416 ? 33.031 32.219 5.719 1 96.44 416 PHE A O 1
ATOM 3350 N N . MET A 1 417 ? 31.766 30.453 6.004 1 96.62 417 MET A N 1
ATOM 3351 C CA . MET A 1 417 ? 30.531 31.141 5.633 1 96.62 417 MET A CA 1
ATOM 3352 C C . MET A 1 417 ? 30.172 32.188 6.672 1 96.62 417 MET A C 1
ATOM 3354 O O . MET A 1 417 ? 29.672 33.281 6.324 1 96.62 417 MET A O 1
ATOM 3358 N N . TYR A 1 418 ? 30.375 31.797 7.902 1 95.5 418 TYR A N 1
ATOM 3359 C CA . TYR A 1 418 ? 30.047 32.719 8.984 1 95.5 418 TYR A CA 1
ATOM 3360 C C . TYR A 1 418 ? 31.016 33.906 9 1 95.5 418 TYR A C 1
ATOM 3362 O O . TYR A 1 418 ? 30.594 35.062 9.133 1 95.5 418 TYR A O 1
ATOM 3370 N N . ARG A 1 419 ? 32.281 33.688 8.867 1 94.94 419 ARG A N 1
ATOM 3371 C CA . ARG A 1 419 ? 33.312 34.719 9.039 1 94.94 419 ARG A CA 1
ATOM 3372 C C . ARG A 1 419 ? 33.406 35.625 7.812 1 94.94 419 ARG A C 1
ATOM 3374 O O . ARG A 1 419 ? 33.562 36.844 7.945 1 94.94 419 ARG A O 1
ATOM 3381 N N . TYR A 1 420 ? 33.344 34.969 6.613 1 96.25 420 TYR A N 1
ATOM 3382 C CA . TYR A 1 420 ? 33.625 35.75 5.406 1 96.25 420 TYR A CA 1
ATOM 3383 C C . TYR A 1 420 ? 32.375 35.875 4.539 1 96.25 420 TYR A C 1
ATOM 3385 O O . TYR A 1 420 ? 32.469 36.281 3.377 1 96.25 420 TYR A O 1
ATOM 3393 N N . LYS A 1 421 ? 31.266 35.406 4.988 1 95.12 421 LYS A N 1
ATOM 3394 C CA . LYS A 1 421 ? 29.953 35.625 4.379 1 95.12 421 LYS A CA 1
ATOM 3395 C C . LYS A 1 421 ? 29.922 35.031 2.961 1 95.12 421 LYS A C 1
ATOM 3397 O O . LYS A 1 421 ? 30.312 33.906 2.738 1 95.12 421 LYS A O 1
ATOM 3402 N N . LEU A 1 422 ? 29.547 35.781 2.008 1 95.38 422 LEU A N 1
ATOM 3403 C CA . LEU A 1 422 ? 29.344 35.25 0.654 1 95.38 422 LEU A CA 1
ATOM 3404 C C . LEU A 1 422 ? 30.672 34.875 0.021 1 95.38 422 LEU A C 1
ATOM 3406 O O . LEU A 1 422 ? 30.734 33.844 -0.688 1 95.38 422 LEU A O 1
ATOM 3410 N N . LYS A 1 423 ? 31.719 35.656 0.214 1 96.69 423 LYS A N 1
ATOM 3411 C CA . LYS A 1 423 ? 33.031 35.312 -0.328 1 96.69 423 LYS A CA 1
ATOM 3412 C C . LYS A 1 423 ? 33.531 34 0.248 1 96.69 423 LYS A C 1
ATOM 3414 O O . LYS A 1 423 ? 34.094 33.156 -0.48 1 96.69 423 LYS A O 1
ATOM 3419 N N . GLY A 1 424 ? 33.406 33.812 1.521 1 96.5 424 GLY A N 1
ATOM 3420 C CA . GLY A 1 424 ? 33.781 32.562 2.162 1 96.5 424 GLY A CA 1
ATOM 3421 C C . GLY A 1 424 ? 33 31.375 1.671 1 96.5 424 GLY A C 1
ATOM 3422 O O . GLY A 1 424 ? 33.531 30.281 1.498 1 96.5 424 GLY A O 1
ATOM 3423 N N . ALA A 1 425 ? 31.734 31.641 1.522 1 97.38 425 ALA A N 1
ATOM 3424 C CA . ALA A 1 425 ? 30.859 30.578 1.041 1 97.38 425 ALA A CA 1
ATOM 3425 C C . ALA A 1 425 ? 31.266 30.125 -0.36 1 97.38 425 ALA A C 1
ATOM 3427 O O . ALA A 1 425 ? 31.422 28.938 -0.614 1 97.38 425 ALA A O 1
ATOM 3428 N N . LEU A 1 426 ? 31.484 31.016 -1.286 1 97.25 426 LEU A N 1
ATOM 3429 C CA . LEU A 1 426 ? 31.766 30.703 -2.684 1 97.25 426 LEU A CA 1
ATOM 3430 C C . LEU A 1 426 ? 33.156 30.047 -2.824 1 97.25 426 LEU A C 1
ATOM 3432 O O . LEU A 1 426 ? 33.312 29.109 -3.596 1 97.25 426 LEU A O 1
ATOM 3436 N N . ILE A 1 427 ? 34.094 30.516 -2.041 1 97.44 427 ILE A N 1
ATOM 3437 C CA . ILE A 1 427 ? 35.438 29.984 -2.143 1 97.44 427 ILE A CA 1
ATOM 3438 C C . ILE A 1 427 ? 35.5 28.594 -1.521 1 97.44 427 ILE A C 1
ATOM 3440 O O . ILE A 1 427 ? 36.094 27.672 -2.1 1 97.44 427 ILE A O 1
ATOM 3444 N N . SER A 1 428 ? 34.969 28.484 -0.36 1 97.75 428 SER A N 1
ATOM 3445 C CA . SER A 1 428 ? 35.031 27.188 0.31 1 97.75 428 SER A CA 1
ATOM 3446 C C . SER A 1 428 ? 34.219 26.125 -0.46 1 97.75 428 SER A C 1
ATOM 3448 O O . SER A 1 428 ? 34.75 25.031 -0.722 1 97.75 428 SER A O 1
ATOM 3450 N N . ILE A 1 429 ? 33 26.453 -0.816 1 98.25 429 ILE A N 1
ATOM 3451 C CA . ILE A 1 429 ? 32.156 25.5 -1.542 1 98.25 429 ILE A CA 1
ATOM 3452 C C . ILE A 1 429 ? 32.75 25.266 -2.934 1 98.25 429 ILE A C 1
ATOM 3454 O O . ILE A 1 429 ? 32.781 24.109 -3.398 1 98.25 429 ILE A O 1
ATOM 3458 N N . GLY A 1 430 ? 33.125 26.312 -3.633 1 98.12 430 GLY A N 1
ATOM 3459 C CA . GLY A 1 430 ? 33.75 26.172 -4.945 1 98.12 430 GLY A CA 1
ATOM 3460 C C . GLY A 1 430 ? 34.969 25.281 -4.938 1 98.12 430 GLY A C 1
ATOM 3461 O O . GLY A 1 430 ? 35.156 24.453 -5.848 1 98.12 430 GLY A O 1
ATOM 3462 N N . SER A 1 431 ? 35.812 25.469 -3.939 1 98 431 SER A N 1
ATOM 3463 C CA . SER A 1 431 ? 37 24.625 -3.809 1 98 431 SER A CA 1
ATOM 3464 C C . SER A 1 431 ? 36.594 23.172 -3.547 1 98 431 SER A C 1
ATOM 3466 O O . SER A 1 431 ? 37.25 22.25 -4.082 1 98 431 SER A O 1
ATOM 3468 N N . GLY A 1 432 ? 35.656 22.969 -2.674 1 98.12 432 GLY A N 1
ATOM 3469 C CA . GLY A 1 432 ? 35.188 21.625 -2.418 1 98.12 432 GLY A CA 1
ATOM 3470 C C . GLY A 1 432 ? 34.656 20.938 -3.658 1 98.12 432 GLY A C 1
ATOM 3471 O O . GLY A 1 432 ? 34.969 19.781 -3.92 1 98.12 432 GLY A O 1
ATOM 3472 N N . ILE A 1 433 ? 33.844 21.641 -4.41 1 98.44 433 ILE A N 1
ATOM 3473 C CA . ILE A 1 433 ? 33.25 21.094 -5.637 1 98.44 433 ILE A CA 1
ATOM 3474 C C . ILE A 1 433 ? 34.344 20.781 -6.637 1 98.44 433 ILE A C 1
ATOM 3476 O O . ILE A 1 433 ? 34.344 19.719 -7.277 1 98.44 433 ILE A O 1
ATOM 3480 N N . LEU A 1 434 ? 35.312 21.688 -6.75 1 98.06 434 LEU A N 1
ATOM 3481 C CA . LEU A 1 434 ? 36.406 21.5 -7.684 1 98.06 434 LEU A CA 1
ATOM 3482 C C . LEU A 1 434 ? 37.219 20.266 -7.316 1 98.06 434 LEU A C 1
ATOM 3484 O O . LEU A 1 434 ? 37.562 19.453 -8.188 1 98.06 434 LEU A O 1
ATOM 3488 N N . LEU A 1 435 ? 37.562 20.125 -6.062 1 98 435 LEU A N 1
ATOM 3489 C CA . LEU A 1 435 ? 38.375 19 -5.609 1 98 435 LEU A CA 1
ATOM 3490 C C . LEU A 1 435 ? 37.625 17.688 -5.824 1 98 435 LEU A C 1
ATOM 3492 O O . LEU A 1 435 ? 38.219 16.688 -6.27 1 98 435 LEU A O 1
ATOM 3496 N N . SER A 1 436 ? 36.375 17.625 -5.461 1 98.12 436 SER A N 1
ATOM 3497 C CA . SER A 1 436 ? 35.562 16.422 -5.637 1 98.12 436 SER A CA 1
ATOM 3498 C C . SER A 1 436 ? 35.406 16.078 -7.113 1 98.12 436 SER A C 1
ATOM 3500 O O . SER A 1 436 ? 35.5 14.898 -7.484 1 98.12 436 SER A O 1
ATOM 3502 N N . THR A 1 437 ? 35.188 17.047 -7.973 1 98 437 THR A N 1
ATOM 3503 C CA . THR A 1 437 ? 35.031 16.828 -9.406 1 98 437 THR A CA 1
ATOM 3504 C C . THR A 1 437 ? 36.312 16.328 -10.023 1 98 437 THR A C 1
ATOM 3506 O O . THR A 1 437 ? 36.312 15.398 -10.844 1 98 437 THR A O 1
ATOM 3509 N N . ILE A 1 438 ? 37.438 16.906 -9.625 1 97.81 438 ILE A N 1
ATOM 3510 C CA . ILE A 1 438 ? 38.719 16.469 -10.117 1 97.81 438 ILE A CA 1
ATOM 3511 C C . ILE A 1 438 ? 39 15.039 -9.688 1 97.81 438 ILE A C 1
ATOM 3513 O O . ILE A 1 438 ? 39.5 14.227 -10.477 1 97.81 438 ILE A O 1
ATOM 3517 N N . ALA A 1 439 ? 38.719 14.734 -8.461 1 97.75 439 ALA A N 1
ATOM 3518 C CA . ALA A 1 439 ? 38.875 13.367 -7.969 1 97.75 439 ALA A CA 1
ATOM 3519 C C . ALA A 1 439 ? 38.062 12.383 -8.773 1 97.75 439 ALA A C 1
ATOM 3521 O O . ALA A 1 439 ? 38.531 11.305 -9.141 1 97.75 439 ALA A O 1
ATOM 3522 N N . THR A 1 440 ? 36.812 12.727 -9.078 1 97.69 440 THR A N 1
ATOM 3523 C CA . THR A 1 440 ? 35.906 11.859 -9.836 1 97.69 440 THR A CA 1
ATOM 3524 C C . THR A 1 440 ? 36.438 11.648 -11.258 1 97.69 440 THR A C 1
ATOM 3526 O O . THR A 1 440 ? 36.469 10.523 -11.758 1 97.69 440 THR A O 1
ATOM 3529 N N . ILE A 1 441 ? 36.875 12.773 -11.875 1 97.62 441 ILE A N 1
ATOM 3530 C CA . ILE A 1 441 ? 37.406 12.703 -13.234 1 97.62 441 ILE A CA 1
ATOM 3531 C C . ILE A 1 441 ? 38.656 11.828 -13.266 1 97.62 441 ILE A C 1
ATOM 3533 O O . ILE A 1 441 ? 38.812 10.977 -14.141 1 97.62 441 ILE A O 1
ATOM 3537 N N . ALA A 1 442 ? 39.469 11.992 -12.312 1 97.44 442 ALA A N 1
ATOM 3538 C CA . ALA A 1 442 ? 40.75 11.25 -12.258 1 97.44 442 ALA A CA 1
ATOM 3539 C C . ALA A 1 442 ? 40.5 9.75 -12.125 1 97.44 442 ALA A C 1
ATOM 3541 O O . ALA A 1 442 ? 41.125 8.945 -12.805 1 97.44 442 ALA A O 1
ATOM 3542 N N . ILE A 1 443 ? 39.562 9.32 -11.289 1 97.25 443 ILE A N 1
ATOM 3543 C CA . ILE A 1 443 ? 39.312 7.906 -11.039 1 97.25 443 ILE A CA 1
ATOM 3544 C C . ILE A 1 443 ? 38.562 7.305 -12.219 1 97.25 443 ILE A C 1
ATOM 3546 O O . ILE A 1 443 ? 38.906 6.23 -12.703 1 97.25 443 ILE A O 1
ATOM 3550 N N . VAL A 1 444 ? 37.531 7.984 -12.727 1 96.31 444 VAL A N 1
ATOM 3551 C CA . VAL A 1 444 ? 36.688 7.469 -13.805 1 96.31 444 VAL A CA 1
ATOM 3552 C C . VAL A 1 444 ? 37.5 7.387 -15.094 1 96.31 444 VAL A C 1
ATOM 3554 O O . VAL A 1 444 ? 37.469 6.371 -15.797 1 96.31 444 VAL A O 1
ATOM 3557 N N . ALA A 1 445 ? 38.25 8.469 -15.406 1 95.88 445 ALA A N 1
ATOM 3558 C CA . ALA A 1 445 ? 39.062 8.484 -16.625 1 95.88 445 ALA A CA 1
ATOM 3559 C C . ALA A 1 445 ? 40.281 7.578 -16.469 1 95.88 445 ALA A C 1
ATOM 3561 O O . ALA A 1 445 ? 40.656 6.875 -17.422 1 95.88 445 ALA A O 1
ATOM 3562 N N . GLY A 1 446 ? 40.875 7.613 -15.375 1 94.81 446 GLY A N 1
ATOM 3563 C CA . GLY A 1 446 ? 42.062 6.832 -15.148 1 94.81 446 GLY A CA 1
ATOM 3564 C C . GLY A 1 446 ? 41.844 5.336 -15.203 1 94.81 446 GLY A C 1
ATOM 3565 O O . GLY A 1 446 ? 42.625 4.594 -15.766 1 94.81 446 GLY A O 1
ATOM 3566 N N . LYS A 1 447 ? 40.75 4.867 -14.711 1 94.12 447 LYS A N 1
ATOM 3567 C CA . LYS A 1 447 ? 40.469 3.438 -14.656 1 94.12 447 LYS A CA 1
ATOM 3568 C C . LYS A 1 447 ? 39.469 3.035 -15.742 1 94.12 447 LYS A C 1
ATOM 3570 O O . LYS A 1 447 ? 39.188 1.85 -15.914 1 94.12 447 LYS A O 1
ATOM 3575 N N . GLY A 1 448 ? 39 3.951 -16.469 1 92.06 448 GLY A N 1
ATOM 3576 C CA . GLY A 1 448 ? 38.031 3.662 -17.531 1 92.06 448 GLY A CA 1
ATOM 3577 C C . GLY A 1 448 ? 36.75 3.064 -17.016 1 92.06 448 GLY A C 1
ATOM 3578 O O . GLY A 1 448 ? 36.25 2.088 -17.562 1 92.06 448 GLY A O 1
ATOM 3579 N N . LEU A 1 449 ? 36.25 3.605 -15.945 1 94.31 449 LEU A N 1
ATOM 3580 C CA . LEU A 1 449 ? 35.062 3.049 -15.289 1 94.31 449 LEU A CA 1
ATOM 3581 C C . LEU A 1 449 ? 33.781 3.592 -15.922 1 94.31 449 LEU A C 1
ATOM 3583 O O . LEU A 1 449 ? 33.719 4.773 -16.266 1 94.31 449 LEU A O 1
ATOM 3587 N N . PRO A 1 450 ? 32.812 2.709 -16.141 1 92.5 450 PRO A N 1
ATOM 3588 C CA . PRO A 1 450 ? 31.531 3.197 -16.641 1 92.5 450 PRO A CA 1
ATOM 3589 C C . PRO A 1 450 ? 30.734 3.973 -15.578 1 92.5 450 PRO A C 1
ATOM 3591 O O . PRO A 1 450 ? 30.656 3.537 -14.43 1 92.5 450 PRO A O 1
ATOM 3594 N N . SER A 1 451 ? 30.141 5.043 -15.977 1 91.19 451 SER A N 1
ATOM 3595 C CA . SER A 1 451 ? 29.422 5.891 -15.039 1 91.19 451 SER A CA 1
ATOM 3596 C C . SER A 1 451 ? 27.938 5.504 -14.961 1 91.19 451 SER A C 1
ATOM 3598 O O . SER A 1 451 ? 27.234 5.898 -14.023 1 91.19 451 SER A O 1
ATOM 3600 N N . LEU A 1 452 ? 27.5 4.77 -15.906 1 91.06 452 LEU A N 1
ATOM 3601 C CA . LEU A 1 452 ? 26.125 4.266 -15.883 1 91.06 452 LEU A CA 1
ATOM 3602 C C . LEU A 1 452 ? 26.062 2.883 -15.242 1 91.06 452 LEU A C 1
ATOM 3604 O O . LEU A 1 452 ? 26.391 1.884 -15.891 1 91.06 452 LEU A O 1
ATOM 3608 N N . ILE A 1 453 ? 25.531 2.852 -14.086 1 87.38 453 ILE A N 1
ATOM 3609 C CA . ILE A 1 453 ? 25.531 1.63 -13.289 1 87.38 453 ILE A CA 1
ATOM 3610 C C . ILE A 1 453 ? 24.562 0.618 -13.898 1 87.38 453 ILE A C 1
ATOM 3612 O O . ILE A 1 453 ? 24.812 -0.59 -13.852 1 87.38 453 ILE A O 1
ATOM 3616 N N . SER A 1 454 ? 23.547 1.048 -14.523 1 86.94 454 SER A N 1
ATOM 3617 C CA . SER A 1 454 ? 22.453 0.188 -14.977 1 86.94 454 SER A CA 1
ATOM 3618 C C . SER A 1 454 ? 22.844 -0.596 -16.219 1 86.94 454 SER A C 1
ATOM 3620 O O . SER A 1 454 ? 22.125 -1.492 -16.656 1 86.94 454 SER A O 1
ATOM 3622 N N . ILE A 1 455 ? 24.062 -0.342 -16.797 1 86.12 455 ILE A N 1
ATOM 3623 C CA . ILE A 1 455 ? 24.5 -1.088 -17.984 1 86.12 455 ILE A CA 1
ATOM 3624 C C . ILE A 1 455 ? 24.812 -2.533 -17.594 1 86.12 455 ILE A C 1
ATOM 3626 O O . ILE A 1 455 ? 24.891 -3.41 -18.453 1 86.12 455 ILE A O 1
ATOM 3630 N N . ALA A 1 456 ? 24.969 -2.756 -16.266 1 82.38 456 ALA A N 1
ATOM 3631 C CA . ALA A 1 456 ? 25.266 -4.09 -15.758 1 82.38 456 ALA A CA 1
ATOM 3632 C C . ALA A 1 456 ? 24.141 -5.07 -16.094 1 82.38 456 ALA A C 1
ATOM 3634 O O . ALA A 1 456 ? 24.375 -6.277 -16.203 1 82.38 456 ALA A O 1
ATOM 3635 N N . TRP A 1 457 ? 22.969 -4.594 -16.391 1 80.31 457 TRP A N 1
ATOM 3636 C CA . TRP A 1 457 ? 21.828 -5.473 -16.594 1 80.31 457 TRP A CA 1
ATOM 3637 C C . TRP A 1 457 ? 21.312 -5.379 -18.016 1 80.31 457 TRP A C 1
ATOM 3639 O O . TRP A 1 457 ? 20.219 -5.852 -18.328 1 80.31 457 TRP A O 1
ATOM 3649 N N . LEU A 1 458 ? 22.094 -4.754 -18.828 1 80.38 458 LEU A N 1
ATOM 3650 C CA . LEU A 1 458 ? 21.75 -4.691 -20.25 1 80.38 458 LEU A CA 1
ATOM 3651 C C . LEU A 1 458 ? 22.203 -5.957 -20.969 1 80.38 458 LEU A C 1
ATOM 3653 O O . LEU A 1 458 ? 23.281 -6.473 -20.719 1 80.38 458 LEU A O 1
ATOM 3657 N N . PRO A 1 459 ? 21.297 -6.434 -21.781 1 74 459 PRO A N 1
ATOM 3658 C CA . PRO A 1 459 ? 21.703 -7.609 -22.547 1 74 459 PRO A CA 1
ATOM 3659 C C . PRO A 1 459 ? 22.875 -7.332 -23.484 1 74 459 PRO A C 1
ATOM 3661 O O . PRO A 1 459 ? 22.969 -6.242 -24.047 1 74 459 PRO A O 1
ATOM 3664 N N . GLY A 1 460 ? 23.797 -8.195 -23.594 1 71.12 460 GLY A N 1
ATOM 3665 C CA . GLY A 1 460 ? 24.875 -8.094 -24.578 1 71.12 460 GLY A CA 1
ATOM 3666 C C . GLY A 1 460 ? 26.094 -7.387 -24.062 1 71.12 460 GLY A C 1
ATOM 3667 O O . GLY A 1 460 ? 27.125 -7.312 -24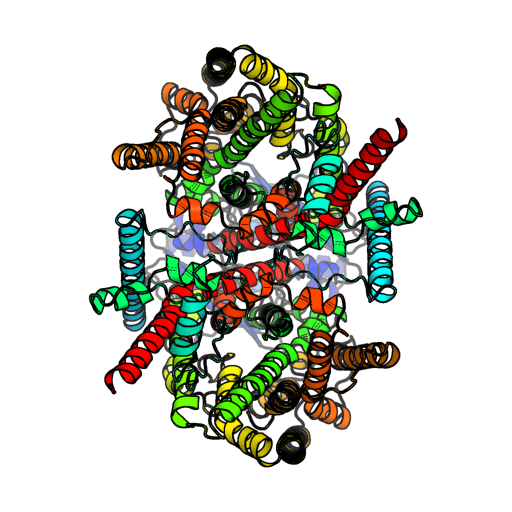.75 1 71.12 460 GLY A O 1
ATOM 3668 N N . VAL A 1 461 ? 26.016 -6.844 -22.844 1 77.62 461 VAL A N 1
ATOM 3669 C CA . VAL A 1 461 ? 27.172 -6.164 -22.281 1 77.62 461 VAL A CA 1
ATOM 3670 C C . VAL A 1 461 ? 28.234 -7.191 -21.906 1 77.62 461 VAL A C 1
ATOM 3672 O O . VAL A 1 461 ? 27.938 -8.188 -21.25 1 77.62 461 VAL A O 1
ATOM 3675 N N . PRO A 1 462 ? 29.391 -6.941 -22.391 1 78.06 462 PRO A N 1
ATOM 3676 C CA . PRO A 1 462 ? 30.484 -7.879 -22.094 1 78.06 462 PRO A CA 1
ATOM 3677 C C . PRO A 1 462 ? 30.75 -8.031 -20.594 1 78.06 462 PRO A C 1
ATOM 3679 O O . PRO A 1 462 ? 30.5 -7.105 -19.828 1 78.06 462 PRO A O 1
ATOM 3682 N N . ALA A 1 463 ? 31.266 -9.195 -20.203 1 77.94 463 ALA A N 1
ATOM 3683 C CA . ALA A 1 463 ? 31.531 -9.539 -18.812 1 77.94 463 ALA A CA 1
ATOM 3684 C C . ALA A 1 463 ? 32.5 -8.539 -18.172 1 77.94 463 ALA A C 1
ATOM 3686 O O . ALA A 1 463 ? 32.344 -8.188 -17 1 77.94 463 ALA A O 1
ATOM 3687 N N . ASN A 1 464 ? 33.438 -8.055 -18.938 1 81.31 464 ASN A N 1
ATOM 3688 C CA . ASN A 1 464 ? 34.438 -7.113 -18.422 1 81.31 464 ASN A CA 1
ATOM 3689 C C . ASN A 1 464 ? 33.781 -5.789 -18.016 1 81.31 464 ASN A C 1
ATOM 3691 O O . ASN A 1 464 ? 34.125 -5.203 -17 1 81.31 464 ASN A O 1
ATOM 3695 N N . ASP A 1 465 ? 32.844 -5.348 -18.812 1 81.19 465 ASP A N 1
ATOM 3696 C CA . ASP A 1 465 ? 32.156 -4.109 -18.5 1 81.19 465 ASP A CA 1
ATOM 3697 C C . ASP A 1 465 ? 31.297 -4.266 -17.234 1 81.19 465 ASP A C 1
ATOM 3699 O O . ASP A 1 465 ? 31.188 -3.338 -16.438 1 81.19 465 ASP A O 1
ATOM 3703 N N . ARG A 1 466 ? 30.797 -5.402 -17.078 1 83.62 466 ARG A N 1
ATOM 3704 C CA . ARG A 1 466 ? 30 -5.672 -15.883 1 83.62 466 ARG A CA 1
ATOM 3705 C C . ARG A 1 466 ? 30.875 -5.641 -14.633 1 83.62 466 ARG A C 1
ATOM 3707 O O . ARG A 1 466 ? 30.469 -5.113 -13.602 1 83.62 466 ARG A O 1
ATOM 3714 N N . ALA A 1 467 ? 32.031 -6.18 -14.812 1 87.38 467 ALA A N 1
ATOM 3715 C CA . ALA A 1 467 ? 32.969 -6.156 -13.703 1 87.38 467 ALA A CA 1
ATOM 3716 C C . ALA A 1 467 ? 33.375 -4.73 -13.367 1 87.38 467 ALA A C 1
ATOM 3718 O O . ALA A 1 467 ? 33.594 -4.391 -12.203 1 87.38 467 ALA A O 1
ATOM 3719 N N . GLN A 1 468 ? 33.5 -3.938 -14.367 1 90.81 468 GLN A N 1
ATOM 3720 C CA . GLN A 1 468 ? 33.906 -2.547 -14.18 1 90.81 468 GLN A CA 1
ATOM 3721 C C . GLN A 1 468 ? 32.812 -1.755 -13.453 1 90.81 468 GLN A C 1
ATOM 3723 O O . GLN A 1 468 ? 33.125 -0.823 -12.703 1 90.81 468 GLN A O 1
ATOM 3728 N N . VAL A 1 469 ? 31.609 -2.15 -13.648 1 90.62 469 VAL A N 1
ATOM 3729 C CA . VAL A 1 469 ? 30.531 -1.505 -12.914 1 90.62 469 VAL A CA 1
ATOM 3730 C C . VAL A 1 469 ? 30.688 -1.747 -11.422 1 90.62 469 VAL A C 1
ATOM 3732 O O . VAL A 1 469 ? 30.438 -0.853 -10.609 1 90.62 469 VAL A O 1
ATOM 3735 N N . GLY A 1 470 ? 31.078 -2.959 -11.086 1 91.5 470 GLY A N 1
ATOM 3736 C CA . GLY A 1 470 ? 31.375 -3.264 -9.695 1 91.5 470 GLY A CA 1
ATOM 3737 C C . GLY A 1 470 ? 32.469 -2.408 -9.109 1 91.5 470 GLY A C 1
ATOM 3738 O O . GLY A 1 470 ? 32.375 -1.932 -7.98 1 91.5 470 GLY A O 1
ATOM 3739 N N . ILE A 1 471 ? 33.5 -2.158 -9.875 1 94.19 471 ILE A N 1
ATOM 3740 C CA . ILE A 1 471 ? 34.625 -1.337 -9.438 1 94.19 471 ILE A CA 1
ATOM 3741 C C . ILE A 1 471 ? 34.156 0.117 -9.297 1 94.19 471 ILE A C 1
ATOM 3743 O O . ILE A 1 471 ? 34.594 0.819 -8.375 1 94.19 471 ILE A O 1
ATOM 3747 N N . PHE A 1 472 ? 33.344 0.514 -10.188 1 94.75 472 PHE A N 1
ATOM 3748 C CA . PHE A 1 472 ? 32.781 1.853 -10.078 1 94.75 472 PHE A CA 1
ATOM 3749 C C . PHE A 1 472 ? 32.031 2.018 -8.766 1 94.75 472 PHE A C 1
ATOM 3751 O O . PHE A 1 472 ? 32.125 3.064 -8.117 1 94.75 472 PHE A O 1
ATOM 3758 N N . GLY A 1 473 ? 31.328 0.996 -8.414 1 93.75 473 GLY A N 1
ATOM 3759 C CA . GLY A 1 473 ? 30.609 1.015 -7.148 1 93.75 473 GLY A CA 1
ATOM 3760 C C . GLY A 1 473 ? 31.531 1.145 -5.949 1 93.75 473 GLY A C 1
ATOM 3761 O O . GLY A 1 473 ? 31.281 1.951 -5.051 1 93.75 473 GLY A O 1
ATOM 3762 N N . ASP A 1 474 ? 32.625 0.483 -5.992 1 95.31 474 ASP A N 1
ATOM 3763 C CA . ASP A 1 474 ? 33.562 0.412 -4.879 1 95.31 474 ASP A CA 1
ATOM 3764 C C . ASP A 1 474 ? 34.406 1.688 -4.777 1 95.31 474 ASP A C 1
ATOM 3766 O O . ASP A 1 474 ? 34.688 2.174 -3.678 1 95.31 474 ASP A O 1
ATOM 3770 N N . ASP A 1 475 ? 34.688 2.281 -5.93 1 95.94 475 ASP A N 1
ATOM 3771 C CA . ASP A 1 475 ? 35.719 3.318 -5.922 1 95.94 475 ASP A CA 1
ATOM 3772 C C . ASP A 1 475 ? 35.094 4.707 -6.086 1 95.94 475 ASP A C 1
ATOM 3774 O O . ASP A 1 475 ? 35.75 5.715 -5.785 1 95.94 475 ASP A O 1
ATOM 3778 N N . VAL A 1 476 ? 33.938 4.73 -6.59 1 95.69 476 VAL A N 1
ATOM 3779 C CA . VAL A 1 476 ? 33.406 6.047 -6.934 1 95.69 476 VAL A CA 1
ATOM 3780 C C . VAL A 1 476 ? 32.031 6.234 -6.285 1 95.69 476 VAL A C 1
ATOM 3782 O O . VAL A 1 476 ? 31.812 7.199 -5.543 1 95.69 476 VAL A O 1
ATOM 3785 N N . TYR A 1 477 ? 31.156 5.336 -6.453 1 95.06 477 TYR A N 1
ATOM 3786 C CA . TYR A 1 477 ? 29.75 5.512 -6.121 1 95.06 477 TYR A CA 1
ATOM 3787 C C . TYR A 1 477 ? 29.562 5.707 -4.621 1 95.06 477 TYR A C 1
ATOM 3789 O O . TYR A 1 477 ? 28.703 6.477 -4.195 1 95.06 477 TYR A O 1
ATOM 3797 N N . VAL A 1 478 ? 30.359 5.082 -3.766 1 96.62 478 VAL A N 1
ATOM 3798 C CA . VAL A 1 478 ? 30.031 5.074 -2.344 1 96.62 478 VAL A CA 1
ATOM 3799 C C . VAL A 1 478 ? 31.062 5.879 -1.568 1 96.62 478 VAL A C 1
ATOM 3801 O O . VAL A 1 478 ? 30.953 6.035 -0.349 1 96.62 478 VAL A O 1
ATOM 3804 N N . LYS A 1 479 ? 32.031 6.426 -2.205 1 97.81 479 LYS A N 1
ATOM 3805 C CA . LYS A 1 479 ? 33.125 7.117 -1.506 1 97.81 479 LYS A CA 1
ATOM 3806 C C . LYS A 1 479 ? 32.781 8.586 -1.282 1 97.81 479 LYS A C 1
ATOM 3808 O O . LYS A 1 479 ? 32.219 9.234 -2.16 1 97.81 479 LYS A O 1
ATOM 3813 N N . PRO A 1 480 ? 33.125 9.148 -0.156 1 97.62 480 PRO A N 1
ATOM 3814 C CA . PRO A 1 480 ? 32.719 10.508 0.214 1 97.62 480 PRO A CA 1
ATOM 3815 C C . PRO A 1 480 ? 33.312 11.578 -0.682 1 97.62 480 PRO A C 1
ATOM 3817 O O . PRO A 1 480 ? 32.688 12.609 -0.942 1 97.62 480 PRO A O 1
ATOM 3820 N N . TRP A 1 481 ? 34.594 11.359 -1.213 1 97.44 481 TRP A N 1
ATOM 3821 C CA . TRP A 1 481 ? 35.281 12.414 -1.964 1 97.44 481 TRP A CA 1
ATOM 3822 C C . TRP A 1 481 ? 34.719 12.516 -3.379 1 97.44 481 TRP A C 1
ATOM 3824 O O . TRP A 1 481 ? 35 13.484 -4.09 1 97.44 481 TRP A O 1
ATOM 3834 N N . THR A 1 482 ? 33.875 11.609 -3.777 1 97.06 482 THR A N 1
ATOM 3835 C CA . THR A 1 482 ? 33.25 11.68 -5.102 1 97.06 482 THR A CA 1
ATOM 3836 C C . THR A 1 482 ? 31.75 11.945 -4.988 1 97.06 482 THR A C 1
ATOM 3838 O O . THR A 1 482 ? 31.078 12.109 -6.004 1 97.06 482 THR A O 1
ATOM 3841 N N . ARG A 1 483 ? 31.188 12.008 -3.756 1 97 483 ARG A N 1
ATOM 3842 C CA . ARG A 1 483 ? 29.734 12.086 -3.59 1 97 483 ARG A CA 1
ATOM 3843 C C . ARG A 1 483 ? 29.328 13.383 -2.908 1 97 483 ARG A C 1
ATOM 3845 O O . ARG A 1 483 ? 28.141 13.672 -2.775 1 97 483 ARG A O 1
ATOM 3852 N N . ILE A 1 484 ? 30.203 14.25 -2.533 1 98.38 484 ILE A N 1
ATOM 3853 C CA . ILE A 1 484 ? 29.922 15.344 -1.611 1 98.38 484 ILE A CA 1
ATOM 3854 C C . ILE A 1 484 ? 29.312 16.516 -2.373 1 98.38 484 ILE A C 1
ATOM 3856 O O . ILE A 1 484 ? 28.75 17.438 -1.768 1 98.38 484 ILE A O 1
ATOM 3860 N N . ASN A 1 485 ? 29.344 16.562 -3.721 1 98.31 485 ASN A N 1
ATOM 3861 C CA . ASN A 1 485 ? 28.938 17.703 -4.527 1 98.31 485 ASN A CA 1
ATOM 3862 C C . ASN A 1 485 ? 27.5 18.141 -4.191 1 98.31 485 ASN A C 1
ATOM 3864 O O . ASN A 1 485 ? 27.25 19.312 -3.934 1 98.31 485 ASN A O 1
ATOM 3868 N N . PRO A 1 486 ? 26.531 17.219 -4.172 1 98.62 486 PRO A N 1
ATOM 3869 C CA . PRO A 1 486 ? 25.172 17.656 -3.846 1 98.62 486 PRO A CA 1
ATOM 3870 C C . PRO A 1 486 ? 25.062 18.25 -2.443 1 98.62 486 PRO A C 1
ATOM 3872 O O . PRO A 1 486 ? 24.328 19.219 -2.23 1 98.62 486 PRO A O 1
ATOM 3875 N N . TYR A 1 487 ? 25.781 17.734 -1.511 1 98.75 487 TYR A N 1
ATOM 3876 C CA . TYR A 1 487 ? 25.797 18.25 -0.144 1 98.75 487 TYR A CA 1
ATOM 3877 C C . TYR A 1 487 ? 26.328 19.672 -0.099 1 98.75 487 TYR A C 1
ATOM 3879 O O . TYR A 1 487 ? 25.781 20.516 0.606 1 98.75 487 TYR A O 1
ATOM 3887 N N . LEU A 1 488 ? 27.391 19.922 -0.869 1 98.75 488 LEU A N 1
ATOM 3888 C CA . LEU A 1 488 ? 28 21.25 -0.909 1 98.75 488 LEU A CA 1
ATOM 3889 C C . LEU A 1 488 ? 27.047 22.281 -1.517 1 98.75 488 LEU A C 1
ATOM 3891 O O . LEU A 1 488 ? 26.953 23.406 -1.047 1 98.75 488 LEU A O 1
ATOM 3895 N N . ILE A 1 489 ? 26.344 21.844 -2.529 1 98.56 489 ILE A N 1
ATOM 3896 C CA . ILE A 1 489 ? 25.328 22.734 -3.094 1 98.56 489 ILE A CA 1
ATOM 3897 C C . ILE A 1 489 ? 24.25 23.016 -2.049 1 98.56 489 ILE A C 1
ATOM 3899 O O . ILE A 1 489 ? 23.75 24.141 -1.948 1 98.56 489 ILE A O 1
ATOM 3903 N N . GLY A 1 490 ? 23.891 22 -1.307 1 98.56 490 GLY A N 1
ATOM 3904 C CA . GLY A 1 490 ? 22.953 22.203 -0.207 1 98.56 490 GLY A CA 1
ATOM 3905 C C . GLY A 1 490 ? 23.438 23.203 0.82 1 98.56 490 GLY A C 1
ATOM 3906 O O . GLY A 1 490 ? 22.688 24.094 1.224 1 98.56 490 GLY A O 1
ATOM 3907 N N . LEU A 1 491 ? 24.719 23.109 1.183 1 98.5 491 LEU A N 1
ATOM 3908 C CA . LEU A 1 491 ? 25.297 24.047 2.125 1 98.5 491 LEU A CA 1
ATOM 3909 C C . LEU A 1 491 ? 25.219 25.484 1.595 1 98.5 491 LEU A C 1
ATOM 3911 O O . LEU A 1 491 ? 24.859 26.406 2.334 1 98.5 491 LEU A O 1
ATOM 3915 N N . LEU A 1 492 ? 25.5 25.625 0.36 1 97.88 492 LEU A N 1
ATOM 3916 C CA . LEU A 1 492 ? 25.5 26.938 -0.255 1 97.88 492 LEU A CA 1
ATOM 3917 C C . LEU A 1 492 ? 24.109 27.562 -0.218 1 97.88 492 LEU A C 1
ATOM 3919 O O . LEU A 1 492 ? 23.953 28.719 0.176 1 97.88 492 LEU A O 1
ATOM 3923 N N . PHE A 1 493 ? 23.172 26.781 -0.574 1 96.81 493 PHE A N 1
ATOM 3924 C CA . PHE A 1 493 ? 21.828 27.328 -0.646 1 96.81 493 PHE A CA 1
ATOM 3925 C C . PHE A 1 493 ? 21.234 27.5 0.748 1 96.81 493 PHE A C 1
ATOM 3927 O O . PHE A 1 493 ? 20.406 28.391 0.977 1 96.81 493 PHE A O 1
ATOM 3934 N N . GLY A 1 494 ? 21.609 26.594 1.671 1 96.44 494 GLY A N 1
ATOM 3935 C CA . GLY A 1 494 ? 21.25 26.844 3.059 1 96.44 494 GLY A CA 1
ATOM 3936 C C . GLY A 1 494 ? 21.766 28.156 3.59 1 96.44 494 GLY A C 1
ATOM 3937 O O . GLY A 1 494 ? 21.062 28.875 4.312 1 96.44 494 GLY A O 1
ATOM 3938 N N . PHE A 1 495 ? 22.953 28.5 3.184 1 96.75 495 PHE A N 1
ATOM 3939 C CA . PHE A 1 495 ? 23.562 29.766 3.543 1 96.75 495 PHE A CA 1
ATOM 3940 C C . PHE A 1 495 ? 22.797 30.938 2.926 1 96.75 495 PHE A C 1
ATOM 3942 O O . PHE A 1 495 ? 22.469 31.906 3.613 1 96.75 495 PHE A O 1
ATOM 3949 N N . LEU A 1 496 ? 22.484 30.797 1.669 1 95.12 496 LEU A N 1
ATOM 3950 C CA . LEU A 1 496 ? 21.766 31.875 0.977 1 95.12 496 LEU A CA 1
ATOM 3951 C C . LEU A 1 496 ? 20.422 32.125 1.622 1 95.12 496 LEU A C 1
ATOM 3953 O O . LEU A 1 496 ? 20 33.281 1.77 1 95.12 496 LEU A O 1
ATOM 3957 N N . PHE A 1 497 ? 19.75 31.109 2.043 1 93.44 497 PHE A N 1
ATOM 3958 C CA . PHE A 1 497 ? 18.453 31.234 2.672 1 93.44 497 PHE A CA 1
ATOM 3959 C C . PHE A 1 497 ? 18.578 31.828 4.07 1 93.44 497 PHE A C 1
ATOM 3961 O O . PHE A 1 497 ? 17.75 32.656 4.48 1 93.44 497 PHE A O 1
ATOM 3968 N N . SER A 1 498 ? 19.609 31.406 4.75 1 92.56 498 SER A N 1
ATOM 3969 C CA . SER A 1 498 ? 19.797 31.891 6.113 1 92.56 498 SER A CA 1
ATOM 3970 C C . SER A 1 498 ? 20.094 33.375 6.133 1 92.56 498 SER A C 1
ATOM 3972 O O . SER A 1 498 ? 19.703 34.094 7.066 1 92.56 498 SER A O 1
ATOM 3974 N N . ARG A 1 499 ? 20.734 33.844 5.074 1 92.12 499 ARG A N 1
ATOM 3975 C CA . ARG A 1 499 ? 21.125 35.25 4.988 1 92.12 499 ARG A CA 1
ATOM 3976 C C . ARG A 1 499 ? 20.094 36.062 4.188 1 92.12 499 ARG A C 1
ATOM 3978 O O . ARG A 1 499 ? 20.266 37.25 3.973 1 92.12 499 ARG A O 1
ATOM 3985 N N . LYS A 1 500 ? 18.984 35.375 3.729 1 87.56 500 LYS A N 1
ATOM 3986 C CA . LYS A 1 500 ? 17.906 36 2.951 1 87.56 500 LYS A CA 1
ATOM 3987 C C . LYS A 1 500 ? 18.469 36.719 1.722 1 87.56 500 LYS A C 1
ATOM 3989 O O . LYS A 1 500 ? 18.109 37.875 1.441 1 87.56 500 LYS A O 1
ATOM 3994 N N . ILE A 1 501 ? 19.406 36.062 1.248 1 83.69 501 ILE A N 1
ATOM 3995 C CA . ILE A 1 501 ? 19.969 36.562 -0.003 1 83.69 501 ILE A CA 1
ATOM 3996 C C . ILE A 1 501 ? 19.109 36.094 -1.175 1 83.69 501 ILE A C 1
ATOM 3998 O O . ILE A 1 501 ? 18.938 34.906 -1.384 1 83.69 501 ILE A O 1
ATOM 4002 N N . TYR A 1 502 ? 18.516 37.062 -1.875 1 76.31 502 TYR A N 1
ATOM 4003 C CA . TYR A 1 502 ? 17.547 36.75 -2.938 1 76.31 502 TYR A CA 1
ATOM 4004 C C . TYR A 1 502 ? 18.203 36.875 -4.309 1 76.31 502 TYR A C 1
ATOM 4006 O O . TYR A 1 502 ? 19.094 37.719 -4.508 1 76.31 502 TYR A O 1
ATOM 4014 N N . LEU A 1 503 ? 17.906 35.969 -5.113 1 65.94 503 LEU A N 1
ATOM 4015 C CA . LEU A 1 503 ? 18.344 36.125 -6.5 1 65.94 503 LEU A CA 1
ATOM 4016 C C . LEU A 1 503 ? 17.594 37.25 -7.191 1 65.94 503 LEU A C 1
ATOM 4018 O O . LEU A 1 503 ? 18.156 37.969 -8.008 1 65.94 503 LEU A O 1
ATOM 4022 N N . THR A 1 504 ? 16.25 37.281 -6.988 1 65.62 504 THR A N 1
ATOM 4023 C CA . THR A 1 504 ? 15.422 38.375 -7.488 1 65.62 504 THR A CA 1
ATOM 4024 C C . THR A 1 504 ? 14.461 38.844 -6.41 1 65.62 504 THR A C 1
ATOM 4026 O O . THR A 1 504 ? 13.945 38.062 -5.617 1 65.62 504 THR A O 1
ATOM 4029 N N . ARG A 1 505 ? 14.391 40.094 -6.191 1 62.09 505 ARG A N 1
ATOM 4030 C CA . ARG A 1 505 ? 13.523 40.719 -5.188 1 62.09 505 ARG A CA 1
ATOM 4031 C C . ARG A 1 505 ? 12.055 40.469 -5.512 1 62.09 505 ARG A C 1
ATOM 4033 O O . ARG A 1 505 ? 11.258 40.188 -4.617 1 62.09 505 ARG A O 1
ATOM 4040 N N . LYS A 1 506 ? 11.703 40.562 -6.867 1 70.81 506 LYS A N 1
ATOM 4041 C CA . LYS A 1 506 ? 10.32 40.344 -7.281 1 70.81 506 LYS A CA 1
ATOM 4042 C C . LYS A 1 506 ? 10.227 39.219 -8.305 1 70.81 506 LYS A C 1
ATOM 4044 O O . LYS A 1 506 ? 11.047 39.125 -9.211 1 70.81 506 LYS A O 1
ATOM 4049 N N . PRO A 1 507 ? 9.281 38.344 -8.055 1 75.31 507 PRO A N 1
ATOM 4050 C CA . PRO A 1 507 ? 9.102 37.281 -9.047 1 75.31 507 PRO A CA 1
ATOM 4051 C C . PRO A 1 507 ? 8.836 37.812 -10.445 1 75.31 507 PRO A C 1
ATOM 4053 O O . PRO A 1 507 ? 8.055 38.781 -10.609 1 75.31 507 PRO A O 1
ATOM 4056 N N . ASN A 1 508 ? 9.742 37.625 -11.32 1 81.06 508 ASN A N 1
ATOM 4057 C CA . ASN A 1 508 ? 9.609 37.969 -12.734 1 81.06 508 ASN A CA 1
ATOM 4058 C C . ASN A 1 508 ? 9.289 36.75 -13.578 1 81.06 508 ASN A C 1
ATOM 4060 O O . ASN A 1 508 ? 9.906 35.688 -13.398 1 81.06 508 ASN A O 1
ATOM 4064 N N . PHE A 1 509 ? 8.297 36.906 -14.359 1 82 509 PHE A N 1
ATOM 4065 C CA . PHE A 1 509 ? 7.809 35.781 -15.164 1 82 509 PHE A CA 1
ATOM 4066 C C . PHE A 1 509 ? 8.93 35.188 -16 1 82 509 PHE A C 1
ATOM 4068 O O . PHE A 1 509 ? 9.023 33.938 -16.125 1 82 509 PHE A O 1
ATOM 4075 N N . ALA A 1 510 ? 9.734 36 -16.594 1 86.75 510 ALA A N 1
ATOM 4076 C CA . ALA A 1 510 ? 10.805 35.531 -17.453 1 86.75 510 ALA A CA 1
ATOM 4077 C C . ALA A 1 510 ? 11.82 34.688 -16.672 1 86.75 510 ALA A C 1
ATOM 4079 O O . ALA A 1 510 ? 12.242 33.625 -17.141 1 86.75 510 ALA A O 1
ATOM 4080 N N . ILE A 1 511 ? 12.164 35.156 -15.539 1 87.81 511 ILE A N 1
ATOM 4081 C CA . ILE A 1 511 ? 13.133 34.438 -14.703 1 87.81 511 ILE A CA 1
ATOM 4082 C C . ILE A 1 511 ? 12.516 33.125 -14.195 1 87.81 511 ILE A C 1
ATOM 4084 O O . ILE A 1 511 ? 13.188 32.094 -14.148 1 87.81 511 ILE A O 1
ATOM 4088 N N . THR A 1 512 ? 11.289 33.281 -13.797 1 89.12 512 THR A N 1
ATOM 4089 C CA . THR A 1 512 ? 10.586 32.094 -13.305 1 89.12 512 THR A CA 1
ATOM 4090 C C . THR A 1 512 ? 10.484 31.031 -14.398 1 89.12 512 THR A C 1
ATOM 4092 O O . THR A 1 512 ? 10.789 29.859 -14.164 1 89.12 512 THR A O 1
ATOM 4095 N N . PHE A 1 513 ? 10.125 31.469 -15.555 1 90.19 513 PHE A N 1
ATOM 4096 C CA . PHE A 1 513 ? 9.969 30.531 -16.656 1 90.19 513 PHE A CA 1
ATOM 4097 C C . PHE A 1 513 ? 11.312 29.938 -17.062 1 90.19 513 PHE A C 1
ATOM 4099 O O . PHE A 1 513 ? 11.414 28.719 -17.234 1 90.19 513 PHE A O 1
ATOM 4106 N N . MET A 1 514 ? 12.258 30.75 -17.25 1 93.44 514 MET A N 1
ATOM 4107 C CA . MET A 1 514 ? 13.578 30.281 -17.641 1 93.44 514 MET A CA 1
ATOM 4108 C C . MET A 1 514 ? 14.18 29.359 -16.578 1 93.44 514 MET A C 1
ATOM 4110 O O . MET A 1 514 ? 14.812 28.359 -16.906 1 93.44 514 MET A O 1
ATOM 4114 N N . GLY A 1 515 ? 14.031 29.734 -15.312 1 94.19 515 GLY A N 1
ATOM 4115 C CA . GLY A 1 515 ? 14.516 28.891 -14.227 1 94.19 515 GLY A CA 1
ATOM 4116 C C . GLY A 1 515 ? 13.922 27.5 -14.242 1 94.19 515 GLY A C 1
ATOM 4117 O O . GLY A 1 515 ? 14.641 26.5 -14.141 1 94.19 515 GLY A O 1
ATOM 4118 N N . TRP A 1 516 ? 12.648 27.453 -14.398 1 94.81 516 TRP A N 1
ATOM 4119 C CA . TRP A 1 516 ? 11.969 26.156 -14.422 1 94.81 516 TRP A CA 1
ATOM 4120 C C . TRP A 1 516 ? 12.344 25.375 -15.68 1 94.81 516 TRP A C 1
ATOM 4122 O O . TRP A 1 516 ? 12.547 24.156 -15.617 1 94.81 516 TRP A O 1
ATOM 4132 N N . ALA A 1 517 ? 12.422 26.062 -16.812 1 96.88 517 ALA A N 1
ATOM 4133 C CA . ALA A 1 517 ? 12.781 25.406 -18.062 1 96.88 517 ALA A CA 1
ATOM 4134 C C . ALA A 1 517 ? 14.18 24.797 -17.984 1 96.88 517 ALA A C 1
ATOM 4136 O O . ALA A 1 517 ? 14.383 23.641 -18.391 1 96.88 517 ALA A O 1
ATOM 4137 N N . VAL A 1 518 ? 15.078 25.562 -17.469 1 97.5 518 VAL A N 1
ATOM 4138 C CA . VAL A 1 518 ? 16.469 25.109 -17.375 1 97.5 518 VAL A CA 1
ATOM 4139 C C . VAL A 1 518 ? 16.562 23.969 -16.359 1 97.5 518 VAL A C 1
ATOM 4141 O O . VAL A 1 518 ? 17.203 22.953 -16.625 1 97.5 518 VAL A O 1
ATOM 4144 N N . ALA A 1 519 ? 15.984 24.109 -15.211 1 97.69 519 ALA A N 1
ATOM 4145 C CA . ALA A 1 519 ? 16.016 23.078 -14.188 1 97.69 519 ALA A CA 1
ATOM 4146 C C . ALA A 1 519 ? 15.406 21.781 -14.703 1 97.69 519 ALA A C 1
ATOM 4148 O O . ALA A 1 519 ? 15.953 20.688 -14.469 1 97.69 519 ALA A O 1
ATOM 4149 N N . THR A 1 520 ? 14.289 21.891 -15.422 1 97.38 520 THR A N 1
ATOM 4150 C CA . THR A 1 520 ? 13.633 20.703 -15.977 1 97.38 520 THR A CA 1
ATOM 4151 C C . THR A 1 520 ? 14.5 20.047 -17.047 1 97.38 520 THR A C 1
ATOM 4153 O O . THR A 1 520 ? 14.609 18.828 -17.109 1 97.38 520 THR A O 1
ATOM 4156 N N . ALA A 1 521 ? 15.062 20.859 -17.859 1 97.94 521 ALA A N 1
ATOM 4157 C CA . ALA A 1 521 ? 15.922 20.344 -18.922 1 97.94 521 ALA A CA 1
ATOM 4158 C C . ALA A 1 521 ? 17.125 19.609 -18.328 1 97.94 521 ALA A C 1
ATOM 4160 O O . ALA A 1 521 ? 17.5 18.531 -18.812 1 97.94 521 ALA A O 1
ATOM 4161 N N . ILE A 1 522 ? 17.672 20.141 -17.328 1 97.62 522 ILE A N 1
ATOM 4162 C CA . ILE A 1 522 ? 18.812 19.516 -16.672 1 97.62 522 ILE A CA 1
ATOM 4163 C C . ILE A 1 522 ? 18.391 18.203 -16.047 1 97.62 522 ILE A C 1
ATOM 4165 O O . ILE A 1 522 ? 19.016 17.156 -16.281 1 97.62 522 ILE A O 1
ATOM 4169 N N . GLY A 1 523 ? 17.344 18.234 -15.25 1 97 523 GLY A N 1
ATOM 4170 C CA . GLY A 1 523 ? 16.859 17.031 -14.602 1 97 523 GLY A CA 1
ATOM 4171 C C . GLY A 1 523 ? 16.5 15.93 -15.586 1 97 523 GLY A C 1
ATOM 4172 O O . GLY A 1 523 ? 16.906 14.781 -15.414 1 97 523 GLY A O 1
ATOM 4173 N N . MET A 1 524 ? 15.844 16.297 -16.656 1 97.19 524 MET A N 1
ATOM 4174 C CA . MET A 1 524 ? 15.414 15.312 -17.656 1 97.19 524 MET A CA 1
ATOM 4175 C C . MET A 1 524 ? 16.594 14.773 -18.453 1 97.19 524 MET A C 1
ATOM 4177 O O . MET A 1 524 ? 16.609 13.609 -18.844 1 97.19 524 MET A O 1
ATOM 4181 N N . SER A 1 525 ? 17.531 15.641 -18.656 1 96.81 525 SER A N 1
ATOM 4182 C CA . SER A 1 525 ? 18.703 15.188 -19.391 1 96.81 525 SER A CA 1
ATOM 4183 C C . SER A 1 525 ? 19.484 14.156 -18.594 1 96.81 525 SER A C 1
ATOM 4185 O O . SER A 1 525 ? 20.062 13.227 -19.156 1 96.81 525 SER A O 1
ATOM 4187 N N . ILE A 1 526 ? 19.531 14.297 -17.328 1 97 526 ILE A N 1
ATOM 4188 C CA . ILE A 1 526 ? 20.266 13.367 -16.469 1 97 526 ILE A CA 1
ATOM 4189 C C . ILE A 1 526 ? 19.531 12.023 -16.438 1 97 526 ILE A C 1
ATOM 4191 O O . ILE A 1 526 ? 20.172 10.969 -16.469 1 97 526 ILE A O 1
ATOM 4195 N N . ILE A 1 527 ? 18.219 11.992 -16.438 1 96.75 527 ILE A N 1
ATOM 4196 C CA . ILE A 1 527 ? 17.422 10.781 -16.266 1 96.75 527 ILE A CA 1
ATOM 4197 C C . ILE A 1 527 ? 17.234 10.102 -17.609 1 96.75 527 ILE A C 1
ATOM 4199 O O . ILE A 1 527 ? 17.375 8.883 -17.734 1 96.75 527 ILE A O 1
ATOM 4203 N N . TYR A 1 528 ? 16.984 10.891 -18.688 1 96.81 528 TYR A N 1
ATOM 4204 C CA . TYR A 1 528 ? 16.594 10.297 -19.953 1 96.81 528 TYR A CA 1
ATOM 4205 C C . TYR A 1 528 ? 17.688 10.453 -21 1 96.81 528 TYR A C 1
ATOM 4207 O O . TYR A 1 528 ? 17.641 9.82 -22.062 1 96.81 528 TYR A O 1
ATOM 4215 N N . GLY A 1 529 ? 18.641 11.266 -20.75 1 94.5 529 GLY A N 1
ATOM 4216 C CA . GLY A 1 529 ? 19.734 11.469 -21.688 1 94.5 529 GLY A CA 1
ATOM 4217 C C . GLY A 1 529 ? 20.469 10.188 -22.016 1 94.5 529 GLY A C 1
ATOM 4218 O O . GLY A 1 529 ? 20.781 9.93 -23.188 1 94.5 529 GLY A O 1
ATOM 4219 N N . PRO A 1 530 ? 20.688 9.344 -21.078 1 95.19 530 PRO A N 1
ATOM 4220 C CA . PRO A 1 530 ? 21.438 8.102 -21.312 1 95.19 530 PRO A CA 1
ATOM 4221 C C . PRO A 1 530 ? 20.656 7.086 -22.125 1 95.19 530 PRO A C 1
ATOM 4223 O O . PRO A 1 530 ? 21.125 5.965 -22.344 1 95.19 530 PRO A O 1
ATOM 4226 N N . TYR A 1 531 ? 19.422 7.387 -22.531 1 94.75 531 TYR A N 1
ATOM 4227 C CA . TYR A 1 531 ? 18.609 6.434 -23.281 1 94.75 531 TYR A CA 1
ATOM 4228 C C . TYR A 1 531 ? 19.312 5.984 -24.547 1 94.75 531 TYR A C 1
ATOM 4230 O O . TYR A 1 531 ? 19.094 4.871 -25.031 1 94.75 531 TYR A O 1
ATOM 4238 N N . SER A 1 532 ? 20.188 6.793 -25.078 1 93.25 532 SER A N 1
ATOM 4239 C CA . SER A 1 532 ? 20.938 6.418 -26.266 1 93.25 532 SER A CA 1
ATOM 4240 C C . SER A 1 532 ? 21.781 5.168 -26.031 1 93.25 532 SER A C 1
ATOM 4242 O O . SER A 1 532 ? 22.062 4.418 -26.969 1 93.25 532 SER A O 1
ATOM 4244 N N . VAL A 1 533 ? 22.125 4.934 -24.797 1 92.12 533 VAL A N 1
ATOM 4245 C CA . VAL A 1 533 ? 22.922 3.768 -24.438 1 92.12 533 VAL A CA 1
ATOM 4246 C C . VAL A 1 533 ? 22 2.561 -24.234 1 92.12 533 VAL A C 1
ATOM 4248 O O . VAL A 1 533 ? 22.359 1.438 -24.594 1 92.12 533 VAL A O 1
ATOM 4251 N N . PHE A 1 534 ? 20.828 2.756 -23.766 1 91.69 534 PHE A N 1
ATOM 4252 C CA . PHE A 1 534 ? 19.969 1.667 -23.312 1 91.69 534 PHE A CA 1
ATOM 4253 C C . PHE A 1 534 ? 19.031 1.203 -24.422 1 91.69 534 PHE A C 1
ATOM 4255 O O . PHE A 1 534 ? 18.5 0.092 -24.359 1 91.69 534 PHE A O 1
ATOM 4262 N N . LYS A 1 535 ? 18.859 2.055 -25.406 1 92.19 535 LYS A N 1
ATOM 4263 C CA . LYS A 1 535 ? 17.969 1.671 -26.5 1 92.19 535 LYS A CA 1
ATOM 4264 C C . LYS A 1 535 ? 18.516 0.459 -27.25 1 92.19 535 LYS A C 1
ATOM 4266 O O . LYS A 1 535 ? 19.719 0.2 -27.234 1 92.19 535 LYS A O 1
ATOM 4271 N N . PRO A 1 536 ? 17.609 -0.376 -27.875 1 87.62 536 PRO A N 1
ATOM 4272 C CA . PRO A 1 536 ? 18.094 -1.512 -28.656 1 87.62 536 PRO A CA 1
ATOM 4273 C C . PRO A 1 536 ? 19.125 -1.103 -29.719 1 87.62 536 PRO A C 1
ATOM 4275 O O . PRO A 1 536 ? 18.859 -0.204 -30.516 1 87.62 536 PRO A O 1
ATOM 4278 N N . GLY A 1 537 ? 20.188 -1.724 -29.641 1 85.69 537 GLY A N 1
ATOM 4279 C CA . GLY A 1 537 ? 21.25 -1.393 -30.578 1 85.69 537 GLY A CA 1
ATOM 4280 C C . GLY A 1 537 ? 22.062 -0.179 -30.156 1 85.69 537 GLY A C 1
ATOM 4281 O O . GLY A 1 537 ? 22.828 0.362 -30.938 1 85.69 537 GLY A O 1
ATOM 4282 N N . GLY A 1 538 ? 21.844 0.252 -28.984 1 88.44 538 GLY A N 1
ATOM 4283 C CA . GLY A 1 538 ? 22.562 1.415 -28.484 1 88.44 538 GLY A CA 1
ATOM 4284 C C . GLY A 1 538 ? 24.031 1.148 -28.25 1 88.44 538 GLY A C 1
ATOM 4285 O O . GLY A 1 538 ? 24.453 -0.007 -28.172 1 88.44 538 GLY A O 1
ATOM 4286 N N . GLN A 1 539 ? 24.812 2.311 -28.219 1 88.56 539 GLN A N 1
ATOM 4287 C CA . GLN A 1 539 ? 26.25 2.223 -27.969 1 88.56 539 GLN A CA 1
ATOM 4288 C C . GLN A 1 539 ? 26.609 2.814 -26.609 1 88.56 539 GLN A C 1
ATOM 4290 O O . GLN A 1 539 ? 26 3.805 -26.172 1 88.56 539 GLN A O 1
ATOM 4295 N N . LEU A 1 540 ? 27.594 2.156 -26.016 1 89.44 540 LEU A N 1
ATOM 4296 C CA . LEU A 1 540 ? 28.062 2.658 -24.719 1 89.44 540 LEU A CA 1
ATOM 4297 C C . LEU A 1 540 ? 28.641 4.059 -24.859 1 89.44 540 LEU A C 1
ATOM 4299 O O . LEU A 1 540 ? 29.047 4.465 -25.953 1 89.44 540 LEU A O 1
ATOM 4303 N N . PHE A 1 541 ? 28.656 4.766 -23.797 1 92.06 541 PHE A N 1
ATOM 4304 C CA . PHE A 1 541 ? 29.25 6.102 -23.781 1 92.06 541 PHE A CA 1
ATOM 4305 C C . PHE A 1 541 ? 30.719 6.051 -24.188 1 92.06 541 PHE A C 1
ATOM 4307 O O . PHE A 1 541 ? 31.438 5.125 -23.812 1 92.06 541 PHE A O 1
ATOM 4314 N N . ASP A 1 542 ? 31.094 7.031 -24.969 1 92.44 542 ASP A N 1
ATOM 4315 C CA . ASP A 1 542 ? 32.531 7.191 -25.172 1 92.44 542 ASP A CA 1
ATOM 4316 C C . ASP A 1 542 ? 33.188 7.766 -23.922 1 92.44 542 ASP A C 1
ATOM 4318 O O . ASP A 1 542 ? 32.5 8.102 -22.953 1 92.44 542 ASP A O 1
ATOM 4322 N N . THR A 1 543 ? 34.5 7.828 -23.891 1 92.56 543 THR A N 1
ATOM 4323 C CA . THR A 1 543 ? 35.219 8.227 -22.688 1 92.56 543 THR A CA 1
ATOM 4324 C C . THR A 1 543 ? 34.812 9.633 -22.25 1 92.56 543 THR A C 1
ATOM 4326 O O . THR A 1 543 ? 34.625 9.867 -21.062 1 92.56 543 THR A O 1
ATOM 4329 N N . ALA A 1 544 ? 34.688 10.539 -23.141 1 94.69 544 ALA A N 1
ATOM 4330 C CA . ALA A 1 544 ? 34.344 11.922 -22.812 1 94.69 544 ALA A CA 1
ATOM 4331 C C . ALA A 1 544 ? 32.938 12 -22.234 1 94.69 544 ALA A C 1
ATOM 4333 O O . ALA A 1 544 ? 32.688 12.695 -21.234 1 94.69 544 ALA A O 1
ATOM 4334 N N . GLN A 1 545 ? 32.031 11.336 -22.906 1 94.75 545 GLN A N 1
ATOM 4335 C CA . GLN A 1 545 ? 30.641 11.32 -22.438 1 94.75 545 GLN A CA 1
ATOM 4336 C C . GLN A 1 545 ? 30.547 10.68 -21.047 1 94.75 545 GLN A C 1
ATOM 4338 O O . GLN A 1 545 ? 29.812 11.172 -20.188 1 94.75 545 GLN A O 1
ATOM 4343 N N . ASN A 1 546 ? 31.25 9.648 -20.906 1 94.81 546 ASN A N 1
ATOM 4344 C CA . ASN A 1 546 ? 31.266 8.906 -19.641 1 94.81 546 ASN A CA 1
ATOM 4345 C C . ASN A 1 546 ? 31.812 9.766 -18.5 1 94.81 546 ASN A C 1
ATOM 4347 O O . ASN A 1 546 ? 31.219 9.797 -17.422 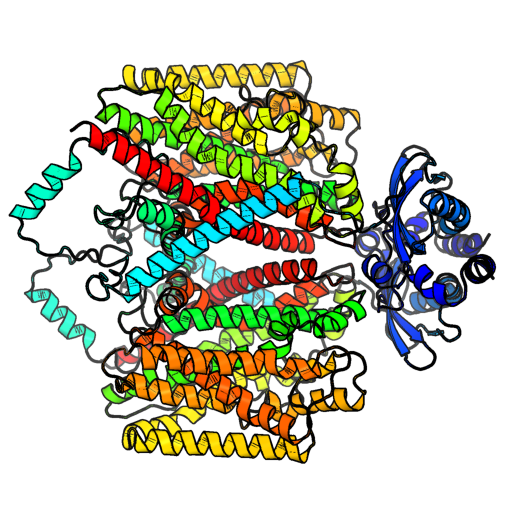1 94.81 546 ASN A O 1
ATOM 4351 N N . VAL A 1 547 ? 32.875 10.453 -18.75 1 96.19 547 VAL A N 1
ATOM 4352 C CA . VAL A 1 547 ? 33.5 11.297 -17.75 1 96.19 547 VAL A CA 1
ATOM 4353 C C . VAL A 1 547 ? 32.594 12.484 -17.422 1 96.19 547 VAL A C 1
ATOM 4355 O O . VAL A 1 547 ? 32.438 12.867 -16.266 1 96.19 547 VAL A O 1
ATOM 4358 N N . LEU A 1 548 ? 32 13.055 -18.422 1 95.94 548 LEU A N 1
ATOM 4359 C CA . LEU A 1 548 ? 31.109 14.188 -18.234 1 95.94 548 LEU A CA 1
ATOM 4360 C C . LEU A 1 548 ? 29.906 13.797 -17.375 1 95.94 548 LEU A C 1
ATOM 4362 O O . LEU A 1 548 ? 29.562 14.508 -16.438 1 95.94 548 LEU A O 1
ATOM 4366 N N . TYR A 1 549 ? 29.328 12.688 -17.766 1 95.81 549 TYR A N 1
ATOM 4367 C CA . TYR A 1 549 ? 28.172 12.219 -17 1 95.81 549 TYR A CA 1
ATOM 4368 C C . TYR A 1 549 ? 28.578 11.852 -15.57 1 95.81 549 TYR A C 1
ATOM 4370 O O . TYR A 1 549 ? 27.891 12.219 -14.609 1 95.81 549 TYR A O 1
ATOM 4378 N N . GLY A 1 550 ? 29.609 11.172 -15.406 1 94.62 550 GLY A N 1
ATOM 4379 C CA . GLY A 1 550 ? 30.062 10.727 -14.102 1 94.62 550 GLY A CA 1
ATOM 4380 C C . GLY A 1 550 ? 30.438 11.867 -13.18 1 94.62 550 GLY A C 1
ATOM 4381 O O . GLY A 1 550 ? 30.141 11.828 -11.984 1 94.62 550 GLY A O 1
ATOM 4382 N N . ALA A 1 551 ? 31 12.906 -13.695 1 95.88 551 ALA A N 1
ATOM 4383 C CA . ALA A 1 551 ? 31.562 13.977 -12.875 1 95.88 551 ALA A CA 1
ATOM 4384 C C . ALA A 1 551 ? 30.516 15.062 -12.609 1 95.88 551 ALA A C 1
ATOM 4386 O O . ALA A 1 551 ? 30.547 15.711 -11.562 1 95.88 551 ALA A O 1
ATOM 4387 N N . PHE A 1 552 ? 29.531 15.188 -13.516 1 96.88 552 PHE A N 1
ATOM 4388 C CA . PHE A 1 552 ? 28.75 16.406 -13.422 1 96.88 552 PHE A CA 1
ATOM 4389 C C . PHE A 1 552 ? 27.266 16.094 -13.211 1 96.88 552 PHE A C 1
ATOM 4391 O O . PHE A 1 552 ? 26.484 16.969 -12.859 1 96.88 552 PHE A O 1
ATOM 4398 N N . SER A 1 553 ? 26.828 14.891 -13.461 1 96.75 553 SER A N 1
ATOM 4399 C CA . SER A 1 553 ? 25.406 14.57 -13.375 1 96.75 553 SER A CA 1
ATOM 4400 C C . SER A 1 553 ? 24.859 14.859 -11.984 1 96.75 553 SER A C 1
ATOM 4402 O O . SER A 1 553 ? 23.797 15.484 -11.852 1 96.75 553 SER A O 1
ATOM 4404 N N . ARG A 1 554 ? 25.578 14.5 -10.938 1 97 554 ARG A N 1
ATOM 4405 C CA . ARG A 1 554 ? 25.109 14.664 -9.57 1 97 554 ARG A CA 1
ATOM 4406 C C . ARG A 1 554 ? 25.109 16.141 -9.164 1 97 554 ARG A C 1
ATOM 4408 O O . ARG A 1 554 ? 24.203 16.594 -8.461 1 97 554 ARG A O 1
ATOM 4415 N N . LEU A 1 555 ? 26.125 16.812 -9.57 1 97.81 555 LEU A N 1
ATOM 4416 C CA . LEU A 1 555 ? 26.188 18.266 -9.352 1 97.81 555 LEU A CA 1
ATOM 4417 C C . LEU A 1 555 ? 25.031 18.969 -10.039 1 97.81 555 LEU A C 1
ATOM 4419 O O . LEU A 1 555 ? 24.359 19.812 -9.43 1 97.81 555 LEU A O 1
ATOM 4423 N N . ALA A 1 556 ? 24.828 18.594 -11.266 1 98.12 556 ALA A N 1
ATOM 4424 C CA . ALA A 1 556 ? 23.75 19.203 -12.047 1 98.12 556 ALA A CA 1
ATOM 4425 C C . ALA A 1 556 ? 22.391 18.891 -11.438 1 98.12 556 ALA A C 1
ATOM 4427 O O . ALA A 1 556 ? 21.5 19.766 -11.406 1 98.12 556 ALA A O 1
ATOM 4428 N N . TRP A 1 557 ? 22.172 17.703 -10.969 1 98.19 557 TRP A N 1
ATOM 4429 C CA . TRP A 1 557 ? 20.922 17.328 -10.312 1 98.19 557 TRP A CA 1
ATOM 4430 C C . TRP A 1 557 ? 20.672 18.203 -9.086 1 98.19 557 TRP A C 1
ATOM 4432 O O . TRP A 1 557 ? 19.562 18.703 -8.883 1 98.19 557 TRP A O 1
ATOM 4442 N N . ALA A 1 558 ? 21.719 18.375 -8.289 1 98.44 558 ALA A N 1
ATOM 4443 C CA . ALA A 1 558 ? 21.594 19.188 -7.086 1 98.44 558 ALA A CA 1
ATOM 4444 C C . ALA A 1 558 ? 21.234 20.641 -7.438 1 98.44 558 ALA A C 1
ATOM 4446 O O . ALA A 1 558 ? 20.453 21.281 -6.727 1 98.44 558 ALA A O 1
ATOM 4447 N N . LEU A 1 559 ? 21.766 21.141 -8.523 1 97.81 559 LEU A N 1
ATOM 4448 C CA . LEU A 1 559 ? 21.453 22.484 -8.969 1 97.81 559 LEU A CA 1
ATOM 4449 C C . LEU A 1 559 ? 20 22.609 -9.406 1 97.81 559 LEU A C 1
ATOM 4451 O O . LEU A 1 559 ? 19.328 23.594 -9.125 1 97.81 559 LEU A O 1
ATOM 4455 N N . ALA A 1 560 ? 19.562 21.609 -10.109 1 97.88 560 ALA A N 1
ATOM 4456 C CA . ALA A 1 560 ? 18.156 21.578 -10.5 1 97.88 560 ALA A CA 1
ATOM 4457 C C . ALA A 1 560 ? 17.25 21.578 -9.273 1 97.88 560 ALA A C 1
ATOM 4459 O O . ALA A 1 560 ? 16.25 22.297 -9.227 1 97.88 560 ALA A O 1
ATOM 4460 N N . LEU A 1 561 ? 17.594 20.812 -8.305 1 97.56 561 LEU A N 1
ATOM 4461 C CA . LEU A 1 561 ? 16.812 20.734 -7.074 1 97.56 561 LEU A CA 1
ATOM 4462 C C . LEU A 1 561 ? 16.875 22.047 -6.305 1 97.56 561 LEU A C 1
ATOM 4464 O O . LEU A 1 561 ? 15.891 22.438 -5.668 1 97.56 561 LEU A O 1
ATOM 4468 N N . ALA A 1 562 ? 18.047 22.672 -6.34 1 97.25 562 ALA A N 1
ATOM 4469 C CA . ALA A 1 562 ? 18.219 23.969 -5.684 1 97.25 562 ALA A CA 1
ATOM 4470 C C . ALA A 1 562 ? 17.234 24.984 -6.234 1 97.25 562 ALA A C 1
ATOM 4472 O O . ALA A 1 562 ? 16.672 25.781 -5.48 1 97.25 562 ALA A O 1
ATOM 4473 N N . TRP A 1 563 ? 17.031 24.922 -7.5 1 95.88 563 TRP A N 1
ATOM 4474 C CA . TRP A 1 563 ? 16.062 25.828 -8.102 1 95.88 563 TRP A CA 1
ATOM 4475 C C . TRP A 1 563 ? 14.648 25.531 -7.598 1 95.88 563 TRP A C 1
ATOM 4477 O O . TRP A 1 563 ? 13.875 26.438 -7.316 1 95.88 563 TRP A O 1
ATOM 4487 N N . VAL A 1 564 ? 14.297 24.266 -7.508 1 96.44 564 VAL A N 1
ATOM 4488 C CA . VAL A 1 564 ? 12.969 23.875 -7.055 1 96.44 564 VAL A CA 1
ATOM 4489 C C . VAL A 1 564 ? 12.711 24.438 -5.652 1 96.44 564 VAL A C 1
ATOM 4491 O O . VAL A 1 564 ? 11.672 25.047 -5.402 1 96.44 564 VAL A O 1
ATOM 4494 N N . VAL A 1 565 ? 13.664 24.281 -4.812 1 96.12 565 VAL A N 1
ATOM 4495 C CA . VAL A 1 565 ? 13.516 24.75 -3.438 1 96.12 565 VAL A CA 1
ATOM 4496 C C . VAL A 1 565 ? 13.461 26.266 -3.404 1 96.12 565 VAL A C 1
ATOM 4498 O O . VAL A 1 565 ? 12.641 26.844 -2.693 1 96.12 565 VAL A O 1
ATOM 4501 N N . TYR A 1 566 ? 14.312 26.875 -4.199 1 94.44 566 TYR A N 1
ATOM 4502 C CA . TYR A 1 566 ? 14.367 28.328 -4.258 1 94.44 566 TYR A CA 1
ATOM 4503 C C . TYR A 1 566 ? 13.062 28.906 -4.789 1 94.44 566 TYR A C 1
ATOM 4505 O O . TYR A 1 566 ? 12.508 29.844 -4.207 1 94.44 566 TYR A O 1
ATOM 4513 N N . ALA A 1 567 ? 12.609 28.312 -5.852 1 92.5 567 ALA A N 1
ATOM 4514 C CA . ALA A 1 567 ? 11.375 28.797 -6.473 1 92.5 567 ALA A CA 1
ATOM 4515 C C . ALA A 1 567 ? 10.188 28.609 -5.531 1 92.5 567 ALA A C 1
ATOM 4517 O O . ALA A 1 567 ? 9.297 29.469 -5.473 1 92.5 567 ALA A O 1
ATOM 4518 N N . CYS A 1 568 ? 10.164 27.578 -4.793 1 91.44 568 CYS A N 1
ATOM 4519 C CA . CYS A 1 568 ? 9.07 27.312 -3.865 1 91.44 568 CYS A CA 1
ATOM 4520 C C . CYS A 1 568 ? 9.094 28.297 -2.697 1 91.44 568 CYS A C 1
ATOM 4522 O O . CYS A 1 568 ? 8.047 28.734 -2.223 1 91.44 568 CYS A O 1
ATOM 4524 N N . GLN A 1 569 ? 10.289 28.641 -2.289 1 89.44 569 GLN A N 1
ATOM 4525 C CA . GLN A 1 569 ? 10.43 29.516 -1.129 1 89.44 569 GLN A CA 1
ATOM 4526 C C . GLN A 1 569 ? 10.102 30.969 -1.488 1 89.44 569 GLN A C 1
ATOM 4528 O O . GLN A 1 569 ? 9.57 31.703 -0.665 1 89.44 569 GLN A O 1
ATOM 4533 N N . TYR A 1 570 ? 10.375 31.375 -2.705 1 88.38 570 TYR A N 1
ATOM 4534 C CA . TYR A 1 570 ? 10.266 32.781 -3.059 1 88.38 570 TYR A CA 1
ATOM 4535 C C . TYR A 1 570 ? 9.125 33 -4.047 1 88.38 570 TYR A C 1
ATOM 4537 O O . TYR A 1 570 ? 9.266 33.781 -4.996 1 88.38 570 TYR A O 1
ATOM 4545 N N . ARG A 1 571 ? 8.039 32.281 -4.008 1 82.75 571 ARG A N 1
ATOM 4546 C CA . ARG A 1 571 ? 6.742 32.469 -4.648 1 82.75 571 ARG A CA 1
ATOM 4547 C C . ARG A 1 571 ? 6.844 32.281 -6.156 1 82.75 571 ARG A C 1
ATOM 4549 O O . ARG A 1 571 ? 6.168 32.969 -6.922 1 82.75 571 ARG A O 1
ATOM 4556 N N . MET A 1 572 ? 7.742 31.547 -6.527 1 87.38 572 MET A N 1
ATOM 4557 C CA . MET A 1 572 ? 7.879 31.219 -7.941 1 87.38 572 MET A CA 1
ATOM 4558 C C . MET A 1 572 ? 7.547 29.75 -8.188 1 87.38 572 MET A C 1
ATOM 4560 O O . MET A 1 572 ? 7.805 29.234 -9.273 1 87.38 572 MET A O 1
ATOM 4564 N N . GLY A 1 573 ? 6.977 29.109 -7.176 1 88.06 573 GLY A N 1
ATOM 4565 C CA . GLY A 1 573 ? 6.773 27.672 -7.27 1 88.06 573 GLY A CA 1
ATOM 4566 C C . GLY A 1 573 ? 5.363 27.297 -7.695 1 88.06 573 GLY A C 1
ATOM 4567 O O . GLY A 1 573 ? 5.133 26.188 -8.188 1 88.06 573 GLY A O 1
ATOM 4568 N N . GLY A 1 574 ? 4.379 28.172 -7.547 1 81.56 574 GLY A N 1
ATOM 4569 C CA . GLY A 1 574 ? 3.006 27.906 -7.949 1 81.56 574 GLY A CA 1
ATOM 4570 C C . GLY A 1 574 ? 2.453 26.609 -7.371 1 81.56 574 GLY A C 1
ATOM 4571 O O . GLY A 1 574 ? 2.516 26.391 -6.16 1 81.56 574 GLY A O 1
ATOM 4572 N N . TRP A 1 575 ? 1.991 25.703 -8.312 1 81.44 575 TRP A N 1
ATOM 4573 C CA . TRP A 1 575 ? 1.367 24.469 -7.887 1 81.44 575 TRP A CA 1
ATOM 4574 C C . TRP A 1 575 ? 2.412 23.484 -7.371 1 81.44 575 TRP A C 1
ATOM 4576 O O . TRP A 1 575 ? 2.111 22.625 -6.531 1 81.44 575 TRP A O 1
ATOM 4586 N N . VAL A 1 576 ? 3.584 23.656 -7.84 1 88.94 576 VAL A N 1
ATOM 4587 C CA . VAL A 1 576 ? 4.648 22.781 -7.359 1 88.94 576 VAL A CA 1
ATOM 4588 C C . VAL A 1 576 ? 4.879 23.016 -5.871 1 88.94 576 VAL A C 1
ATOM 4590 O O . VAL A 1 576 ? 5.047 22.062 -5.102 1 88.94 576 VAL A O 1
ATOM 4593 N N . ASN A 1 577 ? 4.875 24.25 -5.492 1 90.56 577 ASN A N 1
ATOM 4594 C CA . ASN A 1 577 ? 5.035 24.578 -4.078 1 90.56 577 ASN A CA 1
ATOM 4595 C C . ASN A 1 577 ? 3.861 24.062 -3.252 1 90.56 577 ASN A C 1
ATOM 4597 O O . ASN A 1 577 ? 4.055 23.516 -2.16 1 90.56 577 ASN A O 1
ATOM 4601 N N . SER A 1 578 ? 2.686 24.312 -3.859 1 84.75 578 SER A N 1
ATOM 4602 C CA . SER A 1 578 ? 1.5 23.844 -3.143 1 84.75 578 SER A CA 1
ATOM 4603 C C . SER A 1 578 ? 1.544 22.344 -2.908 1 84.75 578 SER A C 1
ATOM 4605 O O . SER A 1 578 ? 1.151 21.859 -1.843 1 84.75 578 SER A O 1
ATOM 4607 N N . PHE A 1 579 ? 2.004 21.656 -3.805 1 88.81 579 PHE A N 1
ATOM 4608 C CA . PHE A 1 579 ? 2.074 20.203 -3.701 1 88.81 579 PHE A CA 1
ATOM 4609 C C . PHE A 1 579 ? 3.189 19.781 -2.752 1 88.81 579 PHE A C 1
ATOM 4611 O O . PHE A 1 579 ? 2.977 18.969 -1.863 1 88.81 579 PHE A O 1
ATOM 4618 N N . LEU A 1 580 ? 4.355 20.297 -2.938 1 94.06 580 LEU A N 1
ATOM 4619 C CA . LEU A 1 580 ? 5.523 19.891 -2.166 1 94.06 580 LEU A CA 1
ATOM 4620 C C . LEU A 1 580 ? 5.41 20.344 -0.717 1 94.06 580 LEU A C 1
ATOM 4622 O O . LEU A 1 580 ? 6.039 19.781 0.173 1 94.06 580 LEU A O 1
ATOM 4626 N N . SER A 1 581 ? 4.641 21.359 -0.482 1 91.81 581 SER A N 1
ATOM 4627 C CA . SER A 1 581 ? 4.523 21.922 0.859 1 91.81 581 SER A CA 1
ATOM 4628 C C . SER A 1 581 ? 3.258 21.422 1.555 1 91.81 581 SER A C 1
ATOM 4630 O O . SER A 1 581 ? 2.857 21.969 2.586 1 91.81 581 SER A O 1
ATOM 4632 N N . TRP A 1 582 ? 2.709 20.406 0.95 1 86.38 582 TRP A N 1
ATOM 4633 C CA . TRP A 1 582 ? 1.497 19.844 1.532 1 86.38 582 TRP A CA 1
ATOM 4634 C C . TRP A 1 582 ? 1.764 19.312 2.938 1 86.38 582 TRP A C 1
ATOM 4636 O O . TRP A 1 582 ? 2.783 18.656 3.178 1 86.38 582 TRP A O 1
ATOM 4646 N N . SER A 1 583 ? 0.857 19.609 3.875 1 85.81 583 SER A N 1
ATOM 4647 C CA . SER A 1 583 ? 1.051 19.266 5.281 1 85.81 583 SER A CA 1
ATOM 4648 C C . SER A 1 583 ? 1.122 17.766 5.488 1 85.81 583 SER A C 1
ATOM 4650 O O . SER A 1 583 ? 1.712 17.297 6.465 1 85.81 583 SER A O 1
ATOM 4652 N N . LEU A 1 584 ? 0.584 17.031 4.613 1 85.5 584 LEU A N 1
ATOM 4653 C CA . LEU A 1 584 ? 0.578 15.586 4.738 1 85.5 584 LEU A CA 1
ATOM 4654 C C . LEU A 1 584 ? 1.983 15.016 4.57 1 85.5 584 LEU A C 1
ATOM 4656 O O . LEU A 1 584 ? 2.264 13.898 5.008 1 85.5 584 LEU A O 1
ATOM 4660 N N . TRP A 1 585 ? 2.832 15.805 3.945 1 92.5 585 TRP A N 1
ATOM 4661 C CA . TRP A 1 585 ? 4.195 15.336 3.719 1 92.5 585 TRP A CA 1
ATOM 4662 C C . TRP A 1 585 ? 5.008 15.383 5.008 1 92.5 585 TRP A C 1
ATOM 4664 O O . TRP A 1 585 ? 6.051 14.727 5.117 1 92.5 585 TRP A O 1
ATOM 4674 N N . ILE A 1 586 ? 4.551 16.109 6.016 1 91.62 586 ILE A N 1
ATOM 4675 C CA . ILE A 1 586 ? 5.34 16.344 7.223 1 91.62 586 ILE A CA 1
ATOM 4676 C C . ILE A 1 586 ? 5.52 15.039 7.984 1 91.62 586 ILE A C 1
ATOM 4678 O O . ILE A 1 586 ? 6.648 14.594 8.211 1 91.62 586 ILE A O 1
ATOM 4682 N N . PRO A 1 587 ? 4.383 14.344 8.312 1 91.38 587 PRO A N 1
ATOM 4683 C CA . PRO A 1 587 ? 4.59 13.07 9 1 91.38 587 PRO A CA 1
ATOM 4684 C C . PRO A 1 587 ? 5.312 12.039 8.125 1 91.38 587 PRO A C 1
ATOM 4686 O O . PRO A 1 587 ? 6.113 11.25 8.633 1 91.38 587 PRO A O 1
ATOM 4689 N N . ILE A 1 588 ? 5.086 12 6.859 1 94.19 588 ILE A N 1
ATOM 4690 C CA . ILE A 1 588 ? 5.738 11.07 5.949 1 94.19 588 ILE A CA 1
ATOM 4691 C C . ILE A 1 588 ? 7.23 11.367 5.883 1 94.19 588 ILE A C 1
ATOM 4693 O O . ILE A 1 588 ? 8.055 10.453 5.848 1 94.19 588 ILE A O 1
ATOM 4697 N N . GLY A 1 589 ? 7.512 12.641 5.887 1 93.88 589 GLY A N 1
ATOM 4698 C CA . GLY A 1 589 ? 8.898 13.062 5.887 1 93.88 589 GLY A CA 1
ATOM 4699 C C . GLY A 1 589 ? 9.656 12.633 7.133 1 93.88 589 GLY A C 1
ATOM 4700 O O . GLY A 1 589 ? 10.828 12.258 7.059 1 93.88 589 GLY A O 1
ATOM 4701 N N . ARG A 1 590 ? 8.938 12.562 8.242 1 93.25 590 ARG A N 1
ATOM 4702 C CA . ARG A 1 590 ? 9.547 12.164 9.5 1 93.25 590 ARG A CA 1
ATOM 4703 C C . ARG A 1 590 ? 9.875 10.672 9.5 1 93.25 590 ARG A C 1
ATOM 4705 O O . ARG A 1 590 ? 10.789 10.234 10.203 1 93.25 590 ARG A O 1
ATOM 4712 N N . LEU A 1 591 ? 9.203 9.984 8.664 1 96.75 591 LEU A N 1
ATOM 4713 C CA . LEU A 1 591 ? 9.352 8.539 8.664 1 96.75 591 LEU A CA 1
ATOM 4714 C C . LEU A 1 591 ? 10.336 8.086 7.586 1 96.75 591 LEU A C 1
ATOM 4716 O O . LEU A 1 591 ? 10.641 6.902 7.473 1 96.75 591 LEU A O 1
ATOM 4720 N N . THR A 1 592 ? 10.875 9.031 6.84 1 97 592 THR A N 1
ATOM 4721 C CA . THR A 1 592 ? 11.719 8.695 5.695 1 97 592 THR A CA 1
ATOM 4722 C C . THR A 1 592 ? 12.992 7.992 6.148 1 97 592 THR A C 1
ATOM 4724 O O . THR A 1 592 ? 13.469 7.066 5.484 1 97 592 THR A O 1
ATOM 4727 N N . TYR A 1 593 ? 13.602 8.406 7.297 1 96.56 593 TYR A N 1
ATOM 4728 C CA . TYR A 1 593 ? 14.812 7.773 7.797 1 96.56 593 TYR A CA 1
ATOM 4729 C C . TYR A 1 593 ? 14.57 6.309 8.133 1 96.56 593 TYR A C 1
ATOM 4731 O O . TYR A 1 593 ? 15.344 5.434 7.738 1 96.56 593 TYR A O 1
ATOM 4739 N N . GLY A 1 594 ? 13.492 6.035 8.852 1 98 594 GLY A N 1
ATOM 4740 C CA . GLY A 1 594 ? 13.141 4.656 9.164 1 98 594 GLY A CA 1
ATOM 4741 C C . GLY A 1 594 ? 12.852 3.824 7.926 1 98 594 GLY A C 1
ATOM 4742 O O . GLY A 1 594 ? 13.266 2.664 7.844 1 98 594 GLY A O 1
ATOM 4743 N N . ALA A 1 595 ? 12.133 4.434 6.988 1 98.31 595 ALA A N 1
ATOM 4744 C CA . ALA A 1 595 ? 11.836 3.738 5.738 1 98.31 595 ALA A CA 1
ATOM 4745 C C . ALA A 1 595 ? 13.117 3.418 4.973 1 98.31 595 ALA A C 1
ATOM 4747 O O . ALA A 1 595 ? 13.234 2.355 4.359 1 98.31 595 ALA A O 1
ATOM 4748 N N . TYR A 1 596 ? 14.047 4.359 4.988 1 97.69 596 TYR A N 1
ATOM 4749 C CA . TYR A 1 596 ? 15.336 4.152 4.348 1 97.69 596 TYR A CA 1
ATOM 4750 C C . TYR A 1 596 ? 16.078 2.973 4.973 1 97.69 596 TYR A C 1
ATOM 4752 O O . TYR A 1 596 ? 16.594 2.111 4.258 1 97.69 596 TYR A O 1
ATOM 4760 N N . LEU A 1 597 ? 16.047 2.885 6.246 1 98.25 597 LEU A N 1
ATOM 4761 C CA . LEU A 1 597 ? 16.797 1.856 6.961 1 98.25 597 LEU A CA 1
ATOM 4762 C C . LEU A 1 597 ? 16.172 0.479 6.73 1 98.25 597 LEU A C 1
ATOM 4764 O O . LEU A 1 597 ? 16.906 -0.503 6.547 1 98.25 597 LEU A O 1
ATOM 4768 N N . LEU A 1 598 ? 14.898 0.449 6.641 1 98.38 598 LEU A N 1
ATOM 4769 C CA . LEU A 1 598 ? 14.25 -0.854 6.75 1 98.38 598 LEU A CA 1
ATOM 4770 C C . LEU A 1 598 ? 13.82 -1.368 5.379 1 98.38 598 LEU A C 1
ATOM 4772 O O . LEU A 1 598 ? 13.578 -2.564 5.211 1 98.38 598 LEU A O 1
ATOM 4776 N N . HIS A 1 599 ? 13.672 -0.538 4.387 1 98.44 599 HIS A N 1
ATOM 4777 C CA . HIS A 1 599 ? 13.023 -0.945 3.145 1 98.44 599 HIS A CA 1
ATOM 4778 C C . HIS A 1 599 ? 13.797 -2.074 2.467 1 98.44 599 HIS A C 1
ATOM 4780 O O . HIS A 1 599 ? 13.195 -3.004 1.925 1 98.44 599 HIS A O 1
ATOM 4786 N N . PRO A 1 600 ? 15.125 -2.115 2.475 1 97.69 600 PRO A N 1
ATOM 4787 C CA . PRO A 1 600 ? 15.797 -3.256 1.847 1 97.69 600 PRO A CA 1
ATOM 4788 C C . PRO A 1 600 ? 15.57 -4.562 2.6 1 97.69 600 PRO A C 1
ATOM 4790 O O . PRO A 1 600 ? 15.5 -5.633 1.985 1 97.69 600 PRO A O 1
ATOM 4793 N N . ILE A 1 601 ? 15.508 -4.465 3.926 1 97.44 601 ILE A N 1
ATOM 4794 C CA . ILE A 1 601 ? 15.203 -5.648 4.719 1 97.44 601 ILE A CA 1
ATOM 4795 C C . ILE A 1 601 ? 13.812 -6.164 4.359 1 97.44 601 ILE A C 1
ATOM 4797 O O . ILE A 1 601 ? 13.609 -7.375 4.207 1 97.44 601 ILE A O 1
ATOM 4801 N N . ILE A 1 602 ? 12.906 -5.23 4.176 1 97.94 602 ILE A N 1
ATOM 4802 C CA . ILE A 1 602 ? 11.539 -5.578 3.814 1 97.94 602 ILE A CA 1
ATOM 4803 C C . ILE A 1 602 ? 11.508 -6.152 2.4 1 97.94 602 ILE A C 1
ATOM 4805 O O . ILE A 1 602 ? 10.758 -7.09 2.121 1 97.94 602 ILE A O 1
ATOM 4809 N N . LEU A 1 603 ? 12.297 -5.59 1.539 1 97.94 603 LEU A N 1
ATOM 4810 C CA . LEU A 1 603 ? 12.391 -6.105 0.178 1 97.94 603 LEU A CA 1
ATOM 4811 C C . LEU A 1 603 ? 12.922 -7.535 0.176 1 97.94 603 LEU A C 1
ATOM 4813 O O . LEU A 1 603 ? 12.398 -8.398 -0.528 1 97.94 603 LEU A O 1
ATOM 4817 N N . ASN A 1 604 ? 13.977 -7.781 0.932 1 96.25 604 ASN A N 1
ATOM 4818 C CA . ASN A 1 604 ? 14.484 -9.141 1.061 1 96.25 604 ASN A CA 1
ATOM 4819 C C . ASN A 1 604 ? 13.422 -10.086 1.619 1 96.25 604 ASN A C 1
ATOM 4821 O O . ASN A 1 604 ? 13.273 -11.211 1.141 1 96.25 604 ASN A O 1
ATOM 4825 N N . TYR A 1 605 ? 12.766 -9.602 2.617 1 96.56 605 TYR A N 1
ATOM 4826 C CA . TYR A 1 605 ? 11.68 -10.391 3.186 1 96.56 605 TYR A CA 1
ATOM 4827 C C . TYR A 1 605 ? 10.617 -10.688 2.137 1 96.56 605 TYR A C 1
ATOM 4829 O O . TYR A 1 605 ? 10.164 -11.828 2.01 1 96.56 605 TYR A O 1
ATOM 4837 N N . TYR A 1 606 ? 10.164 -9.695 1.379 1 96.75 606 TYR A N 1
ATOM 4838 C CA . TYR A 1 606 ? 9.141 -9.828 0.352 1 96.75 606 TYR A CA 1
ATOM 4839 C C . TYR A 1 606 ? 9.508 -10.914 -0.65 1 96.75 606 TYR A C 1
ATOM 4841 O O . TYR A 1 606 ? 8.711 -11.812 -0.924 1 96.75 606 TYR A O 1
ATOM 4849 N N . TYR A 1 607 ? 10.727 -10.914 -1.164 1 96.5 607 TYR A N 1
ATOM 4850 C CA . TYR A 1 607 ? 11.109 -11.812 -2.244 1 96.5 607 TYR A CA 1
ATOM 4851 C C . TYR A 1 607 ? 11.492 -13.188 -1.699 1 96.5 607 TYR A C 1
ATOM 4853 O O . TYR A 1 607 ? 11.188 -14.211 -2.312 1 96.5 607 TYR A O 1
ATOM 4861 N N . LYS A 1 608 ? 12.109 -13.203 -0.528 1 95.81 608 LYS A N 1
ATOM 4862 C CA . LYS A 1 608 ? 12.695 -14.453 -0.048 1 95.81 608 LYS A CA 1
ATOM 4863 C C . LYS A 1 608 ? 11.672 -15.281 0.718 1 95.81 608 LYS A C 1
ATOM 4865 O O . LYS A 1 608 ? 11.883 -16.469 0.959 1 95.81 608 LYS A O 1
ATOM 4870 N N . THR A 1 609 ? 10.562 -14.711 1.049 1 95.19 609 THR A N 1
ATOM 4871 C CA . THR A 1 609 ? 9.531 -15.477 1.74 1 95.19 609 THR A CA 1
ATOM 4872 C C . THR A 1 609 ? 8.641 -16.203 0.741 1 95.19 609 THR A C 1
ATOM 4874 O O . THR A 1 609 ? 7.914 -17.125 1.108 1 95.19 609 THR A O 1
ATOM 4877 N N . MET A 1 610 ? 8.711 -15.906 -0.466 1 94 610 MET A N 1
ATOM 4878 C CA . MET A 1 610 ? 7.879 -16.531 -1.486 1 94 610 MET A CA 1
ATOM 4879 C C . MET A 1 610 ? 8.32 -17.969 -1.746 1 94 610 MET A C 1
ATOM 4881 O O . MET A 1 610 ? 9.516 -18.234 -1.907 1 94 610 MET A O 1
ATOM 4885 N N . GLU A 1 611 ? 7.371 -18.828 -1.78 1 94.06 611 GLU A N 1
ATOM 4886 C CA . GLU A 1 611 ? 7.672 -20.234 -2.039 1 94.06 611 GLU A CA 1
ATOM 4887 C C . GLU A 1 611 ? 7.914 -20.484 -3.525 1 94.06 611 GLU A C 1
ATOM 4889 O O . GLU A 1 611 ? 8.656 -21.391 -3.895 1 94.06 611 GLU A O 1
ATOM 4894 N N . LYS A 1 612 ? 7.227 -19.688 -4.328 1 93.06 612 LYS A N 1
ATOM 4895 C CA . LYS A 1 612 ? 7.438 -19.734 -5.773 1 93.06 612 LYS A CA 1
ATOM 4896 C C . LYS A 1 612 ? 8.328 -18.578 -6.234 1 93.06 612 LYS A C 1
ATOM 4898 O O . LYS A 1 612 ? 8.312 -17.5 -5.648 1 93.06 612 LYS A O 1
ATOM 4903 N N . PRO A 1 613 ? 9.141 -18.922 -7.25 1 92.81 613 PRO A N 1
ATOM 4904 C CA . PRO A 1 613 ? 9.992 -17.828 -7.73 1 92.81 613 PRO A CA 1
ATOM 4905 C C . PRO A 1 613 ? 9.188 -16.641 -8.25 1 92.81 613 PRO A C 1
ATOM 4907 O O . PRO A 1 613 ? 8.109 -16.812 -8.82 1 92.81 613 PRO A O 1
ATOM 4910 N N . TRP A 1 614 ? 9.742 -15.5 -8.039 1 92.12 614 TRP A N 1
ATOM 4911 C CA . TRP A 1 614 ? 9.094 -14.273 -8.492 1 92.12 614 TRP A CA 1
ATOM 4912 C C . TRP A 1 614 ? 9.047 -14.227 -10.016 1 92.12 614 TRP A C 1
ATOM 4914 O O . TRP A 1 614 ? 10.016 -14.578 -10.695 1 92.12 614 TRP A O 1
ATOM 4924 N N . HIS A 1 615 ? 7.93 -13.93 -10.602 1 93.31 615 HIS A N 1
ATOM 4925 C CA . HIS A 1 615 ? 7.742 -13.719 -12.031 1 93.31 615 HIS A CA 1
ATOM 4926 C C . HIS A 1 615 ? 7.586 -12.234 -12.359 1 93.31 615 HIS A C 1
ATOM 4928 O O . HIS A 1 615 ? 6.602 -11.609 -11.961 1 93.31 615 HIS A O 1
ATOM 4934 N N . PHE A 1 616 ? 8.461 -11.766 -13.172 1 92.69 616 PHE A N 1
ATOM 4935 C CA . PHE A 1 616 ? 8.461 -10.328 -13.438 1 92.69 616 PHE A CA 1
ATOM 4936 C C . PHE A 1 616 ? 7.449 -9.984 -14.523 1 92.69 616 PHE A C 1
ATOM 4938 O O . PHE A 1 616 ? 7.43 -10.609 -15.586 1 92.69 616 PHE A O 1
ATOM 4945 N N . GLN A 1 617 ? 6.617 -9.125 -14.266 1 93.62 617 GLN A N 1
ATOM 4946 C CA . GLN A 1 617 ? 5.727 -8.352 -15.125 1 93.62 617 GLN A CA 1
ATOM 4947 C C . GLN A 1 617 ? 5.586 -6.918 -14.625 1 93.62 617 GLN A C 1
ATOM 4949 O O . GLN A 1 617 ? 5.832 -6.637 -13.445 1 93.62 617 GLN A O 1
ATOM 4954 N N . ASP A 1 618 ? 5.312 -6.035 -15.547 1 93.38 618 ASP A N 1
ATOM 4955 C CA . ASP A 1 618 ? 5.098 -4.66 -15.102 1 93.38 618 ASP A CA 1
ATOM 4956 C C . ASP A 1 618 ? 4.09 -4.609 -13.953 1 93.38 618 ASP A C 1
ATOM 4958 O O . ASP A 1 618 ? 4.305 -3.912 -12.961 1 93.38 618 ASP A O 1
ATOM 4962 N N . ASP A 1 619 ? 3.068 -5.375 -14.047 1 94.5 619 ASP A N 1
ATOM 4963 C CA . ASP A 1 619 ? 2.012 -5.363 -13.039 1 94.5 619 ASP A CA 1
ATOM 4964 C C . ASP A 1 619 ? 2.518 -5.902 -11.703 1 94.5 619 ASP A C 1
ATOM 4966 O O . ASP A 1 619 ? 2.264 -5.312 -10.648 1 94.5 619 ASP A O 1
ATOM 4970 N N . THR A 1 620 ? 3.197 -7.062 -11.758 1 94.12 620 THR A N 1
ATOM 4971 C CA . THR A 1 620 ? 3.676 -7.66 -10.516 1 94.12 620 THR A CA 1
ATOM 4972 C C . THR A 1 620 ? 4.707 -6.758 -9.844 1 94.12 620 THR A C 1
ATOM 4974 O O . THR A 1 620 ? 4.793 -6.715 -8.609 1 94.12 620 THR A O 1
ATOM 4977 N N . ALA A 1 621 ? 5.488 -6.062 -10.68 1 95.44 621 ALA A N 1
ATOM 4978 C CA . ALA A 1 621 ? 6.441 -5.105 -10.125 1 95.44 621 ALA A CA 1
ATOM 4979 C C . ALA A 1 621 ? 5.719 -3.965 -9.414 1 95.44 621 ALA A C 1
ATOM 4981 O O . ALA A 1 621 ? 6.156 -3.512 -8.352 1 95.44 621 ALA A O 1
ATOM 4982 N N . ILE A 1 622 ? 4.652 -3.504 -10 1 96.62 622 ILE A N 1
ATOM 4983 C CA . ILE A 1 622 ? 3.855 -2.445 -9.391 1 96.62 622 ILE A CA 1
ATOM 4984 C C . ILE A 1 622 ? 3.264 -2.941 -8.07 1 96.62 622 ILE A C 1
ATOM 4986 O O . ILE A 1 622 ? 3.283 -2.225 -7.07 1 96.62 622 ILE A O 1
ATOM 4990 N N . PHE A 1 623 ? 2.744 -4.164 -8.062 1 97.19 623 PHE A N 1
ATOM 4991 C CA . PHE A 1 623 ? 2.191 -4.742 -6.848 1 97.19 623 PHE A CA 1
ATOM 4992 C C . PHE A 1 623 ? 3.256 -4.836 -5.762 1 97.19 623 PHE A C 1
ATOM 4994 O O . PHE A 1 623 ? 3.002 -4.496 -4.605 1 97.19 623 PHE A O 1
ATOM 5001 N N . ALA A 1 624 ? 4.414 -5.312 -6.16 1 97.25 624 ALA A N 1
ATOM 5002 C CA . ALA A 1 624 ? 5.523 -5.41 -5.219 1 97.25 624 ALA A CA 1
ATOM 5003 C C . ALA A 1 624 ? 5.891 -4.039 -4.656 1 97.25 624 ALA A C 1
ATOM 5005 O O . ALA A 1 624 ? 6.078 -3.887 -3.447 1 97.25 624 ALA A O 1
ATOM 5006 N N . TYR A 1 625 ? 5.938 -3.068 -5.543 1 98.12 625 TYR A N 1
ATOM 5007 C CA . TYR A 1 625 ? 6.289 -1.707 -5.152 1 98.12 625 TYR A CA 1
ATOM 5008 C C . TYR A 1 625 ? 5.305 -1.164 -4.121 1 98.12 625 TYR A C 1
ATOM 5010 O O . TYR A 1 625 ? 5.711 -0.647 -3.078 1 98.12 625 TYR A O 1
ATOM 5018 N N . LEU A 1 626 ? 4.066 -1.281 -4.395 1 98.31 626 LEU A N 1
ATOM 5019 C CA . LEU A 1 626 ? 3.039 -0.74 -3.51 1 98.31 626 LEU A CA 1
ATOM 5020 C C . LEU A 1 626 ? 3.057 -1.449 -2.16 1 98.31 626 LEU A C 1
ATOM 5022 O O . LEU A 1 626 ? 2.904 -0.81 -1.116 1 98.31 626 LEU A O 1
ATOM 5026 N N . SER A 1 627 ? 3.217 -2.709 -2.15 1 97.81 627 SER A N 1
ATOM 5027 C CA . SER A 1 627 ? 3.27 -3.475 -0.91 1 97.81 627 SER A CA 1
ATOM 5028 C C . SER A 1 627 ? 4.48 -3.088 -0.071 1 97.81 627 SER A C 1
ATOM 5030 O O . SER A 1 627 ? 4.359 -2.846 1.131 1 97.81 627 SER A O 1
ATOM 5032 N N . VAL A 1 628 ? 5.617 -3.006 -0.733 1 98.25 628 VAL A N 1
ATOM 5033 C CA . VAL A 1 628 ? 6.863 -2.719 -0.024 1 98.25 628 VAL A CA 1
ATOM 5034 C C . VAL A 1 628 ? 6.848 -1.277 0.482 1 98.25 628 VAL A C 1
ATOM 5036 O O . VAL A 1 628 ? 7.34 -0.992 1.576 1 98.25 628 VAL A O 1
ATOM 5039 N N . LEU A 1 629 ? 6.328 -0.413 -0.368 1 98.38 629 LEU A N 1
ATOM 5040 C CA . LEU A 1 629 ? 6.207 0.981 0.043 1 98.38 629 LEU A CA 1
ATOM 5041 C C . LEU A 1 629 ? 5.395 1.103 1.326 1 98.38 629 LEU A C 1
ATOM 5043 O O . LEU A 1 629 ? 5.836 1.735 2.289 1 98.38 629 LEU A O 1
ATOM 5047 N N . MET A 1 630 ? 4.27 0.478 1.389 1 97.44 630 MET A N 1
ATOM 5048 C CA . MET A 1 630 ? 3.4 0.553 2.559 1 97.44 630 MET A CA 1
ATOM 5049 C C . MET A 1 630 ? 4.043 -0.133 3.76 1 97.44 630 MET A C 1
ATOM 5051 O O . MET A 1 630 ? 4.031 0.405 4.867 1 97.44 630 MET A O 1
ATOM 5055 N N . MET A 1 631 ? 4.621 -1.234 3.566 1 97.94 631 MET A N 1
ATOM 5056 C CA . MET A 1 631 ? 5.25 -1.967 4.664 1 97.94 631 MET A CA 1
ATOM 5057 C C . MET A 1 631 ? 6.438 -1.193 5.227 1 97.94 631 MET A C 1
ATOM 5059 O O . MET A 1 631 ? 6.648 -1.169 6.441 1 97.94 631 MET A O 1
ATOM 5063 N N . SER A 1 632 ? 7.176 -0.595 4.316 1 98.44 632 SER A N 1
ATOM 5064 C CA . SER A 1 632 ? 8.344 0.159 4.762 1 98.44 632 SER A CA 1
ATOM 5065 C C . SER A 1 632 ? 7.941 1.312 5.676 1 98.44 632 SER A C 1
ATOM 5067 O O . SER A 1 632 ? 8.555 1.521 6.723 1 98.44 632 SER A O 1
ATOM 5069 N N . TYR A 1 633 ? 6.926 1.99 5.32 1 97.69 633 TYR A N 1
ATOM 5070 C CA . TYR A 1 633 ? 6.492 3.119 6.137 1 97.69 633 TYR A CA 1
ATOM 5071 C C . TYR A 1 633 ? 5.777 2.643 7.395 1 97.69 633 TYR A C 1
ATOM 5073 O O . TYR A 1 633 ? 5.863 3.283 8.445 1 97.69 633 TYR A O 1
ATOM 5081 N N . MET A 1 634 ? 5.098 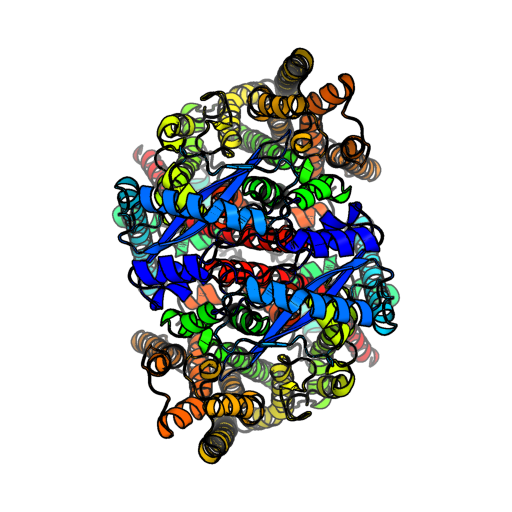1.535 7.324 1 96.81 634 MET A N 1
ATOM 5082 C CA . MET A 1 634 ? 4.469 0.967 8.508 1 96.81 634 MET A CA 1
ATOM 5083 C C . MET A 1 634 ? 5.516 0.572 9.547 1 96.81 634 MET A C 1
ATOM 5085 O O . MET A 1 634 ? 5.375 0.888 10.727 1 96.81 634 MET A O 1
ATOM 5089 N N . PHE A 1 635 ? 6.543 -0.064 9.102 1 97.75 635 PHE A N 1
ATOM 5090 C CA . PHE A 1 635 ? 7.574 -0.501 10.039 1 97.75 635 PHE A CA 1
ATOM 5091 C C . PHE A 1 635 ? 8.445 0.672 10.469 1 97.75 635 PHE A C 1
ATOM 5093 O O . PHE A 1 635 ? 9.008 0.667 11.562 1 97.75 635 PHE A O 1
ATOM 5100 N N . ALA A 1 636 ? 8.586 1.644 9.555 1 98.25 636 ALA A N 1
ATOM 5101 C CA . ALA A 1 636 ? 9.25 2.877 9.969 1 98.25 636 ALA A CA 1
ATOM 5102 C C . ALA A 1 636 ? 8.492 3.551 11.109 1 98.25 636 ALA A C 1
ATOM 5104 O O . ALA A 1 636 ? 9.102 4.09 12.031 1 98.25 636 ALA A O 1
ATOM 5105 N N . PHE A 1 637 ? 7.203 3.527 11.07 1 96.75 637 PHE A N 1
ATOM 5106 C CA . PHE A 1 637 ? 6.352 4.074 12.117 1 96.75 637 PHE A CA 1
ATOM 5107 C C . PHE A 1 637 ? 6.586 3.342 13.438 1 96.75 637 PHE A C 1
ATOM 5109 O O . PHE A 1 637 ? 6.766 3.973 14.477 1 96.75 637 PHE A O 1
ATOM 5116 N N . LEU A 1 638 ? 6.68 2.08 13.383 1 96.44 638 LEU A N 1
ATOM 5117 C CA . LEU A 1 638 ? 6.914 1.273 14.578 1 96.44 638 LEU A CA 1
ATOM 5118 C C . LEU A 1 638 ? 8.312 1.521 15.141 1 96.44 638 LEU A C 1
ATOM 5120 O O . LEU A 1 638 ? 8.492 1.605 16.359 1 96.44 638 LEU A O 1
ATOM 5124 N N . LEU A 1 639 ? 9.219 1.596 14.281 1 97.44 639 LEU A N 1
ATOM 5125 C CA . LEU A 1 639 ? 10.594 1.87 14.688 1 97.44 639 LEU A CA 1
ATOM 5126 C C . LEU A 1 639 ? 10.688 3.219 15.391 1 97.44 639 LEU A C 1
ATOM 5128 O O . LEU A 1 639 ? 11.391 3.352 16.391 1 97.44 639 LEU A O 1
ATOM 5132 N N . SER A 1 640 ? 9.984 4.188 14.852 1 97 640 SER A N 1
ATOM 5133 C CA . SER A 1 640 ? 10 5.52 15.445 1 97 640 SER A CA 1
ATOM 5134 C C . SER A 1 640 ? 9.383 5.512 16.844 1 97 640 SER A C 1
ATOM 5136 O O . SER A 1 640 ? 9.867 6.199 17.734 1 97 640 SER A O 1
ATOM 5138 N N . LEU A 1 641 ? 8.391 4.734 17.047 1 95.62 641 LEU A N 1
ATOM 5139 C CA . LEU A 1 641 ? 7.699 4.664 18.328 1 95.62 641 LEU A CA 1
ATOM 5140 C C . LEU A 1 641 ? 8.539 3.912 19.359 1 95.62 641 LEU A C 1
ATOM 5142 O O . LEU A 1 641 ? 8.508 4.234 20.547 1 95.62 641 LEU A O 1
ATOM 5146 N N . LEU A 1 642 ? 9.227 2.955 18.891 1 95.38 642 LEU A N 1
ATOM 5147 C CA . LEU A 1 642 ? 9.945 2.072 19.797 1 95.38 642 LEU A CA 1
ATOM 5148 C C . LEU A 1 642 ? 11.312 2.658 20.156 1 95.38 642 LEU A C 1
ATOM 5150 O O . LEU A 1 642 ? 11.812 2.439 21.266 1 95.38 642 LEU A O 1
ATOM 5154 N N . ILE A 1 643 ? 11.898 3.367 19.172 1 96.12 643 ILE A N 1
ATOM 5155 C CA . ILE A 1 643 ? 13.297 3.715 19.375 1 96.12 643 ILE A CA 1
ATOM 5156 C C . ILE A 1 643 ? 13.492 5.219 19.203 1 96.12 643 ILE A C 1
ATOM 5158 O O . ILE A 1 643 ? 13.867 5.918 20.141 1 96.12 643 ILE A O 1
ATOM 5162 N N . ASP A 1 644 ? 13.133 5.773 18.094 1 95.62 644 ASP A N 1
ATOM 5163 C CA . ASP A 1 644 ? 13.508 7.137 17.734 1 95.62 644 ASP A CA 1
ATOM 5164 C C . ASP A 1 644 ? 12.969 8.141 18.75 1 95.62 644 ASP A C 1
ATOM 5166 O O . ASP A 1 644 ? 13.719 8.945 19.297 1 95.62 644 ASP A O 1
ATOM 5170 N N . LEU A 1 645 ? 11.672 8.078 18.953 1 94.81 645 LEU A N 1
ATOM 5171 C CA . LEU A 1 645 ? 11.039 9.102 19.781 1 94.81 645 LEU A CA 1
ATOM 5172 C C . LEU A 1 645 ? 11.391 8.906 21.25 1 94.81 645 LEU A C 1
ATOM 5174 O O . LEU A 1 645 ? 11.68 9.875 21.953 1 94.81 645 LEU A O 1
ATOM 5178 N N . PRO A 1 646 ? 11.383 7.676 21.781 1 94.88 646 PRO A N 1
ATOM 5179 C CA . PRO A 1 646 ? 11.828 7.508 23.172 1 94.88 646 PRO A CA 1
ATOM 5180 C C . PRO A 1 646 ? 13.25 8.016 23.391 1 94.88 646 PRO A C 1
ATOM 5182 O O . PRO A 1 646 ? 13.523 8.648 24.422 1 94.88 646 PRO A O 1
ATOM 5185 N N . VAL A 1 647 ? 14.156 7.758 22.5 1 93.62 647 VAL A N 1
ATOM 5186 C CA . VAL A 1 647 ? 15.531 8.219 22.625 1 93.62 647 VAL A CA 1
ATOM 5187 C C . VAL A 1 647 ? 15.578 9.742 22.578 1 93.62 647 VAL A C 1
ATOM 5189 O O . VAL A 1 647 ? 16.312 10.375 23.344 1 93.62 647 VAL A O 1
ATOM 5192 N N . TYR A 1 648 ? 14.836 10.242 21.672 1 90.69 648 TYR A N 1
ATOM 5193 C CA . TYR A 1 648 ? 14.742 11.695 21.578 1 90.69 648 TYR A CA 1
ATOM 5194 C C . TYR A 1 648 ? 14.219 12.289 22.875 1 90.69 648 TYR A C 1
ATOM 5196 O O . TYR A 1 648 ? 14.766 13.281 23.375 1 90.69 648 TYR A O 1
ATOM 5204 N N . ASN A 1 649 ? 13.172 11.711 23.406 1 91.75 649 ASN A N 1
ATOM 5205 C CA . ASN A 1 649 ? 12.586 12.18 24.656 1 91.75 649 ASN A CA 1
ATOM 5206 C C . ASN A 1 649 ? 13.562 12.047 25.828 1 91.75 649 ASN A C 1
ATOM 5208 O O . ASN A 1 649 ? 13.648 12.938 26.672 1 91.75 649 ASN A O 1
ATOM 5212 N N . LEU A 1 650 ? 14.266 11.016 25.891 1 91.31 650 LEU A N 1
ATOM 5213 C CA . LEU A 1 650 ? 15.234 10.781 26.953 1 91.31 650 LEU A CA 1
ATOM 5214 C C . LEU A 1 650 ? 16.391 11.781 26.859 1 91.31 650 LEU A C 1
ATOM 5216 O O . LEU A 1 650 ? 16.859 12.273 27.891 1 91.31 650 LEU A O 1
ATOM 5220 N N . GLU A 1 651 ? 16.844 11.984 25.641 1 89 651 GLU A N 1
ATOM 5221 C CA . GLU A 1 651 ? 17.906 12.969 25.453 1 89 651 GLU A CA 1
ATOM 5222 C C . GLU A 1 651 ? 17.469 14.352 25.938 1 89 651 GLU A C 1
ATOM 5224 O O . GLU A 1 651 ? 18.25 15.055 26.594 1 89 651 GLU A O 1
ATOM 5229 N N . THR A 1 652 ? 16.297 14.695 25.562 1 85.19 652 THR A N 1
ATOM 5230 C CA . THR A 1 652 ? 15.766 15.992 25.969 1 85.19 652 THR A CA 1
ATOM 5231 C C . THR A 1 652 ? 15.625 16.078 27.484 1 85.19 652 THR A C 1
ATOM 5233 O O . THR A 1 652 ? 15.898 17.109 28.078 1 85.19 652 THR A O 1
ATOM 5236 N N . MET A 1 653 ? 15.266 15.008 28.062 1 85.88 653 MET A N 1
ATOM 5237 C CA . MET A 1 653 ? 15.125 14.945 29.516 1 85.88 653 MET A CA 1
ATOM 5238 C C . MET A 1 653 ? 16.484 15.109 30.188 1 85.88 653 MET A C 1
ATOM 5240 O O . MET A 1 653 ? 16.609 15.852 31.172 1 85.88 653 MET A O 1
ATOM 5244 N N . VAL A 1 654 ? 17.453 14.461 29.656 1 84 654 VAL A N 1
ATOM 5245 C CA . VAL A 1 654 ? 18.781 14.484 30.25 1 84 654 VAL A CA 1
ATOM 5246 C C . VAL A 1 654 ? 19.406 15.867 30.062 1 84 654 VAL A C 1
ATOM 5248 O O . VAL A 1 654 ? 20.062 16.391 30.969 1 84 654 VAL A O 1
ATOM 5251 N N . THR A 1 655 ? 19.25 16.469 28.953 1 82.25 655 THR A N 1
ATOM 5252 C CA . THR A 1 655 ? 19.812 17.781 28.656 1 82.25 655 THR A CA 1
ATOM 5253 C C . THR A 1 655 ? 19.156 18.844 29.531 1 82.25 655 THR A C 1
ATOM 5255 O O . THR A 1 655 ? 19.812 19.781 30 1 82.25 655 THR A O 1
ATOM 5258 N N . LYS A 1 656 ? 17.875 18.719 29.75 1 78.31 656 LYS A N 1
ATOM 5259 C CA . LYS A 1 656 ? 17.172 19.641 30.625 1 78.31 656 LYS A CA 1
ATOM 5260 C C . LYS A 1 656 ? 17.641 19.516 32.062 1 78.31 656 LYS A C 1
ATOM 5262 O O . LYS A 1 656 ? 17.781 20.531 32.781 1 78.31 656 LYS A O 1
ATOM 5267 N N . ASN A 1 657 ? 17.891 18.344 32.438 1 75.81 657 ASN A N 1
ATOM 5268 C CA . ASN A 1 657 ? 18.359 18.125 33.812 1 75.81 657 ASN A CA 1
ATOM 5269 C C . ASN A 1 657 ? 19.781 18.625 34 1 75.81 657 ASN A C 1
ATOM 5271 O O . ASN A 1 657 ? 20.125 19.109 35.094 1 75.81 657 ASN A O 1
ATOM 5275 N N . LEU A 1 658 ? 20.484 18.484 32.938 1 70.56 658 LEU A N 1
ATOM 5276 C CA . LEU A 1 658 ? 21.859 18.938 33.031 1 70.56 658 LEU A CA 1
ATOM 5277 C C . LEU A 1 658 ? 21.938 20.469 33 1 70.56 658 LEU A C 1
ATOM 5279 O O . LEU A 1 658 ? 22.781 21.078 33.656 1 70.56 658 LEU A O 1
ATOM 5283 N N . SER A 1 659 ? 21.094 21.031 32.281 1 62 659 SER A N 1
ATOM 5284 C CA . SER A 1 659 ? 21.078 22.484 32.188 1 62 659 SER A CA 1
ATOM 5285 C C . SER A 1 659 ? 20.438 23.109 33.406 1 62 659 SER A C 1
ATOM 5287 O O . SER A 1 659 ? 20.797 24.219 33.812 1 62 659 SER A O 1
ATOM 5289 N N . GLY A 1 660 ? 19.469 22.625 34.094 1 54.91 660 GLY A N 1
ATOM 5290 C CA . GLY A 1 660 ? 18.859 23.125 35.312 1 54.91 660 GLY A CA 1
ATOM 5291 C C . GLY A 1 660 ? 19.734 22.922 36.531 1 54.91 660 GLY A C 1
ATOM 5292 O O . GLY A 1 660 ? 19.516 23.547 37.562 1 54.91 660 GLY A O 1
ATOM 5293 N N . GLY A 1 661 ? 20.438 21.891 36.688 1 43.94 661 GLY A N 1
ATOM 5294 C CA . GLY A 1 661 ? 21.281 21.812 37.844 1 43.94 661 GLY A CA 1
ATOM 5295 C C . GLY A 1 661 ? 22.266 22.953 37.969 1 43.94 661 GLY A C 1
ATOM 5296 O O . GLY A 1 661 ? 22.984 23.062 38.969 1 43.94 661 GLY A O 1
ATOM 5297 N N . LYS A 1 662 ? 22.625 23.609 37.094 1 39.78 662 LYS A N 1
ATOM 5298 C CA . LYS A 1 662 ? 23.547 24.719 37.312 1 39.78 662 LYS A CA 1
ATOM 5299 C C . LYS A 1 662 ? 22.797 25.969 37.781 1 39.78 662 LYS A C 1
ATOM 5301 O O . LYS A 1 662 ? 23.344 27.062 37.781 1 39.78 662 LYS A O 1
ATOM 5306 N N . LYS A 1 663 ? 21.656 25.828 38.594 1 34.5 663 LYS A N 1
ATOM 5307 C CA . LYS A 1 663 ? 21.359 26.906 39.531 1 34.5 663 LYS A CA 1
ATOM 5308 C C . LYS A 1 663 ? 22.188 26.781 40.812 1 34.5 663 LYS A C 1
ATOM 5310 O O . LYS A 1 663 ? 22.25 25.703 41.406 1 34.5 663 LYS A O 1
ATOM 5315 N N . GLN B 1 1 ? 14.586 -42.844 -24.969 1 20.62 1 GLN B N 1
ATOM 5316 C CA . GLN B 1 1 ? 14.727 -42.281 -26.312 1 20.62 1 GLN B CA 1
ATOM 5317 C C . GLN B 1 1 ? 13.469 -41.5 -26.719 1 20.62 1 GLN B C 1
ATOM 5319 O O . GLN B 1 1 ? 13.195 -41.344 -27.906 1 20.62 1 GLN B O 1
ATOM 5324 N N . ILE B 1 2 ? 12.617 -41.125 -25.906 1 29.34 2 ILE B N 1
ATOM 5325 C CA . ILE B 1 2 ? 11.219 -40.781 -26.078 1 29.34 2 ILE B CA 1
ATOM 5326 C C . ILE B 1 2 ? 11.117 -39.531 -26.984 1 29.34 2 ILE B C 1
ATOM 5328 O O . ILE B 1 2 ? 10.422 -39.562 -28 1 29.34 2 ILE B O 1
ATOM 5332 N N . PRO B 1 3 ? 11.031 -38.281 -26.5 1 37.53 3 PRO B N 1
ATOM 5333 C CA . PRO B 1 3 ? 10.445 -37.344 -27.453 1 37.53 3 PRO B CA 1
ATOM 5334 C C . PRO B 1 3 ? 11.391 -37 -28.609 1 37.53 3 PRO B C 1
ATOM 5336 O O . PRO B 1 3 ? 11.258 -35.938 -29.234 1 37.53 3 PRO B O 1
ATOM 5339 N N . SER B 1 4 ? 12.227 -37.75 -29 1 38.75 4 SER B N 1
ATOM 5340 C CA . SER B 1 4 ? 12.945 -37.531 -30.25 1 38.75 4 SER B CA 1
ATOM 5341 C C . SER B 1 4 ? 11.984 -37.469 -31.438 1 38.75 4 SER B C 1
ATOM 5343 O O . SER B 1 4 ? 12.164 -36.656 -32.344 1 38.75 4 SER B O 1
ATOM 5345 N N . LYS B 1 5 ? 11.055 -38.375 -31.453 1 38.81 5 LYS B N 1
ATOM 5346 C CA . LYS B 1 5 ? 10.156 -38.469 -32.594 1 38.81 5 LYS B CA 1
ATOM 5347 C C . LYS B 1 5 ? 9.18 -37.281 -32.625 1 38.81 5 LYS B C 1
ATOM 5349 O O . LYS B 1 5 ? 8.859 -36.781 -33.688 1 38.81 5 LYS B O 1
ATOM 5354 N N . GLN B 1 6 ? 8.633 -36.938 -31.516 1 37.34 6 GLN B N 1
ATOM 5355 C CA . GLN B 1 6 ? 7.738 -35.781 -31.484 1 37.34 6 GLN B CA 1
ATOM 5356 C C . GLN B 1 6 ? 8.516 -34.5 -31.688 1 37.34 6 GLN B C 1
ATOM 5358 O O . GLN B 1 6 ? 8.023 -33.562 -32.344 1 37.34 6 GLN B O 1
ATOM 5363 N N . HIS B 1 7 ? 9.742 -34.438 -31.219 1 42.5 7 HIS B N 1
ATOM 5364 C CA . HIS B 1 7 ? 10.688 -33.406 -31.641 1 42.5 7 HIS B CA 1
ATOM 5365 C C . HIS B 1 7 ? 10.961 -33.5 -33.125 1 42.5 7 HIS B C 1
ATOM 5367 O O . HIS B 1 7 ? 11 -32.469 -33.812 1 42.5 7 HIS B O 1
ATOM 5373 N N . GLN B 1 8 ? 11.18 -34.719 -33.562 1 41.19 8 GLN B N 1
ATOM 5374 C CA . GLN B 1 8 ? 11.398 -34.938 -35 1 41.19 8 GLN B CA 1
ATOM 5375 C C . GLN B 1 8 ? 10.141 -34.625 -35.781 1 41.19 8 GLN B C 1
ATOM 5377 O O . GLN B 1 8 ? 10.203 -34.031 -36.875 1 41.19 8 GLN B O 1
ATOM 5382 N N . ALA B 1 9 ? 9.07 -35.094 -35.281 1 40.16 9 ALA B N 1
ATOM 5383 C CA . ALA B 1 9 ? 7.836 -34.812 -36.031 1 40.16 9 ALA B CA 1
ATOM 5384 C C . ALA B 1 9 ? 7.508 -33.344 -36 1 40.16 9 ALA B C 1
ATOM 5386 O O . ALA B 1 9 ? 7.086 -32.781 -37 1 40.16 9 ALA B O 1
ATOM 5387 N N . ALA B 1 10 ? 7.609 -32.688 -34.812 1 41.75 10 ALA B N 1
ATOM 5388 C CA . ALA B 1 10 ? 7.457 -31.219 -34.781 1 41.75 10 ALA B CA 1
ATOM 5389 C C . ALA B 1 10 ? 8.562 -30.531 -35.562 1 41.75 10 ALA B C 1
ATOM 5391 O O . ALA B 1 10 ? 8.297 -29.578 -36.312 1 41.75 10 ALA B O 1
ATOM 5392 N N . ASN B 1 11 ? 9.828 -30.984 -35.375 1 43.75 11 ASN B N 1
ATOM 5393 C CA . ASN B 1 11 ? 10.898 -30.453 -36.219 1 43.75 11 ASN B CA 1
ATOM 5394 C C . ASN B 1 11 ? 10.648 -30.734 -37.719 1 43.75 11 ASN B C 1
ATOM 5396 O O . ASN B 1 11 ? 10.969 -29.906 -38.562 1 43.75 11 ASN B O 1
ATOM 5400 N N . SER B 1 12 ? 10.43 -31.969 -37.969 1 43.34 12 SER B N 1
ATOM 5401 C CA . SER B 1 12 ? 10.156 -32.281 -39.375 1 43.34 12 SER B CA 1
ATOM 5402 C C . SER B 1 12 ? 9.016 -31.422 -39.906 1 43.34 12 SER B C 1
ATOM 5404 O O . SER B 1 12 ? 9.055 -30.969 -41.062 1 43.34 12 SER B O 1
ATOM 5406 N N . ARG B 1 13 ? 7.977 -31.453 -39.188 1 39.75 13 ARG B N 1
ATOM 5407 C CA . ARG B 1 13 ? 6.844 -30.703 -39.719 1 39.75 13 ARG B CA 1
ATOM 5408 C C . ARG B 1 13 ? 7.07 -29.203 -39.562 1 39.75 13 ARG B C 1
ATOM 5410 O O . ARG B 1 13 ? 6.68 -28.438 -40.438 1 39.75 13 ARG B O 1
ATOM 5417 N N . PHE B 1 14 ? 7.559 -28.703 -38.344 1 43.72 14 PHE B N 1
ATOM 5418 C CA . PHE B 1 14 ? 7.539 -27.266 -38.188 1 43.72 14 PHE B CA 1
ATOM 5419 C C . PHE B 1 14 ? 8.953 -26.703 -38.156 1 43.72 14 PHE B C 1
ATOM 5421 O O . PHE B 1 14 ? 9.148 -25.484 -38 1 43.72 14 PHE B O 1
ATOM 5428 N N . GLY B 1 15 ? 9.992 -27.25 -38.531 1 41.34 15 GLY B N 1
ATOM 5429 C CA . GLY B 1 15 ? 11.383 -26.828 -38.656 1 41.34 15 GLY B CA 1
ATOM 5430 C C . GLY B 1 15 ? 12.047 -26.609 -37.312 1 41.34 15 GLY B C 1
ATOM 5431 O O . GLY B 1 15 ? 11.375 -26.531 -36.281 1 41.34 15 GLY B O 1
ATOM 5432 N N . THR B 1 16 ? 13.469 -26.719 -37.062 1 44 16 THR B N 1
ATOM 5433 C CA . THR B 1 16 ? 14.445 -26.734 -35.969 1 44 16 THR B CA 1
ATOM 5434 C C . THR B 1 16 ? 14.188 -25.594 -34.969 1 44 16 THR B C 1
ATOM 5436 O O . THR B 1 16 ? 14.578 -25.672 -33.812 1 44 16 THR B O 1
ATOM 5439 N N . ASP B 1 17 ? 13.789 -24.5 -35.281 1 44.19 17 ASP B N 1
ATOM 5440 C CA . ASP B 1 17 ? 13.719 -23.281 -34.5 1 44.19 17 ASP B CA 1
ATOM 5441 C C . ASP B 1 17 ? 12.609 -23.375 -33.438 1 44.19 17 ASP B C 1
ATOM 5443 O O . ASP B 1 17 ? 12.414 -22.453 -32.656 1 44.19 17 ASP B O 1
ATOM 5447 N N . TRP B 1 18 ? 11.82 -24.422 -33.375 1 47.59 18 TRP B N 1
ATOM 5448 C CA . TRP B 1 18 ? 10.586 -24.516 -32.594 1 47.59 18 TRP B CA 1
ATOM 5449 C C . TRP B 1 18 ? 10.867 -25.031 -31.188 1 47.59 18 TRP B C 1
ATOM 5451 O O . TRP B 1 18 ? 9.953 -25.141 -30.359 1 47.59 18 TRP B O 1
ATOM 5461 N N . PHE B 1 19 ? 12.164 -25.375 -30.891 1 48.81 19 PHE B N 1
ATOM 5462 C CA . PHE B 1 19 ? 12.609 -25.719 -29.547 1 48.81 19 PHE B CA 1
ATOM 5463 C C . PHE B 1 19 ? 12.133 -24.672 -28.531 1 48.81 19 PHE B C 1
ATOM 5465 O O . PHE B 1 19 ? 11.703 -25.031 -27.422 1 48.81 19 PHE B O 1
ATOM 5472 N N . PHE B 1 20 ? 12.211 -23.5 -28.906 1 53.06 20 PHE B N 1
ATOM 5473 C CA . PHE B 1 20 ? 11.773 -22.453 -27.984 1 53.06 20 PHE B CA 1
ATOM 5474 C C . PHE B 1 20 ? 10.266 -22.516 -27.781 1 53.06 20 PHE B C 1
ATOM 5476 O O . PHE B 1 20 ? 9.766 -22.156 -26.719 1 53.06 20 PHE B O 1
ATOM 5483 N N . ASP B 1 21 ? 9.68 -23.141 -28.703 1 58.44 21 ASP B N 1
ATOM 5484 C CA . ASP B 1 21 ? 8.234 -23.25 -28.562 1 58.44 21 ASP B CA 1
ATOM 5485 C C . ASP B 1 21 ? 7.855 -24.312 -27.531 1 58.44 21 ASP B C 1
ATOM 5487 O O . ASP B 1 21 ? 6.949 -24.109 -26.734 1 58.44 21 ASP B O 1
ATOM 5491 N N . VAL B 1 22 ? 8.812 -25.203 -27.453 1 67.94 22 VAL B N 1
ATOM 5492 C CA . VAL B 1 22 ? 8.523 -26.281 -26.516 1 67.94 22 VAL B CA 1
ATOM 5493 C C . VAL B 1 22 ? 8.812 -25.828 -25.094 1 67.94 22 VAL B C 1
ATOM 5495 O O . VAL B 1 22 ? 8.086 -26.188 -24.156 1 67.94 22 VAL B O 1
ATOM 5498 N N . ASP B 1 23 ? 9.711 -24.938 -25.031 1 79.75 23 ASP B N 1
ATOM 5499 C CA . ASP B 1 23 ? 10.047 -24.422 -23.719 1 79.75 23 ASP B CA 1
ATOM 5500 C C . ASP B 1 23 ? 8.93 -23.531 -23.172 1 79.75 23 ASP B C 1
ATOM 5502 O O . ASP B 1 23 ? 8.789 -23.359 -21.953 1 79.75 23 ASP B O 1
ATOM 5506 N N . ALA B 1 24 ? 8.133 -23.109 -24.141 1 86.81 24 ALA B N 1
ATOM 5507 C CA . ALA B 1 24 ? 7.078 -22.172 -23.75 1 86.81 24 ALA B CA 1
ATOM 5508 C C . ALA B 1 24 ? 5.801 -22.922 -23.375 1 86.81 24 ALA B C 1
ATOM 5510 O O . ALA B 1 24 ? 4.883 -22.344 -22.781 1 86.81 24 ALA B O 1
ATOM 5511 N N . TRP B 1 25 ? 5.734 -24.25 -23.641 1 83.69 25 TRP B N 1
ATOM 5512 C CA . TRP B 1 25 ? 4.527 -25.031 -23.375 1 83.69 25 TRP B CA 1
ATOM 5513 C C . TRP B 1 25 ? 4.336 -25.25 -21.891 1 83.69 25 TRP B C 1
ATOM 5515 O O . TRP B 1 25 ? 5.312 -25.328 -21.125 1 83.69 25 TRP B O 1
ATOM 5525 N N . GLY B 1 26 ? 3.066 -25.312 -21.562 1 85.81 26 GLY B N 1
ATOM 5526 C CA . GLY B 1 26 ? 2.773 -25.719 -20.188 1 85.81 26 GLY B CA 1
ATOM 5527 C C . GLY B 1 26 ? 3.322 -27.094 -19.844 1 85.81 26 GLY B C 1
ATOM 5528 O O . GLY B 1 26 ? 3.352 -27.984 -20.703 1 85.81 26 GLY B O 1
ATOM 5529 N N . LYS B 1 27 ? 3.803 -27.219 -18.594 1 82.44 27 LYS B N 1
ATOM 5530 C CA . LYS B 1 27 ? 4.316 -28.484 -18.062 1 82.44 27 LYS B CA 1
ATOM 5531 C C . LYS B 1 27 ? 3.621 -28.844 -16.75 1 82.44 27 LYS B C 1
ATOM 5533 O O . LYS B 1 27 ? 3.189 -27.953 -16 1 82.44 27 LYS B O 1
ATOM 5538 N N . PRO B 1 28 ? 3.453 -30.172 -16.516 1 80.75 28 PRO B N 1
ATOM 5539 C CA . PRO B 1 28 ? 2.904 -30.531 -15.203 1 80.75 28 PRO B CA 1
ATOM 5540 C C . PRO B 1 28 ? 3.785 -30.078 -14.039 1 80.75 28 PRO B C 1
ATOM 5542 O O . PRO B 1 28 ? 4.957 -30.453 -13.961 1 80.75 28 PRO B O 1
ATOM 5545 N N . PRO B 1 29 ? 3.186 -29.312 -13.219 1 87.62 29 PRO B N 1
ATOM 5546 C CA . PRO B 1 29 ? 3.949 -28.797 -12.078 1 87.62 29 PRO B CA 1
ATOM 5547 C C . PRO B 1 29 ? 3.852 -29.703 -10.852 1 87.62 29 PRO B C 1
ATOM 5549 O O . PRO B 1 29 ? 3.254 -30.781 -10.914 1 87.62 29 PRO B O 1
ATOM 5552 N N . ALA B 1 30 ? 4.609 -29.297 -9.82 1 85.44 30 ALA B N 1
ATOM 5553 C CA . ALA B 1 30 ? 4.402 -29.922 -8.508 1 85.44 30 ALA B CA 1
ATOM 5554 C C . ALA B 1 30 ? 3.074 -29.469 -7.902 1 85.44 30 ALA B C 1
ATOM 5556 O O . ALA B 1 30 ? 2.465 -28.5 -8.359 1 85.44 30 ALA B O 1
ATOM 5557 N N . ASN B 1 31 ? 2.557 -30.188 -6.965 1 87 31 ASN B N 1
ATOM 5558 C CA . ASN B 1 31 ? 1.396 -29.812 -6.16 1 87 31 ASN B CA 1
ATOM 5559 C C . ASN B 1 31 ? 0.095 -30 -6.938 1 87 31 ASN B C 1
ATOM 5561 O O . ASN B 1 31 ? -0.847 -29.219 -6.77 1 87 31 ASN B O 1
ATOM 5565 N N . ILE B 1 32 ? 0.047 -30.922 -7.812 1 81.12 32 ILE B N 1
ATOM 5566 C CA . ILE B 1 32 ? -1.14 -31.172 -8.617 1 81.12 32 ILE B CA 1
ATOM 5567 C C . ILE B 1 32 ? -2.293 -31.625 -7.723 1 81.12 32 ILE B C 1
ATOM 5569 O O . ILE B 1 32 ? -3.43 -31.172 -7.895 1 81.12 32 ILE B O 1
ATOM 5573 N N . PHE B 1 33 ? -1.991 -32.344 -6.699 1 77.5 33 PHE B N 1
ATOM 5574 C CA . PHE B 1 33 ? -3.027 -32.906 -5.836 1 77.5 33 PHE B CA 1
ATOM 5575 C C . PHE B 1 33 ? -3.541 -31.844 -4.859 1 77.5 33 PHE B C 1
ATOM 5577 O O . PHE B 1 33 ? -4.562 -32.031 -4.199 1 77.5 33 PHE B O 1
ATOM 5584 N N . TRP B 1 34 ? -2.83 -30.766 -4.844 1 81.56 34 TRP B N 1
ATOM 5585 C CA . TRP B 1 34 ? -3.297 -29.656 -4.023 1 81.56 34 TRP B CA 1
ATOM 5586 C C . TRP B 1 34 ? -3.922 -28.578 -4.883 1 81.56 34 TRP B C 1
ATOM 5588 O O . TRP B 1 34 ? -4.109 -27.438 -4.426 1 81.56 34 TRP B O 1
ATOM 5598 N N . GLY B 1 35 ? -4.164 -28.859 -6.121 1 80.88 35 GLY B N 1
ATOM 5599 C CA . GLY B 1 35 ? -4.98 -27.953 -6.926 1 80.88 35 GLY B CA 1
ATOM 5600 C C . GLY B 1 35 ? -4.184 -27.188 -7.961 1 80.88 35 GLY B C 1
ATOM 5601 O O . GLY B 1 35 ? -4.695 -26.25 -8.578 1 80.88 35 GLY B O 1
ATOM 5602 N N . ASN B 1 36 ? -2.885 -27.562 -8.148 1 89.25 36 ASN B N 1
ATOM 5603 C CA . ASN B 1 36 ? -2.094 -26.891 -9.18 1 89.25 36 ASN B CA 1
ATOM 5604 C C . ASN B 1 36 ? -2.453 -27.391 -10.578 1 89.25 36 ASN B C 1
ATOM 5606 O O . ASN B 1 36 ? -1.746 -28.234 -11.141 1 89.25 36 ASN B O 1
ATOM 5610 N N . LEU B 1 37 ? -3.506 -26.797 -11.109 1 86.62 37 LEU B N 1
ATOM 5611 C CA . LEU B 1 37 ? -4.039 -27.328 -12.359 1 86.62 37 LEU B CA 1
ATOM 5612 C C . LEU B 1 37 ? -4.008 -26.281 -13.461 1 86.62 37 LEU B C 1
ATOM 5614 O O . LEU B 1 37 ? -4.641 -26.453 -14.508 1 86.62 37 LEU B O 1
ATOM 5618 N N . LYS B 1 38 ? -3.318 -25.203 -13.219 1 91.06 38 LYS B N 1
ATOM 5619 C CA . LYS B 1 38 ? -3.1 -24.203 -14.25 1 91.06 38 LYS B CA 1
ATOM 5620 C C . LYS B 1 38 ? -1.688 -24.297 -14.828 1 91.06 38 LYS B C 1
ATOM 5622 O O . LYS B 1 38 ? -0.756 -23.688 -14.305 1 91.06 38 LYS B O 1
ATOM 5627 N N . TRP B 1 39 ? -1.644 -25.031 -15.891 1 89.5 39 TRP B N 1
ATOM 5628 C CA . TRP B 1 39 ? -0.358 -25.203 -16.562 1 89.5 39 TRP B CA 1
ATOM 5629 C C . TRP B 1 39 ? -0.198 -24.203 -17.703 1 89.5 39 TRP B C 1
ATOM 5631 O O . TRP B 1 39 ? -0.195 -24.594 -18.875 1 89.5 39 TRP B O 1
ATOM 5641 N N . ASN B 1 40 ? 0.079 -22.969 -17.391 1 92.56 40 ASN B N 1
ATOM 5642 C CA . ASN B 1 40 ? -0.034 -21.844 -18.312 1 92.56 40 ASN B CA 1
ATOM 5643 C C . ASN B 1 40 ? 1.188 -21.734 -19.219 1 92.56 40 ASN B C 1
ATOM 5645 O O . ASN B 1 40 ? 1.156 -21.031 -20.219 1 92.56 40 ASN B O 1
ATOM 5649 N N . GLY B 1 41 ? 2.264 -22.422 -18.891 1 91.81 41 GLY B N 1
ATOM 5650 C CA . GLY B 1 41 ? 3.465 -22.266 -19.688 1 91.81 41 GLY B CA 1
ATOM 5651 C C . GLY B 1 41 ? 4.055 -20.859 -19.625 1 91.81 41 GLY B C 1
ATOM 5652 O O . GLY B 1 41 ? 3.938 -20.188 -18.609 1 91.81 41 GLY B O 1
ATOM 5653 N N . ALA B 1 42 ? 4.844 -20.516 -20.672 1 92.62 42 ALA B N 1
ATOM 5654 C CA . ALA B 1 42 ? 5.512 -19.219 -20.703 1 92.62 42 ALA B CA 1
ATOM 5655 C C . ALA B 1 42 ? 4.805 -18.266 -21.656 1 92.62 42 ALA B C 1
ATOM 5657 O O . ALA B 1 42 ? 5.227 -18.094 -22.797 1 92.62 42 ALA B O 1
ATOM 5658 N N . PHE B 1 43 ? 3.861 -17.547 -21.156 1 92.94 43 PHE B N 1
ATOM 5659 C CA . PHE B 1 43 ? 3.004 -16.656 -21.938 1 92.94 43 PHE B CA 1
ATOM 5660 C C . PHE B 1 43 ? 3.822 -15.539 -22.578 1 92.94 43 PHE B C 1
ATOM 5662 O O . PHE B 1 43 ? 3.707 -15.297 -23.781 1 92.94 43 PHE B O 1
ATOM 5669 N N . ASP B 1 44 ? 4.656 -14.875 -21.812 1 89.38 44 ASP B N 1
ATOM 5670 C CA . ASP B 1 44 ? 5.441 -13.742 -22.297 1 89.38 44 ASP B CA 1
ATOM 5671 C C . ASP B 1 44 ? 6.457 -14.188 -23.344 1 89.38 44 ASP B C 1
ATOM 5673 O O . ASP B 1 44 ? 6.641 -13.516 -24.359 1 89.38 44 ASP B O 1
ATOM 5677 N N . MET B 1 45 ? 7.137 -15.281 -23.078 1 87.19 45 MET B N 1
ATOM 5678 C CA . MET B 1 45 ? 8.102 -15.82 -24.031 1 87.19 45 MET B CA 1
ATOM 5679 C C . MET B 1 45 ? 7.434 -16.125 -25.375 1 87.19 45 MET B C 1
ATOM 5681 O O . MET B 1 45 ? 7.957 -15.758 -26.422 1 87.19 45 MET B O 1
ATOM 5685 N N . CYS B 1 46 ? 6.293 -16.797 -25.312 1 89.44 46 CYS B N 1
ATOM 5686 C CA . CYS B 1 46 ? 5.578 -17.172 -26.531 1 89.44 46 CYS B CA 1
ATOM 5687 C C . CYS B 1 46 ? 5.203 -15.953 -27.359 1 89.44 46 CYS B C 1
ATOM 5689 O O . CYS B 1 46 ? 5.32 -15.969 -28.578 1 89.44 46 CYS B O 1
ATOM 5691 N N . ASN B 1 47 ? 4.758 -14.938 -26.703 1 88 47 ASN B N 1
ATOM 5692 C CA . ASN B 1 47 ? 4.293 -13.742 -27.391 1 88 47 ASN B CA 1
ATOM 5693 C C . ASN B 1 47 ? 5.453 -12.977 -28.031 1 88 47 ASN B C 1
ATOM 5695 O O . ASN B 1 47 ? 5.238 -12.141 -28.906 1 88 47 ASN B O 1
ATOM 5699 N N . ARG B 1 48 ? 6.652 -13.242 -27.656 1 83.75 48 ARG B N 1
ATOM 5700 C CA . ARG B 1 48 ? 7.809 -12.539 -28.203 1 83.75 48 ARG B CA 1
ATOM 5701 C C . ARG B 1 48 ? 8.461 -13.344 -29.328 1 83.75 48 ARG B C 1
ATOM 5703 O O . ARG B 1 48 ? 9.344 -12.844 -30.031 1 83.75 48 ARG B O 1
ATOM 5710 N N . ILE B 1 49 ? 8.039 -14.609 -29.438 1 82.81 49 ILE B N 1
ATOM 5711 C CA . ILE B 1 49 ? 8.508 -15.422 -30.562 1 82.81 49 ILE B CA 1
ATOM 5712 C C . ILE B 1 49 ? 7.797 -15 -31.844 1 82.81 49 ILE B C 1
ATOM 5714 O O . ILE B 1 49 ? 6.566 -15 -31.906 1 82.81 49 ILE B O 1
ATOM 5718 N N . PRO B 1 50 ? 8.57 -14.578 -32.75 1 83.94 50 PRO B N 1
ATOM 5719 C CA . PRO B 1 50 ? 7.934 -14.164 -34 1 83.94 50 PRO B CA 1
ATOM 5720 C C . PRO B 1 50 ? 7.086 -15.266 -34.656 1 83.94 50 PRO B C 1
ATOM 5722 O O . PRO B 1 50 ? 7.477 -16.438 -34.625 1 83.94 50 PRO B O 1
ATOM 5725 N N . ASN B 1 51 ? 5.961 -14.984 -35.125 1 84.56 51 ASN B N 1
ATOM 5726 C CA . ASN B 1 51 ? 5.035 -15.859 -35.812 1 84.56 51 ASN B CA 1
ATOM 5727 C C . ASN B 1 51 ? 4.512 -16.969 -34.906 1 84.56 51 ASN B C 1
ATOM 5729 O O . ASN B 1 51 ? 4.312 -18.109 -35.375 1 84.56 51 ASN B O 1
ATOM 5733 N N . ALA B 1 52 ? 4.535 -16.75 -33.656 1 86.75 52 ALA B N 1
ATOM 5734 C CA . ALA B 1 52 ? 3.943 -17.672 -32.688 1 86.75 52 ALA B CA 1
ATOM 5735 C C . ALA B 1 52 ? 2.748 -17.047 -31.984 1 86.75 52 ALA B C 1
ATOM 5737 O O . ALA B 1 52 ? 2.605 -15.82 -31.969 1 86.75 52 ALA B O 1
ATOM 5738 N N . LYS B 1 53 ? 1.914 -17.875 -31.531 1 88 53 LYS B N 1
ATOM 5739 C CA . LYS B 1 53 ? 0.781 -17.391 -30.75 1 88 53 LYS B CA 1
ATOM 5740 C C . LYS B 1 53 ? 0.533 -18.297 -29.547 1 88 53 LYS B C 1
ATOM 5742 O O . LYS B 1 53 ? 0.684 -19.516 -29.625 1 88 53 LYS B O 1
ATOM 5747 N N . TYR B 1 54 ? 0.223 -17.672 -28.5 1 91.25 54 TYR B N 1
ATOM 5748 C CA . TYR B 1 54 ? -0.12 -18.391 -27.281 1 91.25 54 TYR B CA 1
ATOM 5749 C C . TYR B 1 54 ? -1.577 -18.844 -27.297 1 91.25 54 TYR B C 1
ATOM 5751 O O . TYR B 1 54 ? -2.465 -18.062 -27.656 1 91.25 54 TYR B O 1
ATOM 5759 N N . CYS B 1 55 ? -1.804 -20.078 -26.953 1 88.81 55 CYS B N 1
ATOM 5760 C CA . CYS B 1 55 ? -3.16 -20.609 -26.875 1 88.81 55 CYS B CA 1
ATOM 5761 C C . CYS B 1 55 ? -3.391 -21.328 -25.547 1 88.81 55 CYS B C 1
ATOM 5763 O O . CYS B 1 55 ? -2.479 -21.969 -25.016 1 88.81 55 CYS B O 1
ATOM 5765 N N . LEU B 1 56 ? -4.551 -21.156 -25.031 1 88.94 56 LEU B N 1
ATOM 5766 C CA . LEU B 1 56 ? -4.965 -21.766 -23.766 1 88.94 56 LEU B CA 1
ATOM 5767 C C . LEU B 1 56 ? -6.074 -22.781 -24 1 88.94 56 LEU B C 1
ATOM 5769 O O . LEU B 1 56 ? -7.109 -22.469 -24.578 1 88.94 56 LEU B O 1
ATOM 5773 N N . ALA B 1 57 ? -5.824 -24 -23.531 1 83.19 57 ALA B N 1
ATOM 5774 C CA . ALA B 1 57 ? -6.812 -25.062 -23.672 1 83.19 57 ALA B CA 1
ATOM 5775 C C . ALA B 1 57 ? -7.332 -25.516 -22.312 1 83.19 57 ALA B C 1
ATOM 5777 O O . ALA B 1 57 ? -6.605 -25.469 -21.312 1 83.19 57 ALA B O 1
ATOM 5778 N N . ASP B 1 58 ? -8.547 -25.922 -22.266 1 78.75 58 ASP B N 1
ATOM 5779 C CA . ASP B 1 58 ? -9.117 -26.484 -21.062 1 78.75 58 ASP B CA 1
ATOM 5780 C C . ASP B 1 58 ? -8.648 -27.938 -20.859 1 78.75 58 ASP B C 1
ATOM 5782 O O . ASP B 1 58 ? -8.477 -28.672 -21.828 1 78.75 58 ASP B O 1
ATOM 5786 N N . MET B 1 59 ? -8.375 -28.188 -19.609 1 75.81 59 MET B N 1
ATOM 5787 C CA . MET B 1 59 ? -7.906 -29.531 -19.266 1 75.81 59 MET B CA 1
ATOM 5788 C C . MET B 1 59 ? -8.75 -30.141 -18.156 1 75.81 59 MET B C 1
ATOM 5790 O O . MET B 1 59 ? -9.203 -29.438 -17.25 1 75.81 59 MET B O 1
ATOM 5794 N N . ARG B 1 60 ? -9.117 -31.344 -18.359 1 72 60 ARG B N 1
ATOM 5795 C CA . ARG B 1 60 ? -9.836 -32.094 -17.328 1 72 60 ARG B CA 1
ATOM 5796 C C . ARG B 1 60 ? -8.953 -33.188 -16.734 1 72 60 ARG B C 1
ATOM 5798 O O . ARG B 1 60 ? -8.391 -34 -17.469 1 72 60 ARG B O 1
ATOM 5805 N N . VAL B 1 61 ? -8.672 -33.062 -15.43 1 64.5 61 VAL B N 1
ATOM 5806 C CA . VAL B 1 61 ? -7.887 -34.062 -14.727 1 64.5 61 VAL B CA 1
ATOM 5807 C C . VAL B 1 61 ? -8.812 -34.969 -13.906 1 64.5 61 VAL B C 1
ATOM 5809 O O . VAL B 1 61 ? -9.656 -34.469 -13.148 1 64.5 61 VAL B O 1
ATOM 5812 N N . LEU B 1 62 ? -9.188 -36.188 -14.375 1 54.69 62 LEU B N 1
ATOM 5813 C CA . LEU B 1 62 ? -10.195 -37.094 -13.828 1 54.69 62 LEU B CA 1
ATOM 5814 C C . LEU B 1 62 ? -9.617 -37.938 -12.703 1 54.69 62 LEU B C 1
ATOM 5816 O O . LEU B 1 62 ? -8.5 -38.438 -12.805 1 54.69 62 LEU B O 1
ATOM 5820 N N . GLY B 1 63 ? -9.906 -37.625 -11.469 1 50.94 63 GLY B N 1
ATOM 5821 C CA . GLY B 1 63 ? -9.789 -38.656 -10.461 1 50.94 63 GLY B CA 1
ATOM 5822 C C . GLY B 1 63 ? -11.031 -39.531 -10.352 1 50.94 63 GLY B C 1
ATOM 5823 O O . GLY B 1 63 ? -12.055 -39.219 -10.977 1 50.94 63 GLY B O 1
ATOM 5824 N N . ASN B 1 64 ? -11.031 -40.75 -9.852 1 49.38 64 ASN B N 1
ATOM 5825 C CA . ASN B 1 64 ? -12.125 -41.719 -9.742 1 49.38 64 ASN B CA 1
ATOM 5826 C C . ASN B 1 64 ? -13.445 -41.031 -9.422 1 49.38 64 ASN B C 1
ATOM 5828 O O . ASN B 1 64 ? -14.492 -41.406 -9.953 1 49.38 64 ASN B O 1
ATOM 5832 N N . LYS B 1 65 ? -13.508 -40.125 -8.477 1 53.78 65 LYS B N 1
ATOM 5833 C CA . LYS B 1 65 ? -14.789 -39.656 -7.969 1 53.78 65 LYS B CA 1
ATOM 5834 C C . LYS B 1 65 ? -15.008 -38.188 -8.32 1 53.78 65 LYS B C 1
ATOM 5836 O O . LYS B 1 65 ? -16.141 -37.719 -8.281 1 53.78 65 LYS B O 1
ATOM 5841 N N . ASN B 1 66 ? -13.828 -37.438 -8.57 1 55.78 66 ASN B N 1
ATOM 5842 C CA . ASN B 1 66 ? -14.094 -36 -8.758 1 55.78 66 ASN B CA 1
ATOM 5843 C C . ASN B 1 66 ? -13.281 -35.438 -9.922 1 55.78 66 ASN B C 1
ATOM 5845 O O . ASN B 1 66 ? -12.078 -35.688 -10.023 1 55.78 66 ASN B O 1
ATOM 5849 N N . GLN B 1 67 ? -14.102 -35.031 -10.984 1 61.38 67 GLN B N 1
ATOM 5850 C CA . GLN B 1 67 ? -13.477 -34.344 -12.117 1 61.38 67 GLN B CA 1
ATOM 5851 C C . GLN B 1 67 ? -13.062 -32.938 -11.742 1 61.38 67 GLN B C 1
ATOM 5853 O O . GLN B 1 67 ? -13.797 -32.219 -11.055 1 61.38 67 GLN B O 1
ATOM 5858 N N . THR B 1 68 ? -11.68 -32.719 -11.898 1 71.56 68 THR B N 1
ATOM 5859 C CA . THR B 1 68 ? -11.234 -31.344 -11.68 1 71.56 68 THR B CA 1
ATOM 5860 C C . THR B 1 68 ? -10.789 -30.703 -12.992 1 71.56 68 THR B C 1
ATOM 5862 O O . THR B 1 68 ? -10.242 -31.391 -13.867 1 71.56 68 THR B O 1
ATOM 5865 N N . TYR B 1 69 ? -11.156 -29.469 -13.164 1 76.44 69 TYR B N 1
ATOM 5866 C CA . TYR B 1 69 ? -10.867 -28.734 -14.391 1 76.44 69 TYR B CA 1
ATOM 5867 C C . TYR B 1 69 ? -9.625 -27.859 -14.219 1 76.44 69 TYR B C 1
ATOM 5869 O O . TYR B 1 69 ? -9.344 -27.375 -13.125 1 76.44 69 TYR B O 1
ATOM 5877 N N . GLY B 1 70 ? -8.781 -27.891 -15.281 1 82.94 70 GLY B N 1
ATOM 5878 C CA . GLY B 1 70 ? -7.586 -27.062 -15.305 1 82.94 70 GLY B CA 1
ATOM 5879 C C . GLY B 1 70 ? -7.344 -26.406 -16.656 1 82.94 70 GLY B C 1
ATOM 5880 O O . GLY B 1 70 ? -8.258 -26.312 -17.469 1 82.94 70 GLY B O 1
ATOM 5881 N N . GLN B 1 71 ? -6.242 -25.766 -16.75 1 85.56 71 GLN B N 1
ATOM 5882 C CA . GLN B 1 71 ? -5.871 -25.062 -17.969 1 85.56 71 GLN B CA 1
ATOM 5883 C C . GLN B 1 71 ? -4.48 -25.484 -18.438 1 85.56 71 GLN B C 1
ATOM 5885 O O . GLN B 1 71 ? -3.604 -25.781 -17.625 1 85.56 71 GLN B O 1
ATOM 5890 N N . PHE B 1 72 ? -4.348 -25.547 -19.734 1 85.5 72 PHE B N 1
ATOM 5891 C CA . PHE B 1 72 ? -3.088 -25.922 -20.359 1 85.5 72 PHE B CA 1
ATOM 5892 C C . PHE B 1 72 ? -2.68 -24.906 -21.422 1 85.5 72 PHE B C 1
ATOM 5894 O O . PHE B 1 72 ? -3.363 -24.75 -22.438 1 85.5 72 PHE B O 1
ATOM 5901 N N . GLY B 1 73 ? -1.564 -24.219 -21.156 1 88.38 73 GLY B N 1
ATOM 5902 C CA . GLY B 1 73 ? -1.057 -23.234 -22.094 1 88.38 73 GLY B CA 1
ATOM 5903 C C . GLY B 1 73 ? -0.08 -23.812 -23.094 1 88.38 73 GLY B C 1
ATOM 5904 O O . GLY B 1 73 ? 0.735 -24.672 -22.75 1 88.38 73 GLY B O 1
ATOM 5905 N N . THR B 1 74 ? -0.221 -23.359 -24.391 1 84.69 74 THR B N 1
ATOM 5906 C CA . THR B 1 74 ? 0.664 -23.828 -25.469 1 84.69 74 THR B CA 1
ATOM 5907 C C . THR B 1 74 ? 1.119 -22.641 -26.328 1 84.69 74 THR B C 1
ATOM 5909 O O . THR B 1 74 ? 0.546 -21.562 -26.25 1 84.69 74 THR B O 1
ATOM 5912 N N . CYS B 1 75 ? 2.217 -22.844 -26.953 1 87.69 75 CYS B N 1
ATOM 5913 C CA . CYS B 1 75 ? 2.766 -21.891 -27.906 1 87.69 75 CYS B CA 1
ATOM 5914 C C . CYS B 1 75 ? 2.918 -22.516 -29.297 1 87.69 75 CYS B C 1
ATOM 5916 O O . CYS B 1 75 ? 3.686 -23.469 -29.469 1 87.69 75 CYS B O 1
ATOM 5918 N N . LEU B 1 76 ? 2.176 -21.984 -30.25 1 83.44 76 LEU B N 1
ATOM 5919 C CA . LEU B 1 76 ? 2.131 -22.578 -31.578 1 83.44 76 LEU B CA 1
ATOM 5920 C C . LEU B 1 76 ? 2.309 -21.516 -32.656 1 83.44 76 LEU B C 1
ATOM 5922 O O . LEU B 1 76 ? 2.188 -20.328 -32.375 1 83.44 76 LEU B O 1
ATOM 5926 N N . PRO B 1 77 ? 2.623 -22 -33.812 1 81.69 77 PRO B N 1
ATOM 5927 C CA . PRO B 1 77 ? 2.707 -21.031 -34.906 1 81.69 77 PRO B CA 1
ATOM 5928 C C . PRO B 1 77 ? 1.391 -20.297 -35.156 1 81.69 77 PRO B C 1
ATOM 5930 O O . PRO B 1 77 ? 0.315 -20.891 -35.031 1 81.69 77 PRO B O 1
ATOM 5933 N N . SER B 1 78 ? 1.564 -19.094 -35.531 1 82.81 78 SER B N 1
ATOM 5934 C CA . SER B 1 78 ? 0.408 -18.219 -35.656 1 82.81 78 SER B CA 1
ATOM 5935 C C . SER B 1 78 ? -0.566 -18.75 -36.719 1 82.81 78 SER B C 1
ATOM 5937 O O . SER B 1 78 ? -1.761 -18.453 -36.656 1 82.81 78 SER B O 1
ATOM 5939 N N . ASP B 1 79 ? -0.097 -19.609 -37.625 1 81.25 79 ASP B N 1
ATOM 5940 C CA . ASP B 1 79 ? -0.933 -20.125 -38.688 1 81.25 79 ASP B CA 1
ATOM 5941 C C . ASP B 1 79 ? -1.76 -21.328 -38.219 1 81.25 79 ASP B C 1
ATOM 5943 O O . ASP B 1 79 ? -2.682 -21.75 -38.938 1 81.25 79 ASP B O 1
ATOM 5947 N N . CYS B 1 80 ? -1.43 -21.797 -37.062 1 78.06 80 CYS B N 1
ATOM 5948 C CA . CYS B 1 80 ? -2.176 -22.938 -36.531 1 78.06 80 CYS B CA 1
ATOM 5949 C C . CYS B 1 80 ? -3.578 -22.531 -36.094 1 78.06 80 CYS B C 1
ATOM 5951 O O . CYS B 1 80 ? -3.756 -21.484 -35.469 1 78.06 80 CYS B O 1
ATOM 5953 N N . SER B 1 81 ? -4.539 -23.281 -36.531 1 76.06 81 SER B N 1
ATOM 5954 C CA . SER B 1 81 ? -5.914 -23.047 -36.125 1 76.06 81 SER B CA 1
ATOM 5955 C C . SER B 1 81 ? -6.188 -23.672 -34.75 1 76.06 81 SER B C 1
ATOM 5957 O O . SER B 1 81 ? -5.371 -24.438 -34.25 1 76.06 81 SER B O 1
ATOM 5959 N N . GLU B 1 82 ? -7.34 -23.406 -34.219 1 75.44 82 GLU B N 1
ATOM 5960 C CA . GLU B 1 82 ? -7.754 -23.984 -32.938 1 75.44 82 GLU B CA 1
ATOM 5961 C C . GLU B 1 82 ? -7.867 -25.5 -33.031 1 75.44 82 GLU B C 1
ATOM 5963 O O . GLU B 1 82 ? -7.547 -26.219 -32.094 1 75.44 82 GLU B O 1
ATOM 5968 N N . SER B 1 83 ? -8.305 -25.875 -34.156 1 72.81 83 SER B N 1
ATOM 5969 C CA . SER B 1 83 ? -8.414 -27.312 -34.406 1 72.81 83 SER B CA 1
ATOM 5970 C C . SER B 1 83 ? -7.043 -27.969 -34.438 1 72.81 83 SER B C 1
ATOM 5972 O O . SER B 1 83 ? -6.879 -29.094 -33.938 1 72.81 83 SER B O 1
ATOM 5974 N N . ASP B 1 84 ? -6.094 -27.25 -34.906 1 73.44 84 ASP B N 1
ATOM 5975 C CA . ASP B 1 84 ? -4.723 -27.75 -34.938 1 73.44 84 ASP B CA 1
ATOM 5976 C C . ASP B 1 84 ? -4.176 -27.922 -33.531 1 73.44 84 ASP B C 1
ATOM 5978 O O . ASP B 1 84 ? -3.514 -28.922 -33.219 1 73.44 84 ASP B O 1
ATOM 5982 N N . VAL B 1 85 ? -4.523 -27.016 -32.75 1 74.06 85 VAL B N 1
ATOM 5983 C CA . VAL B 1 85 ? -4.043 -27.031 -31.375 1 74.06 85 VAL B CA 1
ATOM 5984 C C . VAL B 1 85 ? -4.656 -28.219 -30.641 1 74.06 85 VAL B C 1
ATOM 5986 O O . VAL B 1 85 ? -3.963 -28.922 -29.906 1 74.06 85 VAL B O 1
ATOM 5989 N N . PHE B 1 86 ? -5.875 -28.422 -30.922 1 71.62 86 PHE B N 1
ATOM 5990 C CA . PHE B 1 86 ? -6.578 -29.516 -30.281 1 71.62 86 PHE B CA 1
ATOM 5991 C C . PHE B 1 86 ? -5.969 -30.859 -30.688 1 71.62 86 PHE B C 1
ATOM 5993 O O . PHE B 1 86 ? -5.789 -31.75 -29.859 1 71.62 86 PHE B O 1
ATOM 6000 N N . GLN B 1 87 ? -5.668 -30.953 -31.875 1 69.44 87 GLN B N 1
ATOM 6001 C CA . GLN B 1 87 ? -5.078 -32.188 -32.375 1 69.44 87 GLN B CA 1
ATOM 6002 C C . GLN B 1 87 ? -3.686 -32.406 -31.797 1 69.44 87 GLN B C 1
ATOM 6004 O O . GLN B 1 87 ? -3.326 -33.531 -31.453 1 69.44 87 GLN B O 1
ATOM 6009 N N . LEU B 1 88 ? -3.053 -31.391 -31.703 1 70.31 88 LEU B N 1
ATOM 6010 C CA . LEU B 1 88 ? -1.707 -31.484 -31.156 1 70.31 88 LEU B CA 1
ATOM 6011 C C . LEU B 1 88 ? -1.753 -31.891 -29.688 1 70.31 88 LEU B C 1
ATOM 6013 O O . LEU B 1 88 ? -0.92 -32.688 -29.219 1 70.31 88 LEU B O 1
ATOM 6017 N N . LEU B 1 89 ? -2.645 -31.391 -28.953 1 70.69 89 LEU B N 1
ATOM 6018 C CA . LEU B 1 89 ? -2.783 -31.719 -27.531 1 70.69 89 LEU B CA 1
ATOM 6019 C C . LEU B 1 89 ? -3.164 -33.188 -27.359 1 70.69 89 LEU B C 1
ATOM 6021 O O . LEU B 1 89 ? -2.699 -33.844 -26.422 1 70.69 89 LEU B O 1
ATOM 6025 N N . ASN B 1 90 ? -3.961 -33.625 -28.234 1 67.44 90 ASN B N 1
ATOM 6026 C CA . ASN B 1 90 ? -4.332 -35.031 -28.188 1 67.44 90 ASN B CA 1
ATOM 6027 C C . ASN B 1 90 ? -3.125 -35.938 -28.438 1 67.44 90 ASN B C 1
ATOM 6029 O O . ASN B 1 90 ? -3.031 -37.031 -27.859 1 67.44 90 ASN B O 1
ATOM 6033 N N . LEU B 1 91 ? -2.268 -35.406 -29.203 1 63.91 91 LEU B N 1
ATOM 6034 C CA . LEU B 1 91 ? -1.063 -36.188 -29.5 1 63.91 91 LEU B CA 1
ATOM 6035 C C . LEU B 1 91 ? -0.116 -36.188 -28.312 1 63.91 91 LEU B C 1
ATOM 6037 O O . LEU B 1 91 ? 0.653 -37.156 -28.125 1 63.91 91 LEU B O 1
ATOM 6041 N N . THR B 1 92 ? -0.215 -35.188 -27.469 1 63.28 92 THR B N 1
ATOM 6042 C CA . THR B 1 92 ? 0.723 -35.031 -26.359 1 63.28 92 THR B CA 1
ATOM 6043 C C . THR B 1 92 ? 0.149 -35.656 -25.094 1 63.28 92 THR B C 1
ATOM 6045 O O . THR B 1 92 ? 0.847 -35.781 -24.078 1 63.28 92 THR B O 1
ATOM 6048 N N . THR B 1 93 ? -1.088 -36.094 -25.109 1 65.81 93 THR B N 1
ATOM 6049 C CA . THR B 1 93 ? -1.78 -36.625 -23.938 1 65.81 93 THR B CA 1
ATOM 6050 C C . THR B 1 93 ? -1.016 -37.781 -23.344 1 65.81 93 THR B C 1
ATOM 6052 O O . THR B 1 93 ? -0.817 -37.875 -22.141 1 65.81 93 THR B O 1
ATOM 6055 N N . PRO B 1 94 ? -0.533 -38.688 -24.172 1 60.97 94 PRO B N 1
ATOM 6056 C CA . PRO B 1 94 ? 0.205 -39.781 -23.578 1 60.97 94 PRO B CA 1
ATOM 6057 C C . PRO B 1 94 ? 1.489 -39.344 -22.875 1 60.97 94 PRO B C 1
ATOM 6059 O O . PRO B 1 94 ? 1.881 -39.906 -21.859 1 60.97 94 PRO B O 1
ATOM 6062 N N . TYR B 1 95 ? 2.014 -38.344 -23.375 1 57.44 95 TYR B N 1
ATOM 6063 C CA . TYR B 1 95 ? 3.24 -37.812 -22.797 1 57.44 95 TYR B CA 1
ATOM 6064 C C . TYR B 1 95 ? 2.967 -37.156 -21.453 1 57.44 95 TYR B C 1
ATOM 6066 O O . TYR B 1 95 ? 3.693 -37.375 -20.484 1 57.44 95 TYR B O 1
ATOM 6074 N N . VAL B 1 96 ? 1.998 -36.406 -21.469 1 62.31 96 VAL B N 1
ATOM 6075 C CA . VAL B 1 96 ? 1.646 -35.719 -20.234 1 62.31 96 VAL B CA 1
ATOM 6076 C C . VAL B 1 96 ? 1.25 -36.719 -19.156 1 62.31 96 VAL B C 1
ATOM 6078 O O . VAL B 1 96 ? 1.603 -36.562 -17.984 1 62.31 96 VAL B O 1
ATOM 6081 N N . LYS B 1 97 ? 0.519 -37.719 -19.578 1 61.41 97 LYS B N 1
ATOM 6082 C CA . LYS B 1 97 ? 0.121 -38.781 -18.641 1 61.41 97 LYS B CA 1
ATOM 6083 C C . LYS B 1 97 ? 1.34 -39.5 -18.078 1 61.41 97 LYS B C 1
ATOM 6085 O O . LYS B 1 97 ? 1.316 -39.938 -16.922 1 61.41 97 LYS B O 1
ATOM 6090 N N . GLY B 1 98 ? 2.355 -39.531 -18.875 1 57.56 98 GLY B N 1
ATOM 6091 C CA . GLY B 1 98 ? 3.57 -40.188 -18.422 1 57.56 98 GLY B CA 1
ATOM 6092 C C . GLY B 1 98 ? 4.367 -39.375 -17.438 1 57.56 98 GLY B C 1
ATOM 6093 O O . GLY B 1 98 ? 5.137 -39.906 -16.641 1 57.56 98 GLY B O 1
ATOM 6094 N N . MET B 1 99 ? 4.129 -38.125 -17.484 1 57.62 99 MET B N 1
ATOM 6095 C CA . MET B 1 99 ? 4.891 -37.219 -16.609 1 57.62 99 MET B CA 1
ATOM 6096 C C . MET B 1 99 ? 4.242 -37.125 -15.227 1 57.62 99 MET B C 1
ATOM 6098 O O . MET B 1 99 ? 4.898 -36.75 -14.25 1 57.62 99 MET B O 1
ATOM 6102 N N . VAL B 1 100 ? 2.912 -37.312 -15.195 1 57.19 100 VAL B N 1
ATOM 6103 C CA . VAL B 1 100 ? 2.191 -37.125 -13.938 1 57.19 100 VAL B CA 1
ATOM 6104 C C . VAL B 1 100 ? 1.667 -38.469 -13.445 1 57.19 100 VAL B C 1
ATOM 6106 O O . VAL B 1 100 ? 1.219 -39.312 -14.242 1 57.19 100 VAL B O 1
ATOM 6109 N N . THR B 1 101 ? 2.232 -38.969 -12.352 1 49.78 101 THR B N 1
ATOM 6110 C CA . THR B 1 101 ? 1.574 -40.125 -11.766 1 49.78 101 THR B CA 1
ATOM 6111 C C . THR B 1 101 ? 0.11 -39.812 -11.461 1 49.78 101 THR B C 1
ATOM 6113 O O . THR B 1 101 ? -0.201 -39.188 -10.445 1 49.78 101 THR B O 1
ATOM 6116 N N . PHE B 1 102 ? -0.624 -39.781 -12.586 1 50.38 102 PHE B N 1
ATOM 6117 C CA . PHE B 1 102 ? -2.051 -39.594 -12.352 1 50.38 102 PHE B CA 1
ATOM 6118 C C . PHE B 1 102 ? -2.619 -40.781 -11.547 1 50.38 102 PHE B C 1
ATOM 6120 O O . PHE B 1 102 ? -2.094 -41.875 -11.594 1 50.38 102 PHE B O 1
ATOM 6127 N N . PRO B 1 103 ? -3.373 -40.406 -10.555 1 46.59 103 PRO B N 1
ATOM 6128 C CA . PRO B 1 103 ? -4.055 -41.562 -10 1 46.59 103 PRO B CA 1
ATOM 6129 C C . PRO B 1 103 ? -4.559 -42.531 -11.086 1 46.59 103 PRO B C 1
ATOM 6131 O O . PRO B 1 103 ? -4.73 -42.125 -12.234 1 46.59 103 PRO B O 1
ATOM 6134 N N . ALA B 1 104 ? -4.383 -43.75 -10.844 1 43.41 104 ALA B N 1
ATOM 6135 C CA . ALA B 1 104 ? -4.781 -44.812 -11.766 1 43.41 104 ALA B CA 1
ATOM 6136 C C . ALA B 1 104 ? -5.938 -44.344 -12.656 1 43.41 104 ALA B C 1
ATOM 6138 O O . ALA B 1 104 ? -6.02 -44.75 -13.828 1 43.41 104 ALA B O 1
ATOM 6139 N N . ASP B 1 105 ? -6.789 -43.562 -12.148 1 40.88 105 ASP B N 1
ATOM 6140 C CA . ASP B 1 105 ? -8.008 -43.156 -12.844 1 40.88 105 ASP B CA 1
ATOM 6141 C C . ASP B 1 105 ? -7.883 -41.75 -13.398 1 40.88 105 ASP B C 1
ATOM 6143 O O . ASP B 1 105 ? -8.875 -41.125 -13.812 1 40.88 105 ASP B O 1
ATOM 6147 N N . GLY B 1 106 ? -6.809 -41.125 -13.305 1 46.94 106 GLY B N 1
ATOM 6148 C CA . GLY B 1 106 ? -6.699 -39.75 -13.766 1 46.94 106 GLY B CA 1
ATOM 6149 C C . GLY B 1 106 ? -6.695 -39.625 -15.273 1 46.94 106 GLY B C 1
ATOM 6150 O O . GLY B 1 106 ? -6.039 -40.406 -15.969 1 46.94 106 GLY B O 1
ATOM 6151 N N . ILE B 1 107 ? -7.828 -39.281 -15.906 1 48.19 107 ILE B N 1
ATOM 6152 C CA . ILE B 1 107 ? -7.973 -39.094 -17.344 1 48.19 107 ILE B CA 1
ATOM 6153 C C . ILE B 1 107 ? -7.648 -37.656 -17.703 1 48.19 107 ILE B C 1
ATOM 6155 O O . ILE B 1 107 ? -8.109 -36.719 -17.047 1 48.19 107 ILE B O 1
ATOM 6159 N N . PHE B 1 108 ? -6.516 -37.406 -18.281 1 51.69 108 PHE B N 1
ATOM 6160 C CA . PHE B 1 108 ? -6.328 -36.156 -18.984 1 51.69 108 PHE B CA 1
ATOM 6161 C C . PHE B 1 108 ? -7.203 -36.094 -20.234 1 51.69 108 PHE B C 1
ATOM 6163 O O . PHE B 1 108 ? -7.039 -36.906 -21.156 1 51.69 108 PHE B O 1
ATOM 6170 N N . ASN B 1 109 ? -8.523 -35.75 -20.047 1 51 109 ASN B N 1
ATOM 6171 C CA . ASN B 1 109 ? -9.367 -35.594 -21.219 1 51 109 ASN B CA 1
ATOM 6172 C C . ASN B 1 109 ? -9.461 -34.125 -21.641 1 51 109 ASN B C 1
ATOM 6174 O O . ASN B 1 109 ? -9.734 -33.25 -20.812 1 51 109 ASN B O 1
ATOM 6178 N N . HIS B 1 110 ? -8.555 -33.75 -22.531 1 50.31 110 HIS B N 1
ATOM 6179 C CA . HIS B 1 110 ? -8.805 -32.438 -23.141 1 50.31 110 HIS B CA 1
ATOM 6180 C C . HIS B 1 110 ? -10.188 -32.375 -23.766 1 50.31 110 HIS B C 1
ATOM 6182 O O . HIS B 1 110 ? -10.562 -33.25 -24.562 1 50.31 110 HIS B O 1
ATOM 6188 N N . SER B 1 111 ? -11.18 -32.094 -23.094 1 45.59 111 SER B N 1
ATOM 6189 C CA . SER B 1 111 ? -12.539 -32.062 -23.625 1 45.59 111 SER B CA 1
ATOM 6190 C C . SER B 1 111 ? -12.555 -31.469 -25.031 1 45.59 111 SER B C 1
ATOM 6192 O O . SER B 1 111 ? -11.93 -30.438 -25.281 1 45.59 111 SER B O 1
ATOM 6194 N N . TYR B 1 112 ? -12.695 -32.281 -26.047 1 41.44 112 TYR B N 1
ATOM 6195 C CA . TYR B 1 112 ? -13.023 -31.906 -27.422 1 41.44 112 TYR B CA 1
ATOM 6196 C C . TYR B 1 112 ? -13.75 -30.578 -27.469 1 41.44 112 TYR B C 1
ATOM 6198 O O . TYR B 1 112 ? -13.617 -29.812 -28.438 1 41.44 112 TYR B O 1
ATOM 6206 N N . GLY B 1 113 ? -14.875 -30.391 -26.797 1 43.34 113 GLY B N 1
ATOM 6207 C CA . GLY B 1 113 ? -15.852 -29.344 -27.078 1 43.34 113 GLY B CA 1
ATOM 6208 C C . GLY B 1 113 ? -15.398 -27.969 -26.609 1 43.34 113 GLY B C 1
ATOM 6209 O O . GLY B 1 113 ? -16.109 -26.984 -26.812 1 43.34 113 GLY B O 1
ATOM 6210 N N . THR B 1 114 ? -14.461 -27.906 -25.734 1 51.84 114 THR B N 1
ATOM 6211 C CA . THR B 1 114 ? -14.266 -26.578 -25.172 1 51.84 114 THR B CA 1
ATOM 6212 C C . THR B 1 114 ? -13.234 -25.781 -25.969 1 51.84 114 THR B C 1
ATOM 6214 O O . THR B 1 114 ? -12.188 -26.328 -26.344 1 51.84 114 THR B O 1
ATOM 6217 N N . PRO B 1 115 ? -13.539 -24.641 -26.359 1 63.09 115 PRO B N 1
ATOM 6218 C CA . PRO B 1 115 ? -12.828 -23.719 -27.25 1 63.09 115 PRO B CA 1
ATOM 6219 C C . PRO B 1 115 ? -11.422 -23.391 -26.766 1 63.09 115 PRO B C 1
ATOM 6221 O O . PRO B 1 115 ? -11.195 -23.281 -25.547 1 63.09 115 PRO B O 1
ATOM 6224 N N . VAL B 1 116 ? -10.359 -23.828 -27.453 1 80.19 116 VAL B N 1
ATOM 6225 C CA . VAL B 1 116 ? -9.016 -23.266 -27.359 1 80.19 116 VAL B CA 1
ATOM 6226 C C . VAL B 1 116 ? -9.078 -21.766 -27.609 1 80.19 116 VAL B C 1
ATOM 6228 O O . VAL B 1 116 ? -9.742 -21.297 -28.547 1 80.19 116 VAL B O 1
ATOM 6231 N N . LEU B 1 117 ? -8.578 -21.047 -26.578 1 85.44 117 LEU B N 1
ATOM 6232 C CA . LEU B 1 117 ? -8.508 -19.594 -26.719 1 85.44 117 LEU B CA 1
ATOM 6233 C C . LEU B 1 117 ? -7.09 -19.156 -27.047 1 85.44 117 LEU B C 1
ATOM 6235 O O . LEU B 1 117 ? -6.141 -19.484 -26.328 1 85.44 117 LEU B O 1
ATOM 6239 N N . CYS B 1 118 ? -6.914 -18.5 -28.109 1 87.75 118 CYS B N 1
ATOM 6240 C CA . CYS B 1 118 ? -5.59 -18.047 -28.516 1 87.75 118 CYS B CA 1
ATOM 6241 C C . CYS B 1 118 ? -5.473 -16.531 -28.406 1 87.75 118 CYS B C 1
ATOM 6243 O O . CYS B 1 118 ? -6.48 -15.828 -28.438 1 87.75 118 CYS B O 1
ATOM 6245 N N . ASN B 1 119 ? -4.258 -16.094 -28.125 1 87.5 119 ASN B N 1
ATOM 6246 C CA . ASN B 1 119 ? -3.986 -14.672 -27.984 1 87.5 119 ASN B CA 1
ATOM 6247 C C . ASN B 1 119 ? -3.873 -13.977 -29.328 1 87.5 119 ASN B C 1
ATOM 6249 O O . ASN B 1 119 ? -2.77 -13.68 -29.797 1 87.5 119 ASN B O 1
ATOM 6253 N N . ASP B 1 120 ? -4.992 -13.75 -29.906 1 78.88 120 ASP B N 1
ATOM 6254 C CA . ASP B 1 120 ? -5.035 -13.047 -31.188 1 78.88 120 ASP B CA 1
ATOM 6255 C C . ASP B 1 120 ? -5.258 -11.555 -30.969 1 78.88 120 ASP B C 1
ATOM 6257 O O . ASP B 1 120 ? -5.922 -11.141 -30.016 1 78.88 120 ASP B O 1
ATOM 6261 N N . LYS B 1 121 ? -4.371 -10.781 -31.594 1 69.69 121 LYS B N 1
ATOM 6262 C CA . LYS B 1 121 ? -4.562 -9.336 -31.484 1 69.69 121 LYS B CA 1
ATOM 6263 C C . LYS B 1 121 ? -5.965 -8.93 -31.938 1 69.69 121 LYS B C 1
ATOM 6265 O O . LYS B 1 121 ? -6.344 -9.148 -33.094 1 69.69 121 LYS B O 1
ATOM 6270 N N . LYS B 1 122 ? -6.816 -8.695 -31.062 1 72.19 122 LYS B N 1
ATOM 6271 C CA . LYS B 1 122 ? -8.172 -8.297 -31.438 1 72.19 122 LYS B CA 1
ATOM 6272 C C . LYS B 1 122 ? -8.367 -6.793 -31.25 1 72.19 122 LYS B C 1
ATOM 6274 O O . LYS B 1 122 ? -7.738 -6.184 -30.391 1 72.19 122 LYS B O 1
ATOM 6279 N N . ASP B 1 123 ? -9.188 -6.324 -32.125 1 83.62 123 ASP B N 1
ATOM 6280 C CA . ASP B 1 123 ? -9.586 -4.922 -32.094 1 83.62 123 ASP B CA 1
ATOM 6281 C C . ASP B 1 123 ? -10.461 -4.648 -30.859 1 83.62 123 ASP B C 1
ATOM 6283 O O . ASP B 1 123 ? -11.18 -5.535 -30.391 1 83.62 123 ASP B O 1
ATOM 6287 N N . LEU B 1 124 ? -10.359 -3.57 -30.359 1 89.12 124 LEU B N 1
ATOM 6288 C CA . LEU B 1 124 ? -11.203 -3.139 -29.25 1 89.12 124 LEU B CA 1
ATOM 6289 C C . LEU B 1 124 ? -12.656 -3.01 -29.688 1 89.12 124 LEU B C 1
ATOM 6291 O O . LEU B 1 124 ? -12.945 -2.467 -30.75 1 89.12 124 LEU B O 1
ATOM 6295 N N . PRO B 1 125 ? -13.594 -3.582 -28.984 1 90.38 125 PRO B N 1
ATOM 6296 C CA . PRO B 1 125 ? -15.016 -3.412 -29.312 1 90.38 125 PRO B CA 1
ATOM 6297 C C . PRO B 1 125 ? -15.469 -1.957 -29.234 1 90.38 125 PRO B C 1
ATOM 6299 O O . PRO B 1 125 ? -14.758 -1.112 -28.672 1 90.38 125 PRO B O 1
ATOM 6302 N N . THR B 1 126 ? -16.609 -1.657 -29.75 1 91.62 126 THR B N 1
ATOM 6303 C CA . THR B 1 126 ? -17.141 -0.302 -29.859 1 91.62 126 THR B CA 1
ATOM 6304 C C . THR B 1 126 ? -17.359 0.299 -28.469 1 91.62 126 THR B C 1
ATOM 6306 O O . THR B 1 126 ? -17.125 1.489 -28.266 1 91.62 126 THR B O 1
ATOM 6309 N N . ASP B 1 127 ? -17.828 -0.49 -27.578 1 90.56 127 ASP B N 1
ATOM 6310 C CA . ASP B 1 127 ? -18.094 0.033 -26.234 1 90.56 127 ASP B CA 1
ATOM 6311 C C . ASP B 1 127 ? -16.797 0.467 -25.547 1 90.56 127 ASP B C 1
ATOM 6313 O O . ASP B 1 127 ? -16.781 1.456 -24.812 1 90.56 127 ASP B O 1
ATOM 6317 N N . SER B 1 128 ? -15.781 -0.264 -25.781 1 92.81 128 SER B N 1
ATOM 6318 C CA . SER B 1 128 ? -14.484 0.11 -25.219 1 92.81 128 SER B CA 1
ATOM 6319 C C . SER B 1 128 ? -13.977 1.419 -25.812 1 92.81 128 SER B C 1
ATOM 6321 O O . SER B 1 128 ? -13.445 2.27 -25.109 1 92.81 128 SER B O 1
ATOM 6323 N N . ILE B 1 129 ? -14.164 1.576 -27.078 1 95.44 129 ILE B N 1
ATOM 6324 C CA . ILE B 1 129 ? -13.734 2.797 -27.766 1 95.44 129 ILE B CA 1
ATOM 6325 C C . ILE B 1 129 ? -14.531 3.986 -27.234 1 95.44 129 ILE B C 1
ATOM 6327 O O . ILE B 1 129 ? -13.969 5.047 -26.953 1 95.44 129 ILE B O 1
ATOM 6331 N N . VAL B 1 130 ? -15.797 3.748 -27.125 1 95.12 130 VAL B N 1
ATOM 6332 C CA . VAL B 1 130 ? -16.656 4.805 -26.609 1 95.12 130 VAL B CA 1
ATOM 6333 C C . VAL B 1 130 ? -16.219 5.203 -25.203 1 95.12 130 VAL B C 1
ATOM 6335 O O . VAL B 1 130 ? -16.156 6.391 -24.875 1 95.12 130 VAL B O 1
ATOM 6338 N N . PHE B 1 131 ? -15.953 4.223 -24.422 1 93.44 131 PHE B N 1
ATOM 6339 C CA . PHE B 1 131 ? -15.523 4.512 -23.062 1 93.44 131 PHE B CA 1
ATOM 6340 C C . PHE B 1 131 ? -14.219 5.289 -23.062 1 93.44 131 PHE B C 1
ATOM 6342 O O . PHE B 1 131 ? -14.047 6.223 -22.266 1 93.44 131 PHE B O 1
ATOM 6349 N N . ILE B 1 132 ? -13.312 4.93 -23.906 1 94.88 132 ILE B N 1
ATOM 6350 C CA . ILE B 1 132 ? -12.023 5.605 -23.984 1 94.88 132 ILE B CA 1
ATOM 6351 C C . ILE B 1 132 ? -12.227 7.055 -24.438 1 94.88 132 ILE B C 1
ATOM 6353 O O . ILE B 1 132 ? -11.57 7.965 -23.922 1 94.88 132 ILE B O 1
ATOM 6357 N N . VAL B 1 133 ? -13.148 7.262 -25.312 1 96.31 133 VAL B N 1
ATOM 6358 C CA . VAL B 1 133 ? -13.461 8.609 -25.781 1 96.31 133 VAL B CA 1
ATOM 6359 C C . VAL B 1 133 ? -14.055 9.43 -24.625 1 96.31 133 VAL B C 1
ATOM 6361 O O . VAL B 1 133 ? -13.672 10.578 -24.422 1 96.31 133 VAL B O 1
ATOM 6364 N N . VAL B 1 134 ? -14.977 8.805 -23.891 1 95.19 134 VAL B N 1
ATOM 6365 C CA . VAL B 1 134 ? -15.602 9.484 -22.766 1 95.19 134 VAL B CA 1
ATOM 6366 C C . VAL B 1 134 ? -14.539 9.828 -21.719 1 95.19 134 VAL B C 1
ATOM 6368 O O . VAL B 1 134 ? -14.531 10.938 -21.172 1 95.19 134 VAL B O 1
ATOM 6371 N N . LEU B 1 135 ? -13.688 8.898 -21.453 1 95.12 135 LEU B N 1
ATOM 6372 C CA . LEU B 1 135 ? -12.609 9.125 -20.5 1 95.12 135 LEU B CA 1
ATOM 6373 C C . LEU B 1 135 ? -11.688 10.25 -20.969 1 95.12 135 LEU B C 1
ATOM 6375 O O . LEU B 1 135 ? -11.234 11.07 -20.172 1 95.12 135 LEU B O 1
ATOM 6379 N N . SER B 1 136 ? -11.43 10.281 -22.266 1 96.38 136 SER B N 1
ATOM 6380 C CA . SER B 1 136 ? -10.57 11.312 -22.828 1 96.38 136 SER B CA 1
ATOM 6381 C C . SER B 1 136 ? -11.227 12.688 -22.75 1 96.38 136 SER B C 1
ATOM 6383 O O . SER B 1 136 ? -10.562 13.688 -22.469 1 96.38 136 SER B O 1
ATOM 6385 N N . LEU B 1 137 ? -12.469 12.695 -23 1 96.19 137 LEU B N 1
ATOM 6386 C CA . LEU B 1 137 ? -13.211 13.953 -22.906 1 96.19 137 LEU B CA 1
ATOM 6387 C C . LEU B 1 137 ? -13.227 14.469 -21.469 1 96.19 137 LEU B C 1
ATOM 6389 O O . LEU B 1 137 ? -13.07 15.672 -21.234 1 96.19 137 LEU B O 1
ATOM 6393 N N . LEU B 1 138 ? -13.484 13.57 -20.562 1 95.69 138 LEU B N 1
ATOM 6394 C CA . LEU B 1 138 ? -13.438 13.961 -19.156 1 95.69 138 LEU B CA 1
ATOM 6395 C C . LEU B 1 138 ? -12.047 14.453 -18.766 1 95.69 138 LEU B C 1
ATOM 6397 O O . LEU B 1 138 ? -11.914 15.422 -18.016 1 95.69 138 LEU B O 1
ATOM 6401 N N . GLY B 1 139 ? -11.031 13.727 -19.281 1 96 139 GLY B N 1
ATOM 6402 C CA . GLY B 1 139 ? -9.664 14.172 -19.062 1 96 139 GLY B CA 1
ATOM 6403 C C . GLY B 1 139 ? -9.391 15.555 -19.625 1 96 139 GLY B C 1
ATOM 6404 O O . GLY B 1 139 ? -8.695 16.359 -19 1 96 139 GLY B O 1
ATOM 6405 N N . LEU B 1 140 ? -9.953 15.844 -20.766 1 96.06 140 LEU B N 1
ATOM 6406 C CA . LEU B 1 140 ? -9.781 17.156 -21.391 1 96.06 140 LEU B CA 1
ATOM 6407 C C . LEU B 1 140 ? -10.477 18.234 -20.578 1 96.06 140 LEU B C 1
ATOM 6409 O O . LEU B 1 140 ? -9.945 19.344 -20.438 1 96.06 140 LEU B O 1
ATOM 6413 N N . LEU B 1 141 ? -11.648 17.906 -20.078 1 95.56 141 LEU B N 1
ATOM 6414 C CA . LEU B 1 141 ? -12.359 18.859 -19.234 1 95.56 141 LEU B CA 1
ATOM 6415 C C . LEU B 1 141 ? -11.547 19.172 -17.969 1 95.56 141 LEU B C 1
ATOM 6417 O O . LEU B 1 141 ? -11.453 20.328 -17.562 1 95.56 141 LEU B O 1
ATOM 6421 N N . CYS B 1 142 ? -11 18.172 -17.391 1 95.38 142 CYS B N 1
ATOM 6422 C CA . CYS B 1 142 ? -10.164 18.375 -16.219 1 95.38 142 CYS B CA 1
ATOM 6423 C C . CYS B 1 142 ? -8.93 19.203 -16.562 1 95.38 142 CYS B C 1
ATOM 6425 O O . CYS B 1 142 ? -8.516 20.047 -15.773 1 95.38 142 CYS B O 1
ATOM 6427 N N . PHE B 1 143 ? -8.375 18.891 -17.75 1 94.88 143 PHE B N 1
ATOM 6428 C CA . PHE B 1 143 ? -7.191 19.625 -18.188 1 94.88 143 PHE B CA 1
ATOM 6429 C C . PHE B 1 143 ? -7.496 21.109 -18.359 1 94.88 143 PHE B C 1
ATOM 6431 O O . PHE B 1 143 ? -6.773 21.953 -17.844 1 94.88 143 PHE B O 1
ATOM 6438 N N . PHE B 1 144 ? -8.539 21.438 -19.016 1 93.62 144 PHE B N 1
ATOM 6439 C CA . PHE B 1 144 ? -8.891 22.828 -19.266 1 93.62 144 PHE B CA 1
ATOM 6440 C C . PHE B 1 144 ? -9.344 23.531 -18 1 93.62 144 PHE B C 1
ATOM 6442 O O . PHE B 1 144 ? -9.031 24.688 -17.766 1 93.62 144 PHE B O 1
ATOM 6449 N N . GLY B 1 145 ? -10.148 22.766 -17.188 1 92.5 145 GLY B N 1
ATOM 6450 C CA . GLY B 1 145 ? -10.531 23.328 -15.906 1 92.5 145 GLY B CA 1
ATOM 6451 C C . GLY B 1 145 ? -9.344 23.672 -15.031 1 92.5 145 GLY B C 1
ATOM 6452 O O . GLY B 1 145 ? -9.32 24.734 -14.398 1 92.5 145 GLY B O 1
ATOM 6453 N N . THR B 1 146 ? -8.359 22.844 -15.047 1 91.69 146 THR B N 1
ATOM 6454 C CA . THR B 1 146 ? -7.16 23.047 -14.242 1 91.69 146 THR B CA 1
ATOM 6455 C C . THR B 1 146 ? -6.316 24.188 -14.82 1 91.69 146 THR B C 1
ATOM 6457 O O . THR B 1 146 ? -5.785 25.016 -14.07 1 91.69 146 THR B O 1
ATOM 6460 N N . ALA B 1 147 ? -6.172 24.188 -16.156 1 88.62 147 ALA B N 1
ATOM 6461 C CA . ALA B 1 147 ? -5.383 25.219 -16.828 1 88.62 147 ALA B CA 1
ATOM 6462 C C . ALA B 1 147 ? -5.977 26.609 -16.594 1 88.62 147 ALA B C 1
ATOM 6464 O O . ALA B 1 147 ? -5.246 27.578 -16.344 1 88.62 147 ALA B O 1
ATOM 6465 N N . PHE B 1 148 ? -7.219 26.703 -16.625 1 86.44 148 PHE B N 1
ATOM 6466 C CA . PHE B 1 148 ? -7.883 27.984 -16.422 1 86.44 148 PHE B CA 1
ATOM 6467 C C . PHE B 1 148 ? -7.688 28.484 -15 1 86.44 148 PHE B C 1
ATOM 6469 O O . PHE B 1 148 ? -7.449 29.672 -14.773 1 86.44 148 PHE B O 1
ATOM 6476 N N . GLU B 1 149 ? -7.887 27.562 -14.07 1 83.75 149 GLU B N 1
ATOM 6477 C CA . GLU B 1 149 ? -7.672 27.953 -12.68 1 83.75 149 GLU B CA 1
ATOM 6478 C C . GLU B 1 149 ? -6.227 28.375 -12.445 1 83.75 149 GLU B C 1
ATOM 6480 O O . GLU B 1 149 ? -5.969 29.344 -11.734 1 83.75 149 GLU B O 1
ATOM 6485 N N . ALA B 1 150 ? -5.301 27.672 -13.016 1 79.88 150 ALA B N 1
ATOM 6486 C CA . ALA B 1 150 ? -3.883 28 -12.867 1 79.88 150 ALA B CA 1
ATOM 6487 C C . ALA B 1 150 ? -3.561 29.344 -13.492 1 79.88 150 ALA B C 1
ATOM 6489 O O . ALA B 1 150 ? -2.773 30.125 -12.945 1 79.88 150 ALA B O 1
ATOM 6490 N N . LEU B 1 151 ? -4.137 29.594 -14.648 1 76.25 151 LEU B N 1
ATOM 6491 C CA . LEU B 1 151 ? -3.92 30.859 -15.336 1 76.25 151 LEU B CA 1
ATOM 6492 C C . LEU B 1 151 ? -4.523 32.031 -14.547 1 76.25 151 LEU B C 1
ATOM 6494 O O . LEU B 1 151 ? -3.941 33.094 -14.484 1 76.25 151 LEU B O 1
ATOM 6498 N N . GLN B 1 152 ? -5.652 31.828 -14.016 1 74.44 152 GLN B N 1
ATOM 6499 C CA . GLN B 1 152 ? -6.293 32.844 -13.188 1 74.44 152 GLN B CA 1
ATOM 6500 C C . GLN B 1 152 ? -5.453 33.156 -11.953 1 74.44 152 GLN B C 1
ATOM 6502 O O . GLN B 1 152 ? -5.352 34.312 -11.547 1 74.44 152 GLN B O 1
ATOM 6507 N N . ASP B 1 153 ? -4.898 32.125 -11.391 1 69.75 153 ASP B N 1
ATOM 6508 C CA . ASP B 1 153 ? -4.047 32.312 -10.219 1 69.75 153 ASP B CA 1
ATOM 6509 C C . ASP B 1 153 ? -2.783 33.094 -10.57 1 69.75 153 ASP B C 1
ATOM 6511 O O . ASP B 1 153 ? -2.277 33.875 -9.758 1 69.75 153 ASP B O 1
ATOM 6515 N N . CYS B 1 154 ? -2.262 32.875 -11.75 1 64.38 154 CYS B N 1
ATOM 6516 C CA . CYS B 1 154 ? -1.05 33.562 -12.195 1 64.38 154 CYS B CA 1
ATOM 6517 C C . CYS B 1 154 ? -1.331 35.031 -12.523 1 64.38 154 CYS B C 1
ATOM 6519 O O . CYS B 1 154 ? -0.491 35.906 -12.273 1 64.38 154 CYS B O 1
ATOM 6521 N N . LEU B 1 155 ? -2.479 35.344 -13.148 1 61.44 155 LEU B N 1
ATOM 6522 C CA . LEU B 1 155 ? -2.795 36.688 -13.617 1 61.44 155 LEU B CA 1
ATOM 6523 C C . LEU B 1 155 ? -3.291 37.562 -12.469 1 61.44 155 LEU B C 1
ATOM 6525 O O . LEU B 1 155 ? -3.184 38.781 -12.523 1 61.44 155 LEU B O 1
ATOM 6529 N N . THR B 1 156 ? -4.074 37.156 -11.547 1 53.97 156 THR B N 1
ATOM 6530 C CA . THR B 1 156 ? -4.527 38 -10.422 1 53.97 156 THR B CA 1
ATOM 6531 C C . THR B 1 156 ? -3.707 37.688 -9.172 1 53.97 156 THR B C 1
ATOM 6533 O O . THR B 1 156 ? -4.168 37 -8.273 1 53.97 156 THR B O 1
ATOM 6536 N N . PRO B 1 157 ? -2.461 38.062 -9.328 1 46.72 157 PRO B N 1
ATOM 6537 C CA . PRO B 1 157 ? -1.579 37.719 -8.219 1 46.72 157 PRO B CA 1
ATOM 6538 C C . PRO B 1 157 ? -2.078 38.219 -6.875 1 46.72 157 PRO B C 1
ATOM 6540 O O . PRO B 1 157 ? -1.794 37.625 -5.832 1 46.72 157 PRO B O 1
ATOM 6543 N N . ASP B 1 158 ? -2.561 39.625 -6.781 1 41.94 158 ASP B N 1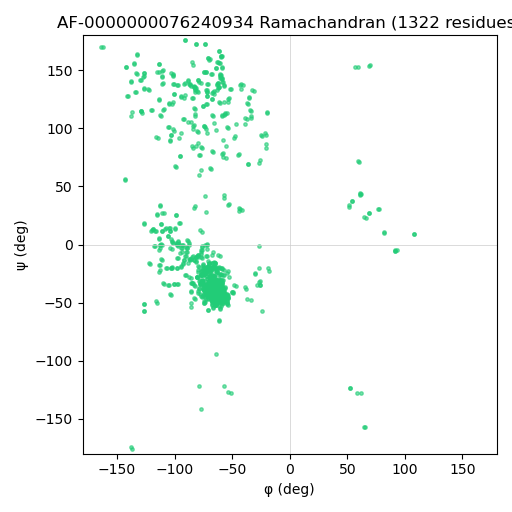
ATOM 6544 C CA . ASP B 1 158 ? -2.834 40.312 -5.527 1 41.94 158 ASP B CA 1
ATOM 6545 C C . ASP B 1 158 ? -3.889 39.562 -4.707 1 41.94 158 ASP B C 1
ATOM 6547 O O . ASP B 1 158 ? -4.008 39.781 -3.502 1 41.94 158 ASP B O 1
ATOM 6551 N N . ASN B 1 159 ? -4.914 39.281 -5.375 1 34.16 159 ASN B N 1
ATOM 6552 C CA . ASN B 1 159 ? -6.02 38.781 -4.578 1 34.16 159 ASN B CA 1
ATOM 6553 C C . ASN B 1 159 ? -5.695 37.406 -3.996 1 34.16 159 ASN B C 1
ATOM 6555 O O . ASN B 1 159 ? -6.598 36.625 -3.662 1 34.16 159 ASN B O 1
ATOM 6559 N N . LEU B 1 160 ? -4.676 36.938 -4.438 1 34.31 160 LEU B N 1
ATOM 6560 C CA . LEU B 1 160 ? -4.406 35.625 -3.865 1 34.31 160 LEU B CA 1
ATOM 6561 C C . LEU B 1 160 ? -4.305 35.719 -2.346 1 34.31 160 LEU B C 1
ATOM 6563 O O . LEU B 1 160 ? -3.424 36.406 -1.813 1 34.31 160 LEU B O 1
ATOM 6567 N N . VAL B 1 161 ? -5.43 35.781 -1.732 1 32.34 161 VAL B N 1
ATOM 6568 C CA . VAL B 1 161 ? -5.473 35.531 -0.299 1 32.34 161 VAL B CA 1
ATOM 6569 C C . VAL B 1 161 ? -4.281 34.656 0.099 1 32.34 161 VAL B C 1
ATOM 6571 O O . VAL B 1 161 ? -3.996 33.656 -0.55 1 32.34 161 VAL B O 1
ATOM 6574 N N . PRO B 1 162 ? -3.189 35.312 0.532 1 31.3 162 PRO B N 1
ATOM 6575 C CA . PRO B 1 162 ? -2.205 34.344 1.048 1 31.3 162 PRO B CA 1
ATOM 6576 C C . PRO B 1 162 ? -2.82 33 1.398 1 31.3 162 PRO B C 1
ATOM 6578 O O . PRO B 1 162 ? -4.004 32.906 1.746 1 31.3 162 PRO B O 1
ATOM 6581 N N . PRO B 1 163 ? -2.432 31.984 0.627 1 30.61 163 PRO B N 1
ATOM 6582 C CA . PRO B 1 163 ? -3.082 30.797 1.193 1 30.61 163 PRO B CA 1
ATOM 6583 C C . PRO B 1 163 ? -3.391 30.953 2.682 1 30.61 163 PRO B C 1
ATOM 6585 O O . PRO B 1 163 ? -2.486 31.203 3.48 1 30.61 163 PRO B O 1
ATOM 6588 N N . GLN B 1 164 ? -4.398 31.781 3.098 1 28.02 164 GLN B N 1
ATOM 6589 C CA . GLN B 1 164 ? -4.855 31.656 4.48 1 28.02 164 GLN B CA 1
ATOM 6590 C C . GLN B 1 164 ? -4.488 30.297 5.066 1 28.02 164 GLN B C 1
ATOM 6592 O O . GLN B 1 164 ? -4.719 29.266 4.438 1 28.02 164 GLN B O 1
ATOM 6597 N N . SER B 1 165 ? -3.398 30.25 5.723 1 29.91 165 SER B N 1
ATOM 6598 C CA . SER B 1 165 ? -3.133 29.125 6.613 1 29.91 165 SER B CA 1
ATOM 6599 C C . SER B 1 165 ? -4.426 28.406 7.004 1 29.91 165 SER B C 1
ATOM 6601 O O . SER B 1 165 ? -5.355 29.031 7.512 1 29.91 165 SER B O 1
ATOM 6603 N N . LEU B 1 166 ? -4.906 27.5 6.156 1 30.14 166 LEU B N 1
ATOM 6604 C CA . LEU B 1 166 ? -6.055 26.719 6.605 1 30.14 166 LEU B CA 1
ATOM 6605 C C . LEU B 1 166 ? -6.199 26.781 8.125 1 30.14 166 LEU B C 1
ATOM 6607 O O . LEU B 1 166 ? -7.145 26.234 8.688 1 30.14 166 LEU B O 1
ATOM 6611 N N . TYR B 1 167 ? -5.102 27.141 8.82 1 27.66 167 TYR B N 1
ATOM 6612 C CA . TYR B 1 167 ? -5.156 27.219 10.273 1 27.66 167 TYR B CA 1
ATOM 6613 C C . TYR B 1 167 ? -5.672 28.578 10.727 1 27.66 167 TYR B C 1
ATOM 6615 O O . TYR B 1 167 ? -6.281 28.703 11.789 1 27.66 167 TYR B O 1
ATOM 6623 N N . ASN B 1 168 ? -5.086 29.797 10.289 1 27.36 168 ASN B N 1
ATOM 6624 C CA . ASN B 1 168 ? -5.293 30.984 11.109 1 27.36 168 ASN B CA 1
ATOM 6625 C C . ASN B 1 168 ? -6.648 31.641 10.836 1 27.36 168 ASN B C 1
ATOM 6627 O O . ASN B 1 168 ? -6.891 32.125 9.734 1 27.36 168 ASN B O 1
ATOM 6631 N N . HIS B 1 169 ? -7.699 31.25 11.422 1 27.36 169 HIS B N 1
ATOM 6632 C CA . HIS B 1 169 ? -8.891 32.062 11.672 1 27.36 169 HIS B CA 1
ATOM 6633 C C . HIS B 1 169 ? -8.523 33.469 12.125 1 27.36 169 HIS B C 1
ATOM 6635 O O . HIS B 1 169 ? -8.688 33.781 13.305 1 27.36 169 HIS B O 1
ATOM 6641 N N . GLN B 1 170 ? -7.488 34.062 11.789 1 26.22 170 GLN B N 1
ATOM 6642 C CA . GLN B 1 170 ? -7.496 35.438 12.281 1 26.22 170 GLN B CA 1
ATOM 6643 C C . GLN B 1 170 ? -8.703 36.219 11.75 1 26.22 170 GLN B C 1
ATOM 6645 O O . GLN B 1 170 ? -8.961 36.219 10.547 1 26.22 170 GLN B O 1
ATOM 6650 N N . GLU B 1 171 ? -9.641 36.531 12.68 1 27.11 171 GLU B N 1
ATOM 6651 C CA . GLU B 1 171 ? -10.703 37.531 12.625 1 27.11 171 GLU B CA 1
ATOM 6652 C C . GLU B 1 171 ? -10.188 38.844 12.062 1 27.11 171 GLU B C 1
ATOM 6654 O O . GLU B 1 171 ? -9.281 39.469 12.633 1 27.11 171 GLU B O 1
ATOM 6659 N N . TYR B 1 172 ? -9.984 39.094 10.906 1 26.64 172 TYR B N 1
ATOM 6660 C CA . TYR B 1 172 ? -9.938 40.5 10.469 1 26.64 172 TYR B CA 1
ATOM 6661 C C . TYR B 1 172 ? -10.898 41.344 11.281 1 26.64 172 TYR B C 1
ATOM 6663 O O . TYR B 1 172 ? -12.047 40.969 11.5 1 26.64 172 TYR B O 1
ATOM 6671 N N . ASP B 1 173 ? -10.406 42.25 12.148 1 26.48 173 ASP B N 1
ATOM 6672 C CA . ASP B 1 173 ? -11.07 43.344 12.852 1 26.48 173 ASP B CA 1
ATOM 6673 C C . ASP B 1 173 ? -12 44.094 11.922 1 26.48 173 ASP B C 1
ATOM 6675 O O . ASP B 1 173 ? -11.609 45.125 11.344 1 26.48 173 ASP B O 1
ATOM 6679 N N . GLN B 1 174 ? -12.578 43.5 10.945 1 27.72 174 GLN B N 1
ATOM 6680 C CA . GLN B 1 174 ? -13.617 44.344 10.406 1 27.72 174 GLN B CA 1
ATOM 6681 C C . GLN B 1 174 ? -14.547 44.844 11.508 1 27.72 174 GLN B C 1
ATOM 6683 O O . GLN B 1 174 ? -14.695 44.188 12.547 1 27.72 174 GLN B O 1
ATOM 6688 N N . ASP B 1 175 ? -14.867 46.156 11.508 1 27.97 175 ASP B N 1
ATOM 6689 C CA . ASP B 1 175 ? -15.758 46.875 12.43 1 27.97 175 ASP B CA 1
ATOM 6690 C C . ASP B 1 175 ? -16.938 45.969 12.836 1 27.97 175 ASP B C 1
ATOM 6692 O O . ASP B 1 175 ? -17.406 45.156 12.047 1 27.97 175 ASP B O 1
ATOM 6696 N N . PRO B 1 176 ? -17.125 45.844 14.195 1 31.25 176 PRO B N 1
ATOM 6697 C CA . PRO B 1 176 ? -18.219 45.062 14.766 1 31.25 176 PRO B CA 1
ATOM 6698 C C . PRO B 1 176 ? -19.516 45.188 13.977 1 31.25 176 PRO B C 1
ATOM 6700 O O . PRO B 1 176 ? -20.344 44.281 13.945 1 31.25 176 PRO B O 1
ATOM 6703 N N . GLU B 1 177 ? -19.75 46.406 13.508 1 28.06 177 GLU B N 1
ATOM 6704 C CA . GLU B 1 177 ? -21.047 46.75 12.922 1 28.06 177 GLU B CA 1
ATOM 6705 C C . GLU B 1 177 ? -21.281 45.969 11.617 1 28.06 177 GLU B C 1
ATOM 6707 O O . GLU B 1 177 ? -22.391 45.531 11.336 1 28.06 177 GLU B O 1
ATOM 6712 N N . GLU B 1 178 ? -20.203 46 10.758 1 28.55 178 GLU B N 1
ATOM 6713 C CA . GLU B 1 178 ? -20.484 45.438 9.438 1 28.55 178 GLU B CA 1
ATOM 6714 C C . GLU B 1 178 ? -20.531 43.906 9.484 1 28.55 178 GLU B C 1
ATOM 6716 O O . GLU B 1 178 ? -21.047 43.281 8.57 1 28.55 178 GLU B O 1
ATOM 6721 N N . LYS B 1 179 ? -19.875 43.219 10.383 1 35.03 179 LYS B N 1
ATOM 6722 C CA . LYS B 1 179 ? -19.984 41.781 10.508 1 35.03 179 LYS B CA 1
ATOM 6723 C C . LYS B 1 179 ? -21.375 41.344 10.969 1 35.03 179 LYS B C 1
ATOM 6725 O O . LYS B 1 179 ? -21.828 40.25 10.664 1 35.03 179 LYS B O 1
ATOM 6730 N N . ALA B 1 180 ? -21.953 42.031 11.852 1 29.83 180 ALA B N 1
ATOM 6731 C CA . ALA B 1 180 ? -23.328 41.75 12.273 1 29.83 180 ALA B CA 1
ATOM 6732 C C . ALA B 1 180 ? -24.281 41.75 11.078 1 29.83 180 ALA B C 1
ATOM 6734 O O . ALA B 1 180 ? -25.203 40.938 11.008 1 29.83 180 ALA B O 1
ATOM 6735 N N . MET B 1 181 ? -24.094 42.812 10.18 1 26.5 181 MET B N 1
ATOM 6736 C CA . MET B 1 181 ? -25 42.844 9.039 1 26.5 181 MET B CA 1
ATOM 6737 C C . MET B 1 181 ? -24.734 41.719 8.07 1 26.5 181 MET B C 1
ATOM 6739 O O . MET B 1 181 ? -25.672 41.125 7.508 1 26.5 181 MET B O 1
ATOM 6743 N N . GLN B 1 182 ? -23.406 41.406 7.777 1 27.62 182 GLN B N 1
ATOM 6744 C CA . GLN B 1 182 ? -23.203 40.375 6.762 1 27.62 182 GLN B CA 1
ATOM 6745 C C . GLN B 1 182 ? -23.484 39 7.32 1 27.62 182 GLN B C 1
ATOM 6747 O O . GLN B 1 182 ? -23.75 38.062 6.566 1 27.62 182 GLN B O 1
ATOM 6752 N N . ARG B 1 183 ? -23.156 38.594 8.57 1 30.81 183 ARG B N 1
ATOM 6753 C CA . ARG B 1 183 ? -23.625 37.344 9.156 1 30.81 183 ARG B CA 1
ATOM 6754 C C . ARG B 1 183 ? -25.156 37.25 9.117 1 30.81 183 ARG B C 1
ATOM 6756 O O . ARG B 1 183 ? -25.719 36.156 9.062 1 30.81 183 ARG B O 1
ATOM 6763 N N . ALA B 1 184 ? -25.891 38.281 9.477 1 28.75 184 ALA B N 1
ATOM 6764 C CA . ALA B 1 184 ? -27.344 38.312 9.484 1 28.75 184 ALA B CA 1
ATOM 6765 C C . ALA B 1 184 ? -27.906 38.094 8.078 1 28.75 184 ALA B C 1
ATOM 6767 O O . ALA B 1 184 ? -29.016 37.562 7.926 1 28.75 184 ALA B O 1
ATOM 6768 N N . VAL B 1 185 ? -27.297 38.75 7 1 27.48 185 VAL B N 1
ATOM 6769 C CA . VAL B 1 185 ? -27.953 38.594 5.707 1 27.48 185 VAL B CA 1
ATOM 6770 C C . VAL B 1 185 ? -27.75 37.156 5.203 1 27.48 185 VAL B C 1
ATOM 6772 O O . VAL B 1 185 ? -28.656 36.562 4.648 1 27.48 185 VAL B O 1
ATOM 6775 N N . ASN B 1 186 ? -26.438 36.656 5.066 1 27.28 186 ASN B N 1
ATOM 6776 C CA . ASN B 1 186 ? -26.328 35.438 4.234 1 27.28 186 ASN B CA 1
ATOM 6777 C C . ASN B 1 186 ? -26.734 34.188 4.996 1 27.28 186 ASN B C 1
ATOM 6779 O O . ASN B 1 186 ? -26.547 33.062 4.508 1 27.28 186 ASN B O 1
ATOM 6783 N N . HIS B 1 187 ? -26.781 34.125 6.289 1 28.88 187 HIS B N 1
ATOM 6784 C CA . HIS B 1 187 ? -27.359 32.969 6.969 1 28.88 187 HIS B CA 1
ATOM 6785 C C . HIS B 1 187 ? -28.844 32.812 6.629 1 28.88 187 HIS B C 1
ATOM 6787 O O . HIS B 1 187 ? -29.578 32.094 7.312 1 28.88 187 HIS B O 1
ATOM 6793 N N . THR B 1 188 ? -29.422 33.844 5.93 1 27.83 188 THR B N 1
ATOM 6794 C CA . THR B 1 188 ? -30.859 33.625 5.816 1 27.83 188 THR B CA 1
ATOM 6795 C C . THR B 1 188 ? -31.156 32.219 5.293 1 27.83 188 THR B C 1
ATOM 6797 O O . THR B 1 188 ? -31.891 31.469 5.934 1 27.83 188 THR B O 1
ATOM 6800 N N . GLU B 1 189 ? -32.062 32.219 4.129 1 29.36 189 GLU B N 1
ATOM 6801 C CA . GLU B 1 189 ? -33 31.234 3.553 1 29.36 189 GLU B CA 1
ATOM 6802 C C . GLU B 1 189 ? -32.25 30.094 2.883 1 29.36 189 GLU B C 1
ATOM 6804 O O . GLU B 1 189 ? -32.844 29.109 2.434 1 29.36 189 GLU B O 1
ATOM 6809 N N . ASP B 1 190 ? -30.984 30.25 2.541 1 30.7 190 ASP B N 1
ATOM 6810 C CA . ASP B 1 190 ? -30.312 29.344 1.619 1 30.7 190 ASP B CA 1
ATOM 6811 C C . ASP B 1 190 ? -29.891 28.062 2.326 1 30.7 190 ASP B C 1
ATOM 6813 O O . ASP B 1 190 ? -29.375 27.141 1.69 1 30.7 190 ASP B O 1
ATOM 6817 N N . ASP B 1 191 ? -29.75 28.062 3.588 1 33.78 191 ASP B N 1
ATOM 6818 C CA . ASP B 1 191 ? -29.391 26.859 4.336 1 33.78 191 ASP B CA 1
ATOM 6819 C C . ASP B 1 191 ? -30.562 25.891 4.402 1 33.78 191 ASP B C 1
ATOM 6821 O O . ASP B 1 191 ? -30.469 24.844 5.047 1 33.78 191 ASP B O 1
ATOM 6825 N N . LYS B 1 192 ? -31.688 26.281 4.008 1 33.78 192 LYS B N 1
ATOM 6826 C CA . LYS B 1 192 ? -32.844 25.422 4.219 1 33.78 192 LYS B CA 1
ATOM 6827 C C . LYS B 1 192 ? -32.75 24.125 3.43 1 33.78 192 LYS B C 1
ATOM 6829 O O . LYS B 1 192 ? -33.344 23.109 3.799 1 33.78 192 LYS B O 1
ATOM 6834 N N . ASN B 1 193 ? -32.438 24.125 2.129 1 32.03 193 ASN B N 1
ATOM 6835 C CA . ASN B 1 193 ? -32.688 22.922 1.337 1 32.03 193 ASN B CA 1
ATOM 6836 C C . ASN B 1 193 ? -31.438 22.062 1.198 1 32.03 193 ASN B C 1
ATOM 6838 O O . ASN B 1 193 ? -31.375 21.188 0.34 1 32.03 193 ASN B O 1
ATOM 6842 N N . ASP B 1 194 ? -30.328 22.484 1.759 1 35.47 194 ASP B N 1
ATOM 6843 C CA . ASP B 1 194 ? -29.219 21.672 1.309 1 35.47 194 ASP B CA 1
ATOM 6844 C C . ASP B 1 194 ? -29.094 20.406 2.146 1 35.47 194 ASP B C 1
ATOM 6846 O O . ASP B 1 194 ? -28.828 20.469 3.35 1 35.47 194 ASP B O 1
ATOM 6850 N N . PHE B 1 195 ? -29.828 19.406 1.798 1 34.31 195 PHE B N 1
ATOM 6851 C CA . PHE B 1 195 ? -29.641 18.062 2.305 1 34.31 195 PHE B CA 1
ATOM 6852 C C . PHE B 1 195 ? -28.219 17.562 2.029 1 34.31 195 PHE B C 1
ATOM 6854 O O . PHE B 1 195 ? -28 16.812 1.08 1 34.31 195 PHE B O 1
ATOM 6861 N N . ASN B 1 196 ? -27.172 18.359 2.205 1 35.84 196 ASN B N 1
ATOM 6862 C CA . ASN B 1 196 ? -25.875 17.859 1.758 1 35.84 196 ASN B CA 1
ATOM 6863 C C . ASN B 1 196 ? -25.391 16.703 2.631 1 35.84 196 ASN B C 1
ATOM 6865 O O . ASN B 1 196 ? -24.844 16.922 3.713 1 35.84 196 ASN B O 1
ATOM 6869 N N . TYR B 1 197 ? -26.125 15.609 2.562 1 36.69 197 TYR B N 1
ATOM 6870 C CA . TYR B 1 197 ? -25.562 14.367 3.078 1 36.69 197 TYR B CA 1
ATOM 6871 C C . TYR B 1 197 ? -24.203 14.086 2.445 1 36.69 197 TYR B C 1
ATOM 6873 O O . TYR B 1 197 ? -24.094 13.195 1.601 1 36.69 197 TYR B O 1
ATOM 6881 N N . SER B 1 198 ? -23.375 15.086 2.119 1 41.66 198 SER B N 1
ATOM 6882 C CA . SER B 1 198 ? -22.25 14.883 1.212 1 41.66 198 SER B CA 1
ATOM 6883 C C . SER B 1 198 ? -21.203 13.969 1.835 1 41.66 198 SER B C 1
ATOM 6885 O O . SER B 1 198 ? -20.891 14.094 3.021 1 41.66 198 SER B O 1
ATOM 6887 N N . ARG B 1 199 ? -21.172 12.852 1.247 1 44.19 199 ARG B N 1
ATOM 6888 C CA . ARG B 1 199 ? -19.984 12.039 1.483 1 44.19 199 ARG B CA 1
ATOM 6889 C C . ARG B 1 199 ? -18.766 12.922 1.749 1 44.19 199 ARG B C 1
ATOM 6891 O O . ARG B 1 199 ? -17.781 12.461 2.33 1 44.19 199 ARG B O 1
ATOM 6898 N N . PHE B 1 200 ? -18.828 14.141 1.238 1 42.16 200 PHE B N 1
ATOM 6899 C CA . PHE B 1 200 ? -17.688 15.039 1.366 1 42.16 200 PHE B CA 1
ATOM 6900 C C . PHE B 1 200 ? -17.891 16.016 2.52 1 42.16 200 PHE B C 1
ATOM 6902 O O . PHE B 1 200 ? -17.109 16.953 2.697 1 42.16 200 PHE B O 1
ATOM 6909 N N . GLY B 1 201 ? -18.672 15.664 3.504 1 39.31 201 GLY B N 1
ATOM 6910 C CA . GLY B 1 201 ? -18.844 16.453 4.719 1 39.31 201 GLY B CA 1
ATOM 6911 C C . GLY B 1 201 ? -19.312 17.859 4.457 1 39.31 201 GLY B C 1
ATOM 6912 O O . GLY B 1 201 ? -19.375 18.297 3.305 1 39.31 201 GLY B O 1
ATOM 6913 N N . THR B 1 202 ? -20.047 18.562 5.418 1 35.88 202 THR B N 1
ATOM 6914 C CA . THR B 1 202 ? -20.625 19.906 5.391 1 35.88 202 THR B CA 1
ATOM 6915 C C . THR B 1 202 ? -19.547 20.969 5.312 1 35.88 202 THR B C 1
ATOM 6917 O O . THR B 1 202 ? -19.828 22.156 5.32 1 35.88 202 THR B O 1
ATOM 6920 N N . ASP B 1 203 ? -18.328 20.672 5.574 1 35.66 203 ASP B N 1
ATOM 6921 C CA . ASP B 1 203 ? -17.328 21.719 5.746 1 35.66 203 ASP B CA 1
ATOM 6922 C C . ASP B 1 203 ? -16.891 22.297 4.398 1 35.66 203 ASP B C 1
ATOM 6924 O O . ASP B 1 203 ? -15.938 21.812 3.797 1 35.66 203 ASP B O 1
ATOM 6928 N N . ARG B 1 204 ? -17.828 22.891 3.76 1 38 204 ARG B N 1
ATOM 6929 C CA . ARG B 1 204 ? -17.484 23.5 2.484 1 38 204 ARG B CA 1
ATOM 6930 C C . ARG B 1 204 ? -16.484 24.625 2.676 1 38 204 ARG B C 1
ATOM 6932 O O . ARG B 1 204 ? -16.734 25.562 3.438 1 38 204 ARG B O 1
ATOM 6939 N N . PRO B 1 205 ? -15.305 24.5 2.51 1 36.31 205 PRO B N 1
ATOM 6940 C CA . PRO B 1 205 ? -14.727 25.828 2.342 1 36.31 205 PRO B CA 1
ATOM 6941 C C . PRO B 1 205 ? -15.57 26.734 1.448 1 36.31 205 PRO B C 1
ATOM 6943 O O . PRO B 1 205 ? -16.312 26.234 0.595 1 36.31 205 PRO B O 1
ATOM 6946 N N . ALA B 1 206 ? -15.82 28.031 1.874 1 34.38 206 ALA B N 1
ATOM 6947 C CA . ALA B 1 206 ? -16.562 29.016 1.094 1 34.38 206 ALA B CA 1
ATOM 6948 C C . ALA B 1 206 ? -16.25 28.875 -0.396 1 34.38 206 ALA B C 1
ATOM 6950 O O . ALA B 1 206 ? -15.102 28.703 -0.788 1 34.38 206 ALA B O 1
ATOM 6951 N N . PRO B 1 207 ? -17.219 28.375 -1.146 1 36.31 207 PRO B N 1
ATOM 6952 C CA . PRO B 1 207 ? -16.922 28.406 -2.58 1 36.31 207 PRO B CA 1
ATOM 6953 C C . PRO B 1 207 ? -16.094 29.625 -2.998 1 36.31 207 PRO B C 1
ATOM 6955 O O . PRO B 1 207 ? -16.266 30.703 -2.432 1 36.31 207 PRO B O 1
ATOM 6958 N N . PRO B 1 208 ? -14.914 29.469 -3.453 1 35.38 208 PRO B N 1
ATOM 6959 C CA . PRO B 1 208 ? -14.32 30.719 -3.945 1 35.38 208 PRO B CA 1
ATOM 6960 C C . PRO B 1 208 ? -15.336 31.625 -4.625 1 35.38 208 PRO B C 1
ATOM 6962 O O . PRO B 1 208 ? -16.281 31.156 -5.254 1 35.38 208 PRO B O 1
ATOM 6965 N N . LYS B 1 209 ? -15.523 32.875 -4.105 1 36.25 209 LYS B N 1
ATOM 6966 C CA . LYS B 1 209 ? -16.344 33.906 -4.766 1 36.25 209 LYS B CA 1
ATOM 6967 C C . LYS B 1 209 ? -16.188 33.812 -6.281 1 36.25 209 LYS B C 1
ATOM 6969 O O . LYS B 1 209 ? -15.164 34.219 -6.836 1 36.25 209 LYS B O 1
ATOM 6974 N N . MET B 1 210 ? -16.703 32.781 -6.824 1 39.69 210 MET B N 1
ATOM 6975 C CA . MET B 1 210 ? -16.734 32.812 -8.281 1 39.69 210 MET B CA 1
ATOM 6976 C C . MET B 1 210 ? -17.312 34.156 -8.766 1 39.69 210 MET B C 1
ATOM 6978 O O . MET B 1 210 ? -18.422 34.531 -8.398 1 39.69 210 MET B O 1
ATOM 6982 N N . THR B 1 211 ? -16.594 35.125 -9.008 1 40.34 211 THR B N 1
ATOM 6983 C CA . THR B 1 211 ? -17.031 36.344 -9.664 1 40.34 211 THR B CA 1
ATOM 6984 C C . THR B 1 211 ? -18.141 36.062 -10.656 1 40.34 211 THR B C 1
ATOM 6986 O O . THR B 1 211 ? -18.219 34.938 -11.219 1 40.34 211 THR B O 1
ATOM 6989 N N . ARG B 1 212 ? -19.281 36.781 -10.719 1 42.31 212 ARG B N 1
ATOM 6990 C CA . ARG B 1 212 ? -20.453 36.906 -11.594 1 42.31 212 ARG B CA 1
ATOM 6991 C C . ARG B 1 212 ? -20.109 36.5 -13.023 1 42.31 212 ARG B C 1
ATOM 6993 O O . ARG B 1 212 ? -20.875 36.75 -13.953 1 42.31 212 ARG B O 1
ATOM 7000 N N . GLY B 1 213 ? -18.828 36.094 -13.445 1 49.66 213 GLY B N 1
ATOM 7001 C CA . GLY B 1 213 ? -18.641 36.156 -14.883 1 49.66 213 GLY B CA 1
ATOM 7002 C C . GLY B 1 213 ? -19.297 35 -15.609 1 49.66 213 GLY B C 1
ATOM 7003 O O . GLY B 1 213 ? -20.156 34.312 -15.047 1 49.66 213 GLY B O 1
ATOM 7004 N N . ASN B 1 214 ? -18.641 34.281 -16.875 1 69.56 214 ASN B N 1
ATOM 7005 C CA . ASN B 1 214 ? -18.969 33.469 -18.047 1 69.56 214 ASN B CA 1
ATOM 7006 C C . ASN B 1 214 ? -19.281 32.031 -17.656 1 69.56 214 ASN B C 1
ATOM 7008 O O . ASN B 1 214 ? -18.5 31.406 -16.938 1 69.56 214 ASN B O 1
ATOM 7012 N N . GLY B 1 215 ? -20.594 31.641 -17.609 1 80 215 GLY B N 1
ATOM 7013 C CA . GLY B 1 215 ? -21.125 30.312 -17.406 1 80 215 GLY B CA 1
ATOM 7014 C C . GLY B 1 215 ? -20.188 29.203 -17.828 1 80 215 GLY B C 1
ATOM 7015 O O . GLY B 1 215 ? -20.078 28.188 -17.156 1 80 215 GLY B O 1
ATOM 7016 N N . LEU B 1 216 ? -19.453 29.5 -18.781 1 85.12 216 LEU B N 1
ATOM 7017 C CA . LEU B 1 216 ? -18.531 28.5 -19.312 1 85.12 216 LEU B CA 1
ATOM 7018 C C . LEU B 1 216 ? -17.328 28.312 -18.391 1 85.12 216 LEU B C 1
ATOM 7020 O O . LEU B 1 216 ? -16.859 27.188 -18.188 1 85.12 216 LEU B O 1
ATOM 7024 N N . ILE B 1 217 ? -16.922 29.359 -17.891 1 83.94 217 ILE B N 1
ATOM 7025 C CA . ILE B 1 217 ? -15.766 29.281 -17.016 1 83.94 217 ILE B CA 1
ATOM 7026 C C . ILE B 1 217 ? -16.156 28.562 -15.719 1 83.94 217 ILE B C 1
ATOM 7028 O O . ILE B 1 217 ? -15.391 27.75 -15.203 1 83.94 217 ILE B O 1
ATOM 7032 N N . GLN B 1 218 ? -17.328 28.859 -15.297 1 86.56 218 GLN B N 1
ATOM 7033 C CA . GLN B 1 218 ? -17.797 28.203 -14.078 1 86.56 218 GLN B CA 1
ATOM 7034 C C . GLN B 1 218 ? -17.969 26.703 -14.289 1 86.56 218 GLN B C 1
ATOM 7036 O O . GLN B 1 218 ? -17.672 25.906 -13.391 1 86.56 218 GLN B O 1
ATOM 7041 N N . PHE B 1 219 ? -18.375 26.484 -15.477 1 91.19 219 PHE B N 1
ATOM 7042 C CA . PHE B 1 219 ? -18.547 25.078 -15.828 1 91.19 219 PHE B CA 1
ATOM 7043 C C . PHE B 1 219 ? -17.203 24.359 -15.852 1 91.19 219 PHE B C 1
ATOM 7045 O O . PHE B 1 219 ? -17.078 23.266 -15.297 1 91.19 219 PHE B O 1
ATOM 7052 N N . LEU B 1 220 ? -16.219 24.938 -16.406 1 90.81 220 LEU B N 1
ATOM 7053 C CA . LEU B 1 220 ? -14.906 24.297 -16.562 1 90.81 220 LEU B CA 1
ATOM 7054 C C . LEU B 1 220 ? -14.211 24.172 -15.211 1 90.81 220 LEU B C 1
ATOM 7056 O O . LEU B 1 220 ? -13.516 23.172 -14.961 1 90.81 220 LEU B O 1
ATOM 7060 N N . VAL B 1 221 ? -14.445 25.047 -14.344 1 89.56 221 VAL B N 1
ATOM 7061 C CA . VAL B 1 221 ? -13.766 25.062 -13.047 1 89.56 221 VAL B CA 1
ATOM 7062 C C . VAL B 1 221 ? -14.32 23.938 -12.172 1 89.56 221 VAL B C 1
ATOM 7064 O O . VAL B 1 221 ? -13.664 23.5 -11.227 1 89.56 221 VAL B O 1
ATOM 7067 N N . CYS B 1 222 ? -15.531 23.531 -12.469 1 93 222 CYS B N 1
ATOM 7068 C CA . CYS B 1 222 ? -16.109 22.391 -11.75 1 93 222 CYS B CA 1
ATOM 7069 C C . CYS B 1 222 ? -15.242 21.156 -11.914 1 93 222 CYS B C 1
ATOM 7071 O O . CYS B 1 222 ? -15.281 20.25 -11.07 1 93 222 CYS B O 1
ATOM 7073 N N . PHE B 1 223 ? -14.391 21.188 -13.016 1 95.69 223 PHE B N 1
ATOM 7074 C CA . PHE B 1 223 ? -13.594 20.016 -13.336 1 95.69 223 PHE B CA 1
ATOM 7075 C C . PHE B 1 223 ? -12.125 20.234 -12.969 1 95.69 223 PHE B C 1
ATOM 7077 O O . PHE B 1 223 ? -11.266 19.406 -13.289 1 95.69 223 PHE B O 1
ATOM 7084 N N . SER B 1 224 ? -11.828 21.328 -12.305 1 93.81 224 SER B N 1
ATOM 7085 C CA . SER B 1 224 ? -10.445 21.641 -11.977 1 93.81 224 SER B CA 1
ATOM 7086 C C . SER B 1 224 ? -9.875 20.656 -10.961 1 93.81 224 SER B C 1
ATOM 7088 O O . SER B 1 224 ? -10.422 20.5 -9.867 1 93.81 224 SER B O 1
ATOM 7090 N N . ILE B 1 225 ? -8.75 20.047 -11.336 1 93.31 225 ILE B N 1
ATOM 7091 C CA . ILE B 1 225 ? -8.102 19.062 -10.477 1 93.31 225 ILE B CA 1
ATOM 7092 C C . ILE B 1 225 ? -7.523 19.75 -9.242 1 93.31 225 ILE B C 1
ATOM 7094 O O . ILE B 1 225 ? -7.527 19.188 -8.148 1 93.31 225 ILE B O 1
ATOM 7098 N N . LEU B 1 226 ? -7.117 20.938 -9.336 1 87.12 226 LEU B N 1
ATOM 7099 C CA . LEU B 1 226 ? -6.516 21.672 -8.227 1 87.12 226 LEU B CA 1
ATOM 7100 C C . LEU B 1 226 ? -7.547 21.953 -7.141 1 87.12 226 LEU B C 1
ATOM 7102 O O . LEU B 1 226 ? -7.34 21.594 -5.977 1 87.12 226 LEU B O 1
ATOM 7106 N N . LYS B 1 227 ? -8.602 22.484 -7.547 1 87.25 227 LYS B N 1
ATOM 7107 C CA . LYS B 1 227 ? -9.68 22.812 -6.613 1 87.25 227 LYS B CA 1
ATOM 7108 C C . LYS B 1 227 ? -10.242 21.547 -5.965 1 87.25 227 LYS B C 1
ATOM 7110 O O . LYS B 1 227 ? -10.414 21.5 -4.746 1 87.25 227 LYS B O 1
ATOM 7115 N N . ASN B 1 228 ? -10.453 20.594 -6.793 1 93.25 228 ASN B N 1
ATOM 7116 C CA . ASN B 1 228 ? -11.094 19.375 -6.324 1 93.25 228 ASN B CA 1
ATOM 7117 C C . ASN B 1 228 ? -10.164 18.562 -5.422 1 93.25 228 ASN B C 1
ATOM 7119 O O . ASN B 1 228 ? -10.617 17.906 -4.484 1 93.25 228 ASN B O 1
ATOM 7123 N N . THR B 1 229 ? -8.859 18.594 -5.703 1 90.88 229 THR B N 1
ATOM 7124 C CA . THR B 1 229 ? -7.906 17.906 -4.844 1 90.88 229 THR B CA 1
ATOM 7125 C C . THR B 1 229 ? -7.859 18.547 -3.461 1 90.88 229 THR B C 1
ATOM 7127 O O . THR B 1 229 ? -7.816 17.844 -2.447 1 90.88 229 THR B O 1
ATOM 7130 N N . ARG B 1 230 ? -7.938 19.828 -3.404 1 84.69 230 ARG B N 1
ATOM 7131 C CA . ARG B 1 230 ? -7.934 20.547 -2.133 1 84.69 230 ARG B CA 1
ATOM 7132 C C . ARG B 1 230 ? -9.164 20.188 -1.306 1 84.69 230 ARG B C 1
ATOM 7134 O O . ARG B 1 230 ? -9.078 20.016 -0.09 1 84.69 230 ARG B O 1
ATOM 7141 N N . THR B 1 231 ? -10.188 20.062 -2.02 1 87.88 231 THR B N 1
ATOM 7142 C CA . THR B 1 231 ? -11.438 19.719 -1.353 1 87.88 231 THR B CA 1
ATOM 7143 C C . THR B 1 231 ? -11.383 18.281 -0.824 1 87.88 231 THR B C 1
ATOM 7145 O O . THR B 1 231 ? -11.812 18.016 0.3 1 87.88 231 THR B O 1
ATOM 7148 N N . LEU B 1 232 ? -10.859 17.484 -1.578 1 90.62 232 LEU B N 1
ATOM 7149 C CA . LEU B 1 232 ? -10.836 16.062 -1.253 1 90.62 232 LEU B CA 1
ATOM 7150 C C . LEU B 1 232 ? -9.891 15.781 -0.091 1 90.62 232 LEU B C 1
ATOM 7152 O O . LEU B 1 232 ? -10.164 14.922 0.75 1 90.62 232 LEU B O 1
ATOM 7156 N N . ILE B 1 233 ? -8.812 16.516 -0.004 1 87.12 233 ILE B N 1
ATOM 7157 C CA . ILE B 1 233 ? -7.781 16.188 0.969 1 87.12 233 ILE B CA 1
ATOM 7158 C C . ILE B 1 233 ? -7.945 17.047 2.215 1 87.12 233 ILE B C 1
ATOM 7160 O O . ILE B 1 233 ? -7.203 16.891 3.189 1 87.12 233 ILE B O 1
ATOM 7164 N N . SER B 1 234 ? -8.914 17.891 2.238 1 84.19 234 SER B N 1
ATOM 7165 C CA . SER B 1 234 ? -9.141 18.766 3.385 1 84.19 234 SER B CA 1
ATOM 7166 C C . SER B 1 234 ? -9.477 17.953 4.637 1 84.19 234 SER B C 1
ATOM 7168 O O . SER B 1 234 ? -10.195 16.969 4.566 1 84.19 234 SER B O 1
ATOM 7170 N N . THR B 1 235 ? -8.914 18.344 5.766 1 82.75 235 THR B N 1
ATOM 7171 C CA . THR B 1 235 ? -9.164 17.656 7.031 1 82.75 235 THR B CA 1
ATOM 7172 C C . THR B 1 235 ? -10.039 18.516 7.941 1 82.75 235 THR B C 1
ATOM 7174 O O . THR B 1 235 ? -10.203 18.203 9.125 1 82.75 235 THR B O 1
ATOM 7177 N N . SER B 1 236 ? -10.609 19.516 7.391 1 78.88 236 SER B N 1
ATOM 7178 C CA . SER B 1 236 ? -11.492 20.391 8.164 1 78.88 236 SER B CA 1
ATOM 7179 C C . SER B 1 236 ? -12.891 19.797 8.297 1 78.88 236 SER B C 1
ATOM 7181 O O . SER B 1 236 ? -13.383 19.156 7.371 1 78.88 236 SER B O 1
ATOM 7183 N N . ALA B 1 237 ? -13.453 19.828 9.492 1 79.56 237 ALA B N 1
ATOM 7184 C CA . ALA B 1 237 ? -14.812 19.375 9.75 1 79.56 237 ALA B CA 1
ATOM 7185 C C . ALA B 1 237 ? -15.586 20.375 10.602 1 79.56 237 ALA B C 1
ATOM 7187 O O . ALA B 1 237 ? -15 21.078 11.422 1 79.56 237 ALA B O 1
ATOM 7188 N N . PRO B 1 238 ? -16.859 20.391 10.297 1 76.38 238 PRO B N 1
ATOM 7189 C CA . PRO B 1 238 ? -17.656 21.281 11.133 1 76.38 238 PRO B CA 1
ATOM 7190 C C . PRO B 1 238 ? -17.625 20.891 12.609 1 76.38 238 PRO B C 1
ATOM 7192 O O . PRO B 1 238 ? -17.359 19.734 12.945 1 76.38 238 PRO B O 1
ATOM 7195 N N . LYS B 1 239 ? -17.891 21.859 13.43 1 72.62 239 LYS B N 1
ATOM 7196 C CA . LYS B 1 239 ? -17.812 21.688 14.883 1 72.62 239 LYS B CA 1
ATOM 7197 C C . LYS B 1 239 ? -18.812 20.625 15.359 1 72.62 239 LYS B C 1
ATOM 7199 O O . LYS B 1 239 ? -18.5 19.859 16.266 1 72.62 239 LYS B O 1
ATOM 7204 N N . ASP B 1 240 ? -19.953 20.5 14.688 1 76.5 240 ASP B N 1
ATOM 7205 C CA . ASP B 1 240 ? -20.984 19.594 15.164 1 76.5 240 ASP B CA 1
ATOM 7206 C C . ASP B 1 240 ? -20.906 18.234 14.461 1 76.5 240 ASP B C 1
ATOM 7208 O O . ASP B 1 240 ? -21.812 17.406 14.586 1 76.5 240 ASP B O 1
ATOM 7212 N N . SER B 1 241 ? -19.797 18.016 13.914 1 83.62 241 SER B N 1
ATOM 7213 C CA . SER B 1 241 ? -19.688 16.766 13.18 1 83.62 241 SER B CA 1
ATOM 7214 C C . SER B 1 241 ? -19.266 15.617 14.102 1 83.62 241 SER B C 1
ATOM 7216 O O . SER B 1 241 ? -18.531 15.836 15.07 1 83.62 241 SER B O 1
ATOM 7218 N N . ILE B 1 242 ? -19.891 14.508 13.891 1 89.75 242 ILE B N 1
ATOM 7219 C CA . ILE B 1 242 ? -19.5 13.305 14.609 1 89.75 242 ILE B CA 1
ATOM 7220 C C . ILE B 1 242 ? -18.281 12.68 13.945 1 89.75 242 ILE B C 1
ATOM 7222 O O . ILE B 1 242 ? -18.406 11.852 13.039 1 89.75 242 ILE B O 1
ATOM 7226 N N . ARG B 1 243 ? -17.172 12.922 14.414 1 88.88 243 ARG B N 1
ATOM 7227 C CA . ARG B 1 243 ? -15.914 12.633 13.742 1 88.88 243 ARG B CA 1
ATOM 7228 C C . ARG B 1 243 ? -15.57 11.148 13.82 1 88.88 243 ARG B C 1
ATOM 7230 O O . ARG B 1 243 ? -14.859 10.617 12.961 1 88.88 243 ARG B O 1
ATOM 7237 N N . SER B 1 244 ? -16.094 10.477 14.883 1 94.31 244 SER B N 1
ATOM 7238 C CA . SER B 1 244 ? -15.742 9.07 15.078 1 94.31 244 SER B CA 1
ATOM 7239 C C . SER B 1 244 ? -16.266 8.203 13.93 1 94.31 244 SER B C 1
ATOM 7241 O O . SER B 1 244 ? -15.719 7.133 13.664 1 94.31 244 SER B O 1
ATOM 7243 N N . ILE B 1 245 ? -17.219 8.656 13.242 1 95.06 245 ILE B N 1
ATOM 7244 C CA . ILE B 1 245 ? -17.844 7.91 12.148 1 95.06 245 ILE B CA 1
ATOM 7245 C C . ILE B 1 245 ? -16.844 7.746 11 1 95.06 245 ILE B C 1
ATOM 7247 O O . ILE B 1 245 ? -16.828 6.715 10.328 1 95.06 245 ILE B O 1
ATOM 7251 N N . ASN B 1 246 ? -15.977 8.75 10.852 1 94.31 246 ASN B N 1
ATOM 7252 C CA . ASN B 1 246 ? -14.992 8.688 9.781 1 94.31 246 ASN B CA 1
ATOM 7253 C C . ASN B 1 246 ? -14.008 7.539 9.992 1 94.31 246 ASN B C 1
ATOM 7255 O O . ASN B 1 246 ? -13.648 6.836 9.039 1 94.31 246 ASN B O 1
ATOM 7259 N N . GLY B 1 247 ? -13.609 7.375 11.172 1 95.88 247 GLY B N 1
ATOM 7260 C CA . GLY B 1 247 ? -12.727 6.262 11.477 1 95.88 247 GLY B CA 1
ATOM 7261 C C . GLY B 1 247 ? -13.375 4.906 11.273 1 95.88 247 GLY B C 1
ATOM 7262 O O . GLY B 1 247 ? -12.758 3.988 10.734 1 95.88 247 GLY B O 1
ATOM 7263 N N . ILE B 1 248 ? -14.625 4.805 11.648 1 97.19 248 ILE B N 1
ATOM 7264 C CA . ILE B 1 248 ? -15.359 3.551 11.508 1 97.19 248 ILE B CA 1
ATOM 7265 C C . ILE B 1 248 ? -15.516 3.201 10.031 1 97.19 248 ILE B C 1
ATOM 7267 O O . ILE B 1 248 ? -15.32 2.051 9.633 1 97.19 248 ILE B O 1
ATOM 7271 N N . ARG B 1 249 ? -15.773 4.195 9.234 1 96.5 249 ARG B N 1
ATOM 7272 C CA . ARG B 1 249 ? -15.922 3.986 7.801 1 96.5 249 ARG B CA 1
ATOM 7273 C C . ARG B 1 249 ? -14.633 3.473 7.18 1 96.5 249 ARG B C 1
ATOM 7275 O O . ARG B 1 249 ? -14.641 2.496 6.426 1 96.5 249 ARG B O 1
ATOM 7282 N N . ALA B 1 250 ? -13.594 4.168 7.5 1 96.44 250 ALA B N 1
ATOM 7283 C CA . ALA B 1 250 ? -12.297 3.832 6.918 1 96.44 250 ALA B CA 1
ATOM 7284 C C . ALA B 1 250 ? -11.859 2.424 7.32 1 96.44 250 ALA B C 1
ATOM 7286 O O . ALA B 1 250 ? -11.445 1.632 6.473 1 96.44 250 ALA B O 1
ATOM 7287 N N . ILE B 1 251 ? -12.016 2.078 8.555 1 96.75 251 ILE B N 1
ATOM 7288 C CA . ILE B 1 251 ? -11.57 0.784 9.062 1 96.75 251 ILE B CA 1
ATOM 7289 C C . ILE B 1 251 ? -12.461 -0.323 8.5 1 96.75 251 ILE B C 1
ATOM 7291 O O . ILE B 1 251 ? -11.969 -1.396 8.141 1 96.75 251 ILE B O 1
ATOM 7295 N N . SER B 1 252 ? -13.711 -0.058 8.414 1 97.69 252 SER B N 1
ATOM 7296 C CA . SER B 1 252 ? -14.633 -1.048 7.859 1 97.69 252 SER B CA 1
ATOM 7297 C C . SER B 1 252 ? -14.328 -1.335 6.395 1 97.69 252 SER B C 1
ATOM 7299 O O . SER B 1 252 ? -14.391 -2.484 5.957 1 97.69 252 SER B O 1
ATOM 7301 N N . MET B 1 253 ? -13.984 -0.29 5.664 1 97.88 253 MET B N 1
ATOM 7302 C CA . MET B 1 253 ? -13.672 -0.49 4.25 1 97.88 253 MET B CA 1
ATOM 7303 C C . MET B 1 253 ? -12.391 -1.303 4.082 1 97.88 253 MET B C 1
ATOM 7305 O O . MET B 1 253 ? -12.312 -2.158 3.199 1 97.88 253 MET B O 1
ATOM 7309 N N . THR B 1 254 ? -11.414 -1.003 4.906 1 97.5 254 THR B N 1
ATOM 7310 C CA . THR B 1 254 ? -10.18 -1.782 4.875 1 97.5 254 THR B CA 1
ATOM 7311 C C . THR B 1 254 ? -10.461 -3.248 5.191 1 97.5 254 THR B C 1
ATOM 7313 O O . THR B 1 254 ? -9.844 -4.145 4.609 1 97.5 254 THR B O 1
ATOM 7316 N N . TRP B 1 255 ? -11.367 -3.453 6.086 1 98 255 TRP B N 1
ATOM 7317 C CA . TRP B 1 255 ? -11.758 -4.801 6.488 1 98 255 TRP B CA 1
ATOM 7318 C C . TRP B 1 255 ? -12.469 -5.523 5.352 1 98 255 TRP B C 1
ATOM 7320 O O . TRP B 1 255 ? -12.211 -6.703 5.102 1 98 255 TRP B O 1
ATOM 7330 N N . VAL B 1 256 ? -13.297 -4.828 4.633 1 97.88 256 VAL B N 1
ATOM 7331 C CA . VAL B 1 256 ? -14 -5.387 3.48 1 97.88 256 VAL B CA 1
ATOM 7332 C C . VAL B 1 256 ? -12.984 -5.809 2.416 1 97.88 256 VAL B C 1
ATOM 7334 O O . VAL B 1 256 ? -13.062 -6.918 1.881 1 97.88 256 VAL B O 1
ATOM 7337 N N . ILE B 1 257 ? -12.047 -4.984 2.162 1 98.25 257 ILE B N 1
ATOM 7338 C CA . ILE B 1 257 ? -11.039 -5.277 1.148 1 98.25 257 ILE B CA 1
ATOM 7339 C C . ILE B 1 257 ? -10.227 -6.5 1.57 1 98.25 257 ILE B C 1
ATOM 7341 O O . ILE B 1 257 ? -9.93 -7.367 0.748 1 98.25 257 ILE B O 1
ATOM 7345 N N . LEU B 1 258 ? -9.953 -6.566 2.867 1 97.75 258 LEU B N 1
ATOM 7346 C CA . LEU B 1 258 ? -9.195 -7.699 3.389 1 97.75 258 LEU B CA 1
ATOM 7347 C C . LEU B 1 258 ? -9.945 -9.008 3.143 1 97.75 258 LEU B C 1
ATOM 7349 O O . LEU B 1 258 ? -9.352 -9.984 2.676 1 97.75 258 LEU B O 1
ATOM 7353 N N . GLY B 1 259 ? -11.195 -9.023 3.482 1 95.88 259 GLY B N 1
ATOM 7354 C CA . GLY B 1 259 ? -11.992 -10.219 3.234 1 95.88 259 GLY B CA 1
ATOM 7355 C C . GLY B 1 259 ? -12.062 -10.594 1.767 1 95.88 259 GLY B C 1
ATOM 7356 O O . GLY B 1 259 ? -11.969 -11.766 1.417 1 95.88 259 GLY B O 1
ATOM 7357 N N . HIS B 1 260 ? -12.141 -9.617 0.913 1 97.12 260 HIS B N 1
ATOM 7358 C CA . HIS B 1 260 ? -12.312 -9.867 -0.515 1 97.12 260 HIS B CA 1
ATOM 7359 C C . HIS B 1 260 ? -11 -10.312 -1.154 1 97.12 260 HIS B C 1
ATOM 7361 O O . HIS B 1 260 ? -11 -10.953 -2.205 1 97.12 260 HIS B O 1
ATOM 7367 N N . VAL B 1 261 ? -9.898 -9.992 -0.549 1 96.62 261 VAL B N 1
ATOM 7368 C CA . VAL B 1 261 ? -8.625 -10.5 -1.044 1 96.62 261 VAL B CA 1
ATOM 7369 C C . VAL B 1 261 ? -8.625 -12.031 -1.001 1 96.62 261 VAL B C 1
ATOM 7371 O O . VAL B 1 261 ? -8.219 -12.688 -1.964 1 96.62 261 VAL B O 1
ATOM 7374 N N . TYR B 1 262 ? -9.117 -12.57 0.105 1 93.19 262 TYR B N 1
ATOM 7375 C CA . TYR B 1 262 ? -9.164 -14.023 0.264 1 93.19 262 TYR B CA 1
ATOM 7376 C C . TYR B 1 262 ? -10.273 -14.625 -0.591 1 93.19 262 TYR B C 1
ATOM 7378 O O . TYR B 1 262 ? -10.07 -15.641 -1.258 1 93.19 262 TYR B O 1
ATOM 7386 N N . PHE B 1 263 ? -11.375 -13.969 -0.634 1 92.06 263 PHE B N 1
ATOM 7387 C CA . PHE B 1 263 ? -12.523 -14.477 -1.382 1 92.06 263 PHE B CA 1
ATOM 7388 C C . PHE B 1 263 ? -12.203 -14.547 -2.871 1 92.06 263 PHE B C 1
ATOM 7390 O O . PHE B 1 263 ? -12.383 -15.594 -3.5 1 92.06 263 PHE B O 1
ATOM 7397 N N . PHE B 1 264 ? -11.734 -13.461 -3.43 1 93.62 264 PHE B N 1
ATOM 7398 C CA . PHE B 1 264 ? -11.422 -13.43 -4.852 1 93.62 264 PHE B CA 1
ATOM 7399 C C . PHE B 1 264 ? -10.211 -14.297 -5.16 1 93.62 264 PHE B C 1
ATOM 7401 O O . PHE B 1 264 ? -10.094 -14.844 -6.262 1 93.62 264 PHE B O 1
ATOM 7408 N N . GLY B 1 265 ? -9.32 -14.414 -4.199 1 91.94 265 GLY B N 1
ATOM 7409 C CA . GLY B 1 265 ? -8.195 -15.312 -4.363 1 91.94 265 GLY B CA 1
ATOM 7410 C C . GLY B 1 265 ? -8.609 -16.766 -4.543 1 91.94 265 GLY B C 1
ATOM 7411 O O . GLY B 1 265 ? -8.047 -17.469 -5.379 1 91.94 265 GLY B O 1
ATOM 7412 N N . ILE B 1 266 ? -9.586 -17.172 -3.85 1 87.19 266 ILE B N 1
ATOM 7413 C CA . ILE B 1 266 ? -10.086 -18.531 -3.939 1 87.19 266 ILE B CA 1
ATOM 7414 C C . ILE B 1 266 ? -10.766 -18.75 -5.293 1 87.19 266 ILE B C 1
ATOM 7416 O O . ILE B 1 266 ? -10.609 -19.797 -5.914 1 87.19 266 ILE B O 1
ATOM 7420 N N . LEU B 1 267 ? -11.398 -17.719 -5.75 1 86.56 267 LEU B N 1
ATOM 7421 C CA . LEU B 1 267 ? -12.156 -17.812 -6.992 1 86.56 267 LEU B CA 1
ATOM 7422 C C . LEU B 1 267 ? -11.227 -17.953 -8.195 1 86.56 267 LEU B C 1
ATOM 7424 O O . LEU B 1 267 ? -11.641 -18.375 -9.266 1 86.56 267 LEU B O 1
ATOM 7428 N N . THR B 1 268 ? -9.93 -17.578 -8.039 1 87.19 268 THR B N 1
ATOM 7429 C CA . THR B 1 268 ? -9 -17.656 -9.164 1 87.19 268 THR B CA 1
ATOM 7430 C C . THR B 1 268 ? -8.359 -19.031 -9.242 1 87.19 268 THR B C 1
ATOM 7432 O O . THR B 1 268 ? -7.543 -19.297 -10.133 1 87.19 268 THR B O 1
ATOM 7435 N N . ALA B 1 269 ? -8.664 -19.922 -8.422 1 83.75 269 ALA B N 1
ATOM 7436 C CA . ALA B 1 269 ? -8.102 -21.266 -8.398 1 83.75 269 ALA B CA 1
ATOM 7437 C C . ALA B 1 269 ? -6.586 -21.219 -8.219 1 83.75 269 ALA B C 1
ATOM 7439 O O . ALA B 1 269 ? -5.832 -21.547 -9.133 1 83.75 269 ALA B O 1
ATOM 7440 N N . PRO B 1 270 ? -6.18 -20.875 -7.035 1 90.62 270 PRO B N 1
ATOM 7441 C CA . PRO B 1 270 ? -4.742 -20.844 -6.758 1 90.62 270 PRO B CA 1
ATOM 7442 C C . PRO B 1 270 ? -4.078 -22.203 -6.961 1 90.62 270 PRO B C 1
ATOM 7444 O O . PRO B 1 270 ? -4.766 -23.219 -7.082 1 90.62 270 PRO B O 1
ATOM 7447 N N . ASP B 1 271 ? -2.768 -22.219 -7.094 1 92.56 271 ASP B N 1
ATOM 7448 C CA . ASP B 1 271 ? -2.037 -23.453 -7.379 1 92.56 271 ASP B CA 1
ATOM 7449 C C . ASP B 1 271 ? -1.921 -24.328 -6.133 1 92.56 271 ASP B C 1
ATOM 7451 O O . ASP B 1 271 ? -1.372 -25.422 -6.188 1 92.56 271 ASP B O 1
ATOM 7455 N N . ASN B 1 272 ? -2.428 -23.875 -4.992 1 90.75 272 ASN B N 1
ATOM 7456 C CA . ASN B 1 272 ? -2.453 -24.625 -3.744 1 90.75 272 ASN B CA 1
ATOM 7457 C C . ASN B 1 272 ? -3.738 -24.375 -2.961 1 90.75 272 ASN B C 1
ATOM 7459 O O . ASN B 1 272 ? -3.691 -24.016 -1.781 1 90.75 272 ASN B O 1
ATOM 7463 N N . ILE B 1 273 ? -4.816 -24.625 -3.564 1 85.38 273 ILE B N 1
ATOM 7464 C CA . ILE B 1 273 ? -6.137 -24.297 -3.043 1 85.38 273 ILE B CA 1
ATOM 7465 C C . ILE B 1 273 ? -6.344 -24.984 -1.695 1 85.38 273 ILE B C 1
ATOM 7467 O O . ILE B 1 273 ? -7.031 -24.453 -0.818 1 85.38 273 ILE B O 1
ATOM 7471 N N . VAL B 1 274 ? -5.754 -26.109 -1.476 1 81.06 274 VAL B N 1
ATOM 7472 C CA . VAL B 1 274 ? -5.883 -26.828 -0.212 1 81.06 274 VAL B CA 1
ATOM 7473 C C . VAL B 1 274 ? -5.277 -26 0.918 1 81.06 274 VAL B C 1
ATOM 7475 O O . VAL B 1 274 ? -5.801 -25.984 2.035 1 81.06 274 VAL B O 1
ATOM 7478 N N . GLY B 1 275 ? -4.191 -25.328 0.569 1 78.75 275 GLY B N 1
ATOM 7479 C CA . GLY B 1 275 ? -3.586 -24.438 1.545 1 78.75 275 GLY B CA 1
ATOM 7480 C C . GLY B 1 275 ? -4.5 -23.312 1.966 1 78.75 275 GLY B C 1
ATOM 7481 O O . GLY B 1 275 ? -4.496 -22.906 3.131 1 78.75 275 GLY B O 1
ATOM 7482 N N . VAL B 1 276 ? -5.328 -22.891 1.089 1 81.75 276 VAL B N 1
ATOM 7483 C CA . VAL B 1 276 ? -6.246 -21.797 1.366 1 81.75 276 VAL B CA 1
ATOM 7484 C C . VAL B 1 276 ? -7.355 -22.266 2.303 1 81.75 276 VAL B C 1
ATOM 7486 O O . VAL B 1 276 ? -7.734 -21.562 3.234 1 81.75 276 VAL B O 1
ATOM 7489 N N . PHE B 1 277 ? -7.805 -23.484 2.074 1 80.31 277 PHE B N 1
ATOM 7490 C CA . PHE B 1 277 ? -8.891 -24.016 2.883 1 80.31 277 PHE B CA 1
ATOM 7491 C C . PHE B 1 277 ? -8.43 -24.266 4.316 1 80.31 277 PHE B C 1
ATOM 7493 O O . PHE B 1 277 ? -9.203 -24.078 5.262 1 80.31 277 PHE B O 1
ATOM 7500 N N . LYS B 1 278 ? -7.219 -24.531 4.469 1 82.69 278 LYS B N 1
ATOM 7501 C CA . LYS B 1 278 ? -6.695 -24.844 5.797 1 82.69 278 LYS B CA 1
ATOM 7502 C C . LYS B 1 278 ? -6.605 -23.594 6.66 1 82.69 278 LYS B C 1
ATOM 7504 O O . LYS B 1 278 ? -6.668 -23.672 7.891 1 82.69 278 LYS B O 1
ATOM 7509 N N . VAL B 1 279 ? -6.516 -22.531 6.051 1 86.88 279 VAL B N 1
ATOM 7510 C CA . VAL B 1 279 ? -6.406 -21.281 6.797 1 86.88 279 VAL B CA 1
ATOM 7511 C C . VAL B 1 279 ? -7.727 -20.984 7.5 1 86.88 279 VAL B C 1
ATOM 7513 O O . VAL B 1 279 ? -7.742 -20.328 8.547 1 86.88 279 VAL B O 1
ATOM 7516 N N . ASN B 1 280 ? -8.805 -21.484 6.922 1 87.12 280 ASN B N 1
ATOM 7517 C CA . ASN B 1 280 ? -10.141 -21.25 7.469 1 87.12 280 ASN B CA 1
ATOM 7518 C C . ASN B 1 280 ? -10.305 -21.906 8.836 1 87.12 280 ASN B C 1
ATOM 7520 O O . ASN B 1 280 ? -11.219 -21.562 9.586 1 87.12 280 ASN B O 1
ATOM 7524 N N . GLU B 1 281 ? -9.406 -22.812 9.156 1 89.75 281 GLU B N 1
ATOM 7525 C CA . GLU B 1 281 ? -9.5 -23.562 10.414 1 89.75 281 GLU B CA 1
ATOM 7526 C C . GLU B 1 281 ? -8.758 -22.828 11.539 1 89.75 281 GLU B C 1
ATOM 7528 O O . GLU B 1 281 ? -8.875 -23.188 12.703 1 89.75 281 GLU B O 1
ATOM 7533 N N . ARG B 1 282 ? -8.109 -21.812 11.164 1 92.06 282 ARG B N 1
ATOM 7534 C CA . ARG B 1 282 ? -7.328 -21.062 12.148 1 92.06 282 ARG B CA 1
ATOM 7535 C C . ARG B 1 282 ? -8.219 -20.141 12.961 1 92.06 282 ARG B C 1
ATOM 7537 O O . ARG B 1 282 ? -9.133 -19.516 12.422 1 92.06 282 ARG B O 1
ATOM 7544 N N . PHE B 1 283 ? -7.965 -20.016 14.211 1 95 283 PHE B N 1
ATOM 7545 C CA . PHE B 1 283 ? -8.711 -19.141 15.102 1 95 283 PHE B CA 1
ATOM 7546 C C . PHE B 1 283 ? -8.602 -17.688 14.656 1 95 283 PHE B C 1
ATOM 7548 O O . PHE B 1 283 ? -9.594 -16.969 14.617 1 95 283 PHE B O 1
ATOM 7555 N N . THR B 1 284 ? -7.398 -17.328 14.281 1 94 284 THR B N 1
ATOM 7556 C CA . THR B 1 284 ? -7.148 -15.938 13.906 1 94 284 THR B CA 1
ATOM 7557 C C . THR B 1 284 ? -7.871 -15.586 12.609 1 94 284 THR B C 1
ATOM 7559 O O . THR B 1 284 ? -8.164 -14.422 12.352 1 94 284 THR B O 1
ATOM 7562 N N . PHE B 1 285 ? -8.18 -16.547 11.844 1 94.56 285 PHE B N 1
ATOM 7563 C CA . PHE B 1 285 ? -8.773 -16.312 10.531 1 94.56 285 PHE B CA 1
ATOM 7564 C C . PHE B 1 285 ? -10.266 -16.016 10.656 1 94.56 285 PHE B C 1
ATOM 7566 O O . PHE B 1 285 ? -10.898 -15.578 9.695 1 94.56 285 PHE B O 1
ATOM 7573 N N . GLN B 1 286 ? -10.805 -16.203 11.867 1 95.25 286 GLN B N 1
ATOM 7574 C CA . GLN B 1 286 ? -12.211 -15.875 12.086 1 95.25 286 GLN B CA 1
ATOM 7575 C C . GLN B 1 286 ? -12.492 -14.406 11.812 1 95.25 286 GLN B C 1
ATOM 7577 O O . GLN B 1 286 ? -13.578 -14.047 11.352 1 95.25 286 GLN B O 1
ATOM 7582 N N . ALA B 1 287 ? -11.484 -13.594 12.055 1 95.38 287 ALA B N 1
ATOM 7583 C CA . ALA B 1 287 ? -11.609 -12.156 11.812 1 95.38 287 ALA B CA 1
ATOM 7584 C C . ALA B 1 287 ? -11.773 -11.867 10.328 1 95.38 287 ALA B C 1
ATOM 7586 O O . ALA B 1 287 ? -12.273 -10.805 9.953 1 95.38 287 ALA B O 1
ATOM 7587 N N . ILE B 1 288 ? -11.398 -12.805 9.547 1 94.38 288 ILE B N 1
ATOM 7588 C CA . ILE B 1 288 ? -11.516 -12.641 8.102 1 94.38 288 ILE B CA 1
ATOM 7589 C C . ILE B 1 288 ? -12.703 -13.438 7.582 1 94.38 288 ILE B C 1
ATOM 7591 O O . ILE B 1 288 ? -13.523 -12.914 6.816 1 94.38 288 ILE B O 1
ATOM 7595 N N . ALA B 1 289 ? -12.852 -14.633 8.07 1 91.81 289 ALA B N 1
ATOM 7596 C CA . ALA B 1 289 ? -13.906 -15.531 7.605 1 91.81 289 ALA B CA 1
ATOM 7597 C C . ALA B 1 289 ? -15.281 -14.992 7.969 1 91.81 289 ALA B C 1
ATOM 7599 O O . ALA B 1 289 ? -16.266 -15.234 7.254 1 91.81 289 ALA B O 1
ATOM 7600 N N . ASN B 1 290 ? -15.352 -14.211 9.023 1 91.62 290 ASN B N 1
ATOM 7601 C CA . ASN B 1 290 ? -16.641 -13.711 9.5 1 91.62 290 ASN B CA 1
ATOM 7602 C C . ASN B 1 290 ? -16.719 -12.188 9.375 1 91.62 290 ASN B C 1
ATOM 7604 O O . ASN B 1 290 ? -17.469 -11.547 10.125 1 91.62 290 ASN B O 1
ATOM 7608 N N . ALA B 1 291 ? -15.992 -11.688 8.469 1 90 291 ALA B N 1
ATOM 7609 C CA . ALA B 1 291 ? -15.914 -10.242 8.281 1 90 291 ALA B CA 1
ATOM 7610 C C . ALA B 1 291 ? -17.141 -9.719 7.543 1 90 291 ALA B C 1
ATOM 7612 O O . ALA B 1 291 ? -17.203 -8.547 7.176 1 90 291 ALA B O 1
ATOM 7613 N N . TYR B 1 292 ? -18.172 -10.469 7.387 1 91.5 292 TYR B N 1
ATOM 7614 C CA . TYR B 1 292 ? -19.359 -10.078 6.645 1 91.5 292 TYR B CA 1
ATOM 7615 C C . TYR B 1 292 ? -20.094 -8.953 7.359 1 91.5 292 TYR B C 1
ATOM 7617 O O . TYR B 1 292 ? -20.828 -8.18 6.727 1 91.5 292 TYR B O 1
ATOM 7625 N N . VAL B 1 293 ? -19.828 -8.789 8.617 1 94.69 293 VAL B N 1
ATOM 7626 C CA . VAL B 1 293 ? -20.5 -7.762 9.398 1 94.69 293 VAL B CA 1
ATOM 7627 C C . VAL B 1 293 ? -19.906 -6.395 9.086 1 94.69 293 VAL B C 1
ATOM 7629 O O . VAL B 1 293 ? -20.469 -5.363 9.461 1 94.69 293 VAL B O 1
ATOM 7632 N N . SER B 1 294 ? -18.766 -6.375 8.367 1 95.56 294 SER B N 1
ATOM 7633 C CA . SER B 1 294 ? -18.172 -5.102 7.988 1 95.56 294 SER B CA 1
ATOM 7634 C C . SER B 1 294 ? -19.125 -4.27 7.145 1 95.56 294 SER B C 1
ATOM 7636 O O . SER B 1 294 ? -19.172 -3.043 7.277 1 95.56 294 SER B O 1
ATOM 7638 N N . VAL B 1 295 ? -19.938 -4.918 6.344 1 96.31 295 VAL B N 1
ATOM 7639 C CA . VAL B 1 295 ? -20.906 -4.227 5.508 1 96.31 295 VAL B CA 1
ATOM 7640 C C . VAL B 1 295 ? -22.031 -3.672 6.379 1 96.31 295 VAL B C 1
ATOM 7642 O O . VAL B 1 295 ? -22.578 -2.604 6.094 1 96.31 295 VAL B O 1
ATOM 7645 N N . ASP B 1 296 ? -22.375 -4.348 7.418 1 97.88 296 ASP B N 1
ATOM 7646 C CA . ASP B 1 296 ? -23.422 -3.92 8.336 1 97.88 296 ASP B CA 1
ATOM 7647 C C . ASP B 1 296 ? -23.031 -2.629 9.055 1 97.88 296 ASP B C 1
ATOM 7649 O O . ASP B 1 296 ? -23.906 -1.834 9.422 1 97.88 296 ASP B O 1
ATOM 7653 N N . SER B 1 297 ? -21.719 -2.438 9.203 1 98.19 297 SER B N 1
ATOM 7654 C CA . SER B 1 297 ? -21.266 -1.169 9.758 1 98.19 297 SER B CA 1
ATOM 7655 C C . SER B 1 297 ? -21.688 0.004 8.883 1 98.19 297 SER B C 1
ATOM 7657 O O . SER B 1 297 ? -22.062 1.062 9.391 1 98.19 297 SER B O 1
ATOM 7659 N N . PHE B 1 298 ? -21.688 -0.217 7.629 1 97.88 298 PHE B N 1
ATOM 7660 C CA . PHE B 1 298 ? -22.047 0.849 6.703 1 97.88 298 PHE B CA 1
ATOM 7661 C C . PHE B 1 298 ? -23.562 1.102 6.734 1 97.88 298 PHE B C 1
ATOM 7663 O O . PHE B 1 298 ? -24 2.244 6.617 1 97.88 298 PHE B O 1
ATOM 7670 N N . PHE B 1 299 ? -24.359 0.033 6.875 1 98.5 299 PHE B N 1
ATOM 7671 C CA . PHE B 1 299 ? -25.797 0.213 7.016 1 98.5 299 PHE B CA 1
ATOM 7672 C C . PHE B 1 299 ? -26.125 1.024 8.266 1 98.5 299 PHE B C 1
ATOM 7674 O O . PHE B 1 299 ? -26.953 1.938 8.219 1 98.5 299 PHE B O 1
ATOM 7681 N N . PHE B 1 300 ? -25.438 0.664 9.352 1 98.31 300 PHE B N 1
ATOM 7682 C CA . PHE B 1 300 ? -25.641 1.387 10.602 1 98.31 300 PHE B CA 1
ATOM 7683 C C . PHE B 1 300 ? -25.312 2.865 10.43 1 98.31 300 PHE B C 1
ATOM 7685 O O . PHE B 1 300 ? -26.094 3.729 10.836 1 98.31 300 PHE B O 1
ATOM 7692 N N . LEU B 1 301 ? -24.203 3.15 9.766 1 97.69 301 LEU B N 1
ATOM 7693 C CA . LEU B 1 301 ? -23.75 4.527 9.594 1 97.69 301 LEU B CA 1
ATOM 7694 C C . LEU B 1 301 ? -24.688 5.297 8.672 1 97.69 301 LEU B C 1
ATOM 7696 O O . LEU B 1 301 ? -24.953 6.477 8.898 1 97.69 301 LEU B O 1
ATOM 7700 N N . SER B 1 302 ? -25.125 4.648 7.645 1 97.56 302 SER B N 1
ATOM 7701 C CA . SER B 1 302 ? -26.062 5.281 6.719 1 97.56 302 SER B CA 1
ATOM 7702 C C . SER B 1 302 ? -27.359 5.668 7.422 1 97.56 302 SER B C 1
ATOM 7704 O O . SER B 1 302 ? -27.828 6.797 7.281 1 97.56 302 SER B O 1
ATOM 7706 N N . GLY B 1 303 ? -27.906 4.715 8.172 1 98.25 303 GLY B N 1
ATOM 7707 C CA . GLY B 1 303 ? -29.109 5.023 8.93 1 98.25 303 GLY B CA 1
ATOM 7708 C C . GLY B 1 303 ? -28.922 6.145 9.938 1 98.25 303 GLY B C 1
ATOM 7709 O O . GLY B 1 303 ? -29.766 7.031 10.055 1 98.25 303 GLY B O 1
ATOM 7710 N N . PHE B 1 304 ? -27.797 6.086 10.594 1 97.62 304 PHE B N 1
ATOM 7711 C CA . PHE B 1 304 ? -27.469 7.082 11.609 1 97.62 304 PHE B CA 1
ATOM 7712 C C . PHE B 1 304 ? -27.438 8.477 11 1 97.62 304 PHE B C 1
ATOM 7714 O O . PHE B 1 304 ? -28.047 9.406 11.523 1 97.62 304 PHE B O 1
ATOM 7721 N N . LEU B 1 305 ? -26.781 8.633 9.906 1 95 305 LEU B N 1
ATOM 7722 C CA . LEU B 1 305 ? -26.578 9.93 9.281 1 95 305 LEU B CA 1
ATOM 7723 C C . LEU B 1 305 ? -27.891 10.453 8.688 1 95 305 LEU B C 1
ATOM 7725 O O . LEU B 1 305 ? -28.172 11.656 8.75 1 95 305 LEU B O 1
ATOM 7729 N N . VAL B 1 306 ? -28.641 9.531 8.109 1 96.62 306 VAL B N 1
ATOM 7730 C CA . VAL B 1 306 ? -29.906 9.938 7.523 1 96.62 306 VAL B CA 1
ATOM 7731 C C . VAL B 1 306 ? -30.797 10.547 8.602 1 96.62 306 VAL B C 1
ATOM 7733 O O . VAL B 1 306 ? -31.359 11.633 8.414 1 96.62 306 VAL B O 1
ATOM 7736 N N . ALA B 1 307 ? -30.906 9.875 9.688 1 97.19 307 ALA B N 1
ATOM 7737 C CA . ALA B 1 307 ? -31.766 10.367 10.766 1 97.19 307 ALA B CA 1
ATOM 7738 C C . ALA B 1 307 ? -31.188 11.625 11.398 1 97.19 307 ALA B C 1
ATOM 7740 O O . ALA B 1 307 ? -31.906 12.602 11.625 1 97.19 307 ALA B O 1
ATOM 7741 N N . TYR B 1 308 ? -29.922 11.656 11.664 1 94.62 308 TYR B N 1
ATOM 7742 C CA . TYR B 1 308 ? -29.266 12.758 12.344 1 94.62 308 TYR B CA 1
ATOM 7743 C C . TYR B 1 308 ? -29.375 14.047 11.539 1 94.62 308 TYR B C 1
ATOM 7745 O O . TYR B 1 308 ? -29.766 15.094 12.078 1 94.62 308 TYR B O 1
ATOM 7753 N N . ILE B 1 309 ? -29.156 13.984 10.289 1 91.69 309 ILE B N 1
ATOM 7754 C CA . ILE B 1 309 ? -29.109 15.164 9.43 1 91.69 309 ILE B CA 1
ATOM 7755 C C . ILE B 1 309 ? -30.516 15.578 9.023 1 91.69 309 ILE B C 1
ATOM 7757 O O . ILE B 1 309 ? -30.875 16.75 9.102 1 91.69 309 ILE B O 1
ATOM 7761 N N . THR B 1 310 ? -31.328 14.648 8.625 1 94.44 310 THR B N 1
ATOM 7762 C CA . THR B 1 310 ? -32.656 14.961 8.078 1 94.44 310 THR B CA 1
ATOM 7763 C C . THR B 1 310 ? -33.562 15.492 9.172 1 94.44 310 THR B C 1
ATOM 7765 O O . THR B 1 310 ? -34.375 16.391 8.922 1 94.44 310 THR B O 1
ATOM 7768 N N . LEU B 1 311 ? -33.5 14.977 10.32 1 94.94 311 LEU B N 1
ATOM 7769 C CA . LEU B 1 311 ? -34.344 15.453 11.398 1 94.94 311 LEU B CA 1
ATOM 7770 C C . LEU B 1 311 ? -34 16.891 11.781 1 94.94 311 LEU B C 1
ATOM 7772 O O . LEU B 1 311 ? -34.875 17.703 12.07 1 94.94 311 LEU B O 1
ATOM 7776 N N . LYS B 1 312 ? -32.719 17.172 11.82 1 90.75 312 LYS B N 1
ATOM 7777 C CA . LYS B 1 312 ? -32.281 18.531 12.086 1 90.75 312 LYS B CA 1
ATOM 7778 C C . LYS B 1 312 ? -32.781 19.484 11 1 90.75 312 LYS B C 1
ATOM 7780 O O . LYS B 1 312 ? -33.188 20.625 11.297 1 90.75 312 LYS B O 1
ATOM 7785 N N . LYS B 1 313 ? -32.844 19.016 9.844 1 90.06 313 LYS B N 1
ATOM 7786 C CA . LYS B 1 313 ? -33.344 19.812 8.734 1 90.06 313 LYS B CA 1
ATOM 7787 C C . LYS B 1 313 ? -34.875 19.984 8.844 1 90.06 313 LYS B C 1
ATOM 7789 O O . LYS B 1 313 ? -35.375 21.047 8.555 1 90.06 313 LYS B O 1
ATOM 7794 N N . MET B 1 314 ? -35.531 18.953 9.148 1 93 314 MET B N 1
ATOM 7795 C CA . MET B 1 314 ? -36.969 18.984 9.312 1 93 314 MET B CA 1
ATOM 7796 C C . MET B 1 314 ? -37.375 19.984 10.406 1 93 314 MET B C 1
ATOM 7798 O O . MET B 1 314 ? -38.406 20.641 10.312 1 93 314 MET B O 1
ATOM 7802 N N . ASP B 1 315 ? -36.531 20.016 11.398 1 92.12 315 ASP B N 1
ATOM 7803 C CA . ASP B 1 315 ? -36.781 20.984 12.461 1 92.12 315 ASP B CA 1
ATOM 7804 C C . ASP B 1 315 ? -36.75 22.422 11.922 1 92.12 315 ASP B C 1
ATOM 7806 O O . ASP B 1 315 ? -37.562 23.25 12.336 1 92.12 315 ASP B O 1
ATOM 7810 N N . LYS B 1 316 ? -35.875 22.656 11.062 1 89.94 316 LYS B N 1
ATOM 7811 C CA . LYS B 1 316 ? -35.75 23.984 10.484 1 89.94 316 LYS B CA 1
ATOM 7812 C C . LYS B 1 316 ? -36.844 24.266 9.469 1 89.94 316 LYS B C 1
ATOM 7814 O O . LYS B 1 316 ? -37.188 25.422 9.219 1 89.94 316 LYS B O 1
ATOM 7819 N N . MET B 1 317 ? -37.5 23.234 8.914 1 91.44 317 MET B N 1
ATOM 7820 C CA . MET B 1 317 ? -38.5 23.375 7.875 1 91.44 317 MET B CA 1
ATOM 7821 C C . MET B 1 317 ? -39.875 23.031 8.406 1 91.44 317 MET B C 1
ATOM 7823 O O . MET B 1 317 ? -40.75 22.609 7.648 1 91.44 317 MET B O 1
ATOM 7827 N N . ASN B 1 318 ? -40.094 23.172 9.531 1 90.69 318 ASN B N 1
ATOM 7828 C CA . ASN B 1 318 ? -41.375 22.922 10.203 1 90.69 318 ASN B CA 1
ATOM 7829 C C . ASN B 1 318 ? -41.906 21.531 9.883 1 90.69 318 ASN B C 1
ATOM 7831 O O . ASN B 1 318 ? -43.094 21.359 9.594 1 90.69 318 ASN B O 1
ATOM 7835 N N . GLY B 1 319 ? -41 20.578 9.688 1 87.5 319 GLY B N 1
ATOM 7836 C CA . GLY B 1 319 ? -41.375 19.188 9.531 1 87.5 319 GLY B CA 1
ATOM 7837 C C . GLY B 1 319 ? -41.562 18.766 8.086 1 87.5 319 GLY B C 1
ATOM 7838 O O . GLY B 1 319 ? -41.781 17.594 7.797 1 87.5 319 GLY B O 1
ATOM 7839 N N . SER B 1 320 ? -41.469 19.656 7.199 1 89.31 320 SER B N 1
ATOM 7840 C CA . SER B 1 320 ? -41.688 19.344 5.789 1 89.31 320 SER B CA 1
ATOM 7841 C C . SER B 1 320 ? -40.438 18.703 5.172 1 89.31 320 SER B C 1
ATOM 7843 O O . SER B 1 320 ? -39.312 19.094 5.484 1 89.31 320 SER B O 1
ATOM 7845 N N . LEU B 1 321 ? -40.688 17.594 4.449 1 90.31 321 LEU B N 1
ATOM 7846 C CA . LEU B 1 321 ? -39.625 16.906 3.707 1 90.31 321 LEU B CA 1
ATOM 7847 C C . LEU B 1 321 ? -40.062 16.672 2.262 1 90.31 321 LEU B C 1
ATOM 7849 O O . LEU B 1 321 ? -41.062 16.016 2.006 1 90.31 321 LEU B O 1
ATOM 7853 N N . ASN B 1 322 ? -39.375 17.312 1.299 1 90.5 322 ASN B N 1
ATOM 7854 C CA . ASN B 1 322 ? -39.625 17.031 -0.114 1 90.5 322 ASN B CA 1
ATOM 7855 C C . ASN B 1 322 ? -39.031 15.688 -0.523 1 90.5 322 ASN B C 1
ATOM 7857 O O . ASN B 1 322 ? -37.844 15.594 -0.839 1 90.5 322 ASN B O 1
ATOM 7861 N N . PHE B 1 323 ? -39.875 14.742 -0.621 1 92.56 323 PHE B N 1
ATOM 7862 C CA . PHE B 1 323 ? -39.469 13.367 -0.862 1 92.56 323 PHE B CA 1
ATOM 7863 C C . PHE B 1 323 ? -38.719 13.25 -2.172 1 92.56 323 PHE B C 1
ATOM 7865 O O . PHE B 1 323 ? -37.688 12.578 -2.232 1 92.56 323 PHE B O 1
ATOM 7872 N N . PHE B 1 324 ? -39.188 13.844 -3.203 1 93.31 324 PHE B N 1
ATOM 7873 C CA . PHE B 1 324 ? -38.562 13.719 -4.523 1 93.31 324 PHE B CA 1
ATOM 7874 C C . PHE B 1 324 ? -37.188 14.336 -4.535 1 93.31 324 PHE B C 1
ATOM 7876 O O . PHE B 1 324 ? -36.219 13.734 -5.051 1 93.31 324 PHE B O 1
ATOM 7883 N N . ALA B 1 325 ? -37.062 15.492 -3.988 1 89.25 325 ALA B N 1
ATOM 7884 C CA . ALA B 1 325 ? -35.781 16.141 -3.912 1 89.25 325 ALA B CA 1
ATOM 7885 C C . ALA B 1 325 ? -34.812 15.328 -3.039 1 89.25 325 ALA B C 1
ATOM 7887 O O . ALA B 1 325 ? -33.625 15.25 -3.334 1 89.25 325 ALA B O 1
ATOM 7888 N N . PHE B 1 326 ? -35.5 14.766 -2.018 1 92 326 PHE B N 1
ATOM 7889 C CA . PHE B 1 326 ? -34.719 13.953 -1.081 1 92 326 PHE B CA 1
ATOM 7890 C C . PHE B 1 326 ? -34.094 12.758 -1.789 1 92 326 PHE B C 1
ATOM 7892 O O . PHE B 1 326 ? -32.875 12.531 -1.694 1 92 326 PHE B O 1
ATOM 7899 N N . VAL B 1 327 ? -34.781 12.078 -2.582 1 94.62 327 VAL B N 1
ATOM 7900 C CA . VAL B 1 327 ? -34.344 10.867 -3.258 1 94.62 327 VAL B CA 1
ATOM 7901 C C . VAL B 1 327 ? -33.469 11.234 -4.461 1 94.62 327 VAL B C 1
ATOM 7903 O O . VAL B 1 327 ? -32.469 10.57 -4.738 1 94.62 327 VAL B O 1
ATOM 7906 N N . LEU B 1 328 ? -33.781 12.273 -5.137 1 92.62 328 LEU B N 1
ATOM 7907 C CA . LEU B 1 328 ? -33.062 12.688 -6.336 1 92.62 328 LEU B CA 1
ATOM 7908 C C . LEU B 1 328 ? -31.641 13.117 -5.996 1 92.62 328 LEU B C 1
ATOM 7910 O O . LEU B 1 328 ? -30.703 12.82 -6.738 1 92.62 328 LEU B O 1
ATOM 7914 N N . HIS B 1 329 ? -31.5 13.789 -4.953 1 90.25 329 HIS B N 1
ATOM 7915 C CA . HIS B 1 329 ? -30.172 14.234 -4.523 1 90.25 329 HIS B CA 1
ATOM 7916 C C . HIS B 1 329 ? -29.25 13.047 -4.301 1 90.25 329 HIS B C 1
ATOM 7918 O O . HIS B 1 329 ? -28.109 13.047 -4.781 1 90.25 329 HIS B O 1
ATOM 7924 N N . ARG B 1 330 ? -29.703 12.102 -3.615 1 92.62 330 ARG B N 1
ATOM 7925 C CA . ARG B 1 330 ? -28.891 10.922 -3.359 1 92.62 330 ARG B CA 1
ATOM 7926 C C . ARG B 1 330 ? -28.609 10.164 -4.652 1 92.62 330 ARG B C 1
ATOM 7928 O O . ARG B 1 330 ? -27.5 9.664 -4.855 1 92.62 330 ARG B O 1
ATOM 7935 N N . PHE B 1 331 ? -29.625 10.102 -5.504 1 95.62 331 PHE B N 1
ATOM 7936 C CA . PHE B 1 331 ? -29.484 9.414 -6.781 1 95.62 331 PHE B CA 1
ATOM 7937 C C . PHE B 1 331 ? -28.391 10.055 -7.621 1 95.62 331 PHE B C 1
ATOM 7939 O O . PHE B 1 331 ? -27.547 9.352 -8.18 1 95.62 331 PHE B O 1
ATOM 7946 N N . ILE B 1 332 ? -28.328 11.344 -7.645 1 94.12 332 ILE B N 1
ATOM 7947 C CA . ILE B 1 332 ? -27.359 12.07 -8.453 1 94.12 332 ILE B CA 1
ATOM 7948 C C . ILE B 1 332 ? -25.969 11.938 -7.832 1 94.12 332 ILE B C 1
ATOM 7950 O O . ILE B 1 332 ? -24.969 11.867 -8.547 1 94.12 332 ILE B O 1
ATOM 7954 N N . ARG B 1 333 ? -25.938 11.742 -6.574 1 91.56 333 ARG B N 1
ATOM 7955 C CA . ARG B 1 333 ? -24.672 11.68 -5.863 1 91.56 333 ARG B CA 1
ATOM 7956 C C . ARG B 1 333 ? -24.031 10.305 -6.016 1 91.56 333 ARG B C 1
ATOM 7958 O O . ARG B 1 333 ? -22.797 10.195 -6.047 1 91.56 333 ARG B O 1
ATOM 7965 N N . LEU B 1 334 ? -24.766 9.32 -6.199 1 95.5 334 LEU B N 1
ATOM 7966 C CA . LEU B 1 334 ? -24.234 7.961 -6.164 1 95.5 334 LEU B CA 1
ATOM 7967 C C . LEU B 1 334 ? -24.125 7.379 -7.57 1 95.5 334 LEU B C 1
ATOM 7969 O O . LEU B 1 334 ? -23.156 6.668 -7.883 1 95.5 334 LEU B O 1
ATOM 7973 N N . THR B 1 335 ? -24.984 7.691 -8.422 1 97.5 335 THR B N 1
ATOM 7974 C CA . THR B 1 335 ? -25.234 6.93 -9.641 1 97.5 335 THR B CA 1
ATOM 7975 C C . THR B 1 335 ? -24.125 7.16 -10.664 1 97.5 335 THR B C 1
ATOM 7977 O O . THR B 1 335 ? -23.688 6.223 -11.336 1 97.5 335 THR B O 1
ATOM 7980 N N . PRO B 1 336 ? -23.656 8.406 -10.852 1 96.5 336 PRO B N 1
ATOM 7981 C CA . PRO B 1 336 ? -22.641 8.602 -11.883 1 96.5 336 PRO B CA 1
ATOM 7982 C C . PRO B 1 336 ? -21.406 7.73 -11.656 1 96.5 336 PRO B C 1
ATOM 7984 O O . PRO B 1 336 ? -20.953 7.051 -12.586 1 96.5 336 PRO B O 1
ATOM 7987 N N . SER B 1 337 ? -20.859 7.699 -10.508 1 97.25 337 SER B N 1
ATOM 7988 C CA . SER B 1 337 ? -19.703 6.863 -10.211 1 97.25 337 SER B CA 1
ATOM 7989 C C . SER B 1 337 ? -20.047 5.383 -10.32 1 97.25 337 SER B C 1
ATOM 7991 O O . SER B 1 337 ? -19.219 4.57 -10.727 1 97.25 337 SER B O 1
ATOM 7993 N N . TYR B 1 338 ? -21.281 5.043 -9.938 1 97.75 338 TYR B N 1
ATOM 7994 C CA . TYR B 1 338 ? -21.766 3.666 -10.016 1 97.75 338 TYR B CA 1
ATOM 7995 C C . TYR B 1 338 ? -21.797 3.184 -11.461 1 97.75 338 TYR B C 1
ATOM 7997 O O . TYR B 1 338 ? -21.281 2.105 -11.773 1 97.75 338 TYR B O 1
ATOM 8005 N N . MET B 1 339 ? -22.297 3.986 -12.312 1 96.5 339 MET B N 1
ATOM 8006 C CA . MET B 1 339 ? -22.375 3.646 -13.734 1 96.5 339 MET B CA 1
ATOM 8007 C C . MET B 1 339 ? -20.984 3.617 -14.359 1 96.5 339 MET B C 1
ATOM 8009 O O . MET B 1 339 ? -20.703 2.783 -15.219 1 96.5 339 MET B O 1
ATOM 8013 N N . PHE B 1 340 ? -20.188 4.516 -13.93 1 96.06 340 PHE B N 1
ATOM 8014 C CA . PHE B 1 340 ? -18.812 4.535 -14.422 1 96.06 340 PHE B CA 1
ATOM 8015 C C . PHE B 1 340 ? -18.094 3.244 -14.062 1 96.06 340 PHE B C 1
ATOM 8017 O O . PHE B 1 340 ? -17.344 2.695 -14.875 1 96.06 340 PHE B O 1
ATOM 8024 N N . ALA B 1 341 ? -18.281 2.781 -12.867 1 96.75 341 ALA B N 1
ATOM 8025 C CA . ALA B 1 341 ? -17.672 1.523 -12.438 1 96.75 341 ALA B CA 1
ATOM 8026 C C . ALA B 1 341 ? -18.156 0.358 -13.297 1 96.75 341 ALA B C 1
ATOM 8028 O O . ALA B 1 341 ? -17.375 -0.536 -13.633 1 96.75 341 ALA B O 1
ATOM 8029 N N . ILE B 1 342 ? -19.438 0.367 -13.594 1 96.38 342 ILE B N 1
ATOM 8030 C CA . ILE B 1 342 ? -20 -0.67 -14.453 1 96.38 342 ILE B CA 1
ATOM 8031 C C . ILE B 1 342 ? -19.328 -0.62 -15.828 1 96.38 342 ILE B C 1
ATOM 8033 O O . ILE B 1 342 ? -18.984 -1.658 -16.391 1 96.38 342 ILE B O 1
ATOM 8037 N N . PHE B 1 343 ? -19.141 0.548 -16.281 1 94.69 343 PHE B N 1
ATOM 8038 C CA . PHE B 1 343 ? -18.516 0.717 -17.594 1 94.69 343 PHE B CA 1
ATOM 8039 C C . PHE B 1 343 ? -17.062 0.247 -17.562 1 94.69 343 PHE B C 1
ATOM 8041 O O . PHE B 1 343 ? -16.578 -0.348 -18.531 1 94.69 343 PHE B O 1
ATOM 8048 N N . ILE B 1 344 ? -16.344 0.521 -16.516 1 95.31 344 ILE B N 1
ATOM 8049 C CA . ILE B 1 344 ? -14.969 0.033 -16.359 1 95.31 344 ILE B CA 1
ATOM 8050 C C . ILE B 1 344 ? -14.969 -1.494 -16.391 1 95.31 344 ILE B C 1
ATOM 8052 O O . ILE B 1 344 ? -14.141 -2.109 -17.062 1 95.31 344 ILE B O 1
ATOM 8056 N N . GLN B 1 345 ? -15.914 -2.07 -15.719 1 94.25 345 GLN B N 1
ATOM 8057 C CA . GLN B 1 345 ? -16 -3.521 -15.578 1 94.25 345 GLN B CA 1
ATOM 8058 C C . GLN B 1 345 ? -16.281 -4.184 -16.922 1 94.25 345 GLN B C 1
ATOM 8060 O O . GLN B 1 345 ? -15.734 -5.242 -17.234 1 94.25 345 GLN B O 1
ATOM 8065 N N . THR B 1 346 ? -17.047 -3.57 -17.75 1 93.12 346 THR B N 1
ATOM 8066 C CA . THR B 1 346 ? -17.531 -4.219 -18.969 1 93.12 346 THR B CA 1
ATOM 8067 C C . THR B 1 346 ? -16.688 -3.832 -20.172 1 93.12 346 THR B C 1
ATOM 8069 O O . THR B 1 346 ? -16.453 -4.652 -21.062 1 93.12 346 THR B O 1
ATOM 8072 N N . SER B 1 347 ? -16.203 -2.619 -20.172 1 92.81 347 SER B N 1
ATOM 8073 C CA . SER B 1 347 ? -15.656 -2.104 -21.422 1 92.81 347 SER B CA 1
ATOM 8074 C C . SER B 1 347 ? -14.148 -1.898 -21.328 1 92.81 347 SER B C 1
ATOM 8076 O O . SER B 1 347 ? -13.461 -1.777 -22.344 1 92.81 347 SER B O 1
ATOM 8078 N N . LEU B 1 348 ? -13.641 -1.851 -20.219 1 92.62 348 LEU B N 1
ATOM 8079 C CA . LEU B 1 348 ? -12.211 -1.567 -20.125 1 92.62 348 LEU B CA 1
ATOM 8080 C C . LEU B 1 348 ? -11.461 -2.762 -19.531 1 92.62 348 LEU B C 1
ATOM 8082 O O . LEU B 1 348 ? -10.516 -3.262 -20.141 1 92.62 348 LEU B O 1
ATOM 8086 N N . TYR B 1 349 ? -11.945 -3.297 -18.422 1 93 349 TYR B N 1
ATOM 8087 C CA . TYR B 1 349 ? -11.266 -4.328 -17.656 1 93 349 TYR B CA 1
ATOM 8088 C C . TYR B 1 349 ? -10.953 -5.543 -18.516 1 93 349 TYR B C 1
ATOM 8090 O O . TYR B 1 349 ? -9.812 -6.008 -18.547 1 93 349 TYR B O 1
ATOM 8098 N N . PRO B 1 350 ? -11.844 -6.055 -19.328 1 92.5 350 PRO B N 1
ATOM 8099 C CA . PRO B 1 350 ? -11.555 -7.281 -20.078 1 92.5 350 PRO B CA 1
ATOM 8100 C C . PRO B 1 350 ? -10.469 -7.086 -21.125 1 92.5 350 PRO B C 1
ATOM 8102 O O . PRO B 1 350 ? -9.852 -8.055 -21.562 1 92.5 350 PRO B O 1
ATOM 8105 N N . TYR B 1 351 ? -10.172 -5.832 -21.453 1 91.25 351 TYR B N 1
ATOM 8106 C CA . TYR B 1 351 ? -9.297 -5.598 -22.594 1 91.25 351 TYR B CA 1
ATOM 8107 C C . TYR B 1 351 ? -7.953 -5.043 -22.141 1 91.25 351 TYR B C 1
ATOM 8109 O O . TYR B 1 351 ? -7.051 -4.836 -22.953 1 91.25 351 TYR B O 1
ATOM 8117 N N . ILE B 1 352 ? -7.82 -4.871 -20.906 1 91.19 352 ILE B N 1
ATOM 8118 C CA . ILE B 1 352 ? -6.539 -4.398 -20.391 1 91.19 352 ILE B CA 1
ATOM 8119 C C . ILE B 1 352 ? -5.762 -5.57 -19.797 1 91.19 352 ILE B C 1
ATOM 8121 O O . ILE B 1 352 ? -4.539 -5.492 -19.641 1 91.19 352 ILE B O 1
ATOM 8125 N N . VAL B 1 353 ? -6.414 -6.648 -19.453 1 92 353 VAL B N 1
ATOM 8126 C CA . VAL B 1 353 ? -5.773 -7.824 -18.859 1 92 353 VAL B CA 1
ATOM 8127 C C . VAL B 1 353 ? -5.172 -8.688 -19.969 1 92 353 VAL B C 1
ATOM 8129 O O . VAL B 1 353 ? -5.895 -9.18 -20.844 1 92 353 VAL B O 1
ATOM 8132 N N . ASN B 1 354 ? -3.883 -8.742 -20.031 1 90.56 354 ASN B N 1
ATOM 8133 C CA . ASN B 1 354 ? -3.168 -9.562 -21 1 90.56 354 ASN B CA 1
ATOM 8134 C C . ASN B 1 354 ? -2.373 -10.68 -20.312 1 90.56 354 ASN B C 1
ATOM 8136 O O . ASN B 1 354 ? -1.193 -10.5 -20 1 90.56 354 ASN B O 1
ATOM 8140 N N . SER B 1 355 ? -2.922 -11.805 -20.141 1 94.44 355 SER B N 1
ATOM 8141 C CA . SER B 1 355 ? -2.41 -12.984 -19.453 1 94.44 355 SER B CA 1
ATOM 8142 C C . SER B 1 355 ? -3.197 -14.234 -19.844 1 94.44 355 SER B C 1
ATOM 8144 O O . SER B 1 355 ? -4.199 -14.141 -20.547 1 94.44 355 SER B O 1
ATOM 8146 N N . PRO B 1 356 ? -2.732 -15.391 -19.469 1 93.56 356 PRO B N 1
ATOM 8147 C CA . PRO B 1 356 ? -3.525 -16.578 -19.766 1 93.56 356 PRO B CA 1
ATOM 8148 C C . PRO B 1 356 ? -4.961 -16.484 -19.25 1 93.56 356 PRO B C 1
ATOM 8150 O O . PRO B 1 356 ? -5.906 -16.734 -20 1 93.56 356 PRO B O 1
ATOM 8153 N N . ASP B 1 357 ? -5.145 -16.031 -18 1 93.06 357 ASP B N 1
ATOM 8154 C CA . ASP B 1 357 ? -6.488 -15.828 -17.469 1 93.06 357 ASP B CA 1
ATOM 8155 C C . ASP B 1 357 ? -7.195 -14.672 -18.188 1 93.06 357 ASP B C 1
ATOM 8157 O O . ASP B 1 357 ? -8.422 -14.633 -18.25 1 93.06 357 ASP B O 1
ATOM 8161 N N . GLY B 1 358 ? -6.395 -13.766 -18.703 1 92.12 358 GLY B N 1
ATOM 8162 C CA . GLY B 1 358 ? -6.957 -12.656 -19.469 1 92.12 358 GLY B CA 1
ATOM 8163 C C . GLY B 1 358 ? -7.703 -13.109 -20.703 1 92.12 358 GLY B C 1
ATOM 8164 O O . GLY B 1 358 ? -8.688 -12.477 -21.109 1 92.12 358 GLY B O 1
ATOM 8165 N N . LEU B 1 359 ? -7.254 -14.195 -21.328 1 90.94 359 LEU B N 1
ATOM 8166 C CA . LEU B 1 359 ? -7.938 -14.75 -22.484 1 90.94 359 LEU B CA 1
ATOM 8167 C C . LEU B 1 359 ? -9.336 -15.227 -22.109 1 90.94 359 LEU B C 1
ATOM 8169 O O . LEU B 1 359 ? -10.281 -15.047 -22.891 1 90.94 359 LEU B O 1
ATOM 8173 N N . LEU B 1 360 ? -9.383 -15.797 -20.922 1 89.56 360 LEU B N 1
ATOM 8174 C CA . LEU B 1 360 ? -10.68 -16.25 -20.438 1 89.56 360 LEU B CA 1
ATOM 8175 C C . LEU B 1 360 ? -11.602 -15.07 -20.141 1 89.56 360 LEU B C 1
ATOM 8177 O O . LEU B 1 360 ? -12.797 -15.117 -20.453 1 89.56 360 LEU B O 1
ATOM 8181 N N . VAL B 1 361 ? -11.047 -14.07 -19.547 1 91.5 361 VAL B N 1
ATOM 8182 C CA . VAL B 1 361 ? -11.812 -12.867 -19.234 1 91.5 361 VAL B CA 1
ATOM 8183 C C . VAL B 1 361 ? -12.336 -12.227 -20.516 1 91.5 361 VAL B C 1
ATOM 8185 O O . VAL B 1 361 ? -13.508 -11.852 -20.594 1 91.5 361 VAL B O 1
ATOM 8188 N N . ARG B 1 362 ? -11.508 -12.125 -21.5 1 89.81 362 ARG B N 1
ATOM 8189 C CA . ARG B 1 362 ? -11.883 -11.508 -22.766 1 89.81 362 ARG B CA 1
ATOM 8190 C C . ARG B 1 362 ? -12.945 -12.336 -23.484 1 89.81 362 ARG B C 1
ATOM 8192 O O . ARG B 1 362 ? -13.883 -11.781 -24.062 1 89.81 362 ARG B O 1
ATOM 8199 N N . ALA B 1 363 ? -12.75 -13.648 -23.438 1 86.62 363 ALA B N 1
ATOM 8200 C CA . ALA B 1 363 ? -13.711 -14.547 -24.062 1 86.62 363 ALA B CA 1
ATOM 8201 C C . ALA B 1 363 ? -15.094 -14.422 -23.422 1 86.62 363 ALA B C 1
ATOM 8203 O O . ALA B 1 363 ? -16.109 -14.562 -24.094 1 86.62 363 ALA B O 1
ATOM 8204 N N . GLY B 1 364 ? -15.078 -14.141 -22.109 1 86.38 364 GLY B N 1
ATOM 8205 C CA . GLY B 1 364 ? -16.328 -14.039 -21.375 1 86.38 364 GLY B CA 1
ATOM 8206 C C . GLY B 1 364 ? -16.906 -12.633 -21.375 1 86.38 364 GLY B C 1
ATOM 8207 O O . GLY B 1 364 ? -18 -12.406 -20.859 1 86.38 364 GLY B O 1
ATOM 8208 N N . ALA B 1 365 ? -16.219 -11.758 -21.938 1 85.25 365 ALA B N 1
ATOM 8209 C CA . ALA B 1 365 ? -16.578 -10.344 -21.828 1 85.25 365 ALA B CA 1
ATOM 8210 C C . ALA B 1 365 ? -17.938 -10.07 -22.469 1 85.25 365 ALA B C 1
ATOM 8212 O O . ALA B 1 365 ? -18.75 -9.312 -21.922 1 85.25 365 ALA B O 1
ATOM 8213 N N . LYS B 1 366 ? -18.234 -10.719 -23.578 1 80.69 366 LYS B N 1
ATOM 8214 C CA . LYS B 1 366 ? -19.484 -10.469 -24.281 1 80.69 366 LYS B CA 1
ATOM 8215 C C . LYS B 1 366 ? -20.672 -11.07 -23.547 1 80.69 366 LYS B C 1
ATOM 8217 O O . LYS B 1 366 ? -21.797 -10.594 -23.672 1 80.69 366 LYS B O 1
ATOM 8222 N N . ASN B 1 367 ? -20.359 -12.008 -22.703 1 80.38 367 ASN B N 1
ATOM 8223 C CA . ASN B 1 367 ? -21.438 -12.68 -21.969 1 80.38 367 ASN B CA 1
ATOM 8224 C C . ASN B 1 367 ? -21.5 -12.203 -20.516 1 80.38 367 ASN B C 1
ATOM 8226 O O . ASN B 1 367 ? -22.125 -12.844 -19.672 1 80.38 367 ASN B O 1
ATOM 8230 N N . ASP B 1 368 ? -20.844 -11.172 -20.281 1 85.62 368 ASP B N 1
ATOM 8231 C CA . ASP B 1 368 ? -20.875 -10.609 -18.938 1 85.62 368 ASP B CA 1
ATOM 8232 C C . ASP B 1 368 ? -22.312 -10.242 -18.547 1 85.62 368 ASP B C 1
ATOM 8234 O O . ASP B 1 368 ? -23.078 -9.742 -19.359 1 85.62 368 ASP B O 1
ATOM 8238 N N . GLN B 1 369 ? -22.672 -10.422 -17.297 1 88.62 369 GLN B N 1
ATOM 8239 C CA . GLN B 1 369 ? -24.016 -10.188 -16.766 1 88.62 369 GLN B CA 1
ATOM 8240 C C . GLN B 1 369 ? -24.391 -8.711 -16.875 1 88.62 369 GLN B C 1
ATOM 8242 O O . GLN B 1 369 ? -25.578 -8.367 -16.938 1 88.62 369 GLN B O 1
ATOM 8247 N N . CYS B 1 370 ? -23.453 -7.91 -16.922 1 91.25 370 CYS B N 1
ATOM 8248 C CA . CYS B 1 370 ? -23.719 -6.473 -16.938 1 91.25 370 CYS B CA 1
ATOM 8249 C C . CYS B 1 370 ? -24.297 -6.023 -18.266 1 91.25 370 CYS B C 1
ATOM 8251 O O . CYS B 1 370 ? -24.984 -5.004 -18.328 1 91.25 370 CYS B O 1
ATOM 8253 N N . HIS B 1 371 ? -24.094 -6.754 -19.344 1 89.56 371 HIS B N 1
ATOM 8254 C CA . HIS B 1 371 ? -24.688 -6.402 -20.625 1 89.56 371 HIS B CA 1
ATOM 8255 C C . HIS B 1 371 ? -26.203 -6.586 -20.609 1 89.56 371 HIS B C 1
ATOM 8257 O O . HIS B 1 371 ? -26.922 -5.828 -21.266 1 89.56 371 HIS B O 1
ATOM 8263 N N . THR B 1 372 ? -26.609 -7.461 -19.797 1 90.56 372 THR B N 1
ATOM 8264 C CA . THR B 1 372 ? -28.031 -7.781 -19.766 1 90.56 372 THR B CA 1
ATOM 8265 C C . THR B 1 372 ? -28.719 -7.078 -18.609 1 90.56 372 THR B C 1
ATOM 8267 O O . THR B 1 372 ? -29.891 -6.688 -18.719 1 90.56 372 THR B O 1
ATOM 8270 N N . HIS B 1 373 ? -28.016 -6.914 -17.5 1 94.38 373 HIS B N 1
ATOM 8271 C CA . HIS B 1 373 ? -28.734 -6.543 -16.281 1 94.38 373 HIS B CA 1
ATOM 8272 C C . HIS B 1 373 ? -28.25 -5.195 -15.758 1 94.38 373 HIS B C 1
ATOM 8274 O O . HIS B 1 373 ? -28.578 -4.816 -14.625 1 94.38 373 HIS B O 1
ATOM 8280 N N . TRP B 1 374 ? -27.516 -4.41 -16.5 1 93.56 374 TRP B N 1
ATOM 8281 C CA . TRP B 1 374 ? -27 -3.137 -16.016 1 93.56 374 TRP B CA 1
ATOM 8282 C C . TRP B 1 374 ? -28.125 -2.211 -15.578 1 93.56 374 TRP B C 1
ATOM 8284 O O . TRP B 1 374 ? -27.953 -1.406 -14.656 1 93.56 374 TRP B O 1
ATOM 8294 N N . TRP B 1 375 ? -29.328 -2.244 -16.203 1 95.62 375 TRP B N 1
ATOM 8295 C CA . TRP B 1 375 ? -30.453 -1.354 -15.93 1 95.62 375 TRP B CA 1
ATOM 8296 C C . TRP B 1 375 ? -31 -1.59 -14.523 1 95.62 375 TRP B C 1
ATOM 8298 O O . TRP B 1 375 ? -31.531 -0.673 -13.898 1 95.62 375 TRP B O 1
ATOM 8308 N N . SER B 1 376 ? -30.906 -2.83 -14.031 1 97.25 376 SER B N 1
ATOM 8309 C CA . SER B 1 376 ? -31.328 -3.104 -12.664 1 97.25 376 SER B CA 1
ATOM 8310 C C . SER B 1 376 ? -30.453 -2.363 -11.656 1 97.25 376 SER B C 1
ATOM 8312 O O . SER B 1 376 ? -30.922 -1.97 -10.586 1 97.25 376 SER B O 1
ATOM 8314 N N . ASN B 1 377 ? -29.172 -2.25 -12.016 1 97.5 377 ASN B N 1
ATOM 8315 C CA . ASN B 1 377 ? -28.266 -1.482 -11.172 1 97.5 377 ASN B CA 1
ATOM 8316 C C . ASN B 1 377 ? -28.594 0.006 -11.203 1 97.5 377 ASN B C 1
ATOM 8318 O O . ASN B 1 377 ? -28.516 0.684 -10.172 1 97.5 377 ASN B O 1
ATOM 8322 N N . LEU B 1 378 ? -29 0.482 -12.336 1 96.88 378 LEU B N 1
ATOM 8323 C CA . LEU B 1 378 ? -29.391 1.882 -12.477 1 96.88 378 LEU B CA 1
ATOM 8324 C C . LEU B 1 378 ? -30.594 2.199 -11.602 1 96.88 378 LEU B C 1
ATOM 8326 O O . LEU B 1 378 ? -30.688 3.277 -11.016 1 96.88 378 LEU B O 1
ATOM 8330 N N . LEU B 1 379 ? -31.453 1.231 -11.453 1 97.44 379 LEU B N 1
ATOM 8331 C CA . LEU B 1 379 ? -32.688 1.423 -10.695 1 97.44 379 LEU B CA 1
ATOM 8332 C C . LEU B 1 379 ? -32.5 0.985 -9.242 1 97.44 379 LEU B C 1
ATOM 8334 O O . LEU B 1 379 ? -33.406 1.106 -8.43 1 97.44 379 LEU B O 1
ATOM 8338 N N . TYR B 1 380 ? -31.375 0.474 -8.922 1 97.94 380 TYR B N 1
ATOM 8339 C CA . TYR B 1 380 ? -31.031 0.023 -7.574 1 97.94 380 TYR B CA 1
ATOM 8340 C C . TYR B 1 380 ? -31.969 -1.097 -7.121 1 97.94 380 TYR B C 1
ATOM 8342 O O . TYR B 1 380 ? -32.469 -1.079 -5.996 1 97.94 380 TYR B O 1
ATOM 8350 N N . ILE B 1 381 ? -32.25 -2.062 -8.031 1 97.88 381 ILE B N 1
ATOM 8351 C CA . ILE B 1 381 ? -33.062 -3.227 -7.695 1 97.88 381 ILE B CA 1
ATOM 8352 C C . ILE B 1 381 ? -32.312 -4.504 -8.07 1 97.88 381 ILE B C 1
ATOM 8354 O O . ILE B 1 381 ? -32.938 -5.547 -8.289 1 97.88 381 ILE B O 1
ATOM 8358 N N . ASN B 1 382 ? -31.016 -4.387 -8.266 1 97.06 382 ASN B N 1
ATOM 8359 C CA . ASN B 1 382 ? -30.203 -5.512 -8.727 1 97.06 382 ASN B CA 1
ATOM 8360 C C . ASN B 1 382 ? -30.188 -6.641 -7.699 1 97.06 382 ASN B C 1
ATOM 8362 O O . ASN B 1 382 ? -29.844 -7.777 -8.031 1 97.06 382 ASN B O 1
ATOM 8366 N N . ASN B 1 383 ? -30.516 -6.367 -6.402 1 96.69 383 ASN B N 1
ATOM 8367 C CA . ASN B 1 383 ? -30.578 -7.414 -5.391 1 96.69 383 ASN B CA 1
ATOM 8368 C C . ASN B 1 383 ? -31.891 -8.172 -5.449 1 96.69 383 ASN B C 1
ATOM 8370 O O . ASN B 1 383 ? -32.031 -9.219 -4.812 1 96.69 383 ASN B O 1
ATOM 8374 N N . ILE B 1 384 ? -32.844 -7.68 -6.211 1 96.75 384 ILE B N 1
ATOM 8375 C CA . ILE B 1 384 ? -34.156 -8.305 -6.359 1 96.75 384 ILE B CA 1
ATOM 8376 C C . ILE B 1 384 ? -34.312 -8.891 -7.762 1 96.75 384 ILE B C 1
ATOM 8378 O O . ILE B 1 384 ? -34.906 -9.953 -7.941 1 96.75 384 ILE B O 1
ATOM 8382 N N . TYR B 1 385 ? -33.656 -8.156 -8.656 1 95.69 385 TYR B N 1
ATOM 8383 C CA . TYR B 1 385 ? -33.656 -8.641 -10.031 1 95.69 385 TYR B CA 1
ATOM 8384 C C . TYR B 1 385 ? -32.312 -8.414 -10.695 1 95.69 385 TYR B C 1
ATOM 8386 O O . TYR B 1 385 ? -31.875 -7.266 -10.875 1 95.69 385 TYR B O 1
ATOM 8394 N N . PRO B 1 386 ? -31.781 -9.484 -11.25 1 94.94 386 PRO B N 1
ATOM 8395 C CA . PRO B 1 386 ? -32.156 -10.898 -11.141 1 94.94 386 PRO B CA 1
ATOM 8396 C C . PRO B 1 386 ? -32.094 -11.414 -9.711 1 94.94 386 PRO B C 1
ATOM 8398 O O . PRO B 1 386 ? -31.453 -10.805 -8.852 1 94.94 386 PRO B O 1
ATOM 8401 N N . TRP B 1 387 ? -32.75 -12.484 -9.492 1 94.38 387 TRP B N 1
ATOM 8402 C CA . TRP B 1 387 ? -32.906 -12.992 -8.141 1 94.38 387 TRP B CA 1
ATOM 8403 C C . TRP B 1 387 ? -31.609 -13.586 -7.617 1 94.38 387 TRP B C 1
ATOM 8405 O O . TRP B 1 387 ? -31.281 -13.422 -6.441 1 94.38 387 TRP B O 1
ATOM 8415 N N . LYS B 1 388 ? -30.922 -14.242 -8.539 1 93.38 388 LYS B N 1
ATOM 8416 C CA . LYS B 1 388 ? -29.688 -14.922 -8.156 1 93.38 388 LYS B CA 1
ATOM 8417 C C . LYS B 1 388 ? -28.516 -13.945 -8.117 1 93.38 388 LYS B C 1
ATOM 8419 O O . LYS B 1 388 ? -28.328 -13.164 -9.047 1 93.38 388 LYS B O 1
ATOM 8424 N N . MET B 1 389 ? -27.75 -14.055 -7.105 1 90.75 389 MET B N 1
ATOM 8425 C CA . MET B 1 389 ? -26.594 -13.18 -6.922 1 90.75 389 MET B CA 1
ATOM 8426 C C . MET B 1 389 ? -25.594 -13.344 -8.07 1 90.75 389 MET B C 1
ATOM 8428 O O . MET B 1 389 ? -24.984 -12.367 -8.508 1 90.75 389 MET B O 1
ATOM 8432 N N . ALA B 1 390 ? -25.438 -14.555 -8.562 1 88 390 ALA B N 1
ATOM 8433 C CA . ALA B 1 390 ? -24.469 -14.875 -9.609 1 88 390 ALA B CA 1
ATOM 8434 C C . ALA B 1 390 ? -24.828 -14.18 -10.914 1 88 390 ALA B C 1
ATOM 8436 O O . ALA B 1 390 ? -23.969 -14.016 -11.789 1 88 390 ALA B O 1
ATOM 8437 N N . GLU B 1 391 ? -26.062 -13.695 -10.992 1 91.94 391 GLU B N 1
ATOM 8438 C CA . GLU B 1 391 ? -26.531 -13.094 -12.242 1 91.94 391 GLU B CA 1
ATOM 8439 C C . GLU B 1 391 ? -26.5 -11.57 -12.156 1 91.94 391 GLU B C 1
ATOM 8441 O O . GLU B 1 391 ? -26.812 -10.883 -13.141 1 91.94 391 GLU B O 1
ATOM 8446 N N . GLU B 1 392 ? -26.062 -11.125 -11.062 1 93.25 392 GLU B N 1
ATOM 8447 C CA . GLU B 1 392 ? -26 -9.68 -10.906 1 93.25 392 GLU B CA 1
ATOM 8448 C C . GLU B 1 392 ? -24.844 -9.094 -11.719 1 93.25 392 GLU B C 1
ATOM 8450 O O . GLU B 1 392 ? -23.828 -9.758 -11.938 1 93.25 392 GLU B O 1
ATOM 8455 N N . CYS B 1 393 ? -24.969 -7.879 -12.211 1 93.31 393 CYS B N 1
ATOM 8456 C CA . CYS B 1 393 ? -23.922 -7.191 -12.961 1 93.31 393 CYS B CA 1
ATOM 8457 C C . CYS B 1 393 ? -22.672 -6.996 -12.117 1 93.31 393 CYS B C 1
ATOM 8459 O O . CYS B 1 393 ? -21.609 -7.512 -12.453 1 93.31 393 CYS B O 1
ATOM 8461 N N . LEU B 1 394 ? -22.703 -6.266 -11.102 1 94.12 394 LEU B N 1
ATOM 8462 C CA . LEU B 1 394 ? -21.656 -6.121 -10.102 1 94.12 394 LEU B CA 1
ATOM 8463 C C . LEU B 1 394 ? -22.031 -6.852 -8.812 1 94.12 394 LEU B C 1
ATOM 8465 O O . LEU B 1 394 ? -22.766 -6.312 -7.98 1 94.12 394 LEU B O 1
ATOM 8469 N N . GLY B 1 395 ? -21.438 -8.023 -8.664 1 91.94 395 GLY B N 1
ATOM 8470 C CA . GLY B 1 395 ? -21.828 -8.914 -7.586 1 91.94 395 GLY B CA 1
ATOM 8471 C C . GLY B 1 395 ? -21.766 -8.258 -6.219 1 91.94 395 GLY B C 1
ATOM 8472 O O . GLY B 1 395 ? -22.516 -8.641 -5.312 1 91.94 395 GLY B O 1
ATOM 8473 N N . TRP B 1 396 ? -20.984 -7.246 -5.996 1 94.62 396 TRP B N 1
ATOM 8474 C CA . TRP B 1 396 ? -20.828 -6.633 -4.684 1 94.62 396 TRP B CA 1
ATOM 8475 C C . TRP B 1 396 ? -21.734 -5.418 -4.535 1 94.62 396 TRP B C 1
ATOM 8477 O O . TRP B 1 396 ? -21.844 -4.84 -3.453 1 94.62 396 TRP B O 1
ATOM 8487 N N . SER B 1 397 ? -22.516 -5.086 -5.57 1 96.88 397 SER B N 1
ATOM 8488 C CA . SER B 1 397 ? -23.312 -3.861 -5.547 1 96.88 397 SER B CA 1
ATOM 8489 C C . SER B 1 397 ? -24.672 -4.098 -4.918 1 96.88 397 SER B C 1
ATOM 8491 O O . SER B 1 397 ? -25.5 -3.188 -4.859 1 96.88 397 SER B O 1
ATOM 8493 N N . TRP B 1 398 ? -24.938 -5.312 -4.434 1 97.19 398 TRP B N 1
ATOM 8494 C CA . TRP B 1 398 ? -26.188 -5.547 -3.703 1 97.19 398 TRP B CA 1
ATOM 8495 C C . TRP B 1 398 ? -26.312 -4.594 -2.52 1 97.19 398 TRP B C 1
ATOM 8497 O O . TRP B 1 398 ? -27.422 -4.188 -2.16 1 97.19 398 TRP B O 1
ATOM 8507 N N . TYR B 1 399 ? -25.234 -4.301 -1.892 1 97.25 399 TYR B N 1
ATOM 8508 C CA . TYR B 1 399 ? -25.234 -3.369 -0.769 1 97.25 399 TYR B CA 1
ATOM 8509 C C . TYR B 1 399 ? -25.828 -2.027 -1.171 1 97.25 399 TYR B C 1
ATOM 8511 O O . TYR B 1 399 ? -26.609 -1.44 -0.421 1 97.25 399 TYR B O 1
ATOM 8519 N N . LEU B 1 400 ? -25.438 -1.516 -2.32 1 97.19 400 LEU B N 1
ATOM 8520 C CA . LEU B 1 400 ? -25.922 -0.218 -2.785 1 97.19 400 LEU B CA 1
ATOM 8521 C C . LEU B 1 400 ? -27.422 -0.249 -3.031 1 97.19 400 LEU B C 1
ATOM 8523 O O . LEU B 1 400 ? -28.109 0.738 -2.779 1 97.19 400 LEU B O 1
ATOM 8527 N N . ALA B 1 401 ? -27.844 -1.331 -3.586 1 98.19 401 ALA B N 1
ATOM 8528 C CA . ALA B 1 401 ? -29.281 -1.49 -3.789 1 98.19 401 ALA B CA 1
ATOM 8529 C C . ALA B 1 401 ? -30.031 -1.438 -2.463 1 98.19 401 ALA B C 1
ATOM 8531 O O . ALA B 1 401 ? -31.016 -0.705 -2.328 1 98.19 401 ALA B O 1
ATOM 8532 N N . ASN B 1 402 ? -29.562 -2.158 -1.502 1 98.31 402 ASN B N 1
ATOM 8533 C CA . ASN B 1 402 ? -30.156 -2.137 -0.173 1 98.31 402 ASN B CA 1
ATOM 8534 C C . ASN B 1 402 ? -30.109 -0.74 0.44 1 98.31 402 ASN B C 1
ATOM 8536 O O . ASN B 1 402 ? -31.125 -0.26 0.974 1 98.31 402 ASN B O 1
ATOM 8540 N N . ASP B 1 403 ? -28.984 -0.128 0.363 1 97.69 403 ASP B N 1
ATOM 8541 C CA . ASP B 1 403 ? -28.812 1.19 0.963 1 97.69 403 ASP B CA 1
ATOM 8542 C C . ASP B 1 403 ? -29.781 2.201 0.365 1 97.69 403 ASP B C 1
ATOM 8544 O O . ASP B 1 403 ? -30.391 3 1.09 1 97.69 403 ASP B O 1
ATOM 8548 N N . MET B 1 404 ? -29.922 2.158 -0.947 1 97.88 404 MET B N 1
ATOM 8549 C CA . MET B 1 404 ? -30.859 3.055 -1.623 1 97.88 404 MET B CA 1
ATOM 8550 C C . MET B 1 404 ? -32.281 2.725 -1.247 1 97.88 404 MET B C 1
ATOM 8552 O O . MET B 1 404 ? -33.094 3.627 -1.021 1 97.88 404 MET B O 1
ATOM 8556 N N . GLN B 1 405 ? -32.594 1.499 -1.203 1 98.19 405 GLN B N 1
ATOM 8557 C CA . GLN B 1 405 ? -33.938 1.077 -0.832 1 98.19 405 GLN B CA 1
ATOM 8558 C C . GLN B 1 405 ? -34.281 1.5 0.596 1 98.19 405 GLN B C 1
ATOM 8560 O O . GLN B 1 405 ? -35.375 1.998 0.86 1 98.19 405 GLN B O 1
ATOM 8565 N N . PHE B 1 406 ? -33.375 1.281 1.523 1 98.44 406 PHE B N 1
ATOM 8566 C CA . PHE B 1 406 ? -33.562 1.734 2.898 1 98.44 406 PHE B CA 1
ATOM 8567 C C . PHE B 1 406 ? -33.719 3.248 2.951 1 98.44 406 PHE B C 1
ATOM 8569 O O . PHE B 1 406 ? -34.531 3.766 3.703 1 98.44 406 PHE B O 1
ATOM 8576 N N . PHE B 1 407 ? -32.938 3.934 2.141 1 97.56 407 PHE B N 1
ATOM 8577 C CA . PHE B 1 407 ? -33 5.391 2.08 1 97.56 407 PHE B CA 1
ATOM 8578 C C . PHE B 1 407 ? -34.375 5.871 1.606 1 97.56 407 PHE B C 1
ATOM 8580 O O 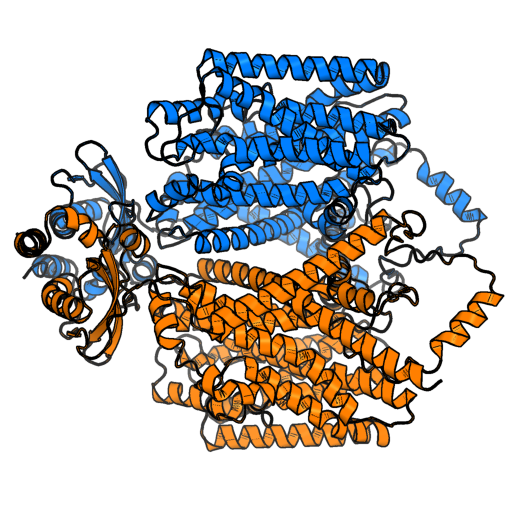. PHE B 1 407 ? -34.938 6.812 2.168 1 97.56 407 PHE B O 1
ATOM 8587 N N . VAL B 1 408 ? -34.875 5.227 0.643 1 97.44 408 VAL B N 1
ATOM 8588 C CA . VAL B 1 408 ? -36.156 5.602 0.047 1 97.44 408 VAL B CA 1
ATOM 8589 C C . VAL B 1 408 ? -37.281 5.387 1.057 1 97.44 408 VAL B C 1
ATOM 8591 O O . VAL B 1 408 ? -38.25 6.156 1.096 1 97.44 408 VAL B O 1
ATOM 8594 N N . ILE B 1 409 ? -37.156 4.434 1.915 1 97 409 ILE B N 1
ATOM 8595 C CA . ILE B 1 409 ? -38.219 4.121 2.861 1 97 409 ILE B CA 1
ATOM 8596 C C . ILE B 1 409 ? -38 4.895 4.156 1 97 409 ILE B C 1
ATOM 8598 O O . ILE B 1 409 ? -38.906 5.008 4.98 1 97 409 ILE B O 1
ATOM 8602 N N . SER B 1 410 ? -36.906 5.457 4.367 1 97.56 410 SER B N 1
ATOM 8603 C CA . SER B 1 410 ? -36.5 6.082 5.625 1 97.56 410 SER B CA 1
ATOM 8604 C C . SER B 1 410 ? -37.438 7.219 6 1 97.56 410 SER B C 1
ATOM 8606 O O . SER B 1 410 ? -37.688 7.469 7.184 1 97.56 410 SER B O 1
ATOM 8608 N N . PRO B 1 411 ? -38.062 7.996 4.973 1 96.38 411 PRO B N 1
ATOM 8609 C CA . PRO B 1 411 ? -38.969 9.086 5.332 1 96.38 411 PRO B CA 1
ATOM 8610 C C . PRO B 1 411 ? -40.156 8.609 6.145 1 96.38 411 PRO B C 1
ATOM 8612 O O . PRO B 1 411 ? -40.719 9.359 6.953 1 96.38 411 PRO B O 1
ATOM 8615 N N . LEU B 1 412 ? -40.5 7.359 5.957 1 96.06 412 LEU B N 1
ATOM 8616 C CA . LEU B 1 412 ? -41.562 6.789 6.746 1 96.06 412 LEU B CA 1
ATOM 8617 C C . LEU B 1 412 ? -41.219 6.754 8.227 1 96.06 412 LEU B C 1
ATOM 8619 O O . LEU B 1 412 ? -42 7.152 9.078 1 96.06 412 LEU B O 1
ATOM 8623 N N . PHE B 1 413 ? -40.062 6.324 8.547 1 97.75 413 PHE B N 1
ATOM 8624 C CA . PHE B 1 413 ? -39.594 6.258 9.93 1 97.75 413 PHE B CA 1
ATOM 8625 C C . PHE B 1 413 ? -39.344 7.656 10.484 1 97.75 413 PHE B C 1
ATOM 8627 O O . PHE B 1 413 ? -39.688 7.934 11.641 1 97.75 413 PHE B O 1
ATOM 8634 N N . LEU B 1 414 ? -38.781 8.5 9.656 1 97.25 414 LEU B N 1
ATOM 8635 C CA . LEU B 1 414 ? -38.469 9.867 10.062 1 97.25 414 LEU B CA 1
ATOM 8636 C C . LEU B 1 414 ? -39.75 10.641 10.422 1 97.25 414 LEU B C 1
ATOM 8638 O O . LEU B 1 414 ? -39.719 11.453 11.344 1 97.25 414 LEU B O 1
ATOM 8642 N N . PHE B 1 415 ? -40.781 10.32 9.656 1 95.69 415 PHE B N 1
ATOM 8643 C CA . PHE B 1 415 ? -42.062 10.977 9.93 1 95.69 415 PHE B CA 1
ATOM 8644 C C . PHE B 1 415 ? -42.562 10.633 11.328 1 95.69 415 PHE B C 1
ATOM 8646 O O . PHE B 1 415 ? -42.969 11.523 12.078 1 95.69 415 PHE B O 1
ATOM 8653 N N . PHE B 1 416 ? -42.5 9.391 11.648 1 96.5 416 PHE B N 1
ATOM 8654 C CA . PHE B 1 416 ? -42.969 8.961 12.961 1 96.5 416 PHE B CA 1
ATOM 8655 C C . PHE B 1 416 ? -42.062 9.516 14.062 1 96.5 416 PHE B C 1
ATOM 8657 O O . PHE B 1 416 ? -42.531 9.867 15.141 1 96.5 416 PHE B O 1
ATOM 8664 N N . MET B 1 417 ? -40.812 9.586 13.844 1 96.69 417 MET B N 1
ATOM 8665 C CA . MET B 1 417 ? -39.844 10.109 14.812 1 96.69 417 MET B CA 1
ATOM 8666 C C . MET B 1 417 ? -40.094 11.602 15.055 1 96.69 417 MET B C 1
ATOM 8668 O O . MET B 1 417 ? -39.938 12.086 16.172 1 96.69 417 MET B O 1
ATOM 8672 N N . TYR B 1 418 ? -40.344 12.258 13.953 1 95.56 418 TYR B N 1
ATOM 8673 C CA . TYR B 1 418 ? -40.594 13.695 14.055 1 95.56 418 TYR B CA 1
ATOM 8674 C C . TYR B 1 418 ? -41.875 13.992 14.773 1 95.56 418 TYR B C 1
ATOM 8676 O O . TYR B 1 418 ? -41.938 14.852 15.656 1 95.56 418 TYR B O 1
ATOM 8684 N N . ARG B 1 419 ? -42.969 13.32 14.469 1 95 419 ARG B N 1
ATOM 8685 C CA . ARG B 1 419 ? -44.312 13.617 14.953 1 95 419 ARG B CA 1
ATOM 8686 C C . ARG B 1 419 ? -44.469 13.133 16.391 1 95 419 ARG B C 1
ATOM 8688 O O . ARG B 1 419 ? -45.062 13.828 17.219 1 95 419 ARG B O 1
ATOM 8695 N N . TYR B 1 420 ? -43.969 11.883 16.656 1 96.25 420 TYR B N 1
ATOM 8696 C CA . TYR B 1 420 ? -44.281 11.258 17.938 1 96.25 420 TYR B CA 1
ATOM 8697 C C . TYR B 1 420 ? -43.031 11.109 18.797 1 96.25 420 TYR B C 1
ATOM 8699 O O . TYR B 1 420 ? -43.062 10.406 19.812 1 96.25 420 TYR B O 1
ATOM 8707 N N . LYS B 1 421 ? -41.938 11.609 18.375 1 95.12 421 LYS B N 1
ATOM 8708 C CA . LYS B 1 421 ? -40.688 11.711 19.125 1 95.12 421 LYS B CA 1
ATOM 8709 C C . LYS B 1 421 ? -40.219 10.336 19.562 1 95.12 421 LYS B C 1
ATOM 8711 O O . LYS B 1 421 ? -40.125 9.406 18.75 1 95.12 421 LYS B O 1
ATOM 8716 N N . LEU B 1 422 ? -39.938 10.133 20.781 1 95.31 422 LEU B N 1
ATOM 8717 C CA . LEU B 1 422 ? -39.344 8.898 21.25 1 95.31 422 LEU B CA 1
ATOM 8718 C C . LEU B 1 422 ? -40.281 7.723 21.094 1 95.31 422 LEU B C 1
ATOM 8720 O O . LEU B 1 422 ? -39.875 6.617 20.75 1 95.31 422 LEU B O 1
ATOM 8724 N N . LYS B 1 423 ? -41.562 7.926 21.391 1 96.69 423 LYS B N 1
ATOM 8725 C CA . LYS B 1 423 ? -42.562 6.859 21.234 1 96.69 423 LYS B CA 1
ATOM 8726 C C . LYS B 1 423 ? -42.656 6.422 19.781 1 96.69 423 LYS B C 1
ATOM 8728 O O . LYS B 1 423 ? -42.719 5.227 19.484 1 96.69 423 LYS B O 1
ATOM 8733 N N . GLY B 1 424 ? -42.688 7.355 18.875 1 96.5 424 GLY B N 1
ATOM 8734 C CA . GLY B 1 424 ? -42.688 7.047 17.453 1 96.5 424 GLY B CA 1
ATOM 8735 C C . GLY B 1 424 ? -41.469 6.316 16.984 1 96.5 424 GLY B C 1
ATOM 8736 O O . GLY B 1 424 ? -41.531 5.406 16.156 1 96.5 424 GLY B O 1
ATOM 8737 N N . ALA B 1 425 ? -40.375 6.789 17.516 1 97.31 425 ALA B N 1
ATOM 8738 C CA . ALA B 1 425 ? -39.125 6.164 17.156 1 97.31 425 ALA B CA 1
ATOM 8739 C C . ALA B 1 425 ? -39.062 4.703 17.594 1 97.31 425 ALA B C 1
ATOM 8741 O O . ALA B 1 425 ? -38.75 3.814 16.812 1 97.31 425 ALA B O 1
ATOM 8742 N N . LEU B 1 426 ? -39.438 4.383 18.812 1 97.25 426 LEU B N 1
ATOM 8743 C CA . LEU B 1 426 ? -39.312 3.045 19.375 1 97.25 426 LEU B CA 1
ATOM 8744 C C . LEU B 1 426 ? -40.312 2.096 18.719 1 97.25 426 LEU B C 1
ATOM 8746 O O . LEU B 1 426 ? -40 0.943 18.438 1 97.25 426 LEU B O 1
ATOM 8750 N N . ILE B 1 427 ? -41.5 2.611 18.422 1 97.44 427 ILE B N 1
ATOM 8751 C CA . ILE B 1 427 ? -42.531 1.768 17.828 1 97.44 427 ILE B CA 1
ATOM 8752 C C . ILE B 1 427 ? -42.188 1.482 16.375 1 97.44 427 ILE B C 1
ATOM 8754 O O . ILE B 1 427 ? -42.281 0.339 15.914 1 97.44 427 ILE B O 1
ATOM 8758 N N . SER B 1 428 ? -41.875 2.498 15.664 1 97.69 428 SER B N 1
ATOM 8759 C CA . SER B 1 428 ? -41.594 2.305 14.25 1 97.69 428 SER B CA 1
ATOM 8760 C C . SER B 1 428 ? -40.344 1.436 14.055 1 97.69 428 SER B C 1
ATOM 8762 O O . SER B 1 428 ? -40.375 0.471 13.289 1 97.69 428 SER B O 1
ATOM 8764 N N . ILE B 1 429 ? -39.281 1.762 14.742 1 98.25 429 ILE B N 1
ATOM 8765 C CA . ILE B 1 429 ? -38.031 1.007 14.617 1 98.25 429 ILE B CA 1
ATOM 8766 C C . ILE B 1 429 ? -38.219 -0.4 15.18 1 98.25 429 ILE B C 1
ATOM 8768 O O . ILE B 1 429 ? -37.781 -1.381 14.586 1 98.25 429 ILE B O 1
ATOM 8772 N N . GLY B 1 430 ? -38.844 -0.519 16.344 1 98.12 430 GLY B N 1
ATOM 8773 C CA . GLY B 1 430 ? -39.125 -1.819 16.938 1 98.12 430 GLY B CA 1
ATOM 8774 C C . GLY B 1 430 ? -39.906 -2.729 16.031 1 98.12 430 GLY B C 1
ATOM 8775 O O . GLY B 1 430 ? -39.625 -3.924 15.922 1 98.12 430 GLY B O 1
ATOM 8776 N N . SER B 1 431 ? -40.906 -2.152 15.406 1 98 431 SER B N 1
ATOM 8777 C CA . SER B 1 431 ? -41.719 -2.922 14.469 1 98 431 SER B CA 1
ATOM 8778 C C . SER B 1 431 ? -40.906 -3.359 13.258 1 98 431 SER B C 1
ATOM 8780 O O . SER B 1 431 ? -41.062 -4.484 12.773 1 98 431 SER B O 1
ATOM 8782 N N . GLY B 1 432 ? -40.125 -2.445 12.742 1 98.12 432 GLY B N 1
ATOM 8783 C CA . GLY B 1 432 ? -39.25 -2.797 11.633 1 98.12 432 GLY B CA 1
ATOM 8784 C C . GLY B 1 432 ? -38.281 -3.926 11.961 1 98.12 432 GLY B C 1
ATOM 8785 O O . GLY B 1 432 ? -38.125 -4.863 11.172 1 98.12 432 GLY B O 1
ATOM 8786 N N . ILE B 1 433 ? -37.656 -3.846 13.117 1 98.44 433 ILE B N 1
ATOM 8787 C CA . ILE B 1 433 ? -36.719 -4.863 13.555 1 98.44 433 ILE B CA 1
ATOM 8788 C C . ILE B 1 433 ? -37.438 -6.195 13.734 1 98.44 433 ILE B C 1
ATOM 8790 O O . ILE B 1 433 ? -36.938 -7.242 13.312 1 98.44 433 ILE B O 1
ATOM 8794 N N . LEU B 1 434 ? -38.594 -6.141 14.328 1 98.06 434 LEU B N 1
ATOM 8795 C CA . LEU B 1 434 ? -39.375 -7.355 14.562 1 98.06 434 LEU B CA 1
ATOM 8796 C C . LEU B 1 434 ? -39.75 -8.023 13.242 1 98.06 434 LEU B C 1
ATOM 8798 O O . LEU B 1 434 ? -39.625 -9.234 13.086 1 98.06 434 LEU B O 1
ATOM 8802 N N . LEU B 1 435 ? -40.25 -7.262 12.297 1 97.94 435 LEU B N 1
ATOM 8803 C CA . LEU B 1 435 ? -40.656 -7.801 11 1 97.94 435 LEU B CA 1
ATOM 8804 C C . LEU B 1 435 ? -39.469 -8.398 10.258 1 97.94 435 LEU B C 1
ATOM 8806 O O . LEU B 1 435 ? -39.594 -9.477 9.664 1 97.94 435 LEU B O 1
ATOM 8810 N N . SER B 1 436 ? -38.375 -7.695 10.219 1 98.06 436 SER B N 1
ATOM 8811 C CA . SER B 1 436 ? -37.156 -8.172 9.555 1 98.06 436 SER B CA 1
ATOM 8812 C C . SER B 1 436 ? -36.656 -9.445 10.211 1 98.06 436 SER B C 1
ATOM 8814 O O . SER B 1 436 ? -36.219 -10.383 9.523 1 98.06 436 SER B O 1
ATOM 8816 N N . THR B 1 437 ? -36.625 -9.508 11.539 1 98 437 THR B N 1
ATOM 8817 C CA . THR B 1 437 ? -36.156 -10.664 12.281 1 98 437 THR B CA 1
ATOM 8818 C C . THR B 1 437 ? -37.031 -11.875 12.039 1 98 437 THR B C 1
ATOM 8820 O O . THR B 1 437 ? -36.562 -12.992 11.844 1 98 437 THR B O 1
ATOM 8823 N N . ILE B 1 438 ? -38.344 -11.648 12.039 1 97.75 438 ILE B N 1
ATOM 8824 C CA . ILE B 1 438 ? -39.281 -12.719 11.781 1 97.75 438 ILE B CA 1
ATOM 8825 C C . ILE B 1 438 ? -39.094 -13.25 10.359 1 97.75 438 ILE B C 1
ATOM 8827 O O . ILE B 1 438 ? -39.125 -14.461 10.141 1 97.75 438 ILE B O 1
ATOM 8831 N N . ALA B 1 439 ? -38.938 -12.367 9.422 1 97.75 439 ALA B N 1
ATOM 8832 C CA . ALA B 1 439 ? -38.688 -12.781 8.047 1 97.75 439 ALA B CA 1
ATOM 8833 C C . ALA B 1 439 ? -37.438 -13.625 7.938 1 97.75 439 ALA B C 1
ATOM 8835 O O . ALA B 1 439 ? -37.406 -14.648 7.25 1 97.75 439 ALA B O 1
ATOM 8836 N N . THR B 1 440 ? -36.375 -13.227 8.602 1 97.69 440 THR B N 1
ATOM 8837 C CA . THR B 1 440 ? -35.094 -13.945 8.562 1 97.69 440 THR B CA 1
ATOM 8838 C C . THR B 1 440 ? -35.25 -15.328 9.188 1 97.69 440 THR B C 1
ATOM 8840 O O . THR B 1 440 ? -34.781 -16.328 8.625 1 97.69 440 THR B O 1
ATOM 8843 N N . ILE B 1 441 ? -35.938 -15.367 10.352 1 97.62 441 ILE B N 1
ATOM 8844 C CA . ILE B 1 441 ? -36.156 -16.641 11.047 1 97.62 441 ILE B CA 1
ATOM 8845 C C . ILE B 1 441 ? -36.969 -17.578 10.164 1 97.62 441 ILE B C 1
ATOM 8847 O O . ILE B 1 441 ? -36.656 -18.75 10.023 1 97.62 441 ILE B O 1
ATOM 8851 N N . ALA B 1 442 ? -37.969 -17.047 9.555 1 97.44 442 ALA B N 1
ATOM 8852 C CA . ALA B 1 442 ? -38.875 -17.859 8.727 1 97.44 442 ALA B CA 1
ATOM 8853 C C . ALA B 1 442 ? -38.125 -18.453 7.539 1 97.44 442 ALA B C 1
ATOM 8855 O O . ALA B 1 442 ? -38.281 -19.641 7.223 1 97.44 442 ALA B O 1
ATOM 8856 N N . ILE B 1 443 ? -37.281 -17.719 6.855 1 97.19 443 ILE B N 1
ATOM 8857 C CA . ILE B 1 443 ? -36.594 -18.188 5.664 1 97.19 443 ILE B CA 1
ATOM 8858 C C . ILE B 1 443 ? -35.469 -19.141 6.062 1 97.19 443 ILE B C 1
ATOM 8860 O O . ILE B 1 443 ? -35.312 -20.219 5.477 1 97.19 443 ILE B O 1
ATOM 8864 N N . VAL B 1 444 ? -34.688 -18.812 7.078 1 96.31 444 VAL B N 1
ATOM 8865 C CA . VAL B 1 444 ? -33.531 -19.609 7.496 1 96.31 444 VAL B CA 1
ATOM 8866 C C . VAL B 1 444 ? -34 -20.938 8.078 1 96.31 444 VAL B C 1
ATOM 8868 O O . VAL B 1 444 ? -33.5 -22 7.738 1 96.31 444 VAL B O 1
ATOM 8871 N N . ALA B 1 445 ? -35.031 -20.875 8.977 1 95.94 445 ALA B N 1
ATOM 8872 C CA . ALA B 1 445 ? -35.562 -22.078 9.586 1 95.94 445 ALA B CA 1
ATOM 8873 C C . ALA B 1 445 ? -36.375 -22.891 8.578 1 95.94 445 ALA B C 1
ATOM 8875 O O . ALA B 1 445 ? -36.312 -24.125 8.555 1 95.94 445 ALA B O 1
ATOM 8876 N N . GLY B 1 446 ? -37.125 -22.219 7.828 1 94.88 446 GLY B N 1
ATOM 8877 C CA . GLY B 1 446 ? -37.969 -22.891 6.871 1 94.88 446 GLY B CA 1
ATOM 8878 C C . GLY B 1 446 ? -37.219 -23.641 5.801 1 94.88 446 GLY B C 1
ATOM 8879 O O . GLY B 1 446 ? -37.594 -24.766 5.438 1 94.88 446 GLY B O 1
ATOM 8880 N N . LYS B 1 447 ? -36.156 -23.125 5.332 1 94.19 447 LYS B N 1
ATOM 8881 C CA . LYS B 1 447 ? -35.375 -23.734 4.25 1 94.19 447 LYS B CA 1
ATOM 8882 C C . LYS B 1 447 ? -34.125 -24.438 4.789 1 94.19 447 LYS B C 1
ATOM 8884 O O . LYS B 1 447 ? -33.406 -25.078 4.039 1 94.19 447 LYS B O 1
ATOM 8889 N N . GLY B 1 448 ? -33.906 -24.344 6.023 1 92.19 448 GLY B N 1
ATOM 8890 C CA . GLY B 1 448 ? -32.719 -24.969 6.625 1 92.19 448 GLY B CA 1
ATOM 8891 C C . GLY B 1 448 ? -31.422 -24.438 6.086 1 92.19 448 GLY B C 1
ATOM 8892 O O . GLY B 1 448 ? -30.516 -25.203 5.758 1 92.19 448 GLY B O 1
ATOM 8893 N N . LEU B 1 449 ? -31.328 -23.141 5.949 1 94.31 449 LEU B N 1
ATOM 8894 C CA . LEU B 1 449 ? -30.172 -22.516 5.332 1 94.31 449 LEU B CA 1
ATOM 8895 C C . LEU B 1 449 ? -29.078 -22.266 6.367 1 94.31 449 LEU B C 1
ATOM 8897 O O . LEU B 1 449 ? -29.375 -21.875 7.504 1 94.31 449 LEU B O 1
ATOM 8901 N N . PRO B 1 450 ? -27.844 -22.547 5.992 1 92.56 450 PRO B N 1
ATOM 8902 C CA . PRO B 1 450 ? -26.734 -22.203 6.902 1 92.56 450 PRO B CA 1
ATOM 8903 C C . PRO B 1 450 ? -26.484 -20.703 6.988 1 92.56 450 PRO B C 1
ATOM 8905 O O . PRO B 1 450 ? -26.469 -20.016 5.965 1 92.56 450 PRO B O 1
ATOM 8908 N N . SER B 1 451 ? -26.25 -20.219 8.156 1 91.06 451 SER B N 1
ATOM 8909 C CA . SER B 1 451 ? -26.062 -18.797 8.359 1 91.06 451 SER B CA 1
ATOM 8910 C C . SER B 1 451 ? -24.594 -18.406 8.281 1 91.06 451 SER B C 1
ATOM 8912 O O . SER B 1 451 ? -24.25 -17.234 8.133 1 91.06 451 SER B O 1
ATOM 8914 N N . LEU B 1 452 ? -23.75 -19.359 8.391 1 91.06 452 LEU B N 1
ATOM 8915 C CA . LEU B 1 452 ? -22.312 -19.125 8.227 1 91.06 452 LEU B CA 1
ATOM 8916 C C . LEU B 1 452 ? -21.891 -19.344 6.781 1 91.06 452 LEU B C 1
ATOM 8918 O O . LEU B 1 452 ? -21.719 -20.484 6.352 1 91.06 452 LEU B O 1
ATOM 8922 N N . ILE B 1 453 ? -21.594 -18.281 6.133 1 87.44 453 ILE B N 1
ATOM 8923 C CA . ILE B 1 453 ? -21.312 -18.328 4.703 1 87.44 453 ILE B CA 1
ATOM 8924 C C . ILE B 1 453 ? -19.953 -18.984 4.477 1 87.44 453 ILE B C 1
ATOM 8926 O O . ILE B 1 453 ? -19.75 -19.672 3.479 1 87.44 453 ILE B O 1
ATOM 8930 N N . SER B 1 454 ? -19.047 -18.875 5.379 1 86.94 454 SER B N 1
ATOM 8931 C CA . SER B 1 454 ? -17.656 -19.281 5.191 1 86.94 454 SER B CA 1
ATOM 8932 C C . SER B 1 454 ? -17.516 -20.797 5.285 1 86.94 454 SER B C 1
ATOM 8934 O O . SER B 1 454 ? -16.438 -21.344 5 1 86.94 454 SER B O 1
ATOM 8936 N N . ILE B 1 455 ? -18.625 -21.547 5.617 1 86.38 455 ILE B N 1
ATOM 8937 C CA . ILE B 1 455 ? -18.547 -23 5.688 1 86.38 455 ILE B CA 1
ATOM 8938 C C . ILE B 1 455 ? -18.375 -23.578 4.281 1 86.38 455 ILE B C 1
ATOM 8940 O O . ILE B 1 455 ? -17.984 -24.734 4.121 1 86.38 455 ILE B O 1
ATOM 8944 N N . ALA B 1 456 ? -18.672 -22.734 3.27 1 82.5 456 ALA B N 1
ATOM 8945 C CA . ALA B 1 456 ? -18.562 -23.156 1.875 1 82.5 456 ALA B CA 1
ATOM 8946 C C . ALA B 1 456 ? -17.125 -23.531 1.532 1 82.5 456 ALA B C 1
ATOM 8948 O O . ALA B 1 456 ? -16.891 -24.328 0.625 1 82.5 456 ALA B O 1
ATOM 8949 N N . TRP B 1 457 ? -16.156 -23.078 2.299 1 80.38 457 TRP B N 1
ATOM 8950 C CA . TRP B 1 457 ? -14.758 -23.297 1.954 1 80.38 457 TRP B CA 1
ATOM 8951 C C . TRP B 1 457 ? -14.07 -24.172 3 1 80.38 457 TRP B C 1
ATOM 8953 O O . TRP B 1 457 ? -12.844 -24.266 3.02 1 80.38 457 TRP B O 1
ATOM 8963 N N . LEU B 1 458 ? -14.867 -24.734 3.838 1 80.81 458 LEU B N 1
ATOM 8964 C CA . LEU B 1 458 ? -14.32 -25.672 4.82 1 80.81 458 LEU B CA 1
ATOM 8965 C C . LEU B 1 458 ? -14.156 -27.062 4.215 1 80.81 458 LEU B C 1
ATOM 8967 O O . LEU B 1 458 ? -15.023 -27.531 3.467 1 80.81 458 LEU B O 1
ATOM 8971 N N . PRO B 1 459 ? -13.016 -27.609 4.52 1 74.12 459 PRO B N 1
ATOM 8972 C CA . PRO B 1 459 ? -12.828 -28.969 4.027 1 74.12 459 PRO B CA 1
ATOM 8973 C C . PRO B 1 459 ? -13.844 -29.953 4.602 1 74.12 459 PRO B C 1
ATOM 8975 O O . PRO B 1 459 ? -14.219 -29.844 5.773 1 74.12 459 PRO B O 1
ATOM 8978 N N . GLY B 1 460 ? -14.359 -30.844 3.855 1 71.5 460 GLY B N 1
ATOM 8979 C CA . GLY B 1 460 ? -15.195 -31.922 4.352 1 71.5 460 GLY B CA 1
ATOM 8980 C C . GLY B 1 460 ? -16.672 -31.578 4.359 1 71.5 460 GLY B C 1
ATOM 8981 O O . GLY B 1 460 ? -17.516 -32.438 4.664 1 71.5 460 GLY B O 1
ATOM 8982 N N . VAL B 1 461 ? -17.016 -30.328 4.039 1 77.94 461 VAL B N 1
ATOM 8983 C CA . VAL B 1 461 ? -18.422 -29.938 4.004 1 77.94 461 VAL B CA 1
ATOM 8984 C C . VAL B 1 461 ? -19.094 -30.578 2.793 1 77.94 461 VAL B C 1
ATOM 8986 O O . VAL B 1 461 ? -18.594 -30.5 1.673 1 77.94 461 VAL B O 1
ATOM 8989 N N . PRO B 1 462 ? -20.156 -31.219 3.07 1 78.44 462 PRO B N 1
ATOM 8990 C CA . PRO B 1 462 ? -20.891 -31.891 1.983 1 78.44 462 PRO B CA 1
ATOM 8991 C C . PRO B 1 462 ? -21.344 -30.922 0.893 1 78.44 462 PRO B C 1
ATOM 8993 O O . PRO B 1 462 ? -21.578 -29.75 1.167 1 78.44 462 PRO B O 1
ATOM 8996 N N . ALA B 1 463 ? -21.469 -31.438 -0.323 1 78.12 463 ALA B N 1
ATOM 8997 C CA . ALA B 1 463 ? -21.828 -30.656 -1.497 1 78.12 463 ALA B CA 1
ATOM 8998 C C . ALA B 1 463 ? -23.188 -29.969 -1.3 1 78.12 463 ALA B C 1
ATOM 9000 O O . ALA B 1 463 ? -23.375 -28.844 -1.727 1 78.12 463 ALA B O 1
ATOM 9001 N N . ASN B 1 464 ? -24.094 -30.641 -0.628 1 81.62 464 ASN B N 1
ATOM 9002 C CA . ASN B 1 464 ? -25.422 -30.094 -0.399 1 81.62 464 ASN B CA 1
ATOM 9003 C C . ASN B 1 464 ? -25.375 -28.844 0.481 1 81.62 464 ASN B C 1
ATOM 9005 O O . ASN B 1 464 ? -26.094 -27.875 0.232 1 81.62 464 ASN B O 1
ATOM 9009 N N . ASP B 1 465 ? -24.547 -28.875 1.47 1 81.38 465 ASP B N 1
ATOM 9010 C CA . ASP B 1 465 ? -24.406 -27.719 2.352 1 81.38 465 ASP B CA 1
ATOM 9011 C C . ASP B 1 465 ? -23.781 -26.547 1.612 1 81.38 465 ASP B C 1
ATOM 9013 O O . ASP B 1 465 ? -24.156 -25.391 1.845 1 81.38 465 ASP B O 1
ATOM 9017 N N . ARG B 1 466 ? -22.938 -26.859 0.736 1 83.81 466 ARG B N 1
ATOM 9018 C CA . ARG B 1 466 ? -22.328 -25.797 -0.071 1 83.81 466 ARG B CA 1
ATOM 9019 C C . ARG B 1 466 ? -23.359 -25.141 -0.974 1 83.81 466 ARG B C 1
ATOM 9021 O O . ARG B 1 466 ? -23.359 -23.922 -1.136 1 83.81 466 ARG B O 1
ATOM 9028 N N . ALA B 1 467 ? -24.188 -25.969 -1.485 1 87.5 467 ALA B N 1
ATOM 9029 C CA . ALA B 1 467 ? -25.25 -25.438 -2.328 1 87.5 467 ALA B CA 1
ATOM 9030 C C . ALA B 1 467 ? -26.219 -24.578 -1.519 1 87.5 467 ALA B C 1
ATOM 9032 O O . ALA B 1 467 ? -26.719 -23.562 -2.018 1 87.5 467 ALA B O 1
ATOM 9033 N N . GLN B 1 468 ? -26.422 -24.953 -0.317 1 90.88 468 GLN B N 1
ATOM 9034 C CA . GLN B 1 468 ? -27.312 -24.219 0.558 1 90.88 468 GLN B CA 1
ATOM 9035 C C . GLN B 1 468 ? -26.734 -22.844 0.909 1 90.88 468 GLN B C 1
ATOM 9037 O O . GLN B 1 468 ? -27.484 -21.891 1.107 1 90.88 468 GLN B O 1
ATOM 9042 N N . VAL B 1 469 ? -25.469 -22.766 0.938 1 90.62 469 VAL B N 1
ATOM 9043 C CA . VAL B 1 469 ? -24.828 -21.484 1.179 1 90.62 469 VAL B CA 1
ATOM 9044 C C . VAL B 1 469 ? -25.172 -20.516 0.04 1 90.62 469 VAL B C 1
ATOM 9046 O O . VAL B 1 469 ? -25.406 -19.328 0.271 1 90.62 469 VAL B O 1
ATOM 9049 N N . GLY B 1 470 ? -25.156 -21.062 -1.165 1 91.5 470 GLY B N 1
ATOM 9050 C CA . GLY B 1 470 ? -25.547 -20.25 -2.309 1 91.5 470 GLY B CA 1
ATOM 9051 C C . GLY B 1 470 ? -26.984 -19.75 -2.211 1 91.5 470 GLY B C 1
ATOM 9052 O O . GLY B 1 470 ? -27.25 -18.578 -2.518 1 91.5 470 GLY B O 1
ATOM 9053 N N . ILE B 1 471 ? -27.859 -20.562 -1.726 1 94.12 471 ILE B N 1
ATOM 9054 C CA . ILE B 1 471 ? -29.266 -20.188 -1.563 1 94.12 471 ILE B CA 1
ATOM 9055 C C . ILE B 1 471 ? -29.391 -19.156 -0.456 1 94.12 471 ILE B C 1
ATOM 9057 O O . ILE B 1 471 ? -30.203 -18.219 -0.565 1 94.12 471 ILE B O 1
ATOM 9061 N N . PHE B 1 472 ? -28.625 -19.328 0.537 1 94.81 472 PHE B N 1
ATOM 9062 C CA . PHE B 1 472 ? -28.609 -18.328 1.597 1 94.81 472 PHE B CA 1
ATOM 9063 C C . PHE B 1 472 ? -28.219 -16.969 1.044 1 94.81 472 PHE B C 1
ATOM 9065 O O . PHE B 1 472 ? -28.781 -15.945 1.435 1 94.81 472 PHE B O 1
ATOM 9072 N N . GLY B 1 473 ? -27.266 -16.984 0.162 1 93.75 473 GLY B N 1
ATOM 9073 C CA . GLY B 1 473 ? -26.844 -15.75 -0.479 1 93.75 473 GLY B CA 1
ATOM 9074 C C . GLY B 1 473 ? -27.953 -15.094 -1.284 1 93.75 473 GLY B C 1
ATOM 9075 O O . GLY B 1 473 ? -28.172 -13.883 -1.172 1 93.75 473 GLY B O 1
ATOM 9076 N N . ASP B 1 474 ? -28.719 -15.883 -1.947 1 95.31 474 ASP B N 1
ATOM 9077 C CA . ASP B 1 474 ? -29.75 -15.406 -2.855 1 95.31 474 ASP B CA 1
ATOM 9078 C C . ASP B 1 474 ? -30.984 -14.945 -2.084 1 95.31 474 ASP B C 1
ATOM 9080 O O . ASP B 1 474 ? -31.609 -13.938 -2.438 1 95.31 474 ASP B O 1
ATOM 9084 N N . ASP B 1 475 ? -31.25 -15.617 -0.975 1 95.94 475 ASP B N 1
ATOM 9085 C CA . ASP B 1 475 ? -32.562 -15.43 -0.37 1 95.94 475 ASP B CA 1
ATOM 9086 C C . ASP B 1 475 ? -32.469 -14.594 0.908 1 95.94 475 ASP B C 1
ATOM 9088 O O . ASP B 1 475 ? -33.469 -14.055 1.383 1 95.94 475 ASP B O 1
ATOM 9092 N N . VAL B 1 476 ? -31.312 -14.547 1.447 1 95.75 476 VAL B N 1
ATOM 9093 C CA . VAL B 1 476 ? -31.234 -13.914 2.762 1 95.75 476 VAL B CA 1
ATOM 9094 C C . VAL B 1 476 ? -30.172 -12.828 2.75 1 95.75 476 VAL B C 1
ATOM 9096 O O . VAL B 1 476 ? -30.453 -11.664 3.059 1 95.75 476 VAL B O 1
ATOM 9099 N N . TYR B 1 477 ? -29.031 -13.125 2.324 1 95.12 477 TYR B N 1
ATOM 9100 C CA . TYR B 1 477 ? -27.859 -12.273 2.508 1 95.12 477 TYR B CA 1
ATOM 9101 C C . TYR B 1 477 ? -28.016 -10.953 1.766 1 95.12 477 TYR B C 1
ATOM 9103 O O . TYR B 1 477 ? -27.594 -9.898 2.248 1 95.12 477 TYR B O 1
ATOM 9111 N N . VAL B 1 478 ? -28.672 -10.906 0.613 1 96.62 478 VAL B N 1
ATOM 9112 C CA . VAL B 1 478 ? -28.625 -9.703 -0.212 1 96.62 478 VAL B CA 1
ATOM 9113 C C . VAL B 1 478 ? -30.016 -9.055 -0.255 1 96.62 478 VAL B C 1
ATOM 9115 O O . VAL B 1 478 ? -30.188 -8 -0.867 1 96.62 478 VAL B O 1
ATOM 9118 N N . LYS B 1 479 ? -30.984 -9.602 0.38 1 97.81 479 LYS B N 1
ATOM 9119 C CA . LYS B 1 479 ? -32.344 -9.086 0.288 1 97.81 479 LYS B CA 1
ATOM 9120 C C . LYS B 1 479 ? -32.594 -8.008 1.34 1 97.81 479 LYS B C 1
ATOM 9122 O O . LYS B 1 479 ? -32.156 -8.133 2.482 1 97.81 479 LYS B O 1
ATOM 9127 N N . PRO B 1 480 ? -33.312 -6.973 1.025 1 97.62 480 PRO B N 1
ATOM 9128 C CA . PRO B 1 480 ? -33.5 -5.816 1.912 1 97.62 480 PRO B CA 1
ATOM 9129 C C . PRO B 1 480 ? -34.281 -6.156 3.18 1 97.62 480 PRO B C 1
ATOM 9131 O O . PRO B 1 480 ? -34 -5.59 4.242 1 97.62 480 PRO B O 1
ATOM 9134 N N . TRP B 1 481 ? -35.281 -7.129 3.109 1 97.44 481 TRP B N 1
ATOM 9135 C CA . TRP B 1 481 ? -36.125 -7.391 4.258 1 97.44 481 TRP B CA 1
ATOM 9136 C C . TRP B 1 481 ? -35.406 -8.219 5.309 1 97.44 481 TRP B C 1
ATOM 9138 O O . TRP B 1 481 ? -35.875 -8.344 6.445 1 97.44 481 TRP B O 1
ATOM 9148 N N . THR B 1 482 ? -34.219 -8.695 5.02 1 97.06 482 THR B N 1
ATOM 9149 C CA . THR B 1 482 ? -33.438 -9.453 6 1 97.06 482 THR B CA 1
ATOM 9150 C C . THR B 1 482 ? -32.188 -8.68 6.406 1 97.06 482 THR B C 1
ATOM 9152 O O . THR B 1 482 ? -31.438 -9.125 7.277 1 97.06 482 THR B O 1
ATOM 9155 N N . ARG B 1 483 ? -31.906 -7.5 5.781 1 97 483 ARG B N 1
ATOM 9156 C CA . ARG B 1 483 ? -30.625 -6.816 5.996 1 97 483 ARG B CA 1
ATOM 9157 C C . ARG B 1 483 ? -30.844 -5.453 6.648 1 97 483 ARG B C 1
ATOM 9159 O O . ARG B 1 483 ? -29.891 -4.766 7 1 97 483 ARG B O 1
ATOM 9166 N N . ILE B 1 484 ? -32.031 -5.027 6.922 1 98.38 484 ILE B N 1
ATOM 9167 C CA . ILE B 1 484 ? -32.344 -3.637 7.246 1 98.38 484 ILE B CA 1
ATOM 9168 C C . ILE B 1 484 ? -32.062 -3.377 8.727 1 98.38 484 ILE B C 1
ATOM 9170 O O . ILE B 1 484 ? -31.984 -2.225 9.156 1 98.38 484 ILE B O 1
ATOM 9174 N N . ASN B 1 485 ? -31.859 -4.395 9.578 1 98.25 485 ASN B N 1
ATOM 9175 C CA . ASN B 1 485 ? -31.734 -4.258 11.031 1 98.25 485 ASN B CA 1
ATOM 9176 C C . ASN B 1 485 ? -30.641 -3.258 11.406 1 98.25 485 ASN B C 1
ATOM 9178 O O . ASN B 1 485 ? -30.891 -2.342 12.195 1 98.25 485 ASN B O 1
ATOM 9182 N N . PRO B 1 486 ? -29.438 -3.381 10.875 1 98.62 486 PRO B N 1
ATOM 9183 C CA . PRO B 1 486 ? -28.406 -2.406 11.25 1 98.62 486 PRO B CA 1
ATOM 9184 C C . PRO B 1 486 ? -28.781 -0.977 10.859 1 98.62 486 PRO B C 1
ATOM 9186 O O . PRO B 1 486 ? -28.5 -0.036 11.609 1 98.62 486 PRO B O 1
ATOM 9189 N N . TYR B 1 487 ? -29.422 -0.796 9.758 1 98.75 487 TYR B N 1
ATOM 9190 C CA . TYR B 1 487 ? -29.859 0.516 9.305 1 98.75 487 TYR B CA 1
ATOM 9191 C C . TYR B 1 487 ? -30.875 1.117 10.281 1 98.75 487 TYR B C 1
ATOM 9193 O O . TYR B 1 487 ? -30.797 2.307 10.602 1 98.75 487 TYR B O 1
ATOM 9201 N N . LEU B 1 488 ? -31.781 0.278 10.773 1 98.75 488 LEU B N 1
ATOM 9202 C CA . LEU B 1 488 ? -32.812 0.731 11.703 1 98.75 488 LEU B CA 1
ATOM 9203 C C . LEU B 1 488 ? -32.188 1.151 13.031 1 98.75 488 LEU B C 1
ATOM 9205 O O . LEU B 1 488 ? -32.594 2.146 13.625 1 98.75 488 LEU B O 1
ATOM 9209 N N . ILE B 1 489 ? -31.219 0.4 13.453 1 98.5 489 ILE B N 1
ATOM 9210 C CA . ILE B 1 489 ? -30.5 0.798 14.656 1 98.5 489 ILE B CA 1
ATOM 9211 C C . ILE B 1 489 ? -29.797 2.137 14.422 1 98.5 489 ILE B C 1
ATOM 9213 O O . ILE B 1 489 ? -29.766 2.99 15.312 1 98.5 489 ILE B O 1
ATOM 9217 N N . GLY B 1 490 ? -29.25 2.303 13.258 1 98.56 490 GLY B N 1
ATOM 9218 C CA . GLY B 1 490 ? -28.656 3.582 12.891 1 98.56 490 GLY B CA 1
ATOM 9219 C C . GLY B 1 490 ? -29.656 4.73 12.945 1 98.56 490 GLY B C 1
ATOM 9220 O O . GLY B 1 490 ? -29.359 5.785 13.516 1 98.56 490 GLY B O 1
ATOM 9221 N N . LEU B 1 491 ? -30.859 4.5 12.43 1 98.5 491 LEU B N 1
ATOM 9222 C CA . LEU B 1 491 ? -31.906 5.516 12.469 1 98.5 491 LEU B CA 1
ATOM 9223 C C . LEU B 1 491 ? -32.219 5.898 13.906 1 98.5 491 LEU B C 1
ATOM 9225 O O . LEU B 1 491 ? -32.344 7.086 14.219 1 98.5 491 LEU B O 1
ATOM 9229 N N . LEU B 1 492 ? -32.312 4.926 14.719 1 97.88 492 LEU B N 1
ATOM 9230 C CA . LEU B 1 492 ? -32.688 5.156 16.109 1 97.88 492 LEU B CA 1
ATOM 9231 C C . LEU B 1 492 ? -31.625 6.016 16.812 1 97.88 492 LEU B C 1
ATOM 9233 O O . LEU B 1 492 ? -31.969 6.988 17.484 1 97.88 492 LEU B O 1
ATOM 9237 N N . PHE B 1 493 ? -30.438 5.668 16.609 1 96.75 493 PHE B N 1
ATOM 9238 C CA . PHE B 1 493 ? -29.375 6.387 17.312 1 96.75 493 PHE B CA 1
ATOM 9239 C C . PHE B 1 493 ? -29.141 7.758 16.688 1 96.75 493 PHE B C 1
ATOM 9241 O O . PHE B 1 493 ? -28.75 8.703 17.375 1 96.75 493 PHE B O 1
ATOM 9248 N N . GLY B 1 494 ? -29.344 7.836 15.352 1 96.44 494 GLY B N 1
ATOM 9249 C CA . GLY B 1 494 ? -29.344 9.164 14.75 1 96.44 494 GLY B CA 1
ATOM 9250 C C . GLY B 1 494 ? -30.391 10.086 15.352 1 96.44 494 GLY B C 1
ATOM 9251 O O . GLY B 1 494 ? -30.125 11.266 15.562 1 96.44 494 GLY B O 1
ATOM 9252 N N . PHE B 1 495 ? -31.531 9.516 15.672 1 96.75 495 PHE B N 1
ATOM 9253 C CA . PHE B 1 495 ? -32.625 10.242 16.328 1 96.75 495 PHE B CA 1
ATOM 9254 C C . PHE B 1 495 ? -32.219 10.672 17.734 1 96.75 495 PHE B C 1
ATOM 9256 O O . PHE B 1 495 ? -32.406 11.836 18.109 1 96.75 495 PHE B O 1
ATOM 9263 N N . LEU B 1 496 ? -31.625 9.773 18.438 1 94.88 496 LEU B N 1
ATOM 9264 C CA . LEU B 1 496 ? -31.234 10.07 19.812 1 94.88 496 LEU B CA 1
ATOM 9265 C C . LEU B 1 496 ? -30.203 11.188 19.859 1 94.88 496 LEU B C 1
ATOM 9267 O O . LEU B 1 496 ? -30.266 12.062 20.719 1 94.88 496 LEU B O 1
ATOM 9271 N N . PHE B 1 497 ? -29.312 11.195 18.922 1 93.31 497 PHE B N 1
ATOM 9272 C CA . PHE B 1 497 ? -28.266 12.219 18.859 1 93.31 497 PHE B CA 1
ATOM 9273 C C . PHE B 1 497 ? -28.859 13.555 18.438 1 93.31 497 PHE B C 1
ATOM 9275 O O . PHE B 1 497 ? -28.469 14.602 18.969 1 93.31 497 PHE B O 1
ATOM 9282 N N . SER B 1 498 ? -29.766 13.484 17.516 1 92.44 498 SER B N 1
ATOM 9283 C CA . SER B 1 498 ? -30.375 14.711 17.016 1 92.44 498 SER B CA 1
ATOM 9284 C C . SER B 1 498 ? -31.188 15.414 18.094 1 92.44 498 SER B C 1
ATOM 9286 O O . SER B 1 498 ? -31.25 16.641 18.141 1 92.44 498 SER B O 1
ATOM 9288 N N . ARG B 1 499 ? -31.75 14.625 18.984 1 92.12 499 ARG B N 1
ATOM 9289 C CA . ARG B 1 499 ? -32.594 15.172 20.047 1 92.12 499 ARG B CA 1
ATOM 9290 C C . ARG B 1 499 ? -31.797 15.352 21.328 1 92.12 499 ARG B C 1
ATOM 9292 O O . ARG B 1 499 ? -32.344 15.758 22.359 1 92.12 499 ARG B O 1
ATOM 9299 N N . LYS B 1 500 ? -30.453 15.055 21.297 1 87.69 500 LYS B N 1
ATOM 9300 C CA . LYS B 1 500 ? -29.562 15.18 22.453 1 87.69 500 LYS B CA 1
ATOM 9301 C C . LYS B 1 500 ? -30.109 14.406 23.656 1 87.69 500 LYS B C 1
ATOM 9303 O O . LYS B 1 500 ? -30.141 14.93 24.766 1 87.69 500 LYS B O 1
ATOM 9308 N N . ILE B 1 501 ? -30.641 13.352 23.281 1 83.56 501 ILE B N 1
ATOM 9309 C CA . ILE B 1 501 ? -31.094 12.461 24.344 1 83.56 501 ILE B CA 1
ATOM 9310 C C . ILE B 1 501 ? -29.922 11.617 24.844 1 83.56 501 ILE B C 1
ATOM 9312 O O . ILE B 1 501 ? -29.312 10.883 24.078 1 83.56 501 ILE B O 1
ATOM 9316 N N . TYR B 1 502 ? -29.578 11.797 26.125 1 76.44 502 TYR B N 1
ATOM 9317 C CA . TYR B 1 502 ? -28.406 11.156 26.719 1 76.44 502 TYR B CA 1
ATOM 9318 C C . TYR B 1 502 ? -28.812 9.945 27.531 1 76.44 502 TYR B C 1
ATOM 9320 O O . TYR B 1 502 ? -29.875 9.922 28.141 1 76.44 502 TYR B O 1
ATOM 9328 N N . LEU B 1 503 ? -28.062 8.938 27.391 1 66.19 503 LEU B N 1
ATOM 9329 C CA . LEU B 1 503 ? -28.266 7.797 28.297 1 66.19 503 LEU B CA 1
ATOM 9330 C C . LEU B 1 503 ? -27.859 8.148 29.719 1 66.19 503 LEU B C 1
ATOM 9332 O O . LEU B 1 503 ? -28.5 7.703 30.672 1 66.19 503 LEU B O 1
ATOM 9336 N N . THR B 1 504 ? -26.672 8.812 29.844 1 65.94 504 THR B N 1
ATOM 9337 C CA . THR B 1 504 ? -26.219 9.312 31.141 1 65.94 504 THR B CA 1
ATOM 9338 C C . THR B 1 504 ? -25.719 10.75 31.016 1 65.94 504 THR B C 1
ATOM 9340 O O . THR B 1 504 ? -25.125 11.117 30 1 65.94 504 THR B O 1
ATOM 9343 N N . ARG B 1 505 ? -26.156 11.586 31.859 1 62.41 505 ARG B N 1
ATOM 9344 C CA . ARG B 1 505 ? -25.766 12.992 31.859 1 62.41 505 ARG B CA 1
ATOM 9345 C C . ARG B 1 505 ? -24.266 13.148 32.125 1 62.41 505 ARG B C 1
ATOM 9347 O O . ARG B 1 505 ? -23.609 13.969 31.469 1 62.41 505 ARG B O 1
ATOM 9354 N N . LYS B 1 506 ? -23.703 12.289 33.094 1 71.25 506 LYS B N 1
ATOM 9355 C CA . LYS B 1 506 ? -22.281 12.359 33.406 1 71.25 506 LYS B CA 1
ATOM 9356 C C . LYS B 1 506 ? -21.609 11.008 33.188 1 71.25 506 LYS B C 1
ATOM 9358 O O . LYS B 1 506 ? -22.172 9.961 33.5 1 71.25 506 LYS B O 1
ATOM 9363 N N . PRO B 1 507 ? -20.484 11.07 32.531 1 75.62 507 PRO B N 1
ATOM 9364 C CA . PRO B 1 507 ? -19.766 9.805 32.344 1 75.62 507 PRO B CA 1
ATOM 9365 C C . PRO B 1 507 ? -19.469 9.117 33.688 1 75.62 507 PRO B C 1
ATOM 9367 O O . PRO B 1 507 ? -19.078 9.773 34.656 1 75.62 507 PRO B O 1
ATOM 9370 N N . ASN B 1 508 ? -20.078 8.023 33.906 1 81.31 508 ASN B N 1
ATOM 9371 C CA . ASN B 1 508 ? -19.828 7.156 35.062 1 81.31 508 ASN B CA 1
ATOM 9372 C C . ASN B 1 508 ? -18.938 5.973 34.688 1 81.31 508 ASN B C 1
ATOM 9374 O O . ASN B 1 508 ? -19.156 5.32 33.656 1 81.31 508 ASN B O 1
ATOM 9378 N N . PHE B 1 509 ? -17.938 5.812 35.469 1 82.25 509 PHE B N 1
ATOM 9379 C CA . PHE B 1 509 ? -16.938 4.781 35.219 1 82.25 509 PHE B CA 1
ATOM 9380 C C . PHE B 1 509 ? -17.594 3.414 35.062 1 82.25 509 PHE B C 1
ATOM 9382 O O . PHE B 1 509 ? -17.234 2.631 34.188 1 82.25 509 PHE B O 1
ATOM 9389 N N . ALA B 1 510 ? -18.531 3.109 35.906 1 86.94 510 ALA B N 1
ATOM 9390 C CA . ALA B 1 510 ? -19.188 1.804 35.906 1 86.94 510 ALA B CA 1
ATOM 9391 C C . ALA B 1 510 ? -19.953 1.591 34.594 1 86.94 510 ALA B C 1
ATOM 9393 O O . ALA B 1 510 ? -19.875 0.521 34 1 86.94 510 ALA B O 1
ATOM 9394 N N . ILE B 1 511 ? -20.641 2.584 34.188 1 88 511 ILE B N 1
ATOM 9395 C CA . ILE B 1 511 ? -21.422 2.5 32.969 1 88 511 ILE B CA 1
ATOM 9396 C C . ILE B 1 511 ? -20.5 2.418 31.766 1 88 511 ILE B C 1
ATOM 9398 O O . ILE B 1 511 ? -20.75 1.656 30.828 1 88 511 ILE B O 1
ATOM 9402 N N . THR B 1 512 ? -19.5 3.24 31.828 1 89.25 512 THR B N 1
ATOM 9403 C CA . THR B 1 512 ? -18.516 3.238 30.75 1 89.25 512 THR B CA 1
ATOM 9404 C C . THR B 1 512 ? -17.844 1.873 30.625 1 89.25 512 THR B C 1
ATOM 9406 O O . THR B 1 512 ? -17.75 1.32 29.531 1 89.25 512 THR B O 1
ATOM 9409 N N . PHE B 1 513 ? -17.453 1.346 31.734 1 90.38 513 PHE B N 1
ATOM 9410 C CA . PHE B 1 513 ? -16.781 0.057 31.719 1 90.38 513 PHE B CA 1
ATOM 9411 C C . PHE B 1 513 ? -17.719 -1.053 31.266 1 90.38 513 PHE B C 1
ATOM 9413 O O . PHE B 1 513 ? -17.344 -1.88 30.438 1 90.38 513 PHE B O 1
ATOM 9420 N N . MET B 1 514 ? -18.859 -1.102 31.844 1 93.56 514 MET B N 1
ATOM 9421 C CA . MET B 1 514 ? -19.828 -2.135 31.5 1 93.56 514 MET B CA 1
ATOM 9422 C C . MET B 1 514 ? -20.234 -2.025 30.031 1 93.56 514 MET B C 1
ATOM 9424 O O . MET B 1 514 ? -20.406 -3.039 29.359 1 93.56 514 MET B O 1
ATOM 9428 N N . GLY B 1 515 ? -20.469 -0.796 29.578 1 94.25 515 GLY B N 1
ATOM 9429 C CA . GLY B 1 515 ? -20.812 -0.591 28.172 1 94.25 515 GLY B CA 1
ATOM 9430 C C . GLY B 1 515 ? -19.766 -1.124 27.219 1 94.25 515 GLY B C 1
ATOM 9431 O O . GLY B 1 515 ? -20.078 -1.836 26.266 1 94.25 515 GLY B O 1
ATOM 9432 N N . TRP B 1 516 ? -18.547 -0.812 27.5 1 94.94 516 TRP B N 1
ATOM 9433 C CA . TRP B 1 516 ? -17.469 -1.277 26.641 1 94.94 516 TRP B CA 1
ATOM 9434 C C . TRP B 1 516 ? -17.297 -2.791 26.734 1 94.94 516 TRP B C 1
ATOM 9436 O O . TRP B 1 516 ? -17.062 -3.463 25.734 1 94.94 516 TRP B O 1
ATOM 9446 N N . ALA B 1 517 ? -17.406 -3.328 27.953 1 97 517 ALA B N 1
ATOM 9447 C CA . ALA B 1 517 ? -17.266 -4.77 28.156 1 97 517 ALA B CA 1
ATOM 9448 C C . ALA B 1 517 ? -18.344 -5.531 27.391 1 97 517 ALA B C 1
ATOM 9450 O O . ALA B 1 517 ? -18.062 -6.52 26.719 1 97 517 ALA B O 1
ATOM 9451 N N . VAL B 1 518 ? -19.562 -5.043 27.5 1 97.5 518 VAL B N 1
ATOM 9452 C CA . VAL B 1 518 ? -20.688 -5.703 26.844 1 97.5 518 VAL B CA 1
ATOM 9453 C C . VAL B 1 518 ? -20.547 -5.566 25.328 1 97.5 518 VAL B C 1
ATOM 9455 O O . VAL B 1 518 ? -20.719 -6.543 24.594 1 97.5 518 VAL B O 1
ATOM 9458 N N . ALA B 1 519 ? -20.266 -4.41 24.844 1 97.75 519 ALA B N 1
ATOM 9459 C CA . ALA B 1 519 ? -20.109 -4.188 23.406 1 97.75 519 ALA B CA 1
ATOM 9460 C C . ALA B 1 519 ? -18.984 -5.059 22.844 1 97.75 519 ALA B C 1
ATOM 9462 O O . ALA B 1 519 ? -19.141 -5.648 21.766 1 97.75 519 ALA B O 1
ATOM 9463 N N . THR B 1 520 ? -17.875 -5.16 23.578 1 97.44 520 THR B N 1
ATOM 9464 C CA . THR B 1 520 ? -16.75 -5.977 23.125 1 97.44 520 THR B CA 1
ATOM 9465 C C . THR B 1 520 ? -17.125 -7.457 23.125 1 97.44 520 THR B C 1
ATOM 9467 O O . THR B 1 520 ? -16.781 -8.188 22.203 1 97.44 520 THR B O 1
ATOM 9470 N N . ALA B 1 521 ? -17.781 -7.844 24.156 1 97.94 521 ALA B N 1
ATOM 9471 C CA . ALA B 1 521 ? -18.203 -9.242 24.25 1 97.94 521 ALA B CA 1
ATOM 9472 C C . ALA B 1 521 ? -19.141 -9.609 23.109 1 97.94 521 ALA B C 1
ATOM 9474 O O . ALA B 1 521 ? -19 -10.688 22.516 1 97.94 521 ALA B O 1
ATOM 9475 N N . ILE B 1 522 ? -20.016 -8.75 22.797 1 97.69 522 ILE B N 1
ATOM 9476 C CA . ILE B 1 522 ? -20.953 -8.984 21.703 1 97.69 522 ILE B CA 1
ATOM 9477 C C . ILE B 1 522 ? -20.203 -9.055 20.375 1 97.69 522 ILE B C 1
ATOM 9479 O O . ILE B 1 522 ? -20.359 -10.008 19.609 1 97.69 522 ILE B O 1
ATOM 9483 N N . GLY B 1 523 ? -19.391 -8.039 20.109 1 97.06 523 GLY B N 1
ATOM 9484 C CA . GLY B 1 523 ? -18.625 -8.016 18.875 1 97.06 523 GLY B CA 1
ATOM 9485 C C . GLY B 1 523 ? -17.734 -9.227 18.703 1 97.06 523 GLY B C 1
ATOM 9486 O O . GLY B 1 523 ? -17.734 -9.859 17.641 1 97.06 523 GLY B O 1
ATOM 9487 N N . MET B 1 524 ? -17.078 -9.633 19.766 1 97.25 524 MET B N 1
ATOM 9488 C CA . MET B 1 524 ? -16.156 -10.766 19.703 1 97.25 524 MET B CA 1
ATOM 9489 C C . MET B 1 524 ? -16.906 -12.078 19.562 1 97.25 524 MET B C 1
ATOM 9491 O O . MET B 1 524 ? -16.422 -13.016 18.922 1 97.25 524 MET B O 1
ATOM 9495 N N . SER B 1 525 ? -18.016 -12.109 20.188 1 96.88 525 SER B N 1
ATOM 9496 C CA . SER B 1 525 ? -18.812 -13.328 20.078 1 96.88 525 SER B CA 1
ATOM 9497 C C . SER B 1 525 ? -19.297 -13.547 18.656 1 96.88 525 SER B C 1
ATOM 9499 O O . SER B 1 525 ? -19.391 -14.688 18.188 1 96.88 525 SER B O 1
ATOM 9501 N N . ILE B 1 526 ? -19.625 -12.531 17.969 1 97 526 ILE B N 1
ATOM 9502 C CA . ILE B 1 526 ? -20.109 -12.617 16.594 1 97 526 ILE B CA 1
ATOM 9503 C C . ILE B 1 526 ? -18.969 -13.055 15.68 1 97 526 ILE B C 1
ATOM 9505 O O . ILE B 1 526 ? -19.172 -13.875 14.773 1 97 526 ILE B O 1
ATOM 9509 N N . ILE B 1 527 ? -17.75 -12.594 15.883 1 96.81 527 ILE B N 1
ATOM 9510 C CA . ILE B 1 527 ? -16.625 -12.82 15 1 96.81 527 ILE B CA 1
ATOM 9511 C C . ILE B 1 527 ? -15.953 -14.156 15.344 1 96.81 527 ILE B C 1
ATOM 9513 O O . ILE B 1 527 ? -15.633 -14.945 14.453 1 96.81 527 ILE B O 1
ATOM 9517 N N . TYR B 1 528 ? -15.828 -14.461 16.656 1 96.88 528 TYR B N 1
ATOM 9518 C CA . TYR B 1 528 ? -15.016 -15.609 17.047 1 96.88 528 TYR B CA 1
ATOM 9519 C C . TYR B 1 528 ? -15.891 -16.719 17.625 1 96.88 528 TYR B C 1
ATOM 9521 O O . TYR B 1 528 ? -15.43 -17.859 17.797 1 96.88 528 TYR B O 1
ATOM 9529 N N . GLY B 1 529 ? -17.109 -16.438 17.922 1 94.56 529 GLY B N 1
ATOM 9530 C CA . GLY B 1 529 ? -18.016 -17.438 18.453 1 94.56 529 GLY B CA 1
ATOM 9531 C C . GLY B 1 529 ? -18.172 -18.656 17.547 1 94.56 529 GLY B C 1
ATOM 9532 O O . GLY B 1 529 ? -18.141 -19.781 18.016 1 94.56 529 GLY B O 1
ATOM 9533 N N . PRO B 1 530 ? -18.234 -18.438 16.266 1 95.25 530 PRO B N 1
ATOM 9534 C CA . PRO B 1 530 ? -18.422 -19.562 15.336 1 95.25 530 PRO B CA 1
ATOM 9535 C C . PRO B 1 530 ? -17.188 -20.453 15.203 1 95.25 530 PRO B C 1
ATOM 9537 O O . PRO B 1 530 ? -17.188 -21.375 14.391 1 95.25 530 PRO B O 1
ATOM 9540 N N . TYR B 1 531 ? -16.125 -20.156 15.906 1 94.81 531 TYR B N 1
ATOM 9541 C CA . TYR B 1 531 ? -14.891 -20.938 15.781 1 94.81 531 TYR B CA 1
ATOM 9542 C C . TYR B 1 531 ? -15.148 -22.406 16.094 1 94.81 531 TYR B C 1
ATOM 9544 O O . TYR B 1 531 ? -14.453 -23.281 15.578 1 94.81 531 TYR B O 1
ATOM 9552 N N . SER B 1 532 ? -16.141 -22.688 16.875 1 93.31 532 SER B N 1
ATOM 9553 C CA . SER B 1 532 ? -16.469 -24.078 17.203 1 93.31 532 SER B CA 1
ATOM 9554 C C . SER B 1 532 ? -16.828 -24.859 15.938 1 93.31 532 SER B C 1
ATOM 9556 O O . SER B 1 532 ? -16.656 -26.078 15.891 1 93.31 532 SER B O 1
ATOM 9558 N N . VAL B 1 533 ? -17.297 -24.172 14.938 1 92.25 533 VAL B N 1
ATOM 9559 C CA . VAL B 1 533 ? -17.656 -24.797 13.672 1 92.25 533 VAL B CA 1
ATOM 9560 C C . VAL B 1 533 ? -16.422 -24.953 12.789 1 92.25 533 VAL B C 1
ATOM 9562 O O . VAL B 1 533 ? -16.281 -25.953 12.086 1 92.25 533 VAL B O 1
ATOM 9565 N N . PHE B 1 534 ? -15.5 -24.062 12.867 1 91.81 534 PHE B N 1
ATOM 9566 C CA . PHE B 1 534 ? -14.406 -23.984 11.898 1 91.81 534 PHE B CA 1
ATOM 9567 C C . PHE B 1 534 ? -13.188 -24.734 12.391 1 91.81 534 PHE B C 1
ATOM 9569 O O . PHE B 1 534 ? -12.305 -25.094 11.602 1 91.81 534 PHE B O 1
ATOM 9576 N N . LYS B 1 535 ? -13.141 -24.984 13.68 1 92.25 535 LYS B N 1
ATOM 9577 C CA . LYS B 1 535 ? -11.992 -25.703 14.219 1 92.25 535 LYS B CA 1
ATOM 9578 C C . LYS B 1 535 ? -11.922 -27.125 13.664 1 92.25 535 LYS B C 1
ATOM 9580 O O . LYS B 1 535 ? -12.93 -27.688 13.234 1 92.25 535 LYS B O 1
ATOM 9585 N N . PRO B 1 536 ? -10.672 -27.703 13.57 1 87.81 536 PRO B N 1
ATOM 9586 C CA . PRO B 1 536 ? -10.57 -29.094 13.094 1 87.81 536 PRO B CA 1
ATOM 9587 C C . PRO B 1 536 ? -11.469 -30.047 13.875 1 87.81 536 PRO B C 1
ATOM 9589 O O . PRO B 1 536 ? -11.414 -30.094 15.109 1 87.81 536 PRO B O 1
ATOM 9592 N N . GLY B 1 537 ? -12.227 -30.703 13.18 1 85.94 537 GLY B N 1
ATOM 9593 C CA . GLY B 1 537 ? -13.156 -31.625 13.812 1 85.94 537 GLY B CA 1
ATOM 9594 C C . GLY B 1 537 ? -14.406 -30.938 14.336 1 85.94 537 GLY B C 1
ATOM 9595 O O . GLY B 1 537 ? -15.172 -31.531 15.102 1 85.94 537 GLY B O 1
ATOM 9596 N N . GLY B 1 538 ? -14.578 -29.766 13.984 1 88.56 538 GLY B N 1
ATOM 9597 C CA . GLY B 1 538 ? -15.742 -29.016 14.438 1 88.56 538 GLY B CA 1
ATOM 9598 C C . GLY B 1 538 ? -17.047 -29.5 13.82 1 88.56 538 GLY B C 1
ATOM 9599 O O . GLY B 1 538 ? -17.031 -30.203 12.805 1 88.56 538 GLY B O 1
ATOM 9600 N N . GLN B 1 539 ? -18.172 -29.141 14.555 1 88.75 539 GLN B N 1
ATOM 9601 C CA . GLN B 1 539 ? -19.5 -29.516 14.07 1 88.75 539 GLN B CA 1
ATOM 9602 C C . GLN B 1 539 ? -20.281 -28.281 13.625 1 88.75 539 GLN B C 1
ATOM 9604 O O . GLN B 1 539 ? -20.172 -27.203 14.227 1 88.75 539 GLN B O 1
ATOM 9609 N N . LEU B 1 540 ? -21.062 -28.531 12.578 1 89.69 540 LEU B N 1
ATOM 9610 C CA . LEU B 1 540 ? -21.906 -27.438 12.086 1 89.69 540 LEU B CA 1
ATOM 9611 C C . LEU B 1 540 ? -22.922 -27.016 13.141 1 89.69 540 LEU B C 1
ATOM 9613 O O . LEU B 1 540 ? -23.234 -27.781 14.047 1 89.69 540 LEU B O 1
ATOM 9617 N N . PHE B 1 541 ? -23.375 -25.828 13.023 1 92.25 541 PHE B N 1
ATOM 9618 C CA . PHE B 1 541 ? -24.406 -25.312 13.922 1 92.25 541 PHE B CA 1
ATOM 9619 C C . PHE B 1 541 ? -25.656 -26.188 13.867 1 92.25 541 PHE B C 1
ATOM 9621 O O . PHE B 1 541 ? -26.062 -26.641 12.789 1 92.25 541 PHE B O 1
ATOM 9628 N N . ASP B 1 542 ? -26.234 -26.391 15.047 1 92.5 542 ASP B N 1
ATOM 9629 C CA . ASP B 1 542 ? -27.562 -26.969 15.031 1 92.5 542 ASP B CA 1
ATOM 9630 C C . ASP B 1 542 ? -28.609 -25.938 14.578 1 92.5 542 ASP B C 1
ATOM 9632 O O . ASP B 1 542 ? -28.281 -24.781 14.352 1 92.5 542 ASP B O 1
ATOM 9636 N N . THR B 1 543 ? -29.812 -26.359 14.383 1 92.56 543 THR B N 1
ATOM 9637 C CA . THR B 1 543 ? -30.859 -25.516 13.82 1 92.56 543 THR B CA 1
ATOM 9638 C C . THR B 1 543 ? -31.062 -24.281 14.688 1 92.56 543 THR B C 1
ATOM 9640 O O . THR B 1 543 ? -31.172 -23.156 14.172 1 92.56 543 THR B O 1
ATOM 9643 N N . ALA B 1 544 ? -31.094 -24.422 15.961 1 94.81 544 ALA B N 1
ATOM 9644 C CA . ALA B 1 544 ? -31.328 -23.312 16.875 1 94.81 544 ALA B CA 1
ATOM 9645 C C . ALA B 1 544 ? -30.172 -22.312 16.828 1 94.81 544 ALA B C 1
ATOM 9647 O O . ALA B 1 544 ? -30.406 -21.094 16.781 1 94.81 544 ALA B O 1
ATOM 9648 N N . GLN B 1 545 ? -28.984 -22.859 16.891 1 94.81 545 GLN B N 1
ATOM 9649 C CA . GLN B 1 545 ? -27.812 -22 16.828 1 94.81 545 GLN B CA 1
ATOM 9650 C C . GLN B 1 545 ? -27.734 -21.25 15.508 1 94.81 545 GLN B C 1
ATOM 9652 O O . GLN B 1 545 ? -27.406 -20.062 15.484 1 94.81 545 GLN B O 1
ATOM 9657 N N . ASN B 1 546 ? -28.047 -21.938 14.508 1 94.88 546 ASN B N 1
ATOM 9658 C CA . ASN B 1 546 ? -28.031 -21.375 13.164 1 94.88 546 ASN B CA 1
ATOM 9659 C C . ASN B 1 546 ? -29.031 -20.234 13.016 1 94.88 546 ASN B C 1
ATOM 9661 O O . ASN B 1 546 ? -28.703 -19.172 12.484 1 94.88 546 ASN B O 1
ATOM 9665 N N . VAL B 1 547 ? -30.203 -20.453 13.508 1 96.19 547 VAL B N 1
ATOM 9666 C CA . VAL B 1 547 ? -31.266 -19.453 13.422 1 96.19 547 VAL B CA 1
ATOM 9667 C C . VAL B 1 547 ? -30.922 -18.25 14.305 1 96.19 547 VAL B C 1
ATOM 9669 O O . VAL B 1 547 ? -31.125 -17.109 13.906 1 96.19 547 VAL B O 1
ATOM 9672 N N . LEU B 1 548 ? -30.406 -18.5 15.461 1 95.94 548 LEU B N 1
ATOM 9673 C CA . LEU B 1 548 ? -30.016 -17.438 16.375 1 95.94 548 LEU B CA 1
ATOM 9674 C C . LEU B 1 548 ? -28.938 -16.547 15.758 1 95.94 548 LE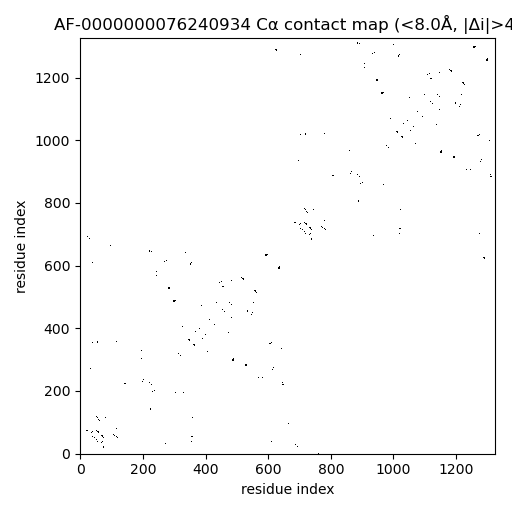U B C 1
ATOM 9676 O O . LEU B 1 548 ? -29.031 -15.32 15.789 1 95.94 548 LEU B O 1
ATOM 9680 N N . TYR B 1 549 ? -27.938 -17.219 15.25 1 95.88 549 TYR B N 1
ATOM 9681 C CA . TYR B 1 549 ? -26.844 -16.469 14.633 1 95.88 549 TYR B CA 1
ATOM 9682 C C . TYR B 1 549 ? -27.344 -15.711 13.406 1 95.88 549 TYR B C 1
ATOM 9684 O O . TYR B 1 549 ? -27.016 -14.531 13.219 1 95.88 549 TYR B O 1
ATOM 9692 N N . GLY B 1 550 ? -28.078 -16.328 12.586 1 94.62 550 GLY B N 1
ATOM 9693 C CA . GLY B 1 550 ? -28.562 -15.719 11.359 1 94.62 550 GLY B CA 1
ATOM 9694 C C . GLY B 1 550 ? -29.484 -14.531 11.609 1 94.62 550 GLY B C 1
ATOM 9695 O O . GLY B 1 550 ? -29.406 -13.523 10.906 1 94.62 550 GLY B O 1
ATOM 9696 N N . ALA B 1 551 ? -30.281 -14.594 12.633 1 95.88 551 ALA B N 1
ATOM 9697 C CA . ALA B 1 551 ? -31.328 -13.594 12.859 1 95.88 551 ALA B CA 1
ATOM 9698 C C . ALA B 1 551 ? -30.797 -12.438 13.703 1 95.88 551 ALA B C 1
ATOM 9700 O O . ALA B 1 551 ? -31.25 -11.297 13.547 1 95.88 551 ALA B O 1
ATOM 9701 N N . PHE B 1 552 ? -29.766 -12.703 14.531 1 96.94 552 PHE B N 1
ATOM 9702 C CA . PHE B 1 552 ? -29.5 -11.695 15.547 1 96.94 552 PHE B CA 1
ATOM 9703 C C . PHE B 1 552 ? -28.078 -11.18 15.438 1 96.94 552 PHE B C 1
ATOM 9705 O O . PHE B 1 552 ? -27.734 -10.156 16.031 1 96.94 552 PHE B O 1
ATOM 9712 N N . SER B 1 553 ? -27.203 -11.859 14.742 1 96.81 553 SER B N 1
ATOM 9713 C CA . SER B 1 553 ? -25.797 -11.453 14.703 1 96.81 553 SER B CA 1
ATOM 9714 C C . SER B 1 553 ? -25.656 -10.039 14.164 1 96.81 553 SER B C 1
ATOM 9716 O O . SER B 1 553 ? -24.922 -9.227 14.742 1 96.81 553 SER B O 1
ATOM 9718 N N . ARG B 1 554 ? -26.375 -9.688 13.117 1 97 554 ARG B N 1
ATOM 9719 C CA . ARG B 1 554 ? -26.25 -8.375 12.484 1 97 554 ARG B CA 1
ATOM 9720 C C . ARG B 1 554 ? -26.844 -7.285 13.367 1 97 554 ARG B C 1
ATOM 9722 O O . ARG B 1 554 ? -26.312 -6.18 13.445 1 97 554 ARG B O 1
ATOM 9729 N N . LEU B 1 555 ? -27.953 -7.602 13.969 1 97.81 555 LEU B N 1
ATOM 9730 C CA . LEU B 1 555 ? -28.562 -6.691 14.922 1 97.81 555 LEU B CA 1
ATOM 9731 C C . LEU B 1 555 ? -27.625 -6.426 16.094 1 97.81 555 LEU B C 1
ATOM 9733 O O . LEU B 1 555 ? -27.438 -5.273 16.5 1 97.81 555 LEU B O 1
ATOM 9737 N N . ALA B 1 556 ? -27.094 -7.492 16.609 1 98.12 556 ALA B N 1
ATOM 9738 C CA . ALA B 1 556 ? -26.188 -7.383 17.75 1 98.12 556 ALA B CA 1
ATOM 9739 C C . ALA B 1 556 ? -24.938 -6.582 17.375 1 98.12 556 ALA B C 1
ATOM 9741 O O . ALA B 1 556 ? -24.438 -5.789 18.172 1 98.12 556 ALA B O 1
ATOM 9742 N N . TRP B 1 557 ? -24.391 -6.781 16.203 1 98.25 557 TRP B N 1
ATOM 9743 C CA . TRP B 1 557 ? -23.234 -6.027 15.742 1 98.25 557 TRP B CA 1
ATOM 9744 C C . TRP B 1 557 ? -23.547 -4.535 15.695 1 98.25 557 TRP B C 1
ATOM 9746 O O . TRP B 1 557 ? -22.734 -3.717 16.156 1 98.25 557 TRP B O 1
ATOM 9756 N N . ALA B 1 558 ? -24.703 -4.203 15.148 1 98.44 558 ALA B N 1
ATOM 9757 C CA . ALA B 1 558 ? -25.094 -2.803 15.062 1 98.44 558 ALA B CA 1
ATOM 9758 C C . ALA B 1 558 ? -25.219 -2.178 16.453 1 98.44 558 ALA B C 1
ATOM 9760 O O . ALA B 1 558 ? -24.859 -1.013 16.641 1 98.44 558 ALA B O 1
ATOM 9761 N N . LEU B 1 559 ? -25.688 -2.932 17.406 1 97.88 559 LEU B N 1
ATOM 9762 C CA . LEU B 1 559 ? -25.812 -2.439 18.766 1 97.88 559 LEU B CA 1
ATOM 9763 C C . LEU B 1 559 ? -24.438 -2.193 19.391 1 97.88 559 LEU B C 1
ATOM 9765 O O . LEU B 1 559 ? -24.234 -1.204 20.094 1 97.88 559 LEU B O 1
ATOM 9769 N N . ALA B 1 560 ? -23.562 -3.111 19.125 1 97.94 560 ALA B N 1
ATOM 9770 C CA . ALA B 1 560 ? -22.188 -2.918 19.609 1 97.94 560 ALA B CA 1
ATOM 9771 C C . ALA B 1 560 ? -21.578 -1.655 19 1 97.94 560 ALA B C 1
ATOM 9773 O O . ALA B 1 560 ? -20.922 -0.876 19.719 1 97.94 560 ALA B O 1
ATOM 9774 N N . LEU B 1 561 ? -21.797 -1.437 17.766 1 97.56 561 LEU B N 1
ATOM 9775 C CA . LEU B 1 561 ? -21.266 -0.256 17.078 1 97.56 561 LEU B CA 1
ATOM 9776 C C . LEU B 1 561 ? -21.938 1.012 17.609 1 97.56 561 LEU B C 1
ATOM 9778 O O . LEU B 1 561 ? -21.297 2.062 17.703 1 97.56 561 LEU B O 1
ATOM 9782 N N . ALA B 1 562 ? -23.234 0.89 17.906 1 97.25 562 ALA B N 1
ATOM 9783 C CA . ALA B 1 562 ? -23.953 2.023 18.453 1 97.25 562 ALA B CA 1
ATOM 9784 C C . ALA B 1 562 ? -23.328 2.498 19.766 1 97.25 562 ALA B C 1
ATOM 9786 O O . ALA B 1 562 ? -23.234 3.703 20.016 1 97.25 562 ALA B O 1
ATOM 9787 N N . TRP B 1 563 ? -22.891 1.561 20.531 1 95.88 563 TRP B N 1
ATOM 9788 C CA . TRP B 1 563 ? -22.219 1.932 21.766 1 95.88 563 TRP B CA 1
ATOM 9789 C C . TRP B 1 563 ? -20.906 2.66 21.469 1 95.88 563 TRP B C 1
ATOM 9791 O O . TRP B 1 563 ? -20.578 3.643 22.141 1 95.88 563 TRP B O 1
ATOM 9801 N N . VAL B 1 564 ? -20.141 2.188 20.516 1 96.44 564 VAL B N 1
ATOM 9802 C CA . VAL B 1 564 ? -18.875 2.801 20.172 1 96.44 564 VAL B CA 1
ATOM 9803 C C . VAL B 1 564 ? -19.094 4.262 19.781 1 96.44 564 VAL B C 1
ATOM 9805 O O . VAL B 1 564 ? -18.406 5.152 20.281 1 96.44 564 VAL B O 1
ATOM 9808 N N . VAL B 1 565 ? -20.062 4.492 18.984 1 96.06 565 VAL B N 1
ATOM 9809 C CA . VAL B 1 565 ? -20.344 5.844 18.516 1 96.06 565 VAL B CA 1
ATOM 9810 C C . VAL B 1 565 ? -20.828 6.703 19.672 1 96.06 565 VAL B C 1
ATOM 9812 O O . VAL B 1 565 ? -20.406 7.848 19.828 1 96.06 565 VAL B O 1
ATOM 9815 N N . TYR B 1 566 ? -21.688 6.109 20.469 1 94.38 566 TYR B N 1
ATOM 9816 C CA . TYR B 1 566 ? -22.25 6.816 21.609 1 94.38 566 TYR B CA 1
ATOM 9817 C C . TYR B 1 566 ? -21.172 7.188 22.625 1 94.38 566 TYR B C 1
ATOM 9819 O O . TYR B 1 566 ? -21.094 8.328 23.078 1 94.38 566 TYR B O 1
ATOM 9827 N N . ALA B 1 567 ? -20.359 6.219 22.906 1 92.62 567 ALA B N 1
ATOM 9828 C CA . ALA B 1 567 ? -19.281 6.441 23.875 1 92.62 567 ALA B CA 1
ATOM 9829 C C . ALA B 1 567 ? -18.297 7.488 23.359 1 92.62 567 ALA B C 1
ATOM 9831 O O . ALA B 1 567 ? -17.797 8.312 24.141 1 92.62 567 ALA B O 1
ATOM 9832 N N . CYS B 1 568 ? -18.031 7.527 22.125 1 91.5 568 CYS B N 1
ATOM 9833 C CA . CYS B 1 568 ? -17.109 8.492 21.547 1 91.5 568 CYS B CA 1
ATOM 9834 C C . CYS B 1 568 ? -17.688 9.898 21.578 1 91.5 568 CYS B C 1
ATOM 9836 O O . CYS B 1 568 ? -16.969 10.867 21.797 1 91.5 568 CYS B O 1
ATOM 9838 N N . GLN B 1 569 ? -18.984 9.961 21.375 1 89.44 569 GLN B N 1
ATOM 9839 C CA . GLN B 1 569 ? -19.625 11.266 21.312 1 89.44 569 GLN B CA 1
ATOM 9840 C C . GLN B 1 569 ? -19.781 11.875 22.703 1 89.44 569 GLN B C 1
ATOM 9842 O O . GLN B 1 569 ? -19.703 13.094 22.859 1 89.44 569 GLN B O 1
ATOM 9847 N N . TYR B 1 570 ? -19.953 11.062 23.703 1 88.56 570 TYR B N 1
ATOM 9848 C CA . TYR B 1 570 ? -20.297 11.586 25.031 1 88.56 570 TYR B CA 1
ATOM 9849 C C . TYR B 1 570 ? -19.156 11.352 26.016 1 88.56 570 TYR B C 1
ATOM 9851 O O . TYR B 1 570 ? -19.391 10.977 27.172 1 88.56 570 TYR B O 1
ATOM 9859 N N . ARG B 1 571 ? -17.906 11.383 25.609 1 83.06 571 ARG B N 1
ATOM 9860 C CA . ARG B 1 571 ? -16.672 11.453 26.391 1 83.06 571 ARG B CA 1
ATOM 9861 C C . ARG B 1 571 ? -16.438 10.164 27.156 1 83.06 571 ARG B C 1
ATOM 9863 O O . ARG B 1 571 ? -15.922 10.188 28.281 1 83.06 571 ARG B O 1
ATOM 9870 N N . MET B 1 572 ? -16.938 9.164 26.656 1 87.5 572 MET B N 1
ATOM 9871 C CA . MET B 1 572 ? -16.688 7.852 27.25 1 87.5 572 MET B CA 1
ATOM 9872 C C . MET B 1 572 ? -15.812 7 26.344 1 87.5 572 MET B C 1
ATOM 9874 O O . MET B 1 572 ? -15.672 5.793 26.547 1 87.5 572 MET B O 1
ATOM 9878 N N . GLY B 1 573 ? -15.242 7.641 25.328 1 88.25 573 GLY B N 1
ATOM 9879 C CA . GLY B 1 573 ? -14.523 6.875 24.312 1 88.25 573 GLY B CA 1
ATOM 9880 C C . GLY B 1 573 ? -13.023 6.852 24.547 1 88.25 573 GLY B C 1
ATOM 9881 O O . GLY B 1 573 ? -12.328 5.973 24.031 1 88.25 573 GLY B O 1
ATOM 9882 N N . GLY B 1 574 ? -12.461 7.773 25.312 1 81.62 574 GLY B N 1
ATOM 9883 C CA . GLY B 1 574 ? -11.031 7.812 25.594 1 81.62 574 GLY B CA 1
ATOM 9884 C C . GLY B 1 574 ? -10.172 7.773 24.359 1 81.62 574 GLY B C 1
ATOM 9885 O O . GLY B 1 574 ? -10.367 8.562 23.422 1 81.62 574 GLY B O 1
ATOM 9886 N N . TRP B 1 575 ? -9.258 6.742 24.328 1 81.44 575 TRP B N 1
ATOM 9887 C CA . TRP B 1 575 ? -8.312 6.633 23.219 1 81.44 575 TRP B CA 1
ATOM 9888 C C . TRP B 1 575 ? -9.008 6.129 21.953 1 81.44 575 TRP B C 1
ATOM 9890 O O . TRP B 1 575 ? -8.578 6.426 20.844 1 81.44 575 TRP B O 1
ATOM 9900 N N . VAL B 1 576 ? -10.062 5.438 22.156 1 89 576 VAL B N 1
ATOM 9901 C CA . VAL B 1 576 ? -10.812 4.957 21 1 89 576 VAL B CA 1
ATOM 9902 C C . VAL B 1 576 ? -11.375 6.145 20.219 1 89 576 VAL B C 1
ATOM 9904 O O . VAL B 1 576 ? -11.328 6.164 18.984 1 89 576 VAL B O 1
ATOM 9907 N N . ASN B 1 577 ? -11.898 7.098 20.953 1 90.62 577 ASN B N 1
ATOM 9908 C CA . ASN B 1 577 ? -12.414 8.297 20.297 1 90.62 577 ASN B CA 1
ATOM 9909 C C . ASN B 1 577 ? -11.297 9.078 19.594 1 90.62 577 ASN B C 1
ATOM 9911 O O . ASN B 1 577 ? -11.477 9.562 18.484 1 90.62 577 ASN B O 1
ATOM 9915 N N . SER B 1 578 ? -10.195 9.164 20.375 1 84.88 578 SER B N 1
ATOM 9916 C CA . SER B 1 578 ? -9.07 9.898 19.797 1 84.88 578 SER B CA 1
ATOM 9917 C C . SER B 1 578 ? -8.617 9.258 18.484 1 84.88 578 SER B C 1
ATOM 9919 O O . SER B 1 578 ? -8.273 9.961 17.531 1 84.88 578 SER B O 1
ATOM 9921 N N . PHE B 1 579 ? -8.633 8.039 18.438 1 88.81 579 PHE B N 1
ATOM 9922 C CA . PHE B 1 579 ? -8.195 7.32 17.234 1 88.81 579 PHE B CA 1
ATOM 9923 C C . PHE B 1 579 ? -9.242 7.422 16.141 1 88.81 579 PHE B C 1
ATOM 9925 O O . PHE B 1 579 ? -8.906 7.738 14.992 1 88.81 579 PHE B O 1
ATOM 9932 N N . LEU B 1 580 ? -10.453 7.141 16.438 1 94.12 580 LEU B N 1
ATOM 9933 C CA . LEU B 1 580 ? -11.516 7.094 15.43 1 94.12 580 LEU B CA 1
ATOM 9934 C C . LEU B 1 580 ? -11.836 8.492 14.914 1 94.12 580 LEU B C 1
ATOM 9936 O O . LEU B 1 580 ? -12.375 8.641 13.812 1 94.12 580 LEU B O 1
ATOM 9940 N N . SER B 1 581 ? -11.539 9.484 15.68 1 91.75 581 SER B N 1
ATOM 9941 C CA . SER B 1 581 ? -11.867 10.852 15.305 1 91.75 581 SER B CA 1
ATOM 9942 C C . SER B 1 581 ? -10.656 11.578 14.727 1 91.75 581 SER B C 1
ATOM 9944 O O . SER B 1 581 ? -10.672 12.805 14.586 1 91.75 581 SER B O 1
ATOM 9946 N N . TRP B 1 582 ? -9.68 10.766 14.414 1 86.38 582 TRP B N 1
ATOM 9947 C CA . TRP B 1 582 ? -8.469 11.344 13.836 1 86.38 582 TRP B CA 1
ATOM 9948 C C . TRP B 1 582 ? -8.773 12.039 12.516 1 86.38 582 TRP B C 1
ATOM 9950 O O . TRP B 1 582 ? -9.523 11.523 11.688 1 86.38 582 TRP B O 1
ATOM 9960 N N . SER B 1 583 ? -8.219 13.242 12.32 1 85.62 583 SER B N 1
ATOM 9961 C CA . SER B 1 583 ? -8.523 14.07 11.164 1 85.62 583 SER B CA 1
ATOM 9962 C C . SER B 1 583 ? -8.086 13.398 9.867 1 85.62 583 SER B C 1
ATOM 9964 O O . SER B 1 583 ? -8.633 13.68 8.797 1 85.62 583 SER B O 1
ATOM 9966 N N . LEU B 1 584 ? -7.172 12.531 9.961 1 85.44 584 LEU B N 1
ATOM 9967 C CA . LEU B 1 584 ? -6.664 11.852 8.773 1 85.44 584 LEU B CA 1
ATOM 9968 C C . LEU B 1 584 ? -7.727 10.922 8.18 1 85.44 584 LEU B C 1
ATOM 9970 O O . LEU B 1 584 ? -7.656 10.562 7.008 1 85.44 584 LEU B O 1
ATOM 9974 N N . TRP B 1 585 ? -8.68 10.57 9.008 1 92.5 585 TRP B N 1
ATOM 9975 C CA . TRP B 1 585 ? -9.719 9.664 8.547 1 92.5 585 TRP B CA 1
ATOM 9976 C C . TRP B 1 585 ? -10.711 10.383 7.637 1 92.5 585 TRP B C 1
ATOM 9978 O O . TRP B 1 585 ? -11.453 9.75 6.883 1 92.5 585 TRP B O 1
ATOM 9988 N N . ILE B 1 586 ? -10.742 11.703 7.66 1 91.62 586 ILE B N 1
ATOM 9989 C CA . ILE B 1 586 ? -11.766 12.469 6.961 1 91.62 586 ILE B CA 1
ATOM 9990 C C . ILE B 1 586 ? -11.602 12.297 5.453 1 91.62 586 ILE B C 1
ATOM 9992 O O . ILE B 1 586 ? -12.516 11.828 4.773 1 91.62 586 ILE B O 1
ATOM 9996 N N . PRO B 1 587 ? -10.367 12.578 4.926 1 91.25 587 PRO B N 1
ATOM 9997 C CA . PRO B 1 587 ? -10.227 12.352 3.488 1 91.25 587 PRO B CA 1
ATOM 9998 C C . PRO B 1 587 ? -10.359 10.875 3.104 1 91.25 587 PRO B C 1
ATOM 10000 O O . PRO B 1 587 ? -10.914 10.562 2.045 1 91.25 587 PRO B O 1
ATOM 10003 N N . ILE B 1 588 ? -9.914 9.969 3.896 1 94.19 588 ILE B N 1
ATOM 10004 C CA . ILE B 1 588 ? -10.016 8.539 3.623 1 94.19 588 ILE B CA 1
ATOM 10005 C C . ILE B 1 588 ? -11.484 8.117 3.629 1 94.19 588 ILE B C 1
ATOM 10007 O O . ILE B 1 588 ? -11.906 7.312 2.795 1 94.19 588 ILE B O 1
ATOM 10011 N N . GLY B 1 589 ? -12.188 8.695 4.555 1 93.81 589 GLY B N 1
ATOM 10012 C CA . GLY B 1 589 ? -13.617 8.422 4.629 1 93.81 589 GLY B CA 1
ATOM 10013 C C . GLY B 1 589 ? -14.383 8.883 3.4 1 93.81 589 GLY B C 1
ATOM 10014 O O . GLY B 1 589 ? -15.305 8.203 2.951 1 93.81 589 GLY B O 1
ATOM 10015 N N . ARG B 1 590 ? -13.898 9.953 2.793 1 93.25 590 ARG B N 1
ATOM 10016 C CA . ARG B 1 590 ? -14.539 10.492 1.598 1 93.25 590 ARG B CA 1
ATOM 10017 C C . ARG B 1 590 ? -14.312 9.578 0.396 1 93.25 590 ARG B C 1
ATOM 10019 O O . ARG B 1 590 ? -15.109 9.562 -0.54 1 93.25 590 ARG B O 1
ATOM 10026 N N . LEU B 1 591 ? -13.289 8.805 0.507 1 96.75 591 LEU B N 1
ATOM 10027 C CA . LEU B 1 591 ? -12.914 7.98 -0.635 1 96.75 591 LEU B CA 1
ATOM 10028 C C . LEU B 1 591 ? -13.453 6.562 -0.488 1 96.75 591 LEU B C 1
ATOM 10030 O O . LEU B 1 591 ? -13.297 5.738 -1.389 1 96.75 591 LEU B O 1
ATOM 10034 N N . THR B 1 592 ? -14.148 6.293 0.594 1 96.94 592 THR B N 1
ATOM 10035 C CA . THR B 1 592 ? -14.594 4.938 0.89 1 96.94 592 THR B CA 1
ATOM 10036 C C . THR B 1 592 ? -15.594 4.453 -0.157 1 96.94 592 THR B C 1
ATOM 10038 O O . THR B 1 592 ? -15.578 3.283 -0.544 1 96.94 592 THR B O 1
ATOM 10041 N N . TYR B 1 593 ? -16.5 5.348 -0.658 1 96.56 593 TYR B N 1
ATOM 10042 C CA . TYR B 1 593 ? -17.484 4.957 -1.667 1 96.56 593 TYR B CA 1
ATOM 10043 C C . TYR B 1 593 ? -16.797 4.523 -2.957 1 96.56 593 TYR B C 1
ATOM 10045 O O . TYR B 1 593 ? -17.125 3.479 -3.521 1 96.56 593 TYR B O 1
ATOM 10053 N N . GLY B 1 594 ? -15.836 5.316 -3.412 1 98 594 GLY B N 1
ATOM 10054 C CA . GLY B 1 594 ? -15.078 4.945 -4.598 1 98 594 GLY B CA 1
ATOM 10055 C C . GLY B 1 594 ? -14.297 3.66 -4.426 1 98 594 GLY B C 1
ATOM 10056 O O . GLY B 1 594 ? -14.242 2.832 -5.34 1 98 594 GLY B O 1
ATOM 10057 N N . ALA B 1 595 ? -13.68 3.521 -3.248 1 98.31 595 ALA B N 1
ATOM 10058 C CA . ALA B 1 595 ? -12.938 2.297 -2.959 1 98.31 595 ALA B CA 1
ATOM 10059 C C . ALA B 1 595 ? -13.859 1.082 -2.961 1 98.31 595 ALA B C 1
ATOM 10061 O O . ALA B 1 595 ? -13.477 0.004 -3.42 1 98.31 595 ALA B O 1
ATOM 10062 N N . TYR B 1 596 ? -15.047 1.267 -2.42 1 97.69 596 TYR B N 1
ATOM 10063 C CA . TYR B 1 596 ? -16.047 0.2 -2.416 1 97.69 596 TYR B CA 1
ATOM 10064 C C . TYR B 1 596 ? -16.406 -0.213 -3.836 1 97.69 596 TYR B C 1
ATOM 10066 O O . TYR B 1 596 ? -16.453 -1.404 -4.152 1 97.69 596 TYR B O 1
ATOM 10074 N N . LEU B 1 597 ? -16.578 0.732 -4.684 1 98.25 597 LEU B N 1
ATOM 10075 C CA . LEU B 1 597 ? -17.016 0.465 -6.047 1 98.25 597 LEU B CA 1
ATOM 10076 C C . LEU B 1 597 ? -15.93 -0.224 -6.852 1 98.25 597 LEU B C 1
ATOM 10078 O O . LEU B 1 597 ? -16.203 -1.147 -7.621 1 98.25 597 LEU B O 1
ATOM 10082 N N . LEU B 1 598 ? -14.727 0.155 -6.594 1 98.38 598 LEU B N 1
ATOM 10083 C CA . LEU B 1 598 ? -13.688 -0.219 -7.547 1 98.38 598 LEU B CA 1
ATOM 10084 C C . LEU B 1 598 ? -12.859 -1.392 -7.02 1 98.38 598 LEU B C 1
ATOM 10086 O O . LEU B 1 598 ? -12.18 -2.07 -7.789 1 98.38 598 LEU B O 1
ATOM 10090 N N . HIS B 1 599 ? -12.852 -1.662 -5.738 1 98.44 599 HIS B N 1
ATOM 10091 C CA . HIS B 1 599 ? -11.883 -2.6 -5.172 1 98.44 599 HIS B CA 1
ATOM 10092 C C . HIS B 1 599 ? -12.07 -3.996 -5.754 1 98.44 599 HIS B C 1
ATOM 10094 O O . HIS B 1 599 ? -11.086 -4.691 -6.027 1 98.44 599 HIS B O 1
ATOM 10100 N N . PRO B 1 600 ? -13.273 -4.484 -6.035 1 97.75 600 PRO B N 1
ATOM 10101 C CA . PRO B 1 600 ? -13.367 -5.812 -6.641 1 97.75 600 PRO B CA 1
ATOM 10102 C C . PRO B 1 600 ? -12.82 -5.852 -8.062 1 97.75 600 PRO B C 1
ATOM 10104 O O . PRO B 1 600 ? -12.266 -6.867 -8.492 1 97.75 600 PRO B O 1
ATOM 10107 N N . ILE B 1 601 ? -13.039 -4.77 -8.797 1 97.5 601 ILE B N 1
ATOM 10108 C CA . ILE B 1 601 ? -12.477 -4.684 -10.141 1 97.5 601 ILE B CA 1
ATOM 10109 C C . ILE B 1 601 ? -10.953 -4.738 -10.062 1 97.5 601 ILE B C 1
ATOM 10111 O O . ILE B 1 601 ? -10.312 -5.422 -10.859 1 97.5 601 ILE B O 1
ATOM 10115 N N . ILE B 1 602 ? -10.43 -4.051 -9.07 1 97.94 602 ILE B N 1
ATOM 10116 C CA . ILE B 1 602 ? -8.984 -4.023 -8.867 1 97.94 602 ILE B CA 1
ATOM 10117 C C . ILE B 1 602 ? -8.492 -5.402 -8.438 1 97.94 602 ILE B C 1
ATOM 10119 O O . ILE B 1 602 ? -7.426 -5.848 -8.852 1 97.94 602 ILE B O 1
ATOM 10123 N N . LEU B 1 603 ? -9.266 -6.047 -7.617 1 98 603 LEU B N 1
ATOM 10124 C CA . LEU B 1 603 ? -8.922 -7.398 -7.191 1 98 603 LEU B CA 1
ATOM 10125 C C . LEU B 1 603 ? -8.898 -8.352 -8.383 1 98 603 LEU B C 1
ATOM 10127 O O . LEU B 1 603 ? -7.98 -9.164 -8.516 1 98 603 LEU B O 1
ATOM 10131 N N . ASN B 1 604 ? -9.906 -8.281 -9.219 1 96.31 604 ASN B N 1
ATOM 10132 C CA . ASN B 1 604 ? -9.906 -9.086 -10.438 1 96.31 604 ASN B CA 1
ATOM 10133 C C . ASN B 1 604 ? -8.695 -8.781 -11.312 1 96.31 604 ASN B C 1
ATOM 10135 O O . ASN B 1 604 ? -8.07 -9.695 -11.852 1 96.31 604 ASN B O 1
ATOM 10139 N N . TYR B 1 605 ? -8.453 -7.523 -11.438 1 96.69 605 TYR B N 1
ATOM 10140 C CA . TYR B 1 605 ? -7.273 -7.117 -12.203 1 96.69 605 TYR B CA 1
ATOM 10141 C C . TYR B 1 605 ? -6.004 -7.699 -11.594 1 96.69 605 TYR B C 1
ATOM 10143 O O . TYR B 1 605 ? -5.156 -8.242 -12.305 1 96.69 605 TYR B O 1
ATOM 10151 N N . TYR B 1 606 ? -5.824 -7.586 -10.281 1 96.81 606 TYR B N 1
ATOM 10152 C CA . TYR B 1 606 ? -4.648 -8.078 -9.57 1 96.81 606 TYR B CA 1
ATOM 10153 C C . TYR B 1 606 ? -4.418 -9.555 -9.852 1 96.81 606 TYR B C 1
ATOM 10155 O O . TYR B 1 606 ? -3.314 -9.953 -10.227 1 96.81 606 TYR B O 1
ATOM 10163 N N . TYR B 1 607 ? -5.434 -10.383 -9.75 1 96.5 607 TYR B N 1
ATOM 10164 C CA . TYR B 1 607 ? -5.27 -11.828 -9.844 1 96.5 607 TYR B CA 1
ATOM 10165 C C . TYR B 1 607 ? -5.223 -12.281 -11.305 1 96.5 607 TYR B C 1
ATOM 10167 O O . TYR B 1 607 ? -4.465 -13.188 -11.656 1 96.5 607 TYR B O 1
ATOM 10175 N N . LYS B 1 608 ? -5.988 -11.617 -12.148 1 95.88 608 LYS B N 1
ATOM 10176 C CA . LYS B 1 608 ? -6.16 -12.117 -13.508 1 95.88 608 LYS B CA 1
ATOM 10177 C C . LYS B 1 608 ? -5.059 -11.609 -14.43 1 95.88 608 LYS B C 1
ATOM 10179 O O . LYS B 1 608 ? -4.867 -12.133 -15.531 1 95.88 608 LYS B O 1
ATOM 10184 N N . THR B 1 609 ? -4.316 -10.648 -14 1 95.25 609 THR B N 1
ATOM 10185 C CA . THR B 1 609 ? -3.223 -10.148 -14.828 1 95.25 609 THR B CA 1
ATOM 10186 C C . THR B 1 609 ? -1.963 -10.984 -14.617 1 95.25 609 THR B C 1
ATOM 10188 O O . THR B 1 609 ? -1.033 -10.93 -15.422 1 95.25 609 THR B O 1
ATOM 10191 N N . MET B 1 610 ? -1.928 -11.781 -13.664 1 94.06 610 MET B N 1
ATOM 10192 C CA . MET B 1 610 ? -0.752 -12.602 -13.367 1 94.06 610 MET B CA 1
ATOM 10193 C C . MET B 1 610 ? -0.6 -13.719 -14.391 1 94.06 610 MET B C 1
ATOM 10195 O O . MET B 1 610 ? -1.569 -14.414 -14.711 1 94.06 610 MET B O 1
ATOM 10199 N N . GLU B 1 611 ? 0.599 -13.867 -14.867 1 94.12 611 GLU B N 1
ATOM 10200 C CA . GLU B 1 611 ? 0.873 -14.922 -15.836 1 94.12 611 GLU B CA 1
ATOM 10201 C C . GLU B 1 611 ? 1.007 -16.281 -15.156 1 94.12 611 GLU B C 1
ATOM 10203 O O . GLU B 1 611 ? 0.712 -17.312 -15.75 1 94.12 611 GLU B O 1
ATOM 10208 N N . LYS B 1 612 ? 1.49 -16.219 -13.922 1 93.06 612 LYS B N 1
ATOM 10209 C CA . LYS B 1 612 ? 1.573 -17.438 -13.102 1 93.06 612 LYS B CA 1
ATOM 10210 C C . LYS B 1 612 ? 0.426 -17.484 -12.102 1 93.06 612 LYS B C 1
ATOM 10212 O O . LYS B 1 612 ? -0.046 -16.453 -11.625 1 93.06 612 LYS B O 1
ATOM 10217 N N . PRO B 1 613 ? -0.017 -18.734 -11.867 1 92.81 613 PRO B N 1
ATOM 10218 C CA . PRO B 1 613 ? -1.102 -18.828 -10.891 1 92.81 613 PRO B CA 1
ATOM 10219 C C . PRO B 1 613 ? -0.699 -18.297 -9.516 1 92.81 613 PRO B C 1
ATOM 10221 O O . PRO B 1 613 ? 0.457 -18.438 -9.109 1 92.81 613 PRO B O 1
ATOM 10224 N N . TRP B 1 614 ? -1.658 -17.734 -8.875 1 92.31 614 TRP B N 1
ATOM 10225 C CA . TRP B 1 614 ? -1.423 -17.203 -7.535 1 92.31 614 TRP B CA 1
ATOM 10226 C C . TRP B 1 614 ? -1.123 -18.328 -6.547 1 92.31 614 TRP B C 1
ATOM 10228 O O . TRP B 1 614 ? -1.767 -19.375 -6.578 1 92.31 614 TRP B O 1
ATOM 10238 N N . HIS B 1 615 ? -0.096 -18.219 -5.766 1 93.56 615 HIS B N 1
ATOM 10239 C CA . HIS B 1 615 ? 0.255 -19.141 -4.691 1 93.56 615 HIS B CA 1
ATOM 10240 C C . HIS B 1 615 ? -0.076 -18.531 -3.326 1 93.56 615 HIS B C 1
ATOM 10242 O O . HIS B 1 615 ? 0.526 -17.547 -2.916 1 93.56 615 HIS B O 1
ATOM 10248 N N . PHE B 1 616 ? -0.901 -19.234 -2.607 1 92.81 616 PHE B N 1
ATOM 10249 C CA . PHE B 1 616 ? -1.365 -18.672 -1.343 1 92.81 616 PHE B CA 1
ATOM 10250 C C . PHE B 1 616 ? -0.367 -18.953 -0.227 1 92.81 616 PHE B C 1
ATOM 10252 O O . PHE B 1 616 ? 0.059 -20.109 -0.047 1 92.81 616 PHE B O 1
ATOM 10259 N N . GLN B 1 617 ? 0.042 -18 0.418 1 93.69 617 GLN B N 1
ATOM 10260 C CA . GLN B 1 617 ? 0.738 -17.938 1.698 1 93.69 617 GLN B CA 1
ATOM 10261 C C . GLN B 1 617 ? 0.261 -16.734 2.521 1 93.69 617 GLN B C 1
ATOM 10263 O O . GLN B 1 617 ? -0.278 -15.773 1.972 1 93.69 617 GLN B O 1
ATOM 10268 N N . ASP B 1 618 ? 0.368 -16.891 3.816 1 93.44 618 ASP B N 1
ATOM 10269 C CA . ASP B 1 618 ? -0.004 -15.742 4.637 1 93.44 618 ASP B CA 1
ATOM 10270 C C . ASP B 1 618 ? 0.693 -14.469 4.156 1 93.44 618 ASP B C 1
ATOM 10272 O O . ASP B 1 618 ? 0.066 -13.414 4.047 1 93.44 618 ASP B O 1
ATOM 10276 N N . ASP B 1 619 ? 1.919 -14.578 3.809 1 94.56 619 ASP B N 1
ATOM 10277 C CA . ASP B 1 619 ? 2.703 -13.422 3.393 1 94.56 619 ASP B CA 1
ATOM 10278 C C . ASP B 1 619 ? 2.193 -12.859 2.064 1 94.56 619 ASP B C 1
ATOM 10280 O O . ASP B 1 619 ? 2.027 -11.648 1.919 1 94.56 619 ASP B O 1
ATOM 10284 N N . THR B 1 620 ? 1.994 -13.758 1.081 1 94.19 620 THR B N 1
ATOM 10285 C CA . THR B 1 620 ? 1.548 -13.297 -0.228 1 94.19 620 THR B CA 1
ATOM 10286 C C . THR B 1 620 ? 0.159 -12.672 -0.135 1 94.19 620 THR B C 1
ATOM 10288 O O . THR B 1 620 ? -0.157 -11.734 -0.872 1 94.19 620 THR B O 1
ATOM 10291 N N . ALA B 1 621 ? -0.658 -13.227 0.778 1 95.56 621 ALA B N 1
ATOM 10292 C CA . ALA B 1 621 ? -1.974 -12.633 0.998 1 95.56 621 ALA B CA 1
ATOM 10293 C C . ALA B 1 621 ? -1.849 -11.219 1.566 1 95.56 621 ALA B C 1
ATOM 10295 O O . ALA B 1 621 ? -2.604 -10.32 1.186 1 95.56 621 ALA B O 1
ATOM 10296 N N . ILE B 1 622 ? -0.927 -11.047 2.48 1 96.69 622 ILE B N 1
ATOM 10297 C CA . ILE B 1 622 ? -0.685 -9.727 3.059 1 96.69 622 ILE B CA 1
ATOM 10298 C C . ILE B 1 622 ? -0.204 -8.773 1.974 1 96.69 622 ILE B C 1
ATOM 10300 O O . ILE B 1 622 ? -0.661 -7.625 1.9 1 96.69 622 ILE B O 1
ATOM 10304 N N . PHE B 1 623 ? 0.705 -9.227 1.119 1 97.25 623 PHE B N 1
ATOM 10305 C CA . PHE B 1 623 ? 1.198 -8.398 0.023 1 97.25 623 PHE B CA 1
ATOM 10306 C C . PHE B 1 623 ? 0.06 -8 -0.909 1 97.25 623 PHE B C 1
ATOM 10308 O O . PHE B 1 623 ? -0.038 -6.844 -1.317 1 97.25 623 PHE B O 1
ATOM 10315 N N . ALA B 1 624 ? -0.761 -8.984 -1.236 1 97.31 624 ALA B N 1
ATOM 10316 C CA . ALA B 1 624 ? -1.914 -8.711 -2.09 1 97.31 624 ALA B CA 1
ATOM 10317 C C . ALA B 1 624 ? -2.842 -7.68 -1.448 1 97.31 624 ALA B C 1
ATOM 10319 O O . ALA B 1 624 ? -3.287 -6.738 -2.109 1 97.31 624 ALA B O 1
ATOM 10320 N N . TYR B 1 625 ? -3.072 -7.855 -0.166 1 98.12 625 TYR B N 1
ATOM 10321 C CA . TYR B 1 625 ? -3.951 -6.957 0.575 1 98.12 625 TYR B CA 1
ATOM 10322 C C . TYR B 1 625 ? -3.43 -5.527 0.533 1 98.12 625 TYR B C 1
ATOM 10324 O O . TYR B 1 625 ? -4.176 -4.598 0.216 1 98.12 625 TYR B O 1
ATOM 10332 N N . LEU B 1 626 ? -2.205 -5.355 0.833 1 98.31 626 LEU B N 1
ATOM 10333 C CA . LEU B 1 626 ? -1.617 -4.023 0.887 1 98.31 626 LEU B CA 1
ATOM 10334 C C . LEU B 1 626 ? -1.623 -3.369 -0.492 1 98.31 626 LEU B C 1
ATOM 10336 O O . LEU B 1 626 ? -1.903 -2.176 -0.617 1 98.31 626 LEU B O 1
ATOM 10340 N N . SER B 1 627 ? -1.312 -4.09 -1.499 1 97.81 627 SER B N 1
ATOM 10341 C CA . SER B 1 627 ? -1.309 -3.564 -2.861 1 97.81 627 SER B CA 1
ATOM 10342 C C . SER B 1 627 ? -2.711 -3.152 -3.299 1 97.81 627 SER B C 1
ATOM 10344 O O . SER B 1 627 ? -2.904 -2.057 -3.828 1 97.81 627 SER B O 1
ATOM 10346 N N . VAL B 1 628 ? -3.66 -4.023 -3.033 1 98.31 628 VAL B N 1
ATOM 10347 C CA . VAL B 1 628 ? -5.027 -3.775 -3.471 1 98.31 628 VAL B CA 1
ATOM 10348 C C . VAL B 1 628 ? -5.625 -2.615 -2.676 1 98.31 628 VAL B C 1
ATOM 10350 O O . VAL B 1 628 ? -6.375 -1.803 -3.219 1 98.31 628 VAL B O 1
ATOM 10353 N N . LEU B 1 629 ? -5.301 -2.613 -1.394 1 98.38 629 LEU B N 1
ATOM 10354 C CA . LEU B 1 629 ? -5.766 -1.514 -0.555 1 98.38 629 LEU B CA 1
ATOM 10355 C C . LEU B 1 629 ? -5.293 -0.172 -1.107 1 98.38 629 LEU B C 1
ATOM 10357 O O . LEU B 1 629 ? -6.098 0.745 -1.293 1 98.38 629 LEU B O 1
ATOM 10361 N N . MET B 1 630 ? -4.051 -0.056 -1.424 1 97.44 630 MET B N 1
ATOM 10362 C CA . MET B 1 630 ? -3.492 1.193 -1.932 1 97.44 630 MET B CA 1
ATOM 10363 C C . MET B 1 630 ? -4.051 1.518 -3.312 1 97.44 630 MET B C 1
ATOM 10365 O O . MET B 1 630 ? -4.434 2.658 -3.58 1 97.44 630 MET B O 1
ATOM 10369 N N . MET B 1 631 ? -4.152 0.574 -4.148 1 98 631 MET B N 1
ATOM 10370 C CA . MET B 1 631 ? -4.664 0.798 -5.496 1 98 631 MET B CA 1
ATOM 10371 C C . MET B 1 631 ? -6.129 1.217 -5.461 1 98 631 MET B C 1
ATOM 10373 O O . MET B 1 631 ? -6.551 2.088 -6.227 1 98 631 MET B O 1
ATOM 10377 N N . SER B 1 632 ? -6.859 0.572 -4.574 1 98.5 632 SER B N 1
ATOM 10378 C CA . SER B 1 632 ? -8.281 0.896 -4.48 1 98.5 632 SER B CA 1
ATOM 10379 C C . SER B 1 632 ? -8.484 2.355 -4.086 1 98.5 632 SER B C 1
ATOM 10381 O O . SER B 1 632 ? -9.312 3.053 -4.684 1 98.5 632 SER B O 1
ATOM 10383 N N . TYR B 1 633 ? -7.73 2.812 -3.172 1 97.75 633 TYR B N 1
ATOM 10384 C CA . TYR B 1 633 ? -7.887 4.195 -2.732 1 97.75 633 TYR B CA 1
ATOM 10385 C C . TYR B 1 633 ? -7.285 5.16 -3.746 1 97.75 633 TYR B C 1
ATOM 10387 O O . TYR B 1 633 ? -7.781 6.277 -3.918 1 97.75 633 TYR B O 1
ATOM 10395 N N . MET B 1 634 ? -6.254 4.762 -4.43 1 96.88 634 MET B N 1
ATOM 10396 C CA . MET B 1 634 ? -5.688 5.598 -5.484 1 96.88 634 MET B CA 1
ATOM 10397 C C . MET B 1 634 ? -6.691 5.805 -6.613 1 96.88 634 MET B C 1
ATOM 10399 O O . MET B 1 634 ? -6.887 6.93 -7.078 1 96.88 634 MET B O 1
ATOM 10403 N N . PHE B 1 635 ? -7.32 4.758 -7.004 1 97.75 635 PHE B N 1
ATOM 10404 C CA . PHE B 1 635 ? -8.281 4.867 -8.094 1 97.75 635 PHE B CA 1
ATOM 10405 C C . PHE B 1 635 ? -9.57 5.512 -7.617 1 97.75 635 PHE B C 1
ATOM 10407 O O . PHE B 1 635 ? -10.281 6.152 -8.398 1 97.75 635 PHE B O 1
ATOM 10414 N N . ALA B 1 636 ? -9.898 5.285 -6.332 1 98.25 636 ALA B N 1
ATOM 10415 C CA . ALA B 1 636 ? -11.023 6.02 -5.762 1 98.25 636 ALA B CA 1
ATOM 10416 C C . ALA B 1 636 ? -10.773 7.527 -5.812 1 98.25 636 ALA B C 1
ATOM 10418 O O . ALA B 1 636 ? -11.688 8.305 -6.082 1 98.25 636 ALA B O 1
ATOM 10419 N N . PHE B 1 637 ? -9.562 7.945 -5.574 1 96.69 637 PHE B N 1
ATOM 10420 C CA . PHE B 1 637 ? -9.172 9.344 -5.648 1 96.69 637 PHE B CA 1
ATOM 10421 C C . PHE B 1 637 ? -9.359 9.883 -7.062 1 96.69 637 PHE B C 1
ATOM 10423 O O . PHE B 1 637 ? -9.938 10.953 -7.254 1 96.69 637 PHE B O 1
ATOM 10430 N N . LEU B 1 638 ? -8.984 9.133 -8.016 1 96.44 638 LEU B N 1
ATOM 10431 C CA . LEU B 1 638 ? -9.125 9.539 -9.406 1 96.44 638 LEU B CA 1
ATOM 10432 C C . LEU B 1 638 ? -10.594 9.602 -9.812 1 96.44 638 LEU B C 1
ATOM 10434 O O . LEU B 1 638 ? -11.008 10.516 -10.523 1 96.44 638 LEU B O 1
ATOM 10438 N N . LEU B 1 639 ? -11.297 8.656 -9.383 1 97.38 639 LEU B N 1
ATOM 10439 C CA . LEU B 1 639 ? -12.727 8.625 -9.672 1 97.38 639 LEU B CA 1
ATOM 10440 C C . LEU B 1 639 ? -13.422 9.844 -9.086 1 97.38 639 LEU B C 1
ATOM 10442 O O . LEU B 1 639 ? -14.297 10.438 -9.734 1 97.38 639 LEU B O 1
ATOM 10446 N N . SER B 1 640 ? -13.039 10.195 -7.891 1 96.94 640 SER B N 1
ATOM 10447 C CA . SER B 1 640 ? -13.633 11.359 -7.234 1 96.94 640 SER B CA 1
ATOM 10448 C C . SER B 1 640 ? -13.312 12.648 -7.988 1 96.94 640 SER B C 1
ATOM 10450 O O . SER B 1 640 ? -14.164 13.531 -8.109 1 96.94 640 SER B O 1
ATOM 10452 N N . LEU B 1 641 ? -12.156 12.75 -8.539 1 95.62 641 LEU B N 1
ATOM 10453 C CA . LEU B 1 641 ? -11.734 13.945 -9.258 1 95.62 641 LEU B CA 1
ATOM 10454 C C . LEU B 1 641 ? -12.414 14.031 -10.617 1 95.62 641 LEU B C 1
ATOM 10456 O O . LEU B 1 641 ? -12.719 15.125 -11.094 1 95.62 641 LEU B O 1
ATOM 10460 N N . LEU B 1 642 ? -12.625 12.906 -11.18 1 95.38 642 LEU B N 1
ATOM 10461 C CA . LEU B 1 642 ? -13.133 12.883 -12.547 1 95.38 642 LEU B CA 1
ATOM 10462 C C . LEU B 1 642 ? -14.656 12.977 -12.57 1 95.38 642 LEU B C 1
ATOM 10464 O O . LEU B 1 642 ? -15.234 13.523 -13.508 1 95.38 642 LEU B O 1
ATOM 10468 N N . ILE B 1 643 ? -15.266 12.383 -11.516 1 96.12 643 ILE B N 1
ATOM 10469 C CA . ILE B 1 643 ? -16.719 12.227 -11.625 1 96.12 643 ILE B CA 1
ATOM 10470 C C . ILE B 1 643 ? -17.391 12.82 -10.398 1 96.12 643 ILE B C 1
ATOM 10472 O O . ILE B 1 643 ? -18.172 13.781 -10.508 1 96.12 643 ILE B O 1
ATOM 10476 N N . ASP B 1 644 ? -17.078 12.406 -9.234 1 95.44 644 ASP B N 1
ATOM 10477 C CA . ASP B 1 644 ? -17.844 12.719 -8.031 1 95.44 644 ASP B CA 1
ATOM 10478 C C . ASP B 1 644 ? -17.891 14.227 -7.793 1 95.44 644 ASP B C 1
ATOM 10480 O O . ASP B 1 644 ? -18.969 14.805 -7.648 1 95.44 644 ASP B O 1
ATOM 10484 N N . LEU B 1 645 ? -16.719 14.805 -7.723 1 94.75 645 LEU B N 1
ATOM 10485 C CA . LEU B 1 645 ? -16.641 16.219 -7.34 1 94.75 645 LEU B CA 1
ATOM 10486 C C . LEU B 1 645 ? -17.172 17.109 -8.453 1 94.75 645 LEU B C 1
ATOM 10488 O O . LEU B 1 645 ? -17.906 18.062 -8.195 1 94.75 645 LEU B O 1
ATOM 10492 N N . PRO B 1 646 ? -16.812 16.875 -9.727 1 94.75 646 PRO B N 1
ATOM 10493 C CA . PRO B 1 646 ? -17.406 17.688 -10.789 1 94.75 646 PRO B CA 1
ATOM 10494 C C . PRO B 1 646 ? -18.938 17.625 -10.789 1 94.75 646 PRO B C 1
ATOM 10496 O O . PRO B 1 646 ? -19.594 18.641 -10.977 1 94.75 646 PRO B O 1
ATOM 10499 N N . VAL B 1 647 ? -19.516 16.469 -10.594 1 93.44 647 VAL B N 1
ATOM 10500 C CA . VAL B 1 647 ? -20.969 16.328 -10.57 1 93.44 647 VAL B CA 1
ATOM 10501 C C . VAL B 1 647 ? -21.547 17.078 -9.375 1 93.44 647 VAL B C 1
ATOM 10503 O O . VAL B 1 647 ? -22.578 17.734 -9.492 1 93.44 647 VAL B O 1
ATOM 10506 N N . TYR B 1 648 ? -20.891 16.922 -8.305 1 90.56 648 TYR B N 1
ATOM 10507 C CA . TYR B 1 648 ? -21.297 17.656 -7.113 1 90.56 648 TYR B CA 1
ATOM 10508 C C . TYR B 1 648 ? -21.281 19.156 -7.359 1 90.56 648 TYR B C 1
ATOM 10510 O O . TYR B 1 648 ? -22.219 19.859 -7.008 1 90.56 648 TYR B O 1
ATOM 10518 N N . ASN B 1 649 ? -20.203 19.625 -7.949 1 91.56 649 ASN B N 1
ATOM 10519 C CA . ASN B 1 649 ? -20.047 21.047 -8.25 1 91.56 649 ASN B CA 1
ATOM 10520 C C . ASN B 1 649 ? -21.109 21.516 -9.242 1 91.56 649 ASN B C 1
ATOM 10522 O O . ASN B 1 649 ? -21.656 22.609 -9.094 1 91.56 649 ASN B O 1
ATOM 10526 N N . LEU B 1 650 ? -21.391 20.781 -10.203 1 91.12 650 LEU B N 1
ATOM 10527 C CA . LEU B 1 650 ? -22.391 21.109 -11.211 1 91.12 650 LEU B CA 1
ATOM 10528 C C . LEU B 1 650 ? -23.781 21.172 -10.594 1 91.12 650 LEU B C 1
ATOM 10530 O O . LEU B 1 650 ? -24.578 22.047 -10.93 1 91.12 650 LEU B O 1
ATOM 10534 N N . GLU B 1 651 ? -24.062 20.188 -9.773 1 88.69 651 GLU B N 1
ATOM 10535 C CA . GLU B 1 651 ? -25.359 20.188 -9.094 1 88.69 651 GLU B CA 1
ATOM 10536 C C . GLU B 1 651 ? -25.547 21.438 -8.25 1 88.69 651 GLU B C 1
ATOM 10538 O O . GLU B 1 651 ? -26.609 22.047 -8.25 1 88.69 651 GLU B O 1
ATOM 10543 N N . THR B 1 652 ? -24.516 21.75 -7.539 1 84.81 652 THR B N 1
ATOM 10544 C CA . THR B 1 652 ? -24.562 22.953 -6.695 1 84.81 652 THR B CA 1
ATOM 10545 C C . THR B 1 652 ? -24.75 24.203 -7.543 1 84.81 652 THR B C 1
ATOM 10547 O O . THR B 1 652 ? -25.484 25.109 -7.164 1 84.81 652 THR B O 1
ATOM 10550 N N . MET B 1 653 ? -24.125 24.219 -8.641 1 85.56 653 MET B N 1
ATOM 10551 C CA . MET B 1 653 ? -24.25 25.344 -9.562 1 85.56 653 MET B CA 1
ATOM 10552 C C . MET B 1 653 ? -25.656 25.469 -10.109 1 85.56 653 MET B C 1
ATOM 10554 O O . MET B 1 653 ? -26.219 26.562 -10.156 1 85.56 653 MET B O 1
ATOM 10558 N N . VAL B 1 654 ? -26.234 24.359 -10.445 1 83.75 654 VAL B N 1
ATOM 10559 C CA . VAL B 1 654 ? -27.562 24.344 -11.031 1 83.75 654 VAL B CA 1
ATOM 10560 C C . VAL B 1 654 ? -28.594 24.719 -9.969 1 83.75 654 VAL B C 1
ATOM 10562 O O . VAL B 1 654 ? -29.547 25.453 -10.242 1 83.75 654 VAL B O 1
ATOM 10565 N N . THR B 1 655 ? -28.469 24.234 -8.805 1 81.94 655 THR B N 1
ATOM 10566 C CA . THR B 1 655 ? -29.406 24.516 -7.719 1 81.94 655 THR B CA 1
ATOM 10567 C C . THR B 1 655 ? -29.344 25.984 -7.316 1 81.94 655 THR B C 1
ATOM 10569 O O . THR B 1 655 ? -30.375 26.594 -7.016 1 81.94 655 THR B O 1
ATOM 10572 N N . LYS B 1 656 ? -28.172 26.531 -7.324 1 77.94 656 LYS B N 1
ATOM 10573 C CA . LYS B 1 656 ? -28.016 27.953 -7.016 1 77.94 656 LYS B CA 1
ATOM 10574 C C . LYS B 1 656 ? -28.672 28.828 -8.086 1 77.94 656 LYS B C 1
ATOM 10576 O O . LYS B 1 656 ? -29.281 29.844 -7.77 1 77.94 656 LYS B O 1
ATOM 10581 N N . ASN B 1 657 ? -28.547 28.406 -9.258 1 75.69 657 ASN B N 1
ATOM 10582 C CA . ASN B 1 657 ? -29.125 29.172 -10.359 1 75.69 657 ASN B CA 1
ATOM 10583 C C . ASN B 1 657 ? -30.656 29.078 -10.352 1 75.69 657 ASN B C 1
ATOM 10585 O O . ASN B 1 657 ? -31.344 30.031 -10.703 1 75.69 657 ASN B O 1
ATOM 10589 N N . LEU B 1 658 ? -31.062 27.922 -9.93 1 70.19 658 LEU B N 1
ATOM 10590 C CA . LEU B 1 658 ? -32.5 27.75 -9.891 1 70.19 658 LEU B CA 1
ATOM 10591 C C . LEU B 1 658 ? -33.125 28.5 -8.711 1 70.19 658 LEU B C 1
ATOM 10593 O O . LEU B 1 658 ? -34.219 29.016 -8.805 1 70.19 658 LEU B O 1
ATOM 10597 N N . SER B 1 659 ? -32.438 28.531 -7.684 1 61.72 659 SER B N 1
ATOM 10598 C CA . SER B 1 659 ? -32.938 29.25 -6.512 1 61.72 659 SER B CA 1
ATOM 10599 C C . SER B 1 659 ? -32.781 30.75 -6.676 1 61.72 659 SER B C 1
ATOM 10601 O O . SER B 1 659 ? -33.594 31.516 -6.148 1 61.72 659 SER B O 1
ATOM 10603 N N . GLY B 1 660 ? -31.828 31.375 -7.281 1 55.06 660 GLY B N 1
ATOM 10604 C CA . GLY B 1 660 ? -31.672 32.812 -7.527 1 55.06 660 GLY B CA 1
ATOM 10605 C C . GLY B 1 660 ? -32.625 33.312 -8.594 1 55.06 660 GLY B C 1
ATOM 10606 O O . GLY B 1 660 ? -32.844 34.531 -8.68 1 55.06 660 GLY B O 1
ATOM 10607 N N . GLY B 1 661 ? -32.906 32.656 -9.625 1 44.19 661 GLY B N 1
ATOM 10608 C CA . GLY B 1 661 ? -33.875 33.219 -10.555 1 44.19 661 GLY B CA 1
ATOM 10609 C C . GLY B 1 661 ? -35.188 33.594 -9.914 1 44.19 661 GLY B C 1
ATOM 10610 O O . GLY B 1 661 ? -36.062 34.156 -10.57 1 44.19 661 GLY B O 1
ATOM 10611 N N . LYS B 1 662 ? -35.594 33.156 -8.938 1 39.47 662 LYS B N 1
ATOM 10612 C CA . LYS B 1 662 ? -36.875 33.625 -8.383 1 39.47 662 LYS B CA 1
ATOM 10613 C C . LYS B 1 662 ? -36.656 34.906 -7.578 1 39.47 662 LYS B C 1
ATOM 10615 O O . LYS B 1 662 ? -37.562 35.312 -6.832 1 39.47 662 LYS B O 1
ATOM 10620 N N . LYS B 1 663 ? -35.688 35.781 -7.922 1 33 663 LYS B N 1
ATOM 10621 C CA . LYS B 1 663 ? -35.938 37.188 -7.609 1 33 663 LYS B CA 1
ATOM 10622 C C . LYS B 1 663 ? -36.844 37.844 -8.648 1 33 663 LYS B C 1
ATOM 10624 O O . LYS B 1 663 ? -36.625 37.719 -9.852 1 33 663 LYS B O 1
#

pLDDT: mean 82.32, std 20.59, range [20.62, 98.75]

Organism: NCBI:txid252671

Secondary structure (DSSP, 8-state):
--THHHHHHHHHHH-GGGHHHHHHS----S-GGGT--EE---HHHHHHSTTEEEEEEEEEEE-SS-EEEEEEEEEEETT--HHHHHHHHHHHHHHHHHHS---TT-EEE--TTS--EE---PPPPHHHHHHHHHHHHHHHHHHHHHHHHHHHHHH--TT------TT--------HHHHHHHHHHHTSSTTSS-----TT-S---------S--HHHHHHHTT-HHHHHHHHH-----TT--THHHHHHHHHHHHHHHHHHHHHHHHT--TTHHHHHHHTTSSTTHHHHTTTHHHHHHHHHHHHHHHHHHHHHHHHTTT---HHHHHHHHHHHHHHHHHHHHHIIIIIHHHH--SHHHHHHHHHGGG-HHHHHHHHHHTT-TTTSSSSGGG-SSGGGHHHHHHHHHHHHHHHHHHHHHHHHHHHHHHHHHHHHHHHHHHHHHHHHHHT--S-GGGGGSTT--HHHHHHHHHHIIIIIT-HHHH-HHHHHHHHHHHHHHTT--S-SS--HHHHHHHHHHHHHHHHHHHHTTHHHHSTT--PPPHHHHHHHHHHHHHHHHHHHHHHHHHHHTT--HHHHHHHT-TTHHHHHHTHHHHHHHHHHHHHHHHHT-SSPP---HHHHHHHHHHHHHHHHHHHHHHIIIIIHHHHHHHHHHHHHHHHTT-/-THHHHHHHHHHHH-GGGHHHHHHS----S-GGGT--EE---HHHHHHSTTEEEEEEEEEEE-SS-EEEEEEEEEEETT--HHHHHHHHHHHHHHHHHHS---TT--EE--TTS--EE---PPPPHHHHHHHHHHHHHHHHHHHHHHHHHHHHHH--TT------TT--------HHHHHHHHHHHTSSTTSS-----TT-S---------S--HHHHHHHTT-HHHHHHHHH-----TT--THHHHHHHHHHHHHHHHHHHHHHHHT--TTHHHHHHHTTSSTTHHHHTTTHHHHHHHHHHHHHHHHHHHHHHHHTTT---HHHHHHHHHHHHHHHHHHHHHIIIIIHHHH--SHHHHHHHHHGGG-HHHHHHHHHHTT-TTTSSSSGGGSSSGGGHHHHHHHHHHHHHHHHHHHHHHHHHHHHHHHHHHHHHHHHHHHHHHHHHHT--S-GGGGGSTT--HHHHHHHHHHIIIIIT-HHHH-HHHHHHHHHHHHHHTT--S-SS--HHHHHHHHHHHHHHHHHHHHTTHHHHSTT--PPPHHHHHHHHHHHHHHHHHHHHHHHHHHHTT--HHHHHHHT-TTHHHHHHTHHHHHHHHHHHHHHHHHT-SSPP---HHHHHHHHHHHHHHHHHHHHHHIIIIIHHHHHHHHHHHHHHHHTT-